Protein AF-A0A9P8VBB9-F1 (afdb_monomer)

InterPro domains:
  IPR010730 Heterokaryon incompatibility [PF06985] (313-478)

Foldseek 3Di:
DPQQDPCVVVVLVVVVVPPCVLVVCDQLVVPHPVNCVVCVVSVVVNVVSVVSCVVNVHDDDPCVVVVVCCVVCPHPPQKPQDDPLQVLLAFQLLLLCVLVVDPPVVVVLSVCLQQQLLQLVVSLVSSVVCVPPPVVSVVSHRPLNNLLNVLLVCVCVVVQHDVLLNVQLVVVSVVCNVDRDNDLCLPPVNLLVSCVSSVLLFFLLSLLNSSLSSLRRGRGPPPSIDGLVSSVVNLVSSQVNLLSQLLSVQLSCLLPLAADPPFPPVARRAHARASSLFDDDDPVLLPDEQQWWQQLVVRAIDGQVVDPHRDAEEEEAEDFPVFFDPDWDDAPRQPATFTAGPLDGPNCVSVLVVVVVGRIYDDCSRRAHPDPVPVPSNLVNLLSVLNHLLVHPAYAYEQLQQADAQLVQLLSNLLSLLLCQQRGNPPNVSSVVSNVVSQVSNLDAGSQWDFDDDPPDDRVDTDIDGGPLLQALLNLLSCLSCVQHWYAYSSRDTDARSNRHTDGNQSLLSSLVVSPLSLLDPGHDPDGSSPVVVSVVCSVPPPSCVVCVVDVVPRPGRNSSSNSNVVSLLSVSNLSSHQSALLQSQLSLQSHDDPPPFLARSCSSNCSSSVQCPCSVVDDPVQSPFAALSHHGQSSLLSSLLVRALQQQQKFFDLDDDPDDPDPVVQFTGSGSAHNDHHSDTRIDHPRPDNFSPKDWDPQSNVWGQDGRHRKIWGFKFQWPDKLPDDDDDFFKWWKWFFAPDADPVRTGDIDTTIDRHPSVVQVVRDDDPKMKTWTFTIDGSQKTKTWIKIFDQDDPNATEITTGIIMITHNDDGGDMDGHTYIYD

Mean predicted aligned error: 9.65 Å

Organism: NCBI:txid936078

Sequence (826 aa):
MTTLTFANLTEWHEKRNSQSNIETLGLPFLFSPPWDEGMRPWYAEYDRLEQQRRASGLLRLSWQDEFESDRFQDRDDIFSPMTERMWVMCPLWVQVLRYKKTANIDKIAIEARRRGWAYLLTMWEEAIRLLREDPGFVASLSPTQARSLALLQSWWSASYCDPVLLIVTKQLFQRQKPNDTWNDPAHFRTYTKVAEIVQGNTSLYHAHLCRLFLLEFQPRTWEPYIAPISLHILQTSRYDSACTAAIQKLAHAVLNPIKTHTIEDDKYPGVLQNDSSHHTLTPEQAATKPTYLWDVQAQWTVEVKTLTKCPEYLCISHTWGRWKKSTSVAMPNVPWRVPENHMYDVKTLPEQLKHLGFQYVWLDLFCIPQDEEDTDRKRTEVAKQASIFKGSARCIAWLHDVESWQGVLAALDWIALKSLSITSTRDEAAIQAALTDATFAARVAPEIIRWVEVEGSNPAQHLPEPSSWFSSLWTLQECVLCPDIQLYSWAWERLEDRRGTPLSLQPLMAILRDTQAFCWLEGRIATPFNVPTQYHKAINTHPSRARLRDNVANWNYPTGPKDLYLFCSMTRLDNVLTSGSPGTVLMNSDLRQCSVRRPADRASAIMSAVGVTDWYSELTQEDASELVLDRYPLAFFREAARKFGAIFYYSEGMGNNMSRVNNPYQKRGTMLPVSTWRGWHGAVTGDYEVVYIDRLDHETVSGWVTQGTDGNIAILSAGVTMTSTDPEGKPIQGTLSCATAEDDQMGRPKMRTGAVSNMLATLKELQFGRRRMLAIALFHDNRALYGVLLEELGVSRGRVDMAKIGTFMMPNVSLPPSTGVNWNIL

Secondary structure (DSSP, 8-state):
-PPP-HHHHHHHHHHHHH-HHHHHT-TTTTTSHHHHHHHHHHHHHHHHHHHHHHHTTPPPPHHHHHHHHHHHIIIIIT-EEPPGGGGGGS-HHHHHHHHTT-S-HHHHHHHHHHTHHHHHHHHHHHHHHHHHH-HHHHHHS-HHHHHHHHHHHHHHTTTTS-HHHHHHHHHHHHHHTT----S-TTSHHHHHHHHHHTTGGGBHHHHHHHHHHHHHHS--S-SSEE-HHHHHHHHHHHHHHHHHHHHHHHHHHHH-----S--TT-PPPP--S-GGGSPPPPHHHHHPPPSEEEETTTTEEEEGGGSSSPPP-EEEE---GGGEEEEEEE-TT-SSEEEEESSS-GGGHHHHGGGG--SEEEEHHHHS---TT-HHHHHHHHHTHHHHHHTSSEEEEE-TT---SHHHHHHHHHHHHHHHHHHBSSSHHHHHHHHHHHHHHTTSPPTTEEEEE-TTS-TT-EEEEE-HHHHBSHHHHHHHH-TTPEEE-TT--B-B-TT--B-BHHHHHHHHHHHHHHHT-SS--SS-TTSHHHHHHHHHT-HHHHHHHT-GGG--S-HHHHHHHHHHHHH-HHHHHHH--HHHHHHHGGGSB---SSTTHHHHTTTTTTT--HHHHS--TTTTT-EETTTEEHHHHHHHHHHHTHHHH--EE--S-------TTS--B-SSS--S--SSS-SEE--SS---SS-EE-GGGGG-EEETTTTEEEEEEEEEEEETTSPP-SPPPEEEEEEEEEE-TTSSEEEEEEEES-HHHHHHHH--TTPPEEEEEEEEETTEEEEEEEEEEEEETTEEEEEEEEEEEEET-PPPPEEEEEEEE-

Solvent-accessible surface area (backbone atoms only — not comparable to full-atom values): 44623 Å² total; per-residue (Å²): 133,85,80,82,52,73,63,61,58,50,50,50,52,52,52,58,75,66,40,64,67,64,64,68,45,33,77,54,33,59,95,33,72,70,30,51,66,64,48,49,61,57,53,53,51,47,51,53,52,51,51,47,34,61,76,66,70,54,83,83,59,77,62,54,58,54,50,51,48,52,66,59,41,65,51,68,69,49,27,39,71,69,52,84,84,47,58,59,68,53,40,57,41,58,52,53,46,58,72,66,63,51,83,62,56,58,64,50,35,38,51,31,19,45,31,14,44,38,39,20,54,51,40,50,54,47,49,58,47,36,66,75,76,32,72,68,54,58,73,66,46,33,72,67,44,48,52,48,52,53,52,50,51,43,53,75,70,32,74,66,51,69,56,66,45,53,52,47,39,53,50,51,50,60,69,37,32,84,43,74,45,82,71,56,58,68,40,71,80,43,22,40,54,53,22,54,74,34,49,9,55,40,24,35,53,58,22,32,50,52,49,37,50,39,56,30,29,40,45,56,74,49,63,68,34,35,32,58,68,57,50,48,54,44,50,53,38,49,31,55,31,25,48,41,47,39,39,40,47,53,29,38,21,64,79,50,46,68,65,57,96,73,42,91,78,57,66,68,51,77,50,51,56,17,61,92,64,36,88,70,73,50,74,67,47,62,67,41,71,60,63,35,29,29,30,42,82,78,52,32,50,41,53,35,86,80,42,100,55,80,73,76,28,38,31,50,46,69,73,52,83,91,41,50,47,99,52,62,42,83,48,82,56,37,100,47,49,32,69,34,47,76,84,53,66,70,84,52,44,66,65,59,52,54,77,72,76,50,58,27,33,35,36,60,77,61,40,38,65,64,50,83,89,44,51,67,64,28,51,55,51,61,74,40,44,58,21,39,58,59,67,28,74,43,46,35,36,49,30,73,76,21,80,56,58,63,20,47,51,27,13,48,49,28,50,25,33,48,30,41,58,51,44,32,72,60,63,56,69,61,44,52,56,54,36,55,57,24,50,62,51,7,49,37,65,29,43,61,50,44,73,43,80,48,89,94,55,67,100,84,52,62,45,82,40,60,34,68,47,74,36,32,31,58,46,53,22,50,43,61,59,37,40,71,27,33,41,22,25,50,80,67,48,68,44,49,49,61,35,60,30,64,49,21,51,36,52,51,29,46,40,50,62,66,37,50,70,47,60,62,43,95,63,59,69,91,67,55,21,33,44,49,69,59,33,53,50,51,57,75,69,30,71,62,49,63,67,44,73,79,34,75,89,70,57,95,65,41,51,7,47,54,48,52,45,48,47,46,62,38,55,41,50,37,54,43,50,23,37,30,45,54,52,46,48,52,30,50,45,46,41,27,53,62,90,72,85,48,60,47,48,57,45,68,33,36,22,63,54,54,72,48,53,66,51,68,80,69,57,48,84,70,58,37,66,50,29,27,56,82,53,32,24,45,54,52,51,50,47,39,39,61,75,54,36,40,60,34,51,58,29,40,54,51,82,84,80,78,81,91,71,96,52,87,87,72,78,66,32,46,47,51,43,58,66,78,58,77,45,55,63,65,54,45,42,67,82,77,81,71,70,74,72,61,73,41,61,40,80,43,54,73,68,50,41,74,42,74,44,83,57,27,34,41,33,52,40,42,21,63,68,49,45,38,82,55,77,93,68,85,72,43,47,32,36,37,41,31,59,47,95,48,60,40,103,82,74,43,66,31,71,49,72,50,79,37,74,34,48,61,62,48,34,48,68,68,38,64,84,91,37,50,29,35,38,35,51,30,32,33,36,77,60,23,27,29,30,39,29,34,37,49,74,51,77,53,98,93,24,38,34,29,36,36,41,34,39,37,38,26,67,82,40,76,84,52,69,82,37,86,49,52,34,35,36,86

pLDDT: mean 84.13, std 13.62, range [28.69, 98.31]

Radius of gyration: 29.45 Å; Cα contacts (8 Å, |Δi|>4): 1441; chains: 1; bounding box: 75×61×87 Å

Nearest PDB structures (foldseek):
  7zmf-assembly1_A  TM=4.293E-01  e=1.746E+00  Brevibacillus brevis NBRC 100599
  2qq2-assembly2_F  TM=5.075E-01  e=3.828E+00  Homo sapiens
  3slt-assembly1_A  TM=2.317E-01  e=2.585E+00  Escherichia coli O157:H7

Structure (mmCIF, N/CA/C/O backbone):
data_AF-A0A9P8VBB9-F1
#
_entry.id   AF-A0A9P8VBB9-F1
#
loop_
_atom_site.group_PDB
_atom_site.id
_atom_site.type_symbol
_atom_site.label_atom_id
_atom_site.label_alt_id
_atom_site.label_comp_id
_atom_site.label_asym_id
_atom_site.label_entity_id
_atom_site.label_seq_id
_atom_site.pdbx_PDB_ins_code
_atom_site.Cartn_x
_atom_site.Cartn_y
_atom_site.Cartn_z
_atom_site.occupancy
_atom_site.B_iso_or_equiv
_atom_site.auth_seq_id
_atom_site.auth_comp_id
_atom_site.auth_asym_id
_atom_site.auth_atom_id
_atom_site.pdbx_PDB_model_num
ATOM 1 N N . MET A 1 1 ? 37.305 -29.506 -49.218 1.00 46.84 1 MET A N 1
ATOM 2 C CA . MET A 1 1 ? 37.138 -28.760 -47.955 1.00 46.84 1 MET A CA 1
ATOM 3 C C . MET A 1 1 ? 37.442 -27.307 -48.254 1.00 46.84 1 MET A C 1
ATOM 5 O O . MET A 1 1 ? 38.595 -26.984 -48.496 1.00 46.84 1 MET A O 1
ATOM 9 N N . THR A 1 2 ? 36.419 -26.470 -48.381 1.00 51.50 2 THR A N 1
ATOM 10 C CA . THR A 1 2 ? 36.587 -25.030 -48.606 1.00 51.50 2 THR A CA 1
ATOM 11 C C . THR A 1 2 ? 37.113 -24.416 -47.311 1.00 51.50 2 THR A C 1
ATOM 13 O O . THR A 1 2 ? 36.459 -24.527 -46.277 1.00 51.50 2 THR A O 1
ATOM 16 N N . THR A 1 3 ? 38.316 -23.847 -47.340 1.00 59.81 3 THR A N 1
ATOM 17 C CA . THR A 1 3 ? 38.947 -23.214 -46.178 1.00 59.81 3 THR A CA 1
ATOM 18 C C . THR A 1 3 ? 38.149 -21.965 -45.808 1.00 59.81 3 THR A C 1
ATOM 20 O O . THR A 1 3 ? 38.027 -21.054 -46.626 1.00 59.81 3 THR A O 1
ATOM 23 N N . LEU A 1 4 ? 37.564 -21.926 -44.608 1.00 68.69 4 LEU A N 1
ATOM 24 C CA . LEU A 1 4 ? 36.872 -20.734 -44.119 1.00 68.69 4 LEU A CA 1
ATOM 25 C C . LEU A 1 4 ? 37.895 -19.601 -43.949 1.00 68.69 4 LEU A C 1
ATOM 27 O O . LEU A 1 4 ? 38.957 -19.816 -43.367 1.00 68.69 4 LEU A O 1
ATOM 31 N N . THR A 1 5 ? 37.576 -18.398 -44.427 1.00 71.56 5 THR A N 1
ATOM 32 C CA . THR A 1 5 ? 38.394 -17.198 -44.195 1.00 71.56 5 THR A CA 1
ATOM 33 C C . THR A 1 5 ? 37.629 -16.189 -43.340 1.00 71.56 5 THR A C 1
ATOM 35 O O . THR A 1 5 ? 36.399 -16.219 -43.295 1.00 71.56 5 THR A O 1
ATOM 38 N N . PHE A 1 6 ? 38.338 -15.261 -42.684 1.00 74.69 6 PHE A N 1
ATOM 39 C CA . PHE A 1 6 ? 37.707 -14.136 -41.977 1.00 74.69 6 PHE A CA 1
ATOM 40 C C . PHE A 1 6 ? 36.742 -13.341 -42.870 1.00 74.69 6 PHE A C 1
ATOM 42 O O . PHE A 1 6 ? 35.729 -12.851 -42.378 1.00 74.69 6 PHE A O 1
ATOM 49 N N . ALA A 1 7 ? 37.010 -13.278 -44.179 1.00 78.38 7 ALA A N 1
ATOM 50 C CA . ALA A 1 7 ? 36.156 -12.592 -45.140 1.00 78.38 7 ALA A CA 1
ATOM 51 C C . ALA A 1 7 ? 34.741 -13.189 -45.196 1.00 78.38 7 ALA A C 1
ATOM 53 O O . ALA A 1 7 ? 33.786 -12.433 -45.268 1.00 78.38 7 ALA A O 1
ATOM 54 N N . ASN A 1 8 ? 34.583 -14.511 -45.059 1.00 81.81 8 ASN A N 1
ATOM 55 C CA . ASN A 1 8 ? 33.269 -15.164 -45.093 1.00 81.81 8 ASN A CA 1
ATOM 56 C C . ASN A 1 8 ? 32.381 -14.773 -43.896 1.00 81.81 8 ASN A C 1
ATOM 58 O O . ASN A 1 8 ? 31.174 -14.602 -44.047 1.00 81.81 8 ASN A O 1
ATOM 62 N N . LEU A 1 9 ? 32.972 -14.649 -42.701 1.00 82.19 9 LEU A N 1
ATOM 63 C CA . LEU A 1 9 ? 32.270 -14.242 -41.476 1.00 82.19 9 LEU A CA 1
ATOM 64 C C . LEU A 1 9 ? 31.904 -12.752 -41.517 1.00 82.19 9 LEU A C 1
ATOM 66 O O . LEU A 1 9 ? 30.783 -12.384 -41.170 1.00 82.19 9 LEU A O 1
ATOM 70 N N . THR A 1 10 ? 32.827 -11.907 -41.979 1.00 82.94 10 THR A N 1
ATOM 71 C CA . THR A 1 10 ? 32.586 -10.468 -42.151 1.00 82.94 10 THR A CA 1
ATOM 72 C C . THR A 1 10 ? 31.549 -10.193 -43.240 1.00 82.94 10 THR A C 1
ATOM 74 O O . THR A 1 10 ? 30.637 -9.408 -43.010 1.00 82.94 10 THR A O 1
ATOM 77 N N . GLU A 1 11 ? 31.611 -10.891 -44.376 1.00 86.31 11 GLU A N 1
ATOM 78 C CA . GLU A 1 11 ? 30.630 -10.775 -45.463 1.00 86.31 11 GLU A CA 1
ATOM 79 C C . GLU A 1 11 ? 29.233 -11.196 -44.996 1.00 86.31 11 GLU A C 1
ATOM 81 O O . GLU A 1 11 ? 28.253 -10.519 -45.293 1.00 86.31 11 GLU A O 1
ATOM 86 N N . TRP A 1 12 ? 29.122 -12.272 -44.209 1.00 88.81 12 TRP A N 1
ATOM 87 C CA . TRP A 1 12 ? 27.850 -12.654 -43.596 1.00 88.81 12 TRP A CA 1
ATOM 88 C C . TRP A 1 12 ? 27.307 -11.550 -42.674 1.00 88.81 12 TRP A C 1
ATOM 90 O O . TRP A 1 12 ? 26.127 -11.207 -42.766 1.00 88.81 12 TRP A O 1
ATOM 100 N N . HIS A 1 13 ? 28.161 -10.962 -41.829 1.00 83.31 13 HIS A N 1
ATOM 101 C CA . HIS A 1 13 ? 27.781 -9.895 -40.899 1.00 83.31 13 HIS A CA 1
ATOM 102 C C . HIS A 1 13 ? 27.328 -8.624 -41.637 1.00 83.31 13 HIS A C 1
ATOM 104 O O . HIS A 1 13 ? 26.268 -8.075 -41.341 1.00 83.31 13 HIS A O 1
ATOM 110 N N . GLU A 1 14 ? 28.073 -8.197 -42.657 1.00 83.44 14 GLU A N 1
ATOM 111 C CA . GLU A 1 14 ? 27.718 -7.065 -43.519 1.00 83.44 14 GLU A CA 1
ATOM 112 C C . GLU A 1 14 ? 26.438 -7.334 -44.320 1.00 83.44 14 GLU A C 1
ATOM 114 O O . GLU A 1 14 ? 25.578 -6.461 -44.442 1.00 83.44 14 GLU A O 1
ATOM 119 N N . LYS A 1 15 ? 26.252 -8.560 -44.822 1.00 84.19 15 LYS A N 1
ATOM 120 C CA . LYS A 1 15 ? 25.036 -8.975 -45.533 1.00 84.19 15 LYS A CA 1
ATOM 121 C C . LYS A 1 15 ? 23.810 -8.974 -44.619 1.00 84.19 15 LYS A C 1
ATOM 123 O O . LYS A 1 15 ? 22.747 -8.520 -45.029 1.00 84.19 15 LYS A O 1
ATOM 128 N N . ARG A 1 16 ? 23.951 -9.451 -43.381 1.00 79.25 16 ARG A N 1
ATOM 129 C CA . ARG A 1 16 ? 22.888 -9.415 -42.367 1.00 79.25 16 ARG A CA 1
ATOM 130 C C . ARG A 1 16 ? 22.511 -7.974 -42.023 1.00 79.25 16 ARG A C 1
ATOM 132 O O . ARG A 1 16 ? 21.330 -7.656 -42.014 1.00 79.25 16 ARG A O 1
ATOM 139 N N . ASN A 1 17 ? 23.499 -7.103 -41.821 1.00 72.94 17 ASN A N 1
ATOM 140 C CA . ASN A 1 17 ? 23.270 -5.695 -41.478 1.00 72.94 17 ASN A CA 1
ATOM 141 C C . ASN A 1 17 ? 22.790 -4.840 -42.668 1.00 72.94 17 ASN A C 1
ATOM 143 O O . ASN A 1 17 ? 22.228 -3.771 -42.462 1.00 72.94 17 ASN A O 1
ATOM 147 N N . SER A 1 18 ? 22.995 -5.283 -43.913 1.00 72.88 18 SER A N 1
ATOM 148 C CA . SER A 1 18 ? 22.513 -4.588 -45.119 1.00 72.88 18 SER A CA 1
ATOM 149 C C . SER A 1 18 ? 21.130 -5.048 -45.593 1.00 72.88 18 SER A C 1
ATOM 151 O O . SER A 1 18 ? 20.504 -4.365 -46.406 1.00 72.88 18 SER A O 1
ATOM 153 N N . GLN A 1 19 ? 20.612 -6.175 -45.091 1.00 68.25 19 GLN A N 1
ATOM 154 C CA . GLN A 1 19 ? 19.244 -6.603 -45.375 1.00 68.25 19 GLN A CA 1
ATOM 155 C C . GLN A 1 19 ? 18.227 -5.875 -44.488 1.00 68.25 19 GLN A C 1
ATOM 157 O O . GLN A 1 19 ? 17.873 -6.341 -43.406 1.00 68.25 19 GLN A O 1
ATOM 162 N N . SER A 1 20 ? 17.649 -4.796 -45.021 1.00 50.19 20 SER A N 1
ATOM 163 C CA . SER A 1 20 ? 16.535 -4.069 -44.390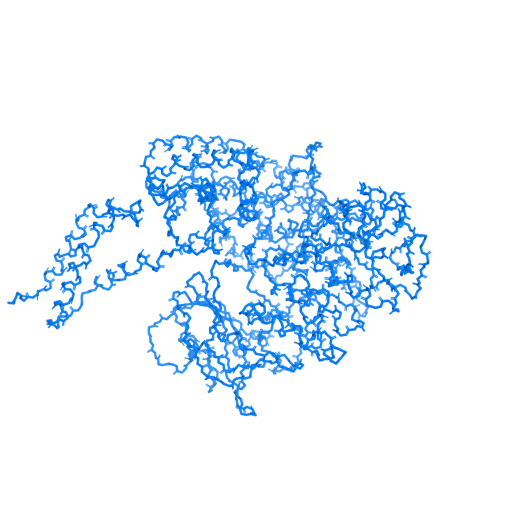 1.00 50.19 20 SER A CA 1
ATOM 164 C C . SER A 1 20 ? 15.316 -4.953 -44.082 1.00 50.19 20 SER A C 1
ATOM 166 O O . SER A 1 20 ? 14.548 -4.657 -43.173 1.00 50.19 20 SER A O 1
ATOM 168 N N . ASN A 1 21 ? 15.131 -6.069 -44.799 1.00 48.66 21 ASN A N 1
ATOM 169 C CA . ASN A 1 21 ? 13.960 -6.933 -44.629 1.00 48.66 21 ASN A CA 1
ATOM 170 C C . ASN A 1 21 ? 13.928 -7.689 -43.282 1.00 48.66 21 ASN A C 1
ATOM 172 O O . ASN A 1 21 ? 12.849 -7.992 -42.771 1.00 48.66 21 ASN A O 1
ATOM 176 N N . ILE A 1 22 ? 15.082 -7.968 -42.670 1.00 51.16 22 ILE A N 1
ATOM 177 C CA . ILE A 1 22 ? 15.141 -8.597 -41.339 1.00 51.16 22 ILE A CA 1
ATOM 178 C C . ILE A 1 22 ? 14.743 -7.583 -40.262 1.00 51.16 22 ILE A C 1
ATOM 180 O O . ILE A 1 22 ? 14.013 -7.921 -39.333 1.00 51.16 22 ILE A O 1
ATOM 184 N N . GLU A 1 23 ? 15.119 -6.315 -40.446 1.00 47.81 23 GLU A N 1
ATOM 185 C CA . GLU A 1 23 ? 14.623 -5.206 -39.627 1.00 47.81 23 GLU A CA 1
ATOM 186 C C . GLU A 1 23 ? 13.108 -4.983 -39.826 1.00 47.81 23 GLU A C 1
ATOM 188 O O . GLU A 1 23 ? 12.411 -4.616 -38.878 1.00 47.81 23 GLU A O 1
ATOM 193 N N . THR A 1 24 ? 12.555 -5.276 -41.017 1.00 44.06 24 THR A N 1
ATOM 194 C CA . THR A 1 24 ? 11.095 -5.206 -41.258 1.00 44.06 24 THR A CA 1
ATOM 195 C C . THR A 1 24 ? 10.287 -6.345 -40.627 1.00 44.06 24 THR A C 1
ATOM 197 O O . THR A 1 24 ? 9.107 -6.145 -40.340 1.00 44.06 24 THR A O 1
ATOM 200 N N . LEU A 1 25 ? 10.898 -7.498 -40.320 1.00 52.50 25 LEU A N 1
ATOM 201 C CA . LEU A 1 25 ? 10.297 -8.557 -39.489 1.00 52.50 25 LEU A CA 1
ATOM 202 C C . LEU A 1 25 ? 10.279 -8.195 -37.987 1.00 52.50 25 LEU A C 1
ATOM 204 O O . LEU A 1 25 ? 10.143 -9.091 -37.167 1.00 52.50 25 LEU A O 1
ATOM 208 N N . GLY A 1 26 ? 10.428 -6.917 -37.614 1.00 58.97 26 GLY A N 1
ATOM 209 C CA . GLY A 1 26 ? 10.741 -6.443 -36.258 1.00 58.97 26 GLY A CA 1
ATOM 210 C C . GLY A 1 26 ? 9.785 -6.825 -35.106 1.00 58.97 26 GLY A C 1
ATOM 211 O O . GLY A 1 26 ? 8.997 -7.765 -35.166 1.00 58.97 26 GLY A O 1
ATOM 212 N N . LEU A 1 27 ? 9.816 -6.037 -34.023 1.00 57.38 27 LEU A N 1
ATOM 213 C CA . LEU A 1 27 ? 8.957 -6.157 -32.819 1.00 57.38 27 LEU A CA 1
ATOM 214 C C . LEU A 1 27 ? 7.495 -6.645 -33.030 1.00 57.38 27 LEU A C 1
ATOM 216 O O . LEU A 1 27 ? 6.999 -7.407 -32.192 1.00 57.38 27 LEU A O 1
ATOM 220 N N . PRO A 1 28 ? 6.779 -6.255 -34.104 1.00 58.97 28 PRO A N 1
ATOM 221 C CA . PRO A 1 28 ? 5.389 -6.664 -34.310 1.00 58.97 28 PRO A CA 1
ATOM 222 C C . PRO A 1 28 ? 5.200 -8.137 -34.679 1.00 58.97 28 PRO A C 1
ATOM 224 O O . PRO A 1 28 ? 4.156 -8.714 -34.380 1.00 58.97 28 PRO A O 1
ATOM 227 N N . PHE A 1 29 ? 6.210 -8.745 -35.303 1.00 63.91 29 PHE A N 1
ATOM 228 C CA . PHE A 1 29 ? 6.218 -10.158 -35.674 1.00 63.91 29 PHE A CA 1
ATOM 229 C C . PHE A 1 29 ? 7.044 -11.000 -34.703 1.00 63.91 29 PHE A C 1
ATOM 231 O O . PHE A 1 29 ? 7.087 -12.218 -34.860 1.00 63.91 29 PHE A O 1
ATOM 238 N N . LEU A 1 30 ? 7.645 -10.393 -33.674 1.00 65.94 30 LEU A N 1
ATOM 239 C CA . LEU A 1 30 ? 8.384 -11.109 -32.635 1.00 65.94 30 LEU A CA 1
ATOM 240 C C . LEU A 1 30 ? 7.519 -12.258 -32.079 1.00 65.94 30 LEU A C 1
ATOM 242 O O . LEU A 1 30 ? 6.354 -12.039 -31.732 1.00 65.94 30 LEU A O 1
ATOM 246 N N . PHE A 1 31 ? 8.060 -13.475 -32.036 1.00 62.81 31 PHE A N 1
ATOM 247 C CA . PHE A 1 31 ? 7.348 -14.707 -31.647 1.00 62.81 31 PHE A CA 1
ATOM 248 C C . PHE A 1 31 ? 6.250 -15.213 -32.601 1.00 62.81 31 PHE A C 1
ATOM 250 O O . PHE A 1 31 ? 5.447 -16.060 -32.217 1.00 62.81 31 PHE A O 1
ATOM 257 N N . SER A 1 32 ? 6.183 -14.714 -33.836 1.00 67.06 32 SER A N 1
ATOM 258 C CA . SER A 1 32 ? 5.265 -15.231 -34.860 1.00 67.06 32 SER A CA 1
ATOM 259 C C . SER A 1 32 ? 5.958 -16.237 -35.794 1.00 67.06 32 SER A C 1
ATOM 261 O O . SER A 1 32 ? 7.176 -16.144 -35.978 1.00 67.06 32 SER A O 1
ATOM 263 N N . PRO A 1 33 ? 5.213 -17.154 -36.449 1.00 71.25 33 PRO A N 1
ATOM 264 C CA . PRO A 1 33 ? 5.790 -18.056 -37.449 1.00 71.25 33 PRO A CA 1
ATOM 265 C C . PRO A 1 33 ? 6.598 -17.335 -38.552 1.00 71.25 33 PRO A C 1
ATOM 267 O O . PRO A 1 33 ? 7.705 -17.784 -38.833 1.00 71.25 33 PRO A O 1
ATOM 270 N N . PRO A 1 34 ? 6.159 -16.176 -39.096 1.00 69.88 34 PRO A N 1
ATOM 271 C CA . PRO A 1 34 ? 6.968 -15.389 -40.036 1.00 69.88 34 PRO A CA 1
ATOM 272 C C . PRO A 1 34 ? 8.333 -14.920 -39.506 1.00 69.88 34 PRO A C 1
ATOM 274 O O . PRO A 1 34 ? 9.302 -14.881 -40.262 1.00 69.88 34 PRO A O 1
ATOM 277 N N . TRP A 1 35 ? 8.435 -14.559 -38.221 1.00 71.75 35 TRP A N 1
ATOM 278 C CA . TRP A 1 35 ? 9.716 -14.168 -37.613 1.00 71.75 35 TRP A CA 1
ATOM 279 C C . TRP A 1 35 ? 10.645 -15.371 -37.460 1.00 71.75 35 TRP A C 1
ATOM 281 O O . TRP A 1 35 ? 11.819 -15.295 -37.820 1.00 71.75 35 TRP A O 1
ATOM 291 N N . ASP A 1 36 ? 10.102 -16.503 -37.004 1.00 69.81 36 ASP A N 1
ATOM 292 C CA . ASP A 1 36 ? 10.830 -17.767 -36.892 1.00 69.81 36 ASP A CA 1
ATOM 293 C C . ASP A 1 36 ? 11.365 -18.228 -38.258 1.00 69.81 36 ASP A C 1
ATOM 295 O O . ASP A 1 36 ? 12.535 -18.591 -38.380 1.00 69.81 36 ASP A O 1
ATOM 299 N N . GLU A 1 37 ? 10.533 -18.181 -39.298 1.00 76.00 37 GLU A N 1
ATOM 300 C CA . GLU A 1 37 ? 10.906 -18.532 -40.673 1.00 76.00 37 GLU A CA 1
ATOM 301 C C . GLU A 1 37 ? 11.967 -17.585 -41.251 1.00 76.00 37 GLU A C 1
ATOM 303 O O . GLU A 1 37 ? 12.867 -18.034 -41.961 1.00 76.00 37 GLU A O 1
ATOM 308 N N . GLY A 1 38 ? 11.904 -16.293 -40.915 1.00 75.44 38 GLY A N 1
ATOM 309 C CA . GLY A 1 38 ? 12.872 -15.295 -41.365 1.00 75.44 38 GLY A CA 1
ATOM 310 C C . GLY A 1 38 ? 14.226 -15.364 -40.655 1.00 75.44 38 GLY A C 1
ATOM 311 O O . GLY A 1 38 ? 15.252 -15.206 -41.312 1.00 75.44 38 GLY A O 1
ATOM 312 N N . MET A 1 39 ? 14.258 -15.625 -39.342 1.00 74.00 39 MET A N 1
ATOM 313 C CA . MET A 1 39 ? 15.488 -15.595 -38.531 1.00 74.00 39 MET A CA 1
ATOM 314 C C . MET A 1 39 ? 16.238 -16.931 -38.482 1.00 74.00 39 MET A C 1
ATOM 316 O O . MET A 1 39 ? 17.472 -16.942 -38.456 1.00 74.00 39 MET A O 1
ATOM 320 N N . ARG A 1 40 ? 15.533 -18.074 -38.503 1.00 75.81 40 ARG A N 1
ATOM 321 C CA . ARG A 1 40 ? 16.160 -19.411 -38.420 1.00 75.81 40 ARG A CA 1
ATOM 322 C C . ARG A 1 40 ? 17.248 -19.657 -39.477 1.00 75.81 40 ARG A C 1
ATOM 324 O O . ARG A 1 40 ? 18.292 -20.185 -39.092 1.00 75.81 40 ARG A O 1
ATOM 331 N N . PRO A 1 41 ? 17.084 -19.274 -40.760 1.00 82.31 41 PRO A N 1
ATOM 332 C CA . PRO A 1 41 ? 18.130 -19.464 -41.765 1.00 82.31 41 PRO A CA 1
ATOM 333 C C . PRO A 1 41 ? 19.419 -18.692 -41.453 1.00 82.31 41 PRO A C 1
ATOM 335 O O . PRO A 1 41 ? 20.510 -19.214 -41.667 1.00 82.31 41 PRO A O 1
ATOM 338 N N . TRP A 1 42 ? 19.310 -17.480 -40.897 1.00 82.25 42 TRP A N 1
ATOM 339 C CA . TRP A 1 42 ? 20.466 -16.660 -40.516 1.00 82.25 42 TRP A CA 1
ATOM 340 C C . TRP A 1 42 ? 21.234 -17.258 -39.348 1.00 82.25 42 TRP A C 1
ATOM 342 O O . TRP A 1 42 ? 22.460 -17.331 -39.394 1.00 82.25 42 TRP A O 1
ATOM 352 N N . TYR A 1 43 ? 20.517 -17.728 -38.328 1.00 82.50 43 TYR A N 1
ATOM 353 C CA . TYR A 1 43 ? 21.124 -18.398 -37.182 1.00 82.50 43 TYR A CA 1
ATOM 354 C C . TYR A 1 43 ? 21.796 -19.716 -37.569 1.00 82.50 43 TYR A C 1
ATOM 356 O O . TYR A 1 43 ? 22.930 -19.951 -37.161 1.00 82.50 43 TYR A O 1
ATOM 364 N N . ALA A 1 44 ? 21.147 -20.532 -38.404 1.00 82.94 44 ALA A N 1
ATOM 365 C CA . ALA A 1 44 ? 21.724 -21.781 -38.893 1.00 82.94 44 ALA A CA 1
ATOM 366 C C . ALA A 1 44 ? 22.991 -21.544 -39.735 1.00 82.94 44 ALA A C 1
ATOM 368 O O . ALA A 1 44 ? 23.970 -22.280 -39.606 1.00 82.94 44 ALA A O 1
ATOM 369 N N . GLU A 1 45 ? 22.997 -20.501 -40.569 1.00 86.38 45 GLU A N 1
ATOM 370 C CA . GLU A 1 45 ? 24.171 -20.144 -41.367 1.00 86.38 45 GLU A CA 1
ATOM 371 C C . GLU A 1 45 ? 25.315 -19.609 -40.497 1.00 86.38 45 GLU A C 1
ATOM 373 O O . GLU A 1 45 ? 26.463 -20.013 -40.682 1.00 86.38 45 GLU A O 1
ATOM 378 N N . TYR A 1 46 ? 25.015 -18.772 -39.498 1.00 87.44 46 TYR A N 1
ATOM 379 C CA . TYR A 1 46 ? 26.008 -18.344 -38.515 1.00 87.44 46 TYR A CA 1
ATOM 380 C C . TYR A 1 46 ? 26.599 -19.532 -37.746 1.00 87.44 46 TYR A C 1
ATOM 382 O O . TYR A 1 46 ? 27.818 -19.636 -37.647 1.00 87.44 46 TYR A O 1
ATOM 390 N N . ASP A 1 47 ? 25.767 -20.457 -37.251 1.00 86.62 47 ASP A N 1
ATOM 391 C CA . ASP A 1 47 ? 26.229 -21.652 -36.527 1.00 86.62 47 ASP A CA 1
ATOM 392 C C . ASP A 1 47 ? 27.189 -22.484 -37.370 1.00 86.62 47 ASP A C 1
ATOM 394 O O . ASP A 1 47 ? 28.230 -22.936 -36.888 1.00 86.62 47 ASP A O 1
ATOM 398 N N . ARG A 1 48 ? 26.868 -22.649 -38.655 1.00 89.81 48 ARG A N 1
ATOM 399 C CA . ARG A 1 48 ? 27.722 -23.349 -39.612 1.00 89.81 48 ARG A CA 1
ATOM 400 C C . ARG A 1 48 ? 29.069 -22.638 -39.783 1.00 89.81 48 ARG A C 1
ATOM 402 O O . ARG A 1 48 ? 30.107 -23.301 -39.770 1.00 89.81 48 ARG A O 1
ATOM 409 N N . LEU A 1 49 ? 29.070 -21.312 -39.937 1.00 87.75 49 LEU A N 1
ATOM 410 C CA . LEU A 1 49 ? 30.290 -20.505 -40.077 1.00 87.75 49 LEU A CA 1
ATOM 411 C C . LEU A 1 49 ? 31.135 -20.519 -38.792 1.00 87.75 49 LEU A C 1
ATOM 413 O O . LEU A 1 49 ? 32.355 -20.671 -38.856 1.00 87.75 49 LEU A O 1
ATOM 417 N N . GLU A 1 50 ? 30.503 -20.439 -37.624 1.00 86.56 50 GLU A N 1
ATOM 418 C CA . GLU A 1 50 ? 31.171 -20.471 -36.322 1.00 86.56 50 GLU A CA 1
ATOM 419 C C . GLU A 1 50 ? 31.769 -21.854 -36.017 1.00 86.56 50 GLU A C 1
ATOM 421 O O . GLU A 1 50 ? 32.908 -21.951 -35.551 1.00 86.56 50 GLU A O 1
ATOM 426 N N . GLN A 1 51 ? 31.068 -22.943 -36.352 1.00 86.38 51 GLN A N 1
ATOM 427 C CA . GLN A 1 51 ? 31.620 -24.301 -36.280 1.00 86.38 51 GLN A CA 1
ATOM 428 C C . GLN A 1 51 ? 32.854 -24.457 -37.177 1.00 86.38 51 GLN A C 1
ATOM 430 O O . GLN A 1 51 ? 33.870 -25.009 -36.748 1.00 86.38 51 GLN A O 1
ATOM 435 N N . GLN A 1 52 ? 32.805 -23.926 -38.402 1.00 85.75 52 GLN A N 1
ATOM 436 C CA . GLN A 1 52 ? 33.939 -23.948 -39.328 1.00 85.75 52 GLN A CA 1
ATOM 437 C C . GLN A 1 52 ? 35.123 -23.113 -38.820 1.00 85.75 52 GLN A C 1
ATOM 439 O O . GLN A 1 52 ? 36.272 -23.541 -38.954 1.00 85.75 52 GLN A O 1
ATOM 444 N N . ARG A 1 53 ? 34.865 -21.964 -38.182 1.00 90.44 53 ARG A N 1
ATOM 445 C CA . ARG A 1 53 ? 35.900 -21.125 -37.560 1.00 90.44 53 ARG A CA 1
ATOM 446 C C . ARG A 1 53 ? 36.604 -21.877 -36.437 1.00 90.44 53 ARG A C 1
ATOM 448 O O . ARG A 1 53 ? 37.834 -21.930 -36.428 1.00 90.44 53 ARG A O 1
ATOM 455 N N . ARG A 1 54 ? 35.834 -22.493 -35.531 1.00 85.75 54 ARG A N 1
ATOM 456 C CA . ARG A 1 54 ? 36.355 -23.305 -34.416 1.00 85.75 54 ARG A CA 1
ATOM 457 C C . ARG A 1 54 ? 37.209 -24.466 -34.920 1.00 85.75 54 ARG A C 1
ATOM 459 O O . ARG A 1 54 ? 38.318 -24.649 -34.432 1.00 85.75 54 ARG A O 1
ATOM 466 N N . ALA A 1 55 ? 36.733 -25.191 -35.933 1.00 84.62 55 ALA A N 1
ATOM 467 C CA . ALA A 1 55 ? 37.469 -26.301 -36.539 1.00 84.62 55 ALA A CA 1
ATOM 468 C C . ALA A 1 55 ? 38.770 -25.862 -37.239 1.00 84.62 55 ALA A C 1
ATOM 470 O O . ALA A 1 55 ? 39.710 -26.646 -37.331 1.00 84.62 55 ALA A O 1
ATOM 471 N N . SER A 1 56 ? 38.834 -24.613 -37.708 1.00 83.62 56 SER A N 1
ATOM 472 C CA . SER A 1 56 ? 39.997 -24.054 -38.412 1.00 83.62 56 SER A CA 1
ATOM 473 C C . SER A 1 56 ? 40.978 -23.311 -37.493 1.00 83.62 56 SER A C 1
ATOM 475 O O . SER A 1 56 ? 41.977 -22.787 -37.977 1.00 83.62 56 SER A O 1
ATOM 477 N N . GLY A 1 57 ? 40.702 -23.219 -36.185 1.00 83.81 57 GLY A N 1
ATOM 478 C CA . GLY A 1 57 ? 41.566 -22.531 -35.214 1.00 83.81 57 GLY A CA 1
ATOM 479 C C . GLY A 1 57 ? 41.670 -21.010 -35.401 1.00 83.81 57 GLY A C 1
ATOM 480 O O . GLY A 1 57 ? 42.584 -20.389 -34.861 1.00 83.81 57 GLY A O 1
ATOM 481 N N . LEU A 1 58 ? 40.762 -20.396 -36.166 1.00 84.81 58 LEU A N 1
ATOM 482 C CA . LEU A 1 58 ? 40.772 -18.951 -36.406 1.00 84.81 58 LEU A CA 1
ATOM 483 C C . LEU A 1 58 ? 40.385 -18.185 -35.137 1.00 84.81 58 LEU A C 1
ATOM 485 O O . LEU A 1 58 ? 39.499 -18.617 -34.399 1.00 84.81 58 LEU A O 1
ATOM 489 N N . LEU A 1 59 ? 41.006 -17.025 -34.905 1.00 85.75 59 LEU A N 1
ATOM 490 C CA . LEU A 1 59 ? 40.616 -16.130 -33.811 1.00 85.75 59 LEU A CA 1
ATOM 491 C C . LEU A 1 59 ? 39.166 -15.661 -33.976 1.00 85.75 59 LEU A C 1
ATOM 493 O O . LEU A 1 59 ? 38.612 -15.648 -35.073 1.00 85.75 59 LEU A O 1
ATOM 497 N N . ARG A 1 60 ? 38.541 -15.309 -32.860 1.00 85.75 60 ARG A N 1
ATOM 498 C CA . ARG A 1 60 ? 37.164 -14.821 -32.822 1.00 85.75 60 ARG A CA 1
ATOM 499 C C . ARG A 1 60 ? 37.130 -13.314 -33.089 1.00 85.75 60 ARG A C 1
ATOM 501 O O . ARG A 1 60 ? 38.019 -12.599 -32.633 1.00 85.75 60 ARG A O 1
ATOM 508 N N . LEU A 1 61 ? 36.142 -12.845 -33.849 1.00 86.81 61 LEU A N 1
ATOM 509 C CA . LEU A 1 61 ? 35.954 -11.422 -34.156 1.00 86.81 61 LEU A CA 1
ATOM 510 C C . LEU A 1 61 ? 35.131 -10.734 -33.057 1.00 86.81 61 LEU A C 1
ATOM 512 O O . LEU A 1 61 ? 34.240 -11.351 -32.483 1.00 86.81 61 LEU A O 1
ATOM 516 N N . SER A 1 62 ? 35.384 -9.447 -32.804 1.00 79.00 62 SER A N 1
ATOM 517 C CA . SER A 1 62 ? 34.745 -8.694 -31.708 1.00 79.00 62 SER A CA 1
ATOM 518 C C . SER A 1 62 ? 33.218 -8.627 -31.813 1.00 79.00 62 SER A C 1
ATOM 520 O O . SER A 1 62 ? 32.528 -8.784 -30.812 1.00 79.00 62 SER A O 1
ATOM 522 N N . TRP A 1 63 ? 32.679 -8.473 -33.026 1.00 83.56 63 TRP A N 1
ATOM 523 C CA . TRP A 1 63 ? 31.230 -8.440 -33.251 1.00 83.56 63 TRP A CA 1
ATOM 524 C C . TRP A 1 63 ? 30.560 -9.793 -32.992 1.00 83.56 63 TRP A C 1
ATOM 526 O O . TRP A 1 63 ? 29.355 -9.838 -32.791 1.00 83.56 63 TRP A O 1
ATOM 536 N N . GLN A 1 64 ? 31.297 -10.914 -33.009 1.00 84.50 64 GLN A N 1
ATOM 537 C CA . GLN A 1 64 ? 30.696 -12.230 -32.769 1.00 84.50 64 GLN A CA 1
ATOM 538 C C . GLN A 1 64 ? 30.213 -12.366 -31.329 1.00 84.50 64 GLN A C 1
ATOM 540 O O . GLN A 1 64 ? 29.211 -13.034 -31.102 1.00 84.50 64 GLN A O 1
ATOM 545 N N . ASP A 1 65 ? 30.896 -11.724 -30.381 1.00 76.69 65 ASP A N 1
ATOM 546 C CA . ASP A 1 65 ? 30.461 -11.679 -28.987 1.00 76.69 65 ASP A CA 1
ATOM 547 C C . ASP A 1 65 ? 29.216 -10.805 -28.821 1.00 76.69 65 ASP A C 1
ATOM 549 O O . ASP A 1 65 ? 28.293 -11.200 -28.114 1.00 76.69 65 ASP A O 1
ATOM 553 N N . GLU A 1 66 ? 29.148 -9.671 -29.523 1.00 70.88 66 GLU A N 1
ATOM 554 C CA . GLU A 1 66 ? 27.951 -8.820 -29.580 1.00 70.88 66 GLU A CA 1
ATOM 555 C C . GLU A 1 66 ? 26.777 -9.562 -30.237 1.00 70.88 66 GLU A C 1
ATOM 557 O O . GLU A 1 66 ? 25.690 -9.612 -29.681 1.00 70.88 66 GLU A O 1
ATOM 562 N N . PHE A 1 67 ? 27.005 -10.233 -31.368 1.00 75.69 67 PHE A N 1
ATOM 563 C CA . PHE A 1 67 ? 25.975 -10.980 -32.088 1.00 75.69 67 PHE A CA 1
ATOM 564 C C . PHE A 1 67 ? 25.477 -12.208 -31.322 1.00 75.69 67 PHE A C 1
ATOM 566 O O . PHE A 1 67 ? 24.277 -12.470 -31.318 1.00 75.69 67 PHE A O 1
ATOM 573 N N . GLU A 1 68 ? 26.366 -12.988 -30.698 1.00 72.00 68 GLU A N 1
ATOM 574 C CA . GLU A 1 68 ? 25.938 -14.095 -29.839 1.00 72.00 68 GLU A CA 1
ATOM 575 C C . GLU A 1 68 ? 25.215 -13.564 -28.597 1.00 72.00 68 GLU A C 1
ATOM 577 O O . GLU A 1 68 ? 24.189 -14.128 -28.224 1.00 72.00 68 GLU A O 1
ATOM 582 N N . SER A 1 69 ? 25.672 -12.452 -28.011 1.00 61.50 69 SER A N 1
ATOM 583 C CA . SER A 1 69 ? 24.946 -11.770 -26.936 1.00 61.50 69 SER A CA 1
ATOM 584 C C . SER A 1 69 ? 23.536 -11.386 -27.383 1.00 61.50 69 SER A C 1
ATOM 586 O O . SER A 1 69 ? 22.585 -11.796 -26.732 1.00 61.50 69 SER A O 1
ATOM 588 N N . ASP A 1 70 ? 23.376 -10.701 -28.515 1.00 62.22 70 ASP A N 1
ATOM 589 C CA . ASP A 1 70 ? 22.072 -10.298 -29.058 1.00 62.22 70 ASP A CA 1
ATOM 590 C C . ASP A 1 70 ? 21.186 -11.515 -29.375 1.00 62.22 70 ASP A C 1
ATOM 592 O O . ASP A 1 70 ? 20.018 -11.580 -28.994 1.00 62.22 70 ASP A O 1
ATOM 596 N N . ARG A 1 71 ? 21.752 -12.536 -30.033 1.00 64.69 71 ARG A N 1
ATOM 597 C CA . ARG A 1 71 ? 21.039 -13.760 -30.430 1.00 64.69 71 ARG A CA 1
ATOM 598 C C . ARG A 1 71 ? 20.506 -14.551 -29.236 1.00 64.69 71 ARG A C 1
ATOM 600 O O . ARG A 1 71 ? 19.421 -15.120 -29.345 1.00 64.69 71 ARG A O 1
ATOM 607 N N . PHE A 1 72 ? 21.280 -14.658 -28.156 1.00 53.94 72 PHE A N 1
ATOM 608 C CA . PHE A 1 72 ? 20.898 -15.435 -26.974 1.00 53.94 72 PHE A CA 1
ATOM 609 C C . PHE A 1 72 ? 20.135 -14.598 -25.934 1.00 53.94 72 PHE A C 1
ATOM 611 O O . PHE A 1 72 ? 19.300 -15.159 -25.231 1.00 53.94 72 PHE A O 1
ATOM 618 N N . GLN A 1 73 ? 20.323 -13.273 -25.891 1.00 52.97 73 GLN A N 1
ATOM 619 C CA . GLN A 1 73 ? 19.551 -12.387 -25.013 1.00 52.97 73 GLN A CA 1
ATOM 620 C C . GLN A 1 73 ? 18.108 -12.183 -25.502 1.00 52.97 73 GLN A C 1
ATOM 622 O O . GLN A 1 73 ? 17.194 -12.112 -24.682 1.00 52.97 73 GLN A O 1
ATOM 627 N N . ASP A 1 74 ? 17.849 -12.122 -26.810 1.00 54.19 74 ASP A N 1
ATOM 628 C CA . ASP A 1 74 ? 16.581 -11.558 -27.298 1.00 54.19 74 ASP A CA 1
ATOM 629 C C . ASP A 1 74 ? 15.333 -12.439 -27.155 1.00 54.19 74 ASP A C 1
ATOM 631 O O . ASP A 1 74 ? 14.216 -11.913 -27.182 1.00 54.19 74 ASP A O 1
ATOM 635 N N . ARG A 1 75 ? 15.472 -13.761 -26.990 1.00 55.50 75 ARG A N 1
ATOM 636 C CA . ARG A 1 75 ? 14.310 -14.664 -27.022 1.00 55.50 75 ARG A CA 1
ATOM 637 C C . ARG A 1 75 ? 13.883 -15.185 -25.655 1.00 55.50 75 ARG A C 1
ATOM 639 O O . ARG A 1 75 ? 12.791 -14.840 -25.227 1.00 55.50 75 ARG A O 1
ATOM 646 N N . ASP A 1 76 ? 14.702 -16.001 -24.999 1.00 50.59 76 ASP A N 1
ATOM 647 C CA . ASP A 1 76 ? 14.301 -16.691 -23.761 1.00 50.59 76 ASP A CA 1
ATOM 648 C C . ASP A 1 76 ? 14.674 -15.886 -22.503 1.00 50.59 76 ASP A C 1
ATOM 650 O O . ASP A 1 76 ? 13.953 -15.917 -21.501 1.00 50.59 76 ASP A O 1
ATOM 654 N N . ASP A 1 77 ? 15.752 -15.095 -22.583 1.00 49.62 77 ASP A N 1
ATOM 655 C CA . ASP A 1 77 ? 16.192 -14.224 -21.495 1.00 49.62 77 ASP A CA 1
ATOM 656 C C . ASP A 1 77 ? 15.315 -12.977 -21.397 1.00 49.62 77 ASP A C 1
ATOM 658 O O . ASP A 1 77 ? 14.834 -12.686 -20.305 1.00 49.62 77 ASP A O 1
ATOM 662 N N . ILE A 1 78 ? 15.062 -12.242 -22.499 1.00 55.62 78 ILE A N 1
ATOM 663 C CA . ILE A 1 78 ? 14.240 -11.015 -22.479 1.00 55.62 78 ILE A CA 1
ATOM 664 C C . ILE A 1 78 ? 12.746 -11.308 -22.328 1.00 55.62 78 ILE A C 1
ATOM 666 O O . ILE A 1 78 ? 12.041 -10.493 -21.724 1.00 55.62 78 ILE A O 1
ATOM 670 N N . PHE A 1 79 ? 12.271 -12.458 -22.788 1.00 61.09 79 PHE A N 1
ATOM 671 C CA . PHE A 1 79 ? 10.857 -12.779 -22.809 1.00 61.09 79 PHE A CA 1
ATOM 672 C C . PHE A 1 79 ? 10.603 -14.188 -22.294 1.00 61.09 79 PHE A C 1
ATOM 674 O O . PHE A 1 79 ? 11.054 -15.171 -22.866 1.00 61.09 79 PHE A O 1
ATOM 681 N N . SER A 1 80 ? 9.819 -14.291 -21.229 1.00 62.22 80 SER A N 1
ATOM 682 C CA . SER A 1 80 ? 9.469 -15.584 -20.647 1.00 62.22 80 SER A CA 1
ATOM 683 C C . SER A 1 80 ? 7.975 -15.841 -20.853 1.00 62.22 80 SER A C 1
ATOM 685 O O . SER A 1 80 ? 7.183 -14.892 -20.760 1.00 62.22 80 SER A O 1
ATOM 687 N N . PRO A 1 81 ? 7.562 -17.088 -21.161 1.00 66.44 81 PRO A N 1
ATOM 688 C CA . PRO A 1 81 ? 6.152 -17.447 -21.173 1.00 66.44 81 PRO A CA 1
ATOM 689 C C . PRO A 1 81 ? 5.531 -17.087 -19.832 1.00 66.44 81 PRO A C 1
ATOM 691 O O . PRO A 1 81 ? 6.107 -17.383 -18.781 1.00 66.44 81 PRO A O 1
ATOM 694 N N . MET A 1 82 ? 4.369 -16.441 -19.849 1.00 72.31 82 MET A N 1
ATOM 695 C CA . MET A 1 82 ? 3.762 -16.066 -18.583 1.00 72.31 82 MET A CA 1
ATOM 696 C C . MET A 1 82 ? 3.201 -17.299 -17.870 1.00 72.31 82 MET A C 1
ATOM 698 O O . MET A 1 82 ? 2.390 -18.048 -18.417 1.00 72.31 82 MET A O 1
ATOM 702 N N . THR A 1 83 ? 3.647 -17.508 -16.633 1.00 75.69 83 THR A N 1
ATOM 703 C CA . THR A 1 83 ? 3.131 -18.576 -15.775 1.00 75.69 83 THR A CA 1
ATOM 704 C C . THR A 1 83 ? 1.728 -18.235 -15.282 1.00 75.69 83 THR A C 1
ATOM 706 O O . THR A 1 83 ? 1.332 -17.067 -15.245 1.00 75.69 83 THR A O 1
ATOM 709 N N . GLU A 1 84 ? 0.963 -19.248 -14.865 1.00 78.50 84 GLU A N 1
ATOM 710 C CA . GLU A 1 84 ? -0.428 -19.034 -14.456 1.00 78.50 84 GLU A CA 1
ATOM 711 C C . GLU A 1 84 ? -0.565 -18.011 -13.310 1.00 78.50 84 GLU A C 1
ATOM 713 O O . GLU A 1 84 ? -1.448 -17.153 -13.318 1.00 78.50 84 GLU A O 1
ATOM 718 N N . ARG A 1 85 ? 0.384 -18.037 -12.368 1.00 79.44 85 ARG A N 1
ATOM 719 C CA . ARG A 1 85 ? 0.429 -17.122 -11.219 1.00 79.44 85 ARG A CA 1
ATOM 720 C C . ARG A 1 85 ? 0.650 -15.654 -11.596 1.00 79.44 85 ARG A C 1
ATOM 722 O O . ARG A 1 85 ? 0.230 -14.773 -10.857 1.00 79.44 85 ARG A O 1
ATOM 729 N N . MET A 1 86 ? 1.269 -15.370 -12.741 1.00 80.56 86 MET A N 1
ATOM 730 C CA . MET A 1 86 ? 1.583 -14.002 -13.170 1.00 80.56 86 MET A CA 1
ATOM 731 C C . MET A 1 86 ? 0.416 -13.327 -13.912 1.00 80.56 86 MET A C 1
ATOM 733 O O . MET A 1 86 ? 0.406 -12.103 -14.058 1.00 80.56 86 MET A O 1
ATOM 737 N N . TRP A 1 87 ? -0.613 -14.079 -14.332 1.00 83.62 87 TRP A N 1
ATOM 738 C CA . TRP A 1 87 ? -1.781 -13.527 -15.039 1.00 83.62 87 TRP A CA 1
ATOM 739 C C . TRP A 1 87 ? -2.510 -12.435 -14.259 1.00 83.62 87 TRP A C 1
ATOM 741 O O . TRP A 1 87 ? -3.044 -11.507 -14.859 1.00 83.62 87 TRP A O 1
ATOM 751 N N . VAL A 1 88 ? -2.500 -12.503 -12.928 1.00 86.31 88 VAL A N 1
ATOM 752 C CA . VAL A 1 88 ? -3.130 -11.490 -12.065 1.00 86.31 88 VAL A CA 1
ATOM 753 C C . VAL A 1 88 ? -2.471 -10.110 -12.196 1.00 86.31 88 VAL A C 1
ATOM 755 O O . VAL A 1 88 ? -3.048 -9.102 -11.791 1.00 86.31 88 VAL A O 1
ATOM 758 N N . MET A 1 89 ? -1.272 -10.042 -12.776 1.00 87.00 89 MET A N 1
ATOM 759 C CA . MET A 1 89 ? -0.488 -8.819 -12.947 1.00 87.00 89 MET A CA 1
ATOM 760 C C . MET A 1 89 ? -0.502 -8.307 -14.390 1.00 87.00 89 MET A C 1
ATOM 762 O O . MET A 1 89 ? 0.023 -7.221 -14.643 1.00 87.00 89 MET A O 1
ATOM 766 N N . CYS A 1 90 ? -1.121 -9.036 -15.323 1.00 87.69 90 CYS A N 1
ATOM 767 C CA . CYS A 1 90 ? -1.121 -8.679 -16.737 1.00 87.69 90 CYS A CA 1
ATOM 768 C C . CYS A 1 90 ? -1.897 -7.371 -17.019 1.00 87.69 90 CYS A C 1
ATOM 770 O O . CYS A 1 90 ? -2.673 -6.915 -16.164 1.00 87.69 90 CYS A O 1
ATOM 772 N N . PRO A 1 91 ? -1.694 -6.744 -18.192 1.00 90.81 91 PRO A N 1
ATOM 773 C CA . PRO A 1 91 ? -2.396 -5.535 -18.595 1.00 90.81 91 PRO A CA 1
ATOM 774 C C . PRO A 1 91 ? -3.878 -5.811 -18.836 1.00 90.81 91 PRO A C 1
ATOM 776 O O . PRO A 1 91 ? -4.273 -6.920 -19.205 1.00 90.81 91 PRO A O 1
ATOM 779 N N . LEU A 1 92 ? -4.701 -4.779 -18.699 1.00 93.56 92 LEU A N 1
ATOM 780 C CA . LEU A 1 92 ? -6.148 -4.879 -18.870 1.00 93.56 92 LEU A CA 1
ATOM 781 C C . LEU A 1 92 ? -6.556 -5.386 -20.257 1.00 93.56 92 LEU A C 1
ATOM 783 O O . LEU A 1 92 ? -7.479 -6.194 -20.346 1.00 93.56 92 LEU A O 1
ATOM 787 N N . TRP A 1 93 ? -5.867 -4.995 -21.334 1.00 90.31 93 TRP A N 1
ATOM 788 C CA . TRP A 1 93 ? -6.209 -5.494 -22.674 1.00 90.31 93 TRP A CA 1
ATOM 789 C C . TRP A 1 93 ? -6.037 -7.013 -22.816 1.00 90.31 93 TRP A C 1
ATOM 791 O O . TRP A 1 93 ? -6.838 -7.663 -23.490 1.00 90.31 93 TRP A O 1
ATOM 801 N N . VAL A 1 94 ? -5.027 -7.585 -22.151 1.00 88.00 94 VAL A N 1
ATOM 802 C CA . VAL A 1 94 ? -4.795 -9.036 -22.112 1.00 88.00 94 VAL A CA 1
ATOM 803 C C . VAL A 1 94 ? -5.923 -9.713 -21.338 1.00 88.00 94 VAL A C 1
ATOM 805 O O . VAL A 1 94 ? -6.502 -10.699 -21.794 1.00 88.00 94 VAL A O 1
ATOM 808 N N . GLN A 1 95 ? -6.304 -9.149 -20.191 1.00 90.88 95 GLN A N 1
ATOM 809 C CA . GLN A 1 95 ? -7.393 -9.693 -19.385 1.00 90.88 95 GLN A CA 1
ATOM 810 C C . GLN A 1 95 ? -8.740 -9.675 -20.125 1.00 90.88 95 GLN A C 1
ATOM 812 O O . GLN A 1 95 ? -9.485 -10.651 -20.051 1.00 90.88 95 GLN A O 1
ATOM 817 N N . VAL A 1 96 ? -9.032 -8.625 -20.902 1.00 91.75 96 VAL A N 1
ATOM 818 C CA . VAL A 1 96 ? -10.225 -8.562 -21.770 1.00 91.75 96 VAL A CA 1
ATOM 819 C C . VAL A 1 96 ? -10.234 -9.712 -22.784 1.00 91.75 96 VAL A C 1
ATOM 821 O O . VAL A 1 96 ? -11.252 -10.387 -22.947 1.00 91.75 96 VAL A O 1
ATOM 824 N N . LEU A 1 97 ? -9.105 -9.979 -23.446 1.00 87.88 97 LEU A N 1
ATOM 825 C CA . LEU A 1 97 ? -9.002 -11.062 -24.426 1.00 87.88 97 LEU A CA 1
ATOM 826 C C . LEU A 1 97 ? -9.211 -12.448 -23.823 1.00 87.88 97 LEU A C 1
ATOM 828 O O . LEU A 1 97 ? -9.937 -13.270 -24.398 1.00 87.88 97 LEU A O 1
ATOM 832 N N . ARG A 1 98 ? -8.587 -12.690 -22.666 1.00 86.94 98 ARG A N 1
ATOM 833 C CA . ARG A 1 98 ? -8.698 -13.949 -21.923 1.00 86.94 98 ARG A CA 1
ATOM 834 C C . ARG A 1 98 ? -10.118 -14.176 -21.433 1.00 86.94 98 ARG A C 1
ATOM 836 O O . ARG A 1 98 ? -10.654 -15.268 -21.613 1.00 86.94 98 ARG A O 1
ATOM 843 N N . TYR A 1 99 ? -10.751 -13.139 -20.889 1.00 91.00 99 TYR A N 1
ATOM 844 C CA . TYR A 1 99 ? -12.132 -13.203 -20.423 1.00 91.00 99 TYR A CA 1
ATOM 845 C C . TYR A 1 99 ? -13.097 -13.626 -21.540 1.00 91.00 99 TYR A C 1
ATOM 847 O O . TYR A 1 99 ? -13.943 -14.498 -21.347 1.00 91.00 99 TYR A O 1
ATOM 855 N N . LYS A 1 100 ? -12.903 -13.092 -22.752 1.00 89.56 100 LYS A N 1
ATOM 856 C CA . LYS A 1 100 ? -13.706 -13.440 -23.935 1.00 89.56 100 LYS A CA 1
ATOM 857 C C . LYS A 1 100 ? -13.427 -14.836 -24.505 1.00 89.56 100 LYS A C 1
ATOM 859 O O . LYS A 1 100 ? -14.069 -15.216 -25.482 1.00 89.56 100 LYS A O 1
ATOM 864 N N . LYS A 1 101 ? -12.499 -15.605 -23.916 1.00 81.81 101 LYS A N 1
ATOM 865 C CA . LYS A 1 101 ? -12.103 -16.962 -24.343 1.00 81.81 101 LYS A CA 1
ATOM 866 C C . LYS A 1 101 ? -11.781 -17.039 -25.834 1.00 81.81 101 LYS A C 1
ATOM 868 O O . LYS A 1 101 ? -12.176 -17.979 -26.525 1.00 81.81 101 LYS A O 1
ATOM 873 N N . THR A 1 102 ? -11.109 -16.015 -26.351 1.00 69.38 102 THR A N 1
ATOM 874 C CA . THR A 1 102 ? -10.941 -15.893 -27.795 1.00 69.38 102 THR A CA 1
ATOM 875 C C . THR A 1 102 ? -10.035 -17.006 -28.322 1.00 69.38 102 THR A C 1
ATOM 877 O O . THR A 1 102 ? -8.900 -17.156 -27.871 1.00 69.38 102 THR A O 1
ATOM 880 N N . ALA A 1 103 ? -10.535 -17.803 -29.271 1.00 61.41 103 ALA A N 1
ATOM 881 C CA . ALA A 1 103 ? -9.740 -18.849 -29.903 1.00 61.41 103 ALA A CA 1
ATOM 882 C C . ALA A 1 103 ? -8.555 -18.217 -30.655 1.00 61.41 103 ALA A C 1
ATOM 884 O O . ALA A 1 103 ? -8.752 -17.289 -31.439 1.00 61.41 103 ALA A O 1
ATOM 885 N N . ASN A 1 104 ? -7.346 -18.752 -30.448 1.00 70.00 104 ASN A N 1
ATOM 886 C CA . ASN A 1 104 ? -6.100 -18.293 -31.076 1.00 70.00 104 ASN A CA 1
ATOM 887 C C . ASN A 1 104 ? -5.640 -16.888 -30.616 1.00 70.00 104 ASN A C 1
ATOM 889 O O . ASN A 1 104 ? -5.498 -15.964 -31.422 1.00 70.00 104 ASN A O 1
ATOM 893 N N . ILE A 1 105 ? -5.412 -16.746 -29.303 1.00 72.50 105 ILE A N 1
ATOM 894 C CA . ILE A 1 105 ? -4.944 -15.504 -28.665 1.00 72.50 105 ILE A CA 1
ATOM 895 C C . ILE A 1 105 ? -3.639 -14.985 -29.286 1.00 72.50 105 ILE A C 1
ATOM 897 O O . ILE A 1 105 ? -3.513 -13.786 -29.512 1.00 72.50 105 ILE A O 1
ATOM 901 N N . ASP A 1 106 ? -2.743 -15.884 -29.702 1.00 69.19 106 ASP A N 1
ATOM 902 C CA . ASP A 1 106 ? -1.462 -15.545 -30.330 1.00 69.19 106 ASP A CA 1
ATOM 903 C C . ASP A 1 106 ? -1.651 -14.782 -31.647 1.00 69.19 106 ASP A C 1
ATOM 905 O O . ASP A 1 106 ? -1.020 -13.749 -31.888 1.00 69.19 106 ASP A O 1
ATOM 909 N N . LYS A 1 107 ? -2.578 -15.241 -32.500 1.00 72.31 107 LYS A N 1
ATOM 910 C CA . LYS A 1 107 ? -2.905 -14.554 -33.757 1.00 72.31 107 LYS A CA 1
ATOM 911 C C . LYS A 1 107 ? -3.483 -13.162 -33.501 1.00 72.31 107 LYS A C 1
ATOM 913 O O . LYS A 1 107 ? -3.192 -12.229 -34.249 1.00 72.31 107 LYS A O 1
ATOM 918 N N . ILE A 1 108 ? -4.292 -13.018 -32.456 1.00 77.62 108 ILE A N 1
ATOM 919 C CA . ILE A 1 108 ? -4.885 -11.731 -32.084 1.00 77.62 108 ILE A CA 1
ATOM 920 C C . ILE A 1 108 ? -3.831 -10.803 -31.493 1.00 77.62 108 ILE A C 1
ATOM 922 O O . ILE A 1 108 ? -3.824 -9.632 -31.844 1.00 77.62 108 ILE A O 1
ATOM 926 N N . ALA A 1 109 ? -2.908 -11.309 -30.676 1.00 73.94 109 ALA A N 1
ATOM 927 C CA . ALA A 1 109 ? -1.804 -10.532 -30.124 1.00 73.94 109 ALA A CA 1
ATOM 928 C C . ALA A 1 109 ? -0.879 -9.993 -31.230 1.00 73.94 109 ALA A C 1
ATOM 930 O O . ALA A 1 109 ? -0.452 -8.839 -31.178 1.00 73.94 109 ALA A O 1
ATOM 931 N N . ILE A 1 110 ? -0.606 -10.781 -32.278 1.00 73.50 110 ILE A N 1
ATOM 932 C CA . ILE A 1 110 ? 0.129 -10.313 -33.470 1.00 73.50 110 ILE A CA 1
ATOM 933 C C . ILE A 1 110 ? -0.629 -9.170 -34.163 1.00 73.50 110 ILE A C 1
ATOM 935 O O . ILE A 1 110 ? -0.055 -8.117 -34.445 1.00 73.50 110 ILE A O 1
ATOM 939 N N . GLU A 1 111 ? -1.930 -9.340 -34.397 1.00 77.00 111 GLU A N 1
ATOM 940 C CA . GLU A 1 111 ? -2.747 -8.313 -35.048 1.00 77.00 111 GLU A CA 1
ATOM 941 C C . GLU A 1 111 ? -2.891 -7.044 -34.192 1.00 77.00 111 GLU A C 1
ATOM 943 O O . GLU A 1 111 ? -2.836 -5.925 -34.704 1.00 77.00 111 GLU A O 1
ATOM 948 N N . ALA A 1 112 ? -3.024 -7.213 -32.879 1.00 77.62 112 ALA A N 1
ATOM 949 C CA . ALA A 1 112 ? -3.095 -6.144 -31.897 1.00 77.62 112 ALA A CA 1
ATOM 950 C C . ALA A 1 112 ? -1.814 -5.303 -31.903 1.00 77.62 112 ALA A C 1
ATOM 952 O O . ALA A 1 112 ? -1.893 -4.076 -31.940 1.00 77.62 112 ALA A O 1
ATOM 953 N N . ARG A 1 113 ? -0.638 -5.947 -31.953 1.00 75.31 113 ARG A N 1
ATOM 954 C CA . ARG A 1 113 ? 0.662 -5.268 -32.084 1.00 75.31 113 ARG A CA 1
ATOM 955 C C . ARG A 1 113 ? 0.771 -4.470 -33.376 1.00 75.31 113 ARG A C 1
ATOM 957 O O . ARG A 1 113 ? 1.269 -3.347 -33.359 1.00 75.31 113 ARG A O 1
ATOM 964 N N . ARG A 1 114 ? 0.273 -5.021 -34.487 1.00 72.88 114 ARG A N 1
ATOM 965 C CA . ARG A 1 114 ? 0.250 -4.323 -35.778 1.00 72.88 114 ARG A CA 1
ATOM 966 C C . ARG A 1 114 ? -0.626 -3.079 -35.758 1.00 72.88 114 ARG A C 1
ATOM 968 O O . ARG A 1 114 ? -0.229 -2.035 -36.265 1.00 72.88 114 ARG A O 1
ATOM 975 N N . ARG A 1 115 ? -1.790 -3.178 -35.123 1.00 76.31 115 ARG A N 1
ATOM 976 C CA . ARG A 1 115 ? -2.797 -2.112 -35.067 1.00 76.31 115 ARG A CA 1
ATOM 977 C C . ARG A 1 115 ? -2.776 -1.353 -33.742 1.00 76.31 115 ARG A C 1
ATOM 979 O O . ARG A 1 115 ? -3.831 -0.925 -33.279 1.00 76.31 115 ARG A O 1
ATOM 986 N N . GLY A 1 116 ? -1.604 -1.197 -33.120 1.00 77.19 116 GLY A N 1
ATOM 987 C CA . GLY A 1 116 ? -1.445 -0.817 -31.709 1.00 77.19 116 GLY A CA 1
ATOM 988 C C . GLY A 1 116 ? -2.383 0.286 -31.193 1.00 77.19 116 GLY A C 1
ATOM 989 O O . GLY A 1 116 ? -3.014 0.109 -30.153 1.00 77.19 116 GLY A O 1
ATOM 990 N N . TRP A 1 117 ? -2.543 1.396 -31.925 1.00 81.56 117 TRP A N 1
ATOM 991 C CA . TRP A 1 117 ? -3.454 2.492 -31.544 1.00 81.56 117 TRP A CA 1
ATOM 992 C C . TRP A 1 117 ? -4.938 2.169 -31.723 1.00 81.56 117 TRP A C 1
ATOM 994 O O . TRP A 1 117 ? -5.750 2.497 -30.856 1.00 81.56 117 TRP A O 1
ATOM 1004 N N . ALA A 1 118 ? -5.305 1.529 -32.837 1.00 79.88 118 ALA A N 1
ATOM 1005 C CA . ALA A 1 118 ? -6.673 1.074 -33.061 1.00 79.88 118 ALA A CA 1
ATOM 1006 C C . ALA A 1 118 ? -7.100 0.059 -32.003 1.00 79.88 118 ALA A C 1
ATOM 1008 O O . ALA A 1 118 ? -8.221 0.127 -31.492 1.00 79.88 118 ALA A O 1
ATOM 1009 N N . TYR A 1 119 ? -6.199 -0.853 -31.654 1.00 84.50 119 TYR A N 1
ATOM 1010 C CA . TYR A 1 119 ? -6.460 -1.880 -30.665 1.00 84.50 119 TYR A CA 1
ATOM 1011 C C . TYR A 1 119 ? -6.583 -1.298 -29.256 1.00 84.50 119 TYR A C 1
ATOM 1013 O O . TYR A 1 119 ? -7.519 -1.645 -28.544 1.00 84.50 119 TYR A O 1
ATOM 1021 N N . LEU A 1 120 ? -5.721 -0.342 -28.895 1.00 88.19 120 LEU A N 1
ATOM 1022 C CA . LEU A 1 120 ? -5.775 0.359 -27.613 1.00 88.19 120 LEU A CA 1
ATOM 1023 C C . LEU A 1 120 ? -7.152 0.973 -27.324 1.00 88.19 120 LEU A C 1
ATOM 1025 O O . LEU A 1 120 ? -7.721 0.718 -26.264 1.00 88.19 120 LEU A O 1
ATOM 1029 N N . LEU A 1 121 ? -7.727 1.729 -28.267 1.00 88.88 121 LEU A N 1
ATOM 1030 C CA . LEU A 1 121 ? -9.057 2.321 -28.067 1.00 88.88 121 LEU A CA 1
ATOM 1031 C C . LEU A 1 121 ? -10.159 1.259 -28.062 1.00 88.88 121 LEU A C 1
ATOM 1033 O O . LEU A 1 121 ? -11.069 1.333 -27.243 1.00 88.88 121 LEU A O 1
ATOM 1037 N N . THR A 1 122 ? -10.053 0.255 -28.934 1.00 90.06 122 THR A N 1
ATOM 1038 C CA . THR A 1 122 ? -11.042 -0.830 -29.018 1.00 90.06 122 THR A CA 1
ATOM 1039 C C . THR A 1 122 ? -11.101 -1.633 -27.715 1.00 90.06 122 THR A C 1
ATOM 1041 O O . THR A 1 122 ? -12.183 -1.958 -27.237 1.00 90.06 122 THR A O 1
ATOM 1044 N N . MET A 1 123 ? -9.951 -1.937 -27.109 1.00 91.75 123 MET A N 1
ATOM 1045 C CA . MET A 1 123 ? -9.884 -2.676 -25.845 1.00 91.75 123 MET A CA 1
ATOM 1046 C C . MET A 1 123 ? -10.336 -1.846 -24.655 1.00 91.75 123 MET A C 1
ATOM 1048 O O . MET A 1 123 ? -10.976 -2.388 -23.759 1.00 91.75 123 MET A O 1
ATOM 1052 N N . TRP A 1 124 ? -10.051 -0.543 -24.653 1.00 94.88 124 TRP A N 1
ATOM 1053 C CA . TRP A 1 124 ? -10.610 0.368 -23.660 1.00 94.88 124 TRP A CA 1
ATOM 1054 C C . TRP A 1 124 ? -12.142 0.398 -23.725 1.00 94.88 124 TRP A C 1
ATOM 1056 O O . TRP A 1 124 ? -12.813 0.189 -22.716 1.00 94.88 124 TRP A O 1
ATOM 1066 N N . GLU A 1 125 ? -12.700 0.617 -24.918 1.00 94.62 125 GLU A N 1
ATOM 1067 C CA . GLU A 1 125 ? -14.149 0.649 -25.144 1.00 94.62 125 GLU A CA 1
ATOM 1068 C C . GLU A 1 125 ? -14.806 -0.674 -24.722 1.00 94.62 125 GLU A C 1
ATOM 1070 O O . GLU A 1 125 ? -15.835 -0.665 -24.043 1.00 94.62 125 GLU A O 1
ATOM 1075 N N . GLU A 1 126 ? -14.174 -1.804 -25.046 1.00 95.38 126 GLU A N 1
ATOM 1076 C CA . GLU A 1 126 ? -14.648 -3.130 -24.656 1.00 95.38 126 GLU A CA 1
ATOM 1077 C C . GLU A 1 126 ? -14.559 -3.373 -23.143 1.00 95.38 126 GLU A C 1
ATOM 1079 O O . GLU A 1 126 ? -15.515 -3.880 -22.558 1.00 95.38 126 GLU A O 1
ATOM 1084 N N . ALA A 1 127 ? -13.468 -2.974 -22.483 1.00 96.38 127 ALA A N 1
ATOM 1085 C CA . ALA A 1 127 ? -13.334 -3.082 -21.029 1.00 96.38 127 ALA A CA 1
ATOM 1086 C C . ALA A 1 127 ? -14.431 -2.287 -20.306 1.00 96.38 127 ALA A C 1
ATOM 1088 O O . ALA A 1 127 ? -15.044 -2.787 -19.367 1.00 96.38 127 ALA A O 1
ATOM 1089 N N . ILE A 1 128 ? -14.728 -1.069 -20.773 1.00 96.88 128 ILE A N 1
ATOM 1090 C CA . ILE A 1 128 ? -15.788 -0.219 -20.211 1.00 96.88 128 ILE A CA 1
ATOM 1091 C C . ILE A 1 128 ? -17.189 -0.755 -20.523 1.00 96.88 128 ILE A C 1
ATOM 1093 O O . ILE A 1 128 ? -18.120 -0.552 -19.739 1.00 96.88 128 ILE A O 1
ATOM 1097 N N . ARG A 1 129 ? -17.381 -1.434 -21.657 1.00 96.81 129 ARG A N 1
ATOM 1098 C CA . ARG A 1 129 ? -18.626 -2.154 -21.947 1.00 96.81 129 ARG A CA 1
ATOM 1099 C C . ARG A 1 129 ? -18.809 -3.324 -20.976 1.00 96.81 129 ARG A C 1
ATOM 1101 O O . ARG A 1 129 ? -19.825 -3.375 -20.292 1.00 96.81 129 ARG A O 1
ATOM 1108 N N . LEU A 1 130 ? -17.808 -4.197 -20.850 1.00 96.38 130 LEU A N 1
ATOM 1109 C CA . LEU A 1 130 ? -17.837 -5.356 -19.951 1.00 96.38 130 LEU A CA 1
ATOM 1110 C C . LEU A 1 130 ? -18.012 -4.954 -18.482 1.00 96.38 130 LEU A C 1
ATOM 1112 O O . LEU A 1 130 ? -18.817 -5.558 -17.787 1.00 96.38 130 LEU A O 1
ATOM 1116 N N . LEU A 1 131 ? -17.337 -3.894 -18.029 1.00 94.69 131 LEU A N 1
ATOM 1117 C CA . LEU A 1 131 ? -17.494 -3.353 -16.674 1.00 94.69 131 LEU A CA 1
ATOM 1118 C C . LEU A 1 131 ? -18.954 -2.992 -16.343 1.00 94.69 131 LEU A C 1
ATOM 1120 O O . LEU A 1 131 ? -19.368 -3.119 -15.196 1.00 94.69 131 LEU A O 1
ATOM 1124 N N . ARG A 1 132 ? -19.725 -2.527 -17.334 1.00 93.25 132 ARG A N 1
ATOM 1125 C CA . ARG A 1 132 ? -21.130 -2.124 -17.162 1.00 93.25 132 ARG A CA 1
ATOM 1126 C C . ARG A 1 132 ? -22.113 -3.274 -17.349 1.00 93.25 132 ARG A C 1
ATOM 1128 O O . ARG A 1 132 ? -23.160 -3.278 -16.711 1.00 93.25 132 ARG A O 1
ATOM 1135 N N . GLU A 1 133 ? -21.809 -4.193 -18.257 1.00 95.25 133 GLU A N 1
ATOM 1136 C CA . GLU A 1 133 ? -22.761 -5.200 -18.735 1.00 95.25 133 GLU A CA 1
ATOM 1137 C C . GLU A 1 133 ? -22.542 -6.590 -18.124 1.00 95.25 133 GLU A C 1
ATOM 1139 O O . GLU A 1 133 ? -23.472 -7.393 -18.128 1.00 95.25 133 GLU A O 1
ATOM 1144 N N . ASP A 1 134 ? -21.350 -6.890 -17.594 1.00 95.00 134 ASP A N 1
ATOM 1145 C CA . ASP A 1 134 ? -20.973 -8.244 -17.185 1.00 95.00 134 ASP A CA 1
ATOM 1146 C C . ASP A 1 134 ? -20.271 -8.289 -15.809 1.00 95.00 134 ASP A C 1
ATOM 1148 O O . ASP A 1 134 ? -19.053 -8.097 -15.703 1.00 95.00 134 ASP A O 1
ATOM 1152 N N . PRO A 1 135 ? -21.008 -8.614 -14.728 1.00 92.81 135 PRO A N 1
ATOM 1153 C CA . PRO A 1 135 ? -20.426 -8.812 -13.400 1.00 92.81 135 PRO A CA 1
ATOM 1154 C C . PRO A 1 135 ? -19.349 -9.907 -13.359 1.00 92.81 135 PRO A C 1
ATOM 1156 O O . PRO A 1 135 ? -18.453 -9.863 -12.514 1.00 92.81 135 PRO A O 1
ATOM 1159 N N . GLY A 1 136 ? -19.404 -10.883 -14.274 1.00 95.00 136 GLY A N 1
ATOM 1160 C CA . GLY A 1 136 ? -18.407 -11.940 -14.383 1.00 95.00 136 GLY A CA 1
ATOM 1161 C C . GLY A 1 136 ? -17.041 -11.413 -14.820 1.00 95.00 136 GLY A C 1
ATOM 1162 O O . GLY A 1 136 ? -16.022 -11.943 -14.378 1.00 95.00 136 GLY A O 1
ATOM 1163 N N . PHE A 1 137 ? -16.994 -10.351 -15.633 1.00 95.00 137 PHE A N 1
ATOM 1164 C CA . PHE A 1 137 ? -15.735 -9.693 -15.989 1.00 95.00 137 PHE A CA 1
ATOM 1165 C C . PHE A 1 137 ? -15.109 -9.032 -14.766 1.00 95.00 137 PHE A C 1
ATOM 1167 O O . PHE A 1 137 ? -13.931 -9.257 -14.495 1.00 95.00 137 PHE A O 1
ATOM 1174 N N . VAL A 1 138 ? -15.903 -8.294 -13.986 1.00 92.25 138 VAL A N 1
ATOM 1175 C CA . VAL A 1 138 ? -15.442 -7.641 -12.751 1.00 92.25 138 VAL A CA 1
ATOM 1176 C C . VAL A 1 138 ? -14.890 -8.669 -11.766 1.00 92.25 138 VAL A C 1
ATOM 1178 O O . VAL A 1 138 ? -13.795 -8.484 -11.244 1.00 92.25 138 VAL A O 1
ATOM 1181 N N . ALA A 1 139 ? -15.591 -9.793 -11.586 1.00 92.06 139 ALA A N 1
ATOM 1182 C CA . ALA A 1 139 ? -15.140 -10.899 -10.742 1.00 92.06 139 ALA A CA 1
ATOM 1183 C C . ALA A 1 139 ? -13.865 -11.598 -11.258 1.00 92.06 139 ALA A C 1
ATOM 1185 O O . ALA A 1 139 ? -13.195 -12.287 -10.493 1.00 92.06 139 ALA A O 1
ATOM 1186 N N . SER A 1 140 ? -13.526 -11.437 -12.542 1.00 93.06 140 SER A N 1
ATOM 1187 C CA . SER A 1 140 ? -12.309 -12.000 -13.138 1.00 93.06 140 SER A CA 1
ATOM 1188 C C . SER A 1 140 ? -11.068 -11.119 -12.967 1.00 93.06 140 SER A C 1
ATOM 1190 O O . SER A 1 140 ? -9.956 -11.606 -13.172 1.00 93.06 140 SER A O 1
ATOM 1192 N N . LEU A 1 141 ? -11.241 -9.831 -12.645 1.00 93.50 141 LEU A N 1
ATOM 1193 C CA . LEU A 1 141 ? -10.130 -8.901 -12.466 1.00 93.50 141 LEU A CA 1
ATOM 1194 C C . LEU A 1 141 ? -9.408 -9.193 -11.152 1.00 93.50 141 LEU A C 1
ATOM 1196 O O . LEU A 1 141 ? -10.036 -9.356 -10.105 1.00 93.50 141 LEU A O 1
ATOM 1200 N N . SER A 1 142 ? -8.076 -9.172 -11.177 1.00 91.69 142 SER A N 1
ATOM 1201 C CA . SER A 1 142 ? -7.321 -9.074 -9.929 1.00 91.69 142 SER A CA 1
ATOM 1202 C C . SER A 1 142 ? -7.612 -7.735 -9.235 1.00 91.69 142 SER A C 1
ATOM 1204 O O . SER A 1 142 ? -7.979 -6.763 -9.910 1.00 91.69 142 SER A O 1
ATOM 1206 N N . PRO A 1 143 ? -7.409 -7.612 -7.910 1.00 88.81 143 PRO A N 1
ATOM 1207 C CA . PRO A 1 143 ? -7.685 -6.350 -7.229 1.00 88.81 143 PRO A CA 1
ATOM 1208 C C . PRO A 1 143 ? -6.833 -5.191 -7.786 1.00 88.81 143 PRO A C 1
ATOM 1210 O O . PRO A 1 143 ? -7.345 -4.093 -8.002 1.00 88.81 143 PRO A O 1
ATOM 1213 N N . THR A 1 144 ? -5.574 -5.447 -8.157 1.00 89.38 144 THR A N 1
ATOM 1214 C CA . THR A 1 144 ? -4.715 -4.486 -8.868 1.00 89.38 144 THR A CA 1
ATOM 1215 C C . THR A 1 144 ? -5.273 -4.055 -10.229 1.00 89.38 144 THR A C 1
ATOM 1217 O O . THR A 1 144 ? -5.255 -2.863 -10.547 1.00 89.38 144 THR A O 1
ATOM 1220 N N . GLN A 1 145 ? -5.781 -4.987 -11.042 1.00 93.75 145 GLN A N 1
ATOM 1221 C CA . GLN A 1 145 ? -6.396 -4.664 -12.336 1.00 93.75 145 GLN A CA 1
ATOM 1222 C C . GLN A 1 145 ? -7.679 -3.845 -12.155 1.00 93.75 145 GLN A C 1
ATOM 1224 O O . GLN A 1 145 ? -7.868 -2.843 -12.844 1.00 93.75 145 GLN A O 1
ATOM 1229 N N . ALA A 1 146 ? -8.525 -4.222 -11.193 1.00 93.69 146 ALA A N 1
ATOM 1230 C CA . ALA A 1 146 ? -9.755 -3.503 -10.876 1.00 93.69 146 ALA A CA 1
ATOM 1231 C C . ALA A 1 146 ? -9.473 -2.052 -10.445 1.00 93.69 146 ALA A C 1
ATOM 1233 O O . ALA A 1 146 ? -10.105 -1.124 -10.952 1.00 93.69 146 ALA A O 1
ATOM 1234 N N . ARG A 1 147 ? -8.468 -1.834 -9.580 1.00 92.31 147 ARG A N 1
ATOM 1235 C CA . ARG A 1 147 ? -8.034 -0.484 -9.177 1.00 92.31 147 ARG A CA 1
ATOM 1236 C C . ARG A 1 147 ? -7.519 0.336 -10.357 1.00 92.31 147 ARG A C 1
ATOM 1238 O O . ARG A 1 147 ? -7.898 1.496 -10.496 1.00 92.31 147 ARG A O 1
ATOM 1245 N N . SER A 1 148 ? -6.693 -0.259 -11.219 1.00 95.88 148 SER A N 1
ATOM 1246 C CA . SER A 1 148 ? -6.187 0.411 -12.422 1.00 95.88 148 SER A CA 1
ATOM 1247 C C . SER A 1 148 ? -7.326 0.846 -13.352 1.00 95.88 148 SER A C 1
ATOM 1249 O O . SER A 1 148 ? -7.381 2.001 -13.774 1.00 95.88 148 SER A O 1
ATOM 1251 N N . LEU A 1 149 ? -8.301 -0.036 -13.595 1.00 96.19 149 LEU A N 1
ATOM 1252 C CA . LEU A 1 149 ? -9.469 0.277 -14.420 1.00 96.19 149 LEU A CA 1
ATOM 1253 C C . LEU A 1 149 ? -10.310 1.417 -13.819 1.00 96.19 149 LEU A C 1
ATOM 1255 O O . LEU A 1 149 ? -10.682 2.337 -14.546 1.00 96.19 149 LEU A O 1
ATOM 1259 N N . ALA A 1 150 ? -10.551 1.407 -12.504 1.00 94.50 150 ALA A N 1
ATOM 1260 C CA . ALA A 1 150 ? -11.295 2.462 -11.807 1.00 94.50 150 ALA A CA 1
ATOM 1261 C C . ALA A 1 150 ? -10.582 3.831 -11.850 1.00 94.50 150 ALA A C 1
ATOM 1263 O O . ALA A 1 150 ? -11.214 4.870 -12.079 1.00 94.50 150 ALA A O 1
ATOM 1264 N N . LEU A 1 151 ? -9.253 3.839 -11.685 1.00 95.75 151 LEU A N 1
ATOM 1265 C CA . LEU A 1 151 ? -8.417 5.036 -11.833 1.00 95.75 151 LEU A CA 1
ATOM 1266 C C . LEU A 1 151 ? -8.522 5.617 -13.243 1.00 95.75 151 LEU A C 1
ATOM 1268 O O . LEU A 1 151 ? -8.773 6.813 -13.411 1.00 95.75 151 LEU A O 1
ATOM 1272 N N . LEU A 1 152 ? -8.357 4.765 -14.255 1.00 97.50 152 LEU A N 1
ATOM 1273 C CA . LEU A 1 152 ? -8.435 5.169 -15.654 1.00 97.50 152 LEU A CA 1
ATOM 1274 C C . LEU A 1 152 ? -9.837 5.645 -16.028 1.00 97.50 152 LEU A C 1
ATOM 1276 O O . LEU A 1 152 ? -9.953 6.606 -16.780 1.00 97.50 152 LEU A O 1
ATOM 1280 N N . GLN A 1 153 ? -10.894 5.047 -15.474 1.00 95.56 153 GLN A N 1
ATOM 1281 C CA . GLN A 1 153 ? -12.268 5.504 -15.684 1.00 95.56 153 GLN A CA 1
ATOM 1282 C C . GLN A 1 153 ? -12.466 6.926 -15.150 1.00 95.56 153 GLN A C 1
ATOM 1284 O O . GLN A 1 153 ? -12.943 7.785 -15.891 1.00 95.56 153 GLN A O 1
ATOM 1289 N N . SER A 1 154 ? -12.030 7.187 -13.914 1.00 93.94 154 SER A N 1
ATOM 1290 C CA . SER A 1 154 ? -12.112 8.512 -13.281 1.00 93.94 154 SER A CA 1
ATOM 1291 C C . SER A 1 154 ? -11.294 9.571 -14.030 1.00 93.94 154 SER A C 1
ATOM 1293 O O . SER A 1 154 ? -11.715 10.719 -14.183 1.00 93.94 154 SER A O 1
ATOM 1295 N N . TRP A 1 155 ? -10.117 9.194 -14.533 1.00 96.44 155 TRP A N 1
ATOM 1296 C CA . TRP A 1 155 ? -9.296 10.067 -15.370 1.00 96.44 155 TRP A CA 1
ATOM 1297 C C . TRP A 1 155 ? -9.946 10.331 -16.733 1.00 96.44 155 TRP A C 1
ATOM 1299 O O . TRP A 1 155 ? -9.995 11.475 -17.179 1.00 96.44 155 TRP A O 1
ATOM 1309 N N . TRP A 1 156 ? -10.505 9.305 -17.381 1.00 96.06 156 TRP A N 1
ATOM 1310 C CA . TRP A 1 156 ? -11.132 9.411 -18.702 1.00 96.06 156 TRP A CA 1
ATOM 1311 C C . TRP A 1 156 ? -12.399 10.279 -18.709 1.00 96.06 156 TRP A C 1
ATOM 1313 O O . TRP A 1 156 ? -12.736 10.878 -19.743 1.00 96.06 156 TRP A O 1
ATOM 1323 N N . SER A 1 157 ? -13.089 10.366 -17.566 1.00 93.75 157 SER A N 1
ATOM 1324 C CA . SER A 1 157 ? -14.198 11.294 -17.306 1.00 93.75 157 SER A CA 1
ATOM 1325 C C . SER A 1 157 ? -13.754 12.684 -16.843 1.00 93.75 157 SER A C 1
ATOM 1327 O O . SER A 1 157 ? -14.610 13.536 -16.636 1.00 93.75 157 SER A O 1
ATOM 1329 N N . ALA A 1 158 ? -12.446 12.928 -16.711 1.00 94.38 158 ALA A N 1
ATOM 1330 C CA . ALA A 1 158 ? -11.871 14.163 -16.180 1.00 94.38 158 ALA A CA 1
ATOM 1331 C C . ALA A 1 158 ? -12.400 14.533 -14.779 1.00 94.38 158 ALA A C 1
ATOM 1333 O O . ALA A 1 158 ? -12.554 15.709 -14.465 1.00 94.38 158 ALA A O 1
ATOM 1334 N N . SER A 1 159 ? -12.647 13.539 -13.914 1.00 92.19 159 SER A N 1
ATOM 1335 C CA . SER A 1 159 ? -13.266 13.765 -12.597 1.00 92.19 159 SER A CA 1
ATOM 1336 C C . SER A 1 159 ? -12.458 14.696 -11.687 1.00 92.19 159 SER A C 1
ATOM 1338 O O . SER A 1 159 ? -13.040 15.392 -10.862 1.00 92.19 159 SER A O 1
ATOM 1340 N N . TYR A 1 160 ? -11.127 14.712 -11.834 1.00 91.94 160 TYR A N 1
ATOM 1341 C CA . TYR A 1 160 ? -10.212 15.442 -10.943 1.00 91.94 160 TYR A CA 1
ATOM 1342 C C . TYR A 1 160 ? -9.167 16.292 -11.682 1.00 91.94 160 TYR A C 1
ATOM 1344 O O . TYR A 1 160 ? -8.171 16.700 -11.085 1.00 91.94 160 TYR A O 1
ATOM 1352 N N . CYS A 1 161 ? -9.344 16.541 -12.982 1.00 91.25 161 CYS A N 1
ATOM 1353 C CA . CYS A 1 161 ? -8.397 17.322 -13.784 1.00 91.25 161 CYS A CA 1
ATOM 1354 C C . CYS A 1 161 ? -9.113 18.172 -14.837 1.00 91.25 161 CYS A C 1
ATOM 1356 O O . CYS A 1 161 ? -10.281 17.939 -15.129 1.00 91.25 161 CYS A O 1
ATOM 1358 N N . ASP A 1 162 ? -8.395 19.135 -15.417 1.00 92.19 162 ASP A N 1
ATOM 1359 C CA . ASP A 1 162 ? -8.904 20.006 -16.480 1.00 92.19 162 ASP A CA 1
ATOM 1360 C C . ASP A 1 162 ? -9.422 19.177 -17.683 1.00 92.19 162 ASP A C 1
ATOM 1362 O O . ASP A 1 162 ? -8.634 18.456 -18.314 1.00 92.19 162 ASP A O 1
ATOM 1366 N N . PRO A 1 163 ? -10.721 19.278 -18.043 1.00 94.69 163 PRO A N 1
ATOM 1367 C CA . PRO A 1 163 ? -11.306 18.546 -19.166 1.00 94.69 163 PRO A CA 1
ATOM 1368 C C . PRO A 1 163 ? -10.591 18.762 -20.505 1.00 94.69 163 PRO A C 1
ATOM 1370 O O . PRO A 1 163 ? -10.599 17.863 -21.352 1.00 94.69 163 PRO A O 1
ATOM 1373 N N . VAL A 1 164 ? -9.933 19.912 -20.703 1.00 95.06 164 VAL A N 1
ATOM 1374 C CA . VAL A 1 164 ? -9.170 20.219 -21.924 1.00 95.06 164 VAL A CA 1
ATOM 1375 C C . VAL A 1 164 ? -8.062 19.190 -22.157 1.00 95.06 164 VAL A C 1
ATOM 1377 O O . VAL A 1 164 ? -7.854 18.770 -23.296 1.00 95.06 164 VAL A O 1
ATOM 1380 N N . LEU A 1 165 ? -7.403 18.713 -21.096 1.00 94.88 165 LEU A N 1
ATOM 1381 C CA . LEU A 1 165 ? -6.348 17.697 -21.192 1.00 94.88 165 LEU A CA 1
ATOM 1382 C C . LEU A 1 165 ? -6.873 16.398 -21.823 1.00 94.88 165 LEU A C 1
ATOM 1384 O O . LEU A 1 165 ? -6.244 15.813 -22.710 1.00 94.88 165 LEU A O 1
ATOM 1388 N N . LEU A 1 166 ? -8.066 15.963 -21.410 1.00 95.06 166 LEU A N 1
ATOM 1389 C CA . LEU A 1 166 ? -8.687 14.745 -21.931 1.00 95.06 166 LEU A CA 1
ATOM 1390 C C . LEU A 1 166 ? -9.247 14.939 -23.339 1.00 95.06 166 LEU A C 1
ATOM 1392 O O . LEU A 1 166 ? -9.214 13.995 -24.127 1.00 95.06 166 LEU A O 1
ATOM 1396 N N . ILE A 1 167 ? -9.723 16.136 -23.688 1.00 95.38 167 ILE A N 1
ATOM 1397 C CA . ILE A 1 167 ? -10.142 16.451 -25.062 1.00 95.38 167 ILE A CA 1
ATOM 1398 C C . ILE A 1 167 ? -8.957 16.281 -26.019 1.00 95.38 167 ILE A C 1
ATOM 1400 O O . ILE A 1 167 ? -9.072 15.550 -27.004 1.00 95.38 167 ILE A O 1
ATOM 1404 N N . VAL A 1 168 ? -7.806 16.882 -25.700 1.00 95.38 168 VAL A N 1
ATOM 1405 C CA . VAL A 1 168 ? -6.588 16.781 -26.522 1.00 95.38 168 VAL A CA 1
ATOM 1406 C C . VAL A 1 168 ? -6.095 15.332 -26.602 1.00 95.38 168 VAL A C 1
ATOM 1408 O O . VAL A 1 168 ? -5.770 14.847 -27.686 1.00 95.38 168 VAL A O 1
ATOM 1411 N N . THR A 1 169 ? -6.113 14.606 -25.480 1.00 94.31 169 THR A N 1
ATOM 1412 C CA . THR A 1 169 ? -5.744 13.181 -25.429 1.00 94.31 169 THR A CA 1
ATOM 1413 C C . THR A 1 169 ? -6.629 12.329 -26.341 1.00 94.31 169 THR A C 1
ATOM 1415 O O . THR A 1 169 ? -6.129 11.579 -27.183 1.00 94.31 169 THR A O 1
ATOM 1418 N N . LYS A 1 170 ? -7.956 12.477 -26.232 1.00 94.00 170 LYS A N 1
ATOM 1419 C CA . LYS A 1 170 ? -8.928 11.738 -27.051 1.00 94.00 170 LYS A CA 1
ATOM 1420 C C . LYS A 1 170 ? -8.765 12.063 -28.535 1.00 94.00 170 LYS A C 1
ATOM 1422 O O . LYS A 1 170 ? -8.786 11.148 -29.355 1.00 94.00 170 LYS A O 1
ATOM 1427 N N . GLN A 1 171 ? -8.551 13.332 -28.886 1.00 94.19 171 GLN A N 1
ATOM 1428 C CA . GLN A 1 171 ? -8.289 13.747 -30.267 1.00 94.19 171 GLN A CA 1
ATOM 1429 C C . GLN A 1 171 ? -7.012 13.114 -30.826 1.00 94.19 171 GLN A C 1
ATOM 1431 O O . GLN A 1 171 ? -7.030 12.615 -31.952 1.00 94.19 171 GLN A O 1
ATOM 1436 N N . LEU A 1 172 ? -5.923 13.080 -30.046 1.00 91.56 172 LEU A N 1
ATOM 1437 C CA . LEU A 1 172 ? -4.689 12.412 -30.455 1.00 91.56 172 LEU A CA 1
ATOM 1438 C C . LEU A 1 172 ? -4.938 10.927 -30.726 1.00 91.56 172 LEU A C 1
ATOM 1440 O O . LEU A 1 172 ? -4.583 10.442 -31.798 1.00 91.56 172 LEU A O 1
ATOM 1444 N N . PHE A 1 173 ? -5.561 10.211 -29.790 1.00 89.94 173 PHE A N 1
ATOM 1445 C CA . PHE A 1 173 ? -5.781 8.772 -29.940 1.00 89.94 173 PHE A CA 1
ATOM 1446 C C . PHE A 1 173 ? -6.700 8.458 -31.126 1.00 89.94 173 PHE A C 1
ATOM 1448 O O . PHE A 1 173 ? -6.404 7.548 -31.897 1.00 89.94 173 PHE A O 1
ATOM 1455 N N . GLN A 1 174 ? -7.752 9.252 -31.350 1.00 90.06 174 GLN A N 1
ATOM 1456 C CA . GLN A 1 174 ? -8.608 9.102 -32.532 1.00 90.06 174 GLN A CA 1
ATOM 1457 C C . GLN A 1 174 ? -7.854 9.390 -33.835 1.00 90.06 174 GLN A C 1
ATOM 1459 O O . GLN A 1 174 ? -8.024 8.660 -34.808 1.00 90.06 174 GLN A O 1
ATOM 1464 N N . ARG A 1 175 ? -6.968 10.395 -33.861 1.00 89.62 175 ARG A N 1
ATOM 1465 C CA . ARG A 1 175 ? -6.127 10.689 -35.034 1.00 89.62 175 ARG A CA 1
ATOM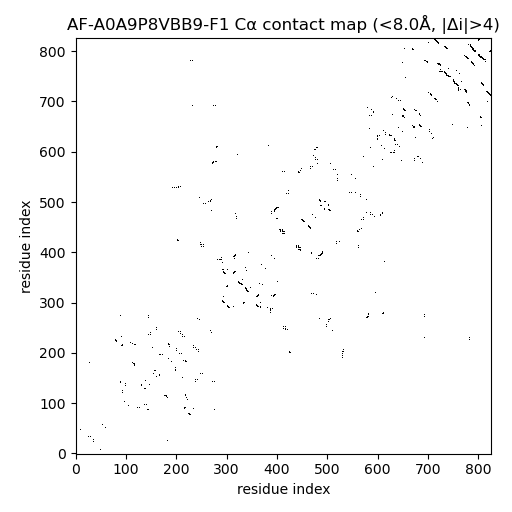 1466 C C . ARG A 1 175 ? -5.131 9.570 -35.335 1.00 89.62 175 ARG A C 1
ATOM 1468 O O . ARG A 1 175 ? -4.791 9.366 -36.494 1.00 89.62 175 ARG A O 1
ATOM 1475 N N . GLN A 1 176 ? -4.645 8.873 -34.309 1.00 84.69 176 GLN A N 1
ATOM 1476 C CA . GLN A 1 176 ? -3.713 7.753 -34.467 1.00 84.69 176 GLN A CA 1
ATOM 1477 C C . GLN A 1 176 ? -4.410 6.427 -34.786 1.00 84.69 176 GLN A C 1
ATOM 1479 O O . GLN A 1 176 ? -3.763 5.525 -35.306 1.00 84.69 176 GLN A O 1
ATOM 1484 N N . LYS A 1 177 ? -5.721 6.307 -34.534 1.00 82.06 177 LYS A N 1
ATOM 1485 C CA . LYS A 1 177 ? -6.518 5.095 -34.787 1.00 82.06 177 LYS A CA 1
ATOM 1486 C C . LYS A 1 177 ? -6.329 4.498 -36.197 1.00 82.06 177 LYS A C 1
ATOM 1488 O O . LYS A 1 177 ? -6.229 3.279 -36.279 1.00 82.06 177 LYS A O 1
ATOM 1493 N N . PRO A 1 178 ? -6.263 5.276 -37.297 1.00 78.31 178 PRO A N 1
ATOM 1494 C CA . PRO A 1 178 ? -6.076 4.721 -38.641 1.00 78.31 178 PRO A CA 1
ATOM 1495 C C . PRO A 1 178 ? -4.629 4.326 -38.965 1.00 78.31 178 PRO A C 1
ATOM 1497 O O . PRO A 1 178 ? -4.402 3.688 -39.989 1.00 78.31 178 PRO A O 1
ATOM 1500 N N . ASN A 1 179 ? -3.656 4.740 -38.149 1.00 69.75 179 ASN A N 1
ATOM 1501 C CA . ASN A 1 179 ? -2.245 4.536 -38.439 1.00 69.75 179 ASN A CA 1
ATOM 1502 C C . ASN A 1 179 ? -1.778 3.192 -37.873 1.00 69.75 179 ASN A C 1
ATOM 1504 O O . ASN A 1 179 ? -1.765 2.986 -36.656 1.00 69.75 179 ASN A O 1
ATOM 1508 N N . ASP A 1 180 ? -1.295 2.320 -38.752 1.00 65.88 180 ASP A N 1
ATOM 1509 C CA . ASP A 1 180 ? -0.483 1.178 -38.350 1.00 65.88 180 ASP A CA 1
ATOM 1510 C C . ASP A 1 180 ? 0.889 1.719 -37.922 1.00 65.88 180 ASP A C 1
ATOM 1512 O O . ASP A 1 180 ? 1.767 1.979 -38.746 1.00 65.88 180 ASP A O 1
ATOM 1516 N N . THR A 1 181 ? 1.057 1.998 -36.627 1.00 61.38 181 THR A N 1
ATOM 1517 C CA . THR A 1 181 ? 2.349 2.440 -36.090 1.00 61.38 181 THR A CA 1
ATOM 1518 C C . THR A 1 181 ? 2.918 1.413 -35.135 1.00 61.38 181 THR A C 1
ATOM 1520 O O . THR A 1 181 ? 2.277 1.037 -34.155 1.00 61.38 181 THR A O 1
ATOM 1523 N N . TRP A 1 182 ? 4.176 1.072 -35.379 1.00 56.03 182 TRP A N 1
ATOM 1524 C CA . TRP A 1 182 ? 4.948 0.095 -34.618 1.00 56.03 182 TRP A CA 1
ATOM 1525 C C . TRP A 1 182 ? 5.693 0.696 -33.418 1.00 56.03 182 TRP A C 1
ATOM 1527 O O . TRP A 1 182 ? 6.298 -0.034 -32.637 1.00 56.03 182 TRP A O 1
ATOM 1537 N N . ASN A 1 183 ? 5.693 2.026 -33.281 1.00 59.28 183 ASN A N 1
ATOM 1538 C CA . ASN A 1 183 ? 6.374 2.696 -32.178 1.00 59.28 183 ASN A CA 1
ATOM 1539 C C . ASN A 1 183 ? 5.611 2.434 -30.882 1.00 59.28 183 ASN A C 1
ATOM 1541 O O . ASN A 1 183 ? 4.470 2.870 -30.772 1.00 59.28 183 ASN A O 1
ATOM 1545 N N . ASP A 1 184 ? 6.258 1.798 -29.902 1.00 64.06 184 ASP A N 1
ATOM 1546 C CA . ASP A 1 184 ? 5.737 1.677 -28.537 1.00 64.06 184 ASP A CA 1
ATOM 1547 C C . ASP A 1 184 ? 5.574 3.091 -27.954 1.00 64.06 184 ASP A C 1
ATOM 1549 O O . ASP A 1 184 ? 6.583 3.735 -27.642 1.00 64.06 184 ASP A O 1
ATOM 1553 N N . PRO A 1 185 ? 4.340 3.614 -27.812 1.00 58.25 185 PRO A N 1
ATOM 1554 C CA . PRO A 1 185 ? 4.119 4.948 -27.277 1.00 58.25 185 PRO A CA 1
ATOM 1555 C C . PRO A 1 185 ? 4.358 5.016 -25.772 1.00 58.25 185 PRO A C 1
ATOM 1557 O O . PRO A 1 185 ? 4.423 6.112 -25.233 1.00 58.25 185 PRO A O 1
ATOM 1560 N N . ALA A 1 186 ? 4.516 3.878 -25.095 1.00 58.62 186 ALA A N 1
ATOM 1561 C CA . ALA A 1 186 ? 4.935 3.799 -23.706 1.00 58.62 186 ALA A CA 1
ATOM 1562 C C . ALA A 1 186 ? 6.461 3.620 -23.560 1.00 58.62 186 ALA A C 1
ATOM 1564 O O . ALA A 1 186 ? 6.971 3.676 -22.437 1.00 58.62 186 ALA A O 1
ATOM 1565 N N . HIS A 1 187 ? 7.211 3.427 -24.655 1.00 72.19 187 HIS A N 1
ATOM 1566 C CA . HIS A 1 187 ? 8.673 3.472 -24.627 1.00 72.19 187 HIS A CA 1
ATOM 1567 C C . HIS A 1 187 ? 9.132 4.903 -24.367 1.00 72.19 187 HIS A C 1
ATOM 1569 O O . HIS A 1 187 ? 8.597 5.839 -24.957 1.00 72.19 187 HIS A O 1
ATOM 1575 N N . PHE A 1 188 ? 10.161 5.072 -23.534 1.00 63.00 188 PHE A N 1
ATOM 1576 C CA . PHE A 1 188 ? 10.602 6.372 -23.021 1.00 63.00 188 PHE A CA 1
ATOM 1577 C C . PHE A 1 188 ? 10.648 7.480 -24.091 1.00 63.00 188 PHE A C 1
ATOM 1579 O O . PHE A 1 188 ? 9.989 8.503 -23.934 1.00 63.00 188 PHE A O 1
ATOM 1586 N N . ARG A 1 189 ? 11.350 7.261 -25.214 1.00 70.38 189 ARG A N 1
ATOM 1587 C CA . ARG A 1 1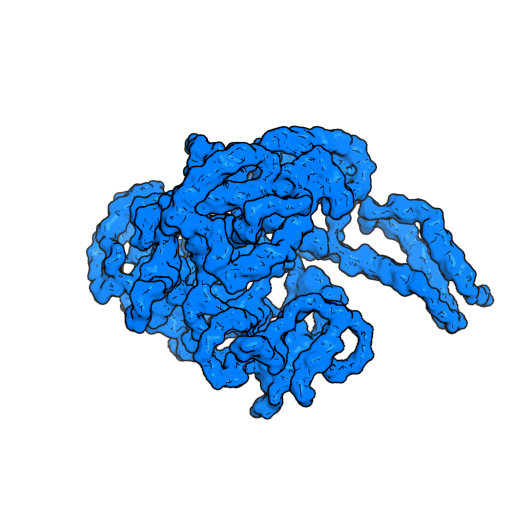89 ? 11.504 8.284 -26.270 1.00 70.38 189 ARG A CA 1
ATOM 1588 C C . ARG A 1 189 ? 10.198 8.640 -26.988 1.00 70.38 189 ARG A C 1
ATOM 1590 O O . ARG A 1 189 ? 10.018 9.786 -27.395 1.00 70.38 189 ARG A O 1
ATOM 1597 N N . THR A 1 190 ? 9.313 7.669 -27.190 1.00 74.38 190 THR A N 1
ATOM 1598 C CA . THR A 1 190 ? 8.026 7.881 -27.867 1.00 74.38 190 THR A CA 1
ATOM 1599 C C . THR A 1 190 ? 7.012 8.490 -26.907 1.00 74.38 190 THR A C 1
ATOM 1601 O O . THR A 1 190 ? 6.275 9.396 -27.289 1.00 74.38 190 THR A O 1
ATOM 1604 N N . TYR A 1 191 ? 7.024 8.038 -25.652 1.00 82.56 191 TYR A N 1
ATOM 1605 C CA . TYR A 1 191 ? 6.153 8.529 -24.598 1.00 82.56 191 TYR A CA 1
ATOM 1606 C C . TYR A 1 191 ? 6.344 10.019 -24.371 1.00 82.56 191 TYR A C 1
ATOM 1608 O O . TYR A 1 191 ? 5.358 10.741 -24.346 1.00 82.56 191 TYR A O 1
ATOM 1616 N N . THR A 1 192 ? 7.587 10.506 -24.309 1.00 83.75 192 THR A N 1
ATOM 1617 C CA . THR A 1 192 ? 7.860 11.942 -24.164 1.00 83.75 192 THR A CA 1
ATOM 1618 C C . THR A 1 192 ? 7.142 12.772 -25.235 1.00 83.75 192 THR A C 1
ATOM 1620 O O . THR A 1 192 ? 6.510 13.770 -24.904 1.00 83.75 192 THR A O 1
ATOM 1623 N N . LYS A 1 193 ? 7.141 12.317 -26.498 1.00 85.81 193 LYS A N 1
ATOM 1624 C CA . LYS A 1 193 ? 6.442 13.001 -27.601 1.00 85.81 193 LYS A CA 1
ATOM 1625 C C . LYS A 1 193 ? 4.923 12.953 -27.447 1.00 85.81 193 LYS A C 1
ATOM 1627 O O . LYS A 1 193 ? 4.248 13.950 -27.682 1.00 85.81 193 LYS A O 1
ATOM 1632 N N . VAL A 1 194 ? 4.371 11.798 -27.066 1.00 88.31 194 VAL A N 1
ATOM 1633 C CA . VAL A 1 194 ? 2.929 11.658 -26.800 1.00 88.31 194 VAL A CA 1
ATOM 1634 C C . VAL A 1 194 ? 2.521 12.576 -25.651 1.00 88.31 194 VAL A C 1
ATOM 1636 O O . VAL A 1 194 ? 1.580 13.351 -25.798 1.00 88.31 194 VAL A O 1
ATOM 1639 N N . ALA A 1 195 ? 3.269 12.539 -24.548 1.00 89.88 195 ALA A N 1
ATOM 1640 C CA . ALA A 1 195 ? 3.065 13.347 -23.358 1.00 89.88 195 ALA A CA 1
ATOM 1641 C C . ALA A 1 195 ? 3.148 14.852 -23.655 1.00 89.88 195 ALA A C 1
ATOM 1643 O O . ALA A 1 195 ? 2.346 15.612 -23.126 1.00 89.88 195 ALA A O 1
ATOM 1644 N N . GLU A 1 196 ? 4.055 15.299 -24.526 1.00 90.12 196 GLU A N 1
ATOM 1645 C CA . GLU A 1 196 ? 4.104 16.694 -24.988 1.00 90.12 196 GLU A CA 1
ATOM 1646 C C . GLU A 1 196 ? 2.827 17.102 -25.731 1.00 90.12 196 GLU A C 1
ATOM 1648 O O . GLU A 1 196 ? 2.245 18.141 -25.422 1.00 90.12 196 GLU A O 1
ATOM 1653 N N . ILE A 1 197 ? 2.346 16.271 -26.662 1.00 92.75 197 ILE A N 1
ATOM 1654 C CA . ILE A 1 197 ? 1.141 16.571 -27.451 1.00 92.75 197 ILE A CA 1
ATOM 1655 C C . ILE A 1 197 ? -0.101 16.645 -26.558 1.00 92.75 197 ILE A C 1
ATOM 1657 O O . ILE A 1 197 ? -0.924 17.543 -26.727 1.00 92.75 197 ILE A O 1
ATOM 1661 N N . VAL A 1 198 ? -0.234 15.729 -25.597 1.00 94.12 198 VAL A N 1
ATOM 1662 C CA . VAL A 1 198 ? -1.376 15.704 -24.665 1.00 94.12 198 VAL A CA 1
ATOM 1663 C C . VAL A 1 198 ? -1.213 16.653 -23.477 1.00 94.12 198 VAL A C 1
ATOM 1665 O O . VAL A 1 198 ? -2.011 16.620 -22.549 1.00 94.12 198 VAL A O 1
ATOM 1668 N N . GLN A 1 199 ? -0.200 17.526 -23.500 1.00 94.94 199 GLN A N 1
ATOM 1669 C CA . GLN A 1 199 ? 0.054 18.520 -22.450 1.00 94.94 199 GLN A CA 1
ATOM 1670 C C . GLN A 1 199 ? 0.330 17.890 -21.071 1.00 94.94 199 GLN A C 1
ATOM 1672 O O . GLN A 1 199 ? 0.080 18.489 -20.020 1.00 94.94 199 GLN A O 1
ATOM 1677 N N . GLY A 1 200 ? 0.911 16.689 -21.064 1.00 92.75 200 GLY A N 1
ATOM 1678 C CA . GLY A 1 200 ? 1.387 15.979 -19.878 1.00 92.75 200 GLY A CA 1
ATOM 1679 C C . GLY A 1 200 ? 2.472 16.729 -19.111 1.00 92.75 200 GLY A C 1
ATOM 1680 O O . GLY A 1 200 ? 2.671 16.465 -17.938 1.00 92.75 200 GLY A O 1
ATOM 1681 N N . ASN A 1 201 ? 3.124 17.724 -19.710 1.00 93.88 201 ASN A N 1
ATOM 1682 C CA . ASN A 1 201 ? 4.033 18.632 -19.006 1.00 93.88 201 ASN A CA 1
ATOM 1683 C C . ASN A 1 201 ? 3.327 19.641 -18.077 1.00 93.88 201 ASN A C 1
ATOM 1685 O O . ASN A 1 201 ? 4.024 20.352 -17.361 1.00 93.88 201 ASN A O 1
ATOM 1689 N N . THR A 1 202 ? 1.990 19.716 -18.072 1.00 95.12 202 THR A N 1
ATOM 1690 C CA . THR A 1 202 ? 1.234 20.685 -17.249 1.00 95.12 202 THR A CA 1
ATOM 1691 C C . THR A 1 202 ? 0.621 20.099 -15.976 1.00 95.12 202 THR A C 1
ATOM 1693 O O . THR A 1 202 ? 0.253 20.850 -15.077 1.00 95.12 202 THR A O 1
ATOM 1696 N N . SER A 1 203 ? 0.528 18.771 -15.862 1.00 96.25 203 SER A N 1
ATOM 1697 C CA . SER A 1 203 ? 0.027 18.085 -14.667 1.00 96.25 203 SER A CA 1
ATOM 1698 C C . SER A 1 203 ? 0.680 16.712 -14.526 1.00 96.25 203 SER A C 1
ATOM 1700 O O . SER A 1 203 ? 0.554 15.863 -15.412 1.00 96.25 203 SER A O 1
ATOM 1702 N N . LEU A 1 204 ? 1.342 16.476 -13.391 1.00 96.31 204 LEU A N 1
ATOM 1703 C CA . LEU A 1 204 ? 1.960 15.190 -13.068 1.00 96.31 204 LEU A CA 1
ATOM 1704 C C . LEU A 1 204 ? 0.915 14.072 -12.947 1.00 96.31 204 LEU A C 1
ATOM 1706 O O . LEU A 1 204 ? 1.154 12.967 -13.429 1.00 96.31 204 LEU A O 1
ATOM 1710 N N . TYR A 1 205 ? -0.267 14.377 -12.395 1.00 97.31 205 TYR A N 1
ATOM 1711 C CA . TYR A 1 205 ? -1.424 13.476 -12.400 1.00 97.31 205 TYR A CA 1
ATOM 1712 C C . TYR A 1 205 ? -1.790 13.060 -13.826 1.00 97.31 205 TYR A C 1
ATOM 1714 O O . TYR A 1 205 ? -1.785 11.873 -14.148 1.00 97.31 205 TYR A O 1
ATOM 1722 N N . HIS A 1 206 ? -2.023 14.024 -14.720 1.00 97.31 206 HIS A N 1
ATOM 1723 C CA . HIS A 1 206 ? -2.383 13.709 -16.102 1.00 97.31 206 HIS A CA 1
ATOM 1724 C C . HIS A 1 206 ? -1.307 12.862 -16.802 1.00 97.31 206 HIS A C 1
ATOM 1726 O O . HIS A 1 206 ? -1.637 11.908 -17.507 1.00 97.31 206 HIS A O 1
ATOM 1732 N N . ALA A 1 207 ? -0.026 13.155 -16.562 1.00 96.38 207 ALA A N 1
ATOM 1733 C CA . ALA A 1 207 ? 1.078 12.384 -17.115 1.00 96.38 207 ALA A CA 1
ATOM 1734 C C . ALA A 1 207 ? 1.146 10.945 -16.568 1.00 96.38 207 ALA A C 1
ATOM 1736 O O . ALA A 1 207 ? 1.333 10.015 -17.347 1.00 96.38 207 ALA A O 1
ATOM 1737 N N . HIS A 1 208 ? 0.966 10.718 -15.264 1.00 96.50 208 HIS A N 1
ATOM 1738 C CA . HIS A 1 208 ? 0.921 9.355 -14.717 1.00 96.50 208 HIS A CA 1
ATOM 1739 C C . HIS A 1 208 ? -0.224 8.536 -15.310 1.00 96.50 208 HIS A C 1
ATOM 1741 O O . HIS A 1 208 ? 0.004 7.424 -15.787 1.00 96.50 208 HIS A O 1
ATOM 1747 N N . LEU A 1 209 ? -1.433 9.099 -15.344 1.00 97.31 209 LEU A N 1
ATOM 1748 C CA . LEU A 1 209 ? -2.619 8.375 -15.798 1.00 97.31 209 LEU A CA 1
ATOM 1749 C C . LEU A 1 209 ? -2.585 8.119 -17.312 1.00 97.31 209 LEU A C 1
ATOM 1751 O O . LEU A 1 209 ? -2.943 7.028 -17.749 1.00 97.31 209 LEU A O 1
ATOM 1755 N N . CYS A 1 210 ? -2.059 9.057 -18.107 1.00 95.88 210 CYS A N 1
ATOM 1756 C CA . CYS A 1 210 ? -1.809 8.830 -19.531 1.00 95.88 210 CYS A CA 1
ATOM 1757 C C . CYS A 1 210 ? -0.790 7.701 -19.752 1.00 95.88 210 CYS A C 1
ATOM 1759 O O . CYS A 1 210 ? -1.028 6.797 -20.554 1.00 95.88 210 CYS A O 1
ATOM 1761 N N . ARG A 1 211 ? 0.322 7.692 -19.002 1.00 94.31 211 ARG A N 1
ATOM 1762 C CA . ARG A 1 211 ? 1.312 6.608 -19.072 1.00 94.31 211 ARG A CA 1
ATOM 1763 C C . ARG A 1 211 ? 0.708 5.258 -18.696 1.00 94.31 211 ARG A C 1
ATOM 1765 O O . ARG A 1 211 ? 0.944 4.283 -19.406 1.00 94.31 211 ARG A O 1
ATOM 1772 N N . LEU A 1 212 ? -0.057 5.202 -17.607 1.00 95.69 212 LEU A N 1
ATOM 1773 C CA . LEU A 1 212 ? -0.722 3.981 -17.164 1.00 95.69 212 LEU A CA 1
ATOM 1774 C C . LEU A 1 212 ? -1.696 3.474 -18.230 1.00 95.69 212 LEU A C 1
ATOM 1776 O O . LEU A 1 212 ? -1.665 2.296 -18.561 1.00 95.69 212 LEU A O 1
ATOM 1780 N N . PHE A 1 213 ? -2.492 4.362 -18.828 1.00 95.69 213 PHE A N 1
ATOM 1781 C CA . PHE A 1 213 ? -3.412 4.005 -19.904 1.00 95.69 213 PHE A CA 1
ATOM 1782 C C . PHE A 1 213 ? -2.693 3.342 -21.085 1.00 95.69 213 PHE A C 1
ATOM 1784 O O . PHE A 1 213 ? -3.127 2.302 -21.578 1.00 95.69 213 PHE A O 1
ATOM 1791 N N . LEU A 1 214 ? -1.557 3.907 -21.512 1.00 92.06 214 LEU A N 1
ATOM 1792 C CA . LEU A 1 214 ? -0.744 3.318 -22.576 1.00 92.06 214 LEU A CA 1
ATOM 1793 C C . LEU A 1 214 ? -0.168 1.955 -22.163 1.00 92.06 214 LEU A C 1
ATOM 1795 O O . LEU A 1 214 ? -0.160 1.040 -22.975 1.00 92.06 214 LEU A O 1
ATOM 1799 N N . LEU A 1 215 ? 0.281 1.787 -20.917 1.00 90.94 215 LEU A N 1
ATOM 1800 C CA . LEU A 1 215 ? 0.790 0.501 -20.421 1.00 90.94 215 LEU A CA 1
ATOM 1801 C C . LEU A 1 215 ? -0.303 -0.577 -20.308 1.00 90.94 215 LEU A C 1
ATOM 1803 O O . LEU A 1 215 ? -0.015 -1.753 -20.512 1.00 90.94 215 LEU A O 1
ATOM 1807 N N . GLU A 1 216 ? -1.536 -0.182 -19.990 1.00 93.69 216 GLU A N 1
ATOM 1808 C CA . GLU A 1 216 ? -2.672 -1.088 -19.772 1.00 93.69 216 GLU A CA 1
ATOM 1809 C C . GLU A 1 216 ? -3.389 -1.510 -21.049 1.00 93.69 216 GLU A C 1
ATOM 1811 O O . GLU A 1 216 ? -3.973 -2.595 -21.081 1.00 93.69 216 GLU A O 1
ATOM 1816 N N . PHE A 1 217 ? -3.376 -0.657 -22.078 1.00 91.19 217 PHE A N 1
ATOM 1817 C CA . PHE A 1 217 ? -4.170 -0.860 -23.291 1.00 91.19 217 PHE A CA 1
ATOM 1818 C C . PHE A 1 217 ? -3.367 -0.886 -24.582 1.00 91.19 217 PHE A C 1
ATOM 1820 O O . PHE A 1 217 ? -3.876 -1.406 -25.573 1.00 91.19 217 PHE A O 1
ATOM 1827 N N . GLN A 1 218 ? -2.134 -0.375 -24.611 1.00 85.69 218 GLN A N 1
ATOM 1828 C CA . GLN A 1 218 ? -1.322 -0.498 -25.812 1.00 85.69 218 GLN A CA 1
ATOM 1829 C C . GLN A 1 218 ? -0.716 -1.914 -25.894 1.00 85.69 218 GLN A C 1
ATOM 1831 O O . GLN A 1 218 ? -0.004 -2.337 -24.974 1.00 85.69 218 GLN A O 1
ATOM 1836 N N . PRO A 1 219 ? -0.950 -2.652 -26.998 1.00 77.81 219 PRO A N 1
ATOM 1837 C CA . PRO A 1 219 ? -0.319 -3.949 -27.211 1.00 77.81 219 PRO A CA 1
ATOM 1838 C C . PRO A 1 219 ? 1.181 -3.810 -27.500 1.00 77.81 219 PRO A C 1
ATOM 1840 O O . PRO A 1 219 ? 1.586 -3.510 -28.627 1.00 77.81 219 PRO A O 1
ATOM 1843 N N . ARG A 1 220 ? 2.021 -4.057 -26.486 1.00 68.44 220 ARG A N 1
ATOM 1844 C CA . ARG A 1 220 ? 3.456 -4.333 -26.705 1.00 68.44 220 ARG A CA 1
ATOM 1845 C C . ARG A 1 220 ? 3.657 -5.786 -27.152 1.00 68.44 220 ARG A C 1
ATOM 1847 O O . ARG A 1 220 ? 2.704 -6.483 -27.483 1.00 68.44 220 ARG A O 1
ATOM 1854 N N . THR A 1 221 ? 4.891 -6.275 -27.068 1.00 58.06 221 THR A N 1
ATOM 1855 C CA . THR A 1 221 ? 5.255 -7.699 -26.977 1.00 58.06 221 THR A CA 1
ATOM 1856 C C . THR A 1 221 ? 4.687 -8.355 -25.708 1.00 58.06 221 THR A C 1
ATOM 1858 O O . THR A 1 221 ? 5.441 -8.846 -24.874 1.00 58.06 221 THR A O 1
ATOM 1861 N N . TRP A 1 222 ? 3.364 -8.311 -25.526 1.00 65.06 222 TRP A N 1
ATOM 1862 C CA . TRP A 1 222 ? 2.671 -9.100 -24.515 1.00 65.06 222 TRP A CA 1
ATOM 1863 C C . TRP A 1 222 ? 1.891 -10.214 -25.192 1.00 65.06 222 TRP A C 1
ATOM 1865 O O . TRP A 1 222 ? 1.231 -10.004 -26.207 1.00 65.06 222 TRP A O 1
ATOM 1875 N N . GLU A 1 223 ? 1.963 -11.357 -24.528 1.00 60.12 223 GLU A N 1
ATOM 1876 C CA . GLU A 1 223 ? 1.348 -12.635 -24.842 1.00 60.12 223 GLU A CA 1
ATOM 1877 C C . GLU A 1 223 ? 1.837 -13.371 -26.107 1.00 60.12 223 GLU A C 1
ATOM 1879 O O . GLU A 1 223 ? 1.948 -12.788 -27.188 1.00 60.12 223 GLU A O 1
ATOM 1884 N N . PRO A 1 224 ? 2.130 -14.683 -25.959 1.00 56.09 224 PRO A N 1
ATOM 1885 C CA . PRO A 1 224 ? 2.236 -15.420 -24.683 1.00 56.09 224 PRO A CA 1
ATOM 1886 C C . PRO A 1 224 ? 3.525 -15.072 -23.905 1.00 56.09 224 PRO A C 1
ATOM 1888 O O . PRO A 1 224 ? 3.767 -15.572 -22.808 1.00 56.09 224 PRO A O 1
ATOM 1891 N N . TYR A 1 225 ? 4.326 -14.164 -24.454 1.00 64.00 225 TYR A N 1
ATOM 1892 C CA . TYR A 1 225 ? 5.639 -13.771 -23.973 1.00 64.00 225 TYR A CA 1
ATOM 1893 C C . TYR A 1 225 ? 5.566 -12.399 -23.318 1.00 64.00 225 TYR A C 1
ATOM 1895 O O . TYR A 1 225 ? 5.005 -11.476 -23.902 1.00 64.00 225 TYR A O 1
ATOM 1903 N N . ILE A 1 226 ? 6.110 -12.248 -22.113 1.00 68.38 226 ILE A N 1
ATOM 1904 C CA . ILE A 1 226 ? 6.237 -10.941 -21.465 1.00 68.38 226 ILE A CA 1
ATOM 1905 C C . ILE A 1 226 ? 7.668 -10.766 -20.994 1.00 68.38 226 ILE A C 1
ATOM 1907 O O . ILE A 1 226 ? 8.276 -11.685 -20.452 1.00 68.38 226 ILE A O 1
ATOM 1911 N N . ALA A 1 227 ? 8.192 -9.557 -21.175 1.00 70.56 227 ALA A N 1
ATOM 1912 C CA . ALA A 1 227 ? 9.419 -9.162 -20.514 1.00 70.56 227 ALA A CA 1
ATOM 1913 C C . ALA A 1 227 ? 9.111 -8.834 -19.039 1.00 70.56 227 ALA A C 1
ATOM 1915 O O . ALA A 1 227 ? 8.351 -7.890 -18.807 1.00 70.56 227 ALA A O 1
ATOM 1916 N N . PRO A 1 228 ? 9.687 -9.539 -18.041 1.00 73.19 228 PRO A N 1
ATOM 1917 C CA . PRO A 1 228 ? 9.563 -9.217 -16.614 1.00 73.19 228 PRO A CA 1
ATOM 1918 C C . PRO A 1 228 ? 9.724 -7.725 -16.303 1.00 73.19 228 PRO A C 1
ATOM 1920 O O . PRO A 1 228 ? 8.939 -7.155 -15.549 1.00 73.19 228 PRO A O 1
ATOM 1923 N N . ILE A 1 229 ? 10.643 -7.048 -16.998 1.00 76.31 229 ILE A N 1
ATOM 1924 C CA . ILE A 1 229 ? 10.835 -5.601 -16.864 1.00 76.31 229 ILE A CA 1
ATOM 1925 C C . ILE A 1 229 ? 9.601 -4.777 -17.273 1.00 76.31 229 ILE A C 1
ATOM 1927 O O . ILE A 1 229 ? 9.335 -3.737 -16.679 1.00 76.31 229 ILE A O 1
ATOM 1931 N N . SER A 1 230 ? 8.807 -5.229 -18.250 1.00 80.19 230 SER A N 1
ATOM 1932 C CA . SER A 1 230 ? 7.542 -4.579 -18.623 1.00 80.19 230 SER A CA 1
ATOM 1933 C C . SER A 1 230 ? 6.465 -4.768 -17.558 1.00 80.19 230 SER A C 1
ATOM 1935 O O . SER A 1 230 ? 5.723 -3.822 -17.295 1.00 80.19 230 SER A O 1
ATOM 1937 N N . LEU A 1 231 ? 6.399 -5.939 -16.914 1.00 84.00 231 LEU A N 1
ATOM 1938 C CA . LEU A 1 231 ? 5.513 -6.164 -15.766 1.00 84.00 231 LEU A CA 1
ATOM 1939 C C . LEU A 1 231 ? 5.910 -5.301 -14.579 1.00 84.00 231 LEU A C 1
ATOM 1941 O O . LEU A 1 231 ? 5.038 -4.670 -13.988 1.00 84.00 231 LEU A O 1
ATOM 1945 N N . HIS A 1 232 ? 7.208 -5.219 -14.287 1.00 85.62 232 HIS A N 1
ATOM 1946 C CA . HIS A 1 232 ? 7.745 -4.321 -13.274 1.00 85.62 232 HIS A CA 1
ATOM 1947 C C . HIS A 1 232 ? 7.343 -2.870 -13.551 1.00 85.62 232 HIS A C 1
ATOM 1949 O O . HIS A 1 232 ? 6.705 -2.242 -12.712 1.00 85.62 232 HIS A O 1
ATOM 1955 N N . ILE A 1 233 ? 7.590 -2.369 -14.767 1.00 87.62 233 ILE A N 1
ATOM 1956 C CA . ILE A 1 233 ? 7.188 -1.012 -15.168 1.00 87.62 233 ILE A CA 1
ATOM 1957 C C . ILE A 1 233 ? 5.673 -0.801 -15.028 1.00 87.62 233 ILE A C 1
ATOM 1959 O O . ILE A 1 233 ? 5.256 0.264 -14.574 1.00 87.62 233 ILE A O 1
ATOM 1963 N N . LEU A 1 234 ? 4.847 -1.779 -15.417 1.00 90.94 234 LEU A N 1
ATOM 1964 C CA . LEU A 1 234 ? 3.393 -1.694 -15.281 1.00 90.94 234 LEU A CA 1
ATOM 1965 C C . LEU A 1 234 ? 2.973 -1.620 -13.810 1.00 90.94 234 LEU A C 1
ATOM 1967 O O . LEU A 1 234 ? 2.206 -0.730 -13.454 1.00 90.94 234 LEU A O 1
ATOM 1971 N N . GLN A 1 235 ? 3.481 -2.510 -12.957 1.00 91.31 235 GLN A N 1
ATOM 1972 C CA . GLN A 1 235 ? 3.133 -2.519 -11.535 1.00 91.31 235 GLN A CA 1
ATOM 1973 C C . GLN A 1 235 ? 3.570 -1.233 -10.832 1.00 91.31 235 GLN A C 1
ATOM 1975 O O . GLN A 1 235 ? 2.756 -0.619 -10.145 1.00 91.31 235 GLN A O 1
ATOM 1980 N N . THR A 1 236 ? 4.802 -0.768 -11.063 1.00 91.06 236 THR A N 1
ATOM 1981 C CA . THR A 1 236 ? 5.266 0.527 -10.547 1.00 91.06 236 THR A CA 1
ATOM 1982 C C . THR A 1 236 ? 4.369 1.657 -11.046 1.00 91.06 236 THR A C 1
ATOM 1984 O O . THR A 1 236 ? 3.933 2.492 -10.264 1.00 91.06 236 THR A O 1
ATOM 1987 N N . SER A 1 237 ? 3.995 1.656 -12.332 1.00 93.50 237 SER A N 1
ATOM 1988 C CA . SER A 1 237 ? 3.105 2.686 -12.876 1.00 93.50 237 SER A CA 1
ATOM 1989 C C . SER A 1 237 ? 1.701 2.645 -12.272 1.00 93.50 237 SER A C 1
ATOM 1991 O O . SER A 1 237 ? 1.103 3.707 -12.107 1.00 93.50 237 SER A O 1
ATOM 1993 N N . ARG A 1 238 ? 1.153 1.463 -11.959 1.00 94.88 238 ARG A N 1
ATOM 1994 C CA . ARG A 1 238 ? -0.139 1.324 -11.264 1.00 94.88 238 ARG A CA 1
ATOM 1995 C C . ARG A 1 238 ? -0.064 1.934 -9.871 1.00 94.88 238 ARG A C 1
ATOM 1997 O O . ARG A 1 238 ? -0.921 2.740 -9.516 1.00 94.88 238 ARG A O 1
ATOM 2004 N N . TYR A 1 239 ? 0.983 1.584 -9.130 1.00 93.88 239 TYR A N 1
ATOM 2005 C CA . TYR A 1 239 ? 1.239 2.097 -7.793 1.00 93.88 239 TYR A CA 1
ATOM 2006 C C . TYR A 1 239 ? 1.407 3.623 -7.784 1.00 93.88 239 TYR A C 1
ATOM 2008 O O . TYR A 1 239 ? 0.626 4.315 -7.131 1.00 93.88 239 TYR A O 1
ATOM 2016 N N . ASP A 1 240 ? 2.332 4.166 -8.581 1.00 93.88 240 ASP A N 1
ATOM 2017 C CA . ASP A 1 240 ? 2.604 5.610 -8.644 1.00 93.88 240 ASP A CA 1
ATOM 2018 C C . ASP A 1 240 ? 1.366 6.414 -9.077 1.00 93.88 240 ASP A C 1
ATOM 2020 O O . ASP A 1 240 ? 1.114 7.520 -8.588 1.00 93.88 240 ASP A O 1
ATOM 2024 N N . SER A 1 241 ? 0.569 5.861 -9.999 1.00 96.75 241 SER A N 1
ATOM 2025 C CA . SER A 1 241 ? -0.664 6.509 -10.460 1.00 96.75 241 SER A CA 1
ATOM 2026 C C . SER A 1 241 ? -1.739 6.521 -9.379 1.00 96.75 241 SER A C 1
ATOM 2028 O O . SER A 1 241 ? -2.437 7.523 -9.256 1.00 96.75 241 SER A O 1
ATOM 2030 N N . ALA A 1 242 ? -1.863 5.455 -8.580 1.00 96.06 242 ALA A N 1
ATOM 2031 C CA . ALA A 1 242 ? -2.777 5.419 -7.440 1.00 96.06 242 ALA A CA 1
ATOM 2032 C C . ALA A 1 242 ? -2.383 6.457 -6.379 1.00 96.06 242 ALA A C 1
ATOM 2034 O O . ALA A 1 242 ? -3.233 7.233 -5.941 1.00 96.06 242 ALA A O 1
ATOM 2035 N N . CYS A 1 243 ? -1.089 6.533 -6.049 1.00 94.88 243 CYS A N 1
ATOM 2036 C CA . CYS A 1 243 ? -0.528 7.528 -5.132 1.00 94.88 243 CYS A CA 1
ATOM 2037 C C . CYS A 1 243 ? -0.839 8.957 -5.605 1.00 94.88 243 CYS A C 1
ATOM 2039 O O . CYS A 1 243 ? -1.454 9.755 -4.895 1.00 94.88 243 CYS A O 1
ATOM 2041 N N . THR A 1 244 ? -0.498 9.261 -6.861 1.00 96.25 244 THR A N 1
ATOM 2042 C CA . THR A 1 244 ? -0.726 10.586 -7.454 1.00 96.25 244 THR A CA 1
ATOM 2043 C C . THR A 1 244 ? -2.218 10.920 -7.546 1.00 96.25 244 THR A C 1
ATOM 2045 O O . THR A 1 244 ? -2.612 12.066 -7.332 1.00 96.25 244 THR A O 1
ATOM 2048 N N . ALA A 1 245 ? -3.074 9.936 -7.836 1.00 97.19 245 ALA A N 1
ATOM 2049 C CA . ALA A 1 245 ? -4.519 10.124 -7.894 1.00 97.19 245 ALA A CA 1
ATOM 2050 C C . ALA A 1 245 ? -5.139 10.419 -6.523 1.00 97.19 245 ALA A C 1
ATOM 2052 O O . ALA A 1 245 ? -6.034 11.259 -6.451 1.00 97.19 245 ALA A O 1
ATOM 2053 N N . ALA A 1 246 ? -4.659 9.790 -5.444 1.00 96.75 246 ALA A N 1
ATOM 2054 C CA . ALA A 1 246 ? -5.112 10.094 -4.086 1.00 96.75 246 ALA A CA 1
ATOM 2055 C C . ALA A 1 246 ? -4.812 11.556 -3.711 1.00 96.75 246 ALA A C 1
ATOM 2057 O O . ALA A 1 246 ? -5.700 12.272 -3.243 1.00 96.75 246 ALA A O 1
ATOM 2058 N N . ILE A 1 247 ? -3.593 12.024 -4.006 1.00 96.81 247 ILE A N 1
ATOM 2059 C CA . ILE A 1 247 ? -3.174 13.417 -3.782 1.00 96.81 247 ILE A CA 1
ATOM 2060 C C . ILE A 1 247 ? -4.018 14.379 -4.629 1.00 96.81 247 ILE A C 1
ATOM 2062 O O . ILE A 1 247 ? -4.539 15.366 -4.108 1.00 96.81 247 ILE A O 1
ATOM 2066 N N . GLN A 1 248 ? -4.196 14.082 -5.923 1.00 96.81 248 GLN A N 1
ATOM 2067 C CA . GLN A 1 248 ? -4.988 14.912 -6.834 1.00 96.81 248 GLN A CA 1
ATOM 2068 C C . GLN A 1 248 ? -6.451 15.012 -6.385 1.00 96.81 248 GLN A C 1
ATOM 2070 O O . GLN A 1 248 ? -7.018 16.102 -6.417 1.00 96.81 248 GLN A O 1
ATOM 2075 N N . LYS A 1 249 ? -7.061 13.900 -5.954 1.00 96.06 249 LYS A N 1
ATOM 2076 C CA . LYS A 1 249 ? -8.442 13.876 -5.456 1.00 96.06 249 LYS A CA 1
ATOM 2077 C C . LYS A 1 249 ? -8.598 14.746 -4.208 1.00 96.06 249 LYS A C 1
ATOM 2079 O O . LYS A 1 249 ? -9.504 15.576 -4.173 1.00 96.06 249 LYS A O 1
ATOM 2084 N N . LEU A 1 250 ? -7.685 14.626 -3.237 1.00 96.88 250 LEU A N 1
ATOM 2085 C CA . LEU A 1 250 ? -7.690 15.473 -2.041 1.00 96.88 250 LEU A CA 1
ATOM 2086 C C . LEU A 1 250 ? -7.546 16.959 -2.407 1.00 96.88 250 LEU A C 1
ATOM 2088 O O . LEU A 1 250 ? -8.356 17.772 -1.977 1.00 96.88 250 LEU A O 1
ATOM 2092 N N . ALA A 1 251 ? -6.580 17.319 -3.258 1.00 96.75 251 ALA A N 1
ATOM 2093 C CA . ALA A 1 251 ? -6.379 18.711 -3.670 1.00 96.75 251 ALA A CA 1
ATOM 2094 C C . ALA A 1 251 ? -7.581 19.271 -4.452 1.00 96.75 251 ALA A C 1
ATOM 2096 O O . ALA A 1 251 ? -7.977 20.422 -4.260 1.00 96.75 251 ALA A O 1
ATOM 2097 N N . HIS A 1 252 ? -8.202 18.447 -5.300 1.00 95.31 252 HIS A N 1
ATOM 2098 C CA . HIS A 1 252 ? -9.409 18.814 -6.029 1.00 95.31 252 HIS A CA 1
ATOM 2099 C C . HIS A 1 252 ? -10.580 19.112 -5.084 1.00 95.31 252 HIS A C 1
ATOM 2101 O O . HIS A 1 252 ? -11.300 20.080 -5.326 1.00 95.31 252 HIS A O 1
ATOM 2107 N N . ALA A 1 253 ? -10.751 18.333 -4.009 1.00 94.69 253 ALA A N 1
ATOM 2108 C CA . ALA A 1 253 ? -11.785 18.571 -3.004 1.00 94.69 253 ALA A CA 1
ATOM 2109 C C . ALA A 1 253 ? -11.610 19.921 -2.290 1.00 94.69 253 ALA A C 1
ATOM 2111 O O . ALA A 1 253 ? -12.601 20.594 -2.020 1.00 94.69 253 ALA A O 1
ATOM 2112 N N . VAL A 1 254 ? -10.367 20.349 -2.041 1.00 96.31 254 VAL A N 1
ATOM 2113 C CA . VAL A 1 254 ? -10.067 21.657 -1.431 1.00 96.31 254 VAL A CA 1
ATOM 2114 C C . VAL A 1 254 ? -10.417 22.810 -2.370 1.00 96.31 254 VAL A C 1
ATOM 2116 O O . VAL A 1 254 ? -11.046 23.777 -1.950 1.00 96.31 254 VAL A O 1
ATOM 2119 N N . LEU A 1 255 ? -10.041 22.707 -3.648 1.00 95.56 255 LEU A N 1
ATOM 2120 C CA . LEU A 1 255 ? -10.328 23.747 -4.644 1.00 95.56 255 LEU A CA 1
ATOM 2121 C C . LEU A 1 255 ? -11.807 23.783 -5.064 1.00 95.56 255 LEU A C 1
ATOM 2123 O O . LEU A 1 255 ? -12.290 24.821 -5.509 1.00 95.56 255 LEU A O 1
ATOM 2127 N N . ASN A 1 256 ? -12.527 22.665 -4.927 1.00 92.94 256 ASN A N 1
ATOM 2128 C CA . ASN A 1 256 ? -13.917 22.509 -5.359 1.00 92.94 256 ASN A CA 1
ATOM 2129 C C . ASN A 1 256 ? -14.772 21.865 -4.246 1.00 92.94 256 ASN A C 1
ATOM 2131 O O . ASN A 1 256 ? -15.239 20.734 -4.408 1.00 92.94 256 ASN A O 1
ATOM 2135 N N . PRO A 1 257 ? -15.022 22.562 -3.121 1.00 88.75 257 PRO A N 1
ATOM 2136 C CA . PRO A 1 257 ? -15.619 21.983 -1.909 1.00 88.75 257 PRO A CA 1
ATOM 2137 C C . PRO A 1 257 ? -17.139 21.744 -1.996 1.00 88.75 257 PRO A C 1
ATOM 2139 O O . PRO A 1 257 ? -17.822 21.621 -0.980 1.00 88.75 257 PRO A O 1
ATOM 2142 N N . ILE A 1 258 ? -17.717 21.699 -3.199 1.00 84.75 258 ILE A N 1
ATOM 2143 C CA . ILE A 1 258 ? -19.156 21.488 -3.363 1.00 84.75 258 ILE A CA 1
ATOM 2144 C C . ILE A 1 258 ? -19.483 20.042 -2.971 1.00 84.75 258 ILE A C 1
ATOM 2146 O O . ILE A 1 258 ? -19.095 19.090 -3.657 1.00 84.75 258 ILE A O 1
ATOM 2150 N N . LYS A 1 259 ? -20.220 19.888 -1.863 1.00 72.44 259 LYS A N 1
ATOM 2151 C CA . LYS A 1 259 ? -20.746 18.595 -1.417 1.00 72.44 259 LYS A CA 1
ATOM 2152 C C . LYS A 1 259 ? -21.720 18.058 -2.464 1.00 72.44 259 LYS A C 1
ATOM 2154 O O . LYS A 1 259 ? -22.761 18.654 -2.729 1.00 72.44 259 LYS A O 1
ATOM 2159 N N . THR A 1 260 ? -21.386 16.922 -3.058 1.00 59.56 260 THR A N 1
ATOM 2160 C CA . THR A 1 260 ? -22.304 16.141 -3.896 1.00 59.56 260 THR A CA 1
ATOM 2161 C C . THR A 1 260 ? -23.073 15.183 -2.990 1.00 59.56 260 THR A C 1
ATOM 2163 O O . THR A 1 260 ? -22.467 14.619 -2.105 1.00 59.56 260 THR A O 1
ATOM 2166 N N . HIS A 1 261 ? -24.382 14.973 -3.142 1.00 49.44 261 HIS A N 1
ATOM 2167 C CA . HIS A 1 261 ? -25.166 14.159 -2.186 1.00 49.44 261 HIS A CA 1
ATOM 2168 C C . HIS A 1 261 ? -24.982 12.624 -2.312 1.00 49.44 261 HIS A C 1
ATOM 2170 O O . HIS A 1 261 ? -25.632 11.871 -1.596 1.00 49.44 261 HIS A O 1
ATOM 2176 N N . THR A 1 262 ? -24.098 12.141 -3.193 1.00 50.75 262 THR A N 1
ATOM 2177 C CA . THR A 1 262 ? -23.939 10.717 -3.569 1.00 50.75 262 THR A CA 1
ATOM 2178 C C . THR A 1 262 ? -22.555 10.145 -3.203 1.00 50.75 262 THR A C 1
ATOM 2180 O O . THR A 1 262 ? -21.875 9.585 -4.056 1.00 50.75 262 THR A O 1
ATOM 2183 N N . ILE A 1 263 ? -22.083 10.351 -1.966 1.00 56.91 263 ILE A N 1
ATOM 2184 C CA . ILE A 1 263 ? -20.647 10.221 -1.616 1.00 56.91 263 ILE A CA 1
ATOM 2185 C C . ILE A 1 263 ? -20.220 8.804 -1.195 1.00 56.91 263 ILE A C 1
ATOM 2187 O O . ILE A 1 263 ? -19.031 8.500 -1.218 1.00 56.91 263 ILE A O 1
ATOM 2191 N N . GLU A 1 264 ? -21.142 7.907 -0.832 1.00 56.22 264 GLU A N 1
ATOM 2192 C CA . GLU A 1 264 ? -20.733 6.584 -0.319 1.00 56.22 264 GLU A CA 1
ATOM 2193 C C . GLU A 1 264 ? -19.980 5.721 -1.350 1.00 56.22 264 GLU A C 1
ATOM 2195 O O . GLU A 1 264 ? -19.142 4.904 -0.958 1.00 56.22 264 GLU A O 1
ATOM 2200 N N . ASP A 1 265 ? -20.206 5.954 -2.647 1.00 60.44 265 ASP A N 1
ATOM 2201 C CA . ASP A 1 265 ? -19.549 5.217 -3.733 1.00 60.44 265 ASP A CA 1
ATOM 2202 C C . ASP A 1 265 ? -18.224 5.850 -4.198 1.00 60.44 265 ASP A C 1
ATOM 2204 O O . ASP A 1 265 ? -17.408 5.181 -4.839 1.00 60.44 265 ASP A O 1
ATOM 2208 N N . ASP A 1 266 ? -17.959 7.119 -3.867 1.00 77.94 266 ASP A N 1
ATOM 2209 C CA . ASP A 1 266 ? -16.783 7.844 -4.361 1.00 77.94 266 ASP A CA 1
ATOM 2210 C C . ASP A 1 266 ? -15.555 7.631 -3.462 1.00 77.94 266 ASP A C 1
ATOM 2212 O O . ASP A 1 266 ? -15.106 8.527 -2.755 1.00 77.94 266 ASP A O 1
ATOM 2216 N N . LYS A 1 267 ? -14.965 6.434 -3.478 1.00 88.38 267 LYS A N 1
ATOM 2217 C CA . LYS A 1 267 ? -13.814 6.091 -2.619 1.00 88.38 267 LYS A CA 1
ATOM 2218 C C . LYS A 1 267 ? -12.493 6.689 -3.113 1.00 88.38 267 LYS A C 1
ATOM 2220 O O . LYS A 1 267 ? -12.309 6.975 -4.298 1.00 88.38 267 LYS A O 1
ATOM 2225 N N . TYR A 1 268 ? -11.545 6.903 -2.202 1.00 93.12 268 TYR A N 1
ATOM 2226 C CA . TYR A 1 268 ? -10.155 7.147 -2.596 1.00 93.12 268 TYR A CA 1
ATOM 2227 C C . TYR A 1 268 ? -9.566 5.892 -3.257 1.00 93.12 268 TYR A C 1
ATOM 2229 O O . TYR A 1 268 ? -9.982 4.778 -2.932 1.00 93.12 268 TYR A O 1
ATOM 2237 N N . PRO A 1 269 ? -8.616 6.040 -4.195 1.00 91.81 269 PRO A N 1
ATOM 2238 C CA . PRO A 1 269 ? -7.974 4.881 -4.791 1.00 91.81 269 PRO A CA 1
ATOM 2239 C C . PRO A 1 269 ? -7.140 4.138 -3.743 1.00 91.81 269 PRO A C 1
ATOM 2241 O O . PRO A 1 269 ? -6.351 4.752 -3.026 1.00 91.81 269 PRO A O 1
ATOM 2244 N N . GLY A 1 270 ? -7.291 2.814 -3.684 1.00 88.44 270 GLY A N 1
ATOM 2245 C CA . GLY A 1 270 ? -6.435 1.970 -2.851 1.00 88.44 270 GLY A CA 1
ATOM 2246 C C . GLY A 1 270 ? -4.987 1.982 -3.351 1.00 88.44 270 GLY A C 1
ATOM 2247 O O . GLY A 1 270 ? -4.735 1.878 -4.556 1.00 88.44 270 GLY A O 1
ATOM 2248 N N . VAL A 1 271 ? -4.031 2.090 -2.429 1.00 88.94 271 VAL A N 1
ATOM 2249 C CA . VAL A 1 271 ? -2.594 2.204 -2.726 1.00 88.94 271 VAL A CA 1
ATOM 2250 C C . VAL A 1 271 ? -1.870 0.981 -2.180 1.00 88.94 271 VAL A C 1
ATOM 2252 O O . VAL A 1 271 ? -1.618 0.884 -0.984 1.00 88.94 271 VAL A O 1
ATOM 2255 N N . LEU A 1 272 ? -1.534 0.039 -3.064 1.00 86.75 272 LEU A N 1
ATOM 2256 C CA . LEU A 1 272 ? -0.885 -1.217 -2.689 1.00 86.75 272 LEU A CA 1
ATOM 2257 C C . LEU A 1 272 ? 0.097 -1.669 -3.774 1.00 86.75 272 LEU A C 1
ATOM 2259 O O . LEU A 1 272 ? -0.263 -1.728 -4.950 1.00 86.75 272 LEU A O 1
ATOM 2263 N N . GLN A 1 273 ? 1.327 -1.972 -3.362 1.00 84.12 273 GLN A N 1
ATOM 2264 C CA . GLN A 1 273 ? 2.463 -2.267 -4.232 1.00 84.12 273 GLN A CA 1
ATOM 2265 C C . GLN A 1 273 ? 2.531 -3.749 -4.622 1.00 84.12 273 GLN A C 1
ATOM 2267 O O . GLN A 1 273 ? 2.558 -4.063 -5.809 1.00 84.12 273 GLN A O 1
ATOM 2272 N N . ASN A 1 274 ? 2.496 -4.659 -3.641 1.00 79.25 274 ASN A N 1
ATOM 2273 C CA . ASN A 1 274 ? 2.626 -6.109 -3.851 1.00 79.25 274 ASN A CA 1
ATOM 2274 C C . ASN A 1 274 ? 1.321 -6.861 -3.589 1.00 79.25 274 ASN A C 1
ATOM 2276 O O . ASN A 1 274 ? 1.285 -7.852 -2.866 1.00 79.25 274 ASN A O 1
ATOM 2280 N N . ASP A 1 275 ? 0.231 -6.386 -4.178 1.00 72.69 275 ASP A N 1
ATOM 2281 C CA . ASP A 1 275 ? -1.108 -6.943 -3.960 1.00 72.69 275 ASP A CA 1
ATOM 2282 C C . ASP A 1 275 ? -1.206 -8.447 -4.279 1.00 72.69 275 ASP A C 1
ATOM 2284 O O . ASP A 1 275 ? -1.859 -9.203 -3.570 1.00 72.69 275 ASP A O 1
ATOM 2288 N N . SER A 1 276 ? -0.479 -8.918 -5.299 1.00 63.94 276 SER A N 1
ATOM 2289 C CA . SER A 1 276 ? -0.409 -10.344 -5.653 1.00 63.94 276 SER A CA 1
ATOM 2290 C C . SER A 1 276 ? 0.271 -11.210 -4.588 1.00 63.94 276 SER A C 1
ATOM 2292 O O . SER A 1 276 ? 0.046 -12.417 -4.551 1.00 63.94 276 SER A O 1
ATOM 2294 N N . SER A 1 277 ? 1.100 -10.607 -3.734 1.00 64.31 277 SER A N 1
ATOM 2295 C CA . SER A 1 277 ? 1.782 -11.262 -2.612 1.00 64.31 277 SER A CA 1
ATOM 2296 C C . SER A 1 277 ? 1.079 -11.019 -1.274 1.00 64.31 277 SER A C 1
ATOM 2298 O O . SER A 1 277 ? 1.516 -11.548 -0.250 1.00 64.31 277 SER A O 1
ATOM 2300 N N . HIS A 1 278 ? 0.001 -10.229 -1.265 1.00 65.38 278 HIS A N 1
ATOM 2301 C CA . HIS A 1 278 ? -0.747 -9.938 -0.054 1.00 65.38 278 HIS A CA 1
ATOM 2302 C C . HIS A 1 278 ? -1.405 -11.214 0.468 1.00 65.38 278 HIS A C 1
ATOM 2304 O O . HIS A 1 278 ? -2.001 -11.986 -0.290 1.00 65.38 278 HIS A O 1
ATOM 2310 N N . HIS A 1 279 ? -1.333 -11.433 1.783 1.00 64.06 279 HIS A N 1
ATOM 2311 C CA . HIS A 1 279 ? -2.008 -12.570 2.391 1.00 64.06 279 HIS A CA 1
ATOM 2312 C C . HIS A 1 279 ? -3.513 -12.482 2.111 1.00 64.06 279 HIS A C 1
ATOM 2314 O O . HIS A 1 279 ? -4.178 -11.492 2.435 1.00 64.06 279 HIS A O 1
ATOM 2320 N N . THR A 1 280 ? -4.043 -13.529 1.488 1.00 65.69 280 THR A N 1
ATOM 2321 C CA . THR A 1 280 ? -5.473 -13.747 1.317 1.00 65.69 280 THR A CA 1
ATOM 2322 C C . THR A 1 280 ? -5.904 -14.811 2.313 1.00 65.69 280 THR A C 1
ATOM 2324 O O . THR A 1 280 ? -5.263 -15.852 2.429 1.00 65.69 280 THR A O 1
ATOM 2327 N N . LEU A 1 281 ? -6.985 -14.535 3.051 1.00 68.19 281 LEU A N 1
ATOM 2328 C CA . LEU A 1 281 ? -7.596 -15.538 3.924 1.00 68.19 281 LEU A CA 1
ATOM 2329 C C . LEU A 1 281 ? -7.884 -16.808 3.128 1.00 68.19 281 LEU A C 1
ATOM 2331 O O . LEU A 1 281 ? -8.387 -16.725 2.002 1.00 68.19 281 LEU A O 1
ATOM 2335 N N . THR A 1 282 ? -7.615 -17.965 3.731 1.00 69.56 282 THR A N 1
ATOM 2336 C CA . THR A 1 282 ? -8.023 -19.245 3.148 1.00 69.56 282 THR A CA 1
ATOM 2337 C C . THR A 1 282 ? -9.547 -19.270 2.979 1.00 69.56 282 THR A C 1
ATOM 2339 O O . THR A 1 282 ? -10.256 -18.566 3.704 1.00 69.56 282 THR A O 1
ATOM 2342 N N . PRO A 1 283 ? -10.102 -20.073 2.054 1.00 72.56 283 PRO A N 1
ATOM 2343 C CA . PRO A 1 283 ? -11.553 -20.213 1.925 1.00 72.56 283 PRO A CA 1
ATOM 2344 C C . PRO A 1 283 ? -12.245 -20.579 3.249 1.00 72.56 283 PRO A C 1
ATOM 2346 O O . PRO A 1 283 ? -13.323 -20.074 3.545 1.00 72.56 283 PRO A O 1
ATOM 2349 N N . GLU A 1 284 ? -11.595 -21.398 4.076 1.00 73.75 284 GLU A N 1
ATOM 2350 C CA . GLU A 1 284 ? -12.062 -21.791 5.412 1.00 73.75 284 GLU A CA 1
ATOM 2351 C C . GLU A 1 284 ? -12.092 -20.601 6.379 1.00 73.75 284 GLU A C 1
ATOM 2353 O O . GLU A 1 284 ? -13.103 -20.352 7.042 1.00 73.75 284 GLU A O 1
ATOM 2358 N N . GLN A 1 285 ? -11.015 -19.808 6.411 1.00 73.31 285 GLN A N 1
ATOM 2359 C CA . GLN A 1 285 ? -10.973 -18.567 7.179 1.00 73.31 285 GLN A CA 1
ATOM 2360 C C . GLN A 1 285 ? -12.050 -17.600 6.674 1.00 73.31 285 GLN A C 1
ATOM 2362 O O . GLN A 1 285 ? -12.832 -17.096 7.470 1.00 73.31 285 GLN A O 1
ATOM 2367 N N . ALA A 1 286 ? -12.173 -17.386 5.365 1.00 73.62 286 ALA A N 1
ATOM 2368 C CA . ALA A 1 286 ? -13.173 -16.489 4.789 1.00 73.62 286 ALA A CA 1
ATOM 2369 C C . ALA A 1 286 ? -14.625 -16.935 5.064 1.00 73.62 286 ALA A C 1
ATOM 2371 O O . ALA A 1 286 ? -15.511 -16.091 5.171 1.00 73.62 286 ALA A O 1
ATOM 2372 N N . ALA A 1 287 ? -14.876 -18.240 5.212 1.00 78.75 287 ALA A N 1
ATOM 2373 C CA . ALA A 1 287 ? -16.195 -18.787 5.537 1.00 78.75 287 ALA A CA 1
ATOM 2374 C C . ALA A 1 287 ? -16.565 -18.674 7.028 1.00 78.75 287 ALA A C 1
ATOM 2376 O O . ALA A 1 287 ? -17.726 -18.879 7.400 1.00 78.75 287 ALA A O 1
ATOM 2377 N N . THR A 1 288 ? -15.593 -18.368 7.889 1.00 84.50 288 THR A N 1
ATOM 2378 C CA . THR A 1 288 ? -15.789 -18.322 9.337 1.00 84.50 288 THR A CA 1
ATOM 2379 C C . THR A 1 288 ? -16.571 -17.072 9.740 1.00 84.50 288 THR A C 1
ATOM 2381 O O . THR A 1 288 ? -16.185 -15.947 9.435 1.00 84.50 288 THR A O 1
ATOM 2384 N N . LYS A 1 289 ? -17.689 -17.272 10.442 1.00 89.19 289 LYS A N 1
ATOM 2385 C CA . LYS A 1 289 ? -18.611 -16.208 10.871 1.00 89.19 289 LYS A CA 1
ATOM 2386 C C . LYS A 1 289 ? -18.352 -15.797 12.326 1.00 89.19 289 LYS A C 1
ATOM 2388 O O . LYS A 1 289 ? -17.904 -16.644 13.107 1.00 89.19 289 LYS A O 1
ATOM 2393 N N . PRO A 1 290 ? -18.677 -14.548 12.718 1.00 93.12 290 PRO A N 1
ATOM 2394 C CA . PRO A 1 290 ? -18.715 -14.171 14.129 1.00 93.12 290 PRO A CA 1
ATOM 2395 C C . PRO A 1 290 ? -19.680 -15.081 14.896 1.00 93.12 290 PRO A C 1
ATOM 2397 O O . PRO A 1 290 ? -20.715 -15.480 14.360 1.00 93.12 290 PRO A O 1
ATOM 2400 N N . THR A 1 291 ? -19.365 -15.408 16.152 1.00 95.00 291 THR A N 1
ATOM 2401 C CA . THR A 1 291 ? -20.313 -16.156 16.997 1.00 95.00 291 THR A CA 1
ATOM 2402 C C . THR A 1 291 ? -21.375 -15.238 17.578 1.00 95.00 291 THR A C 1
ATOM 2404 O O . THR A 1 291 ? -22.533 -15.642 17.673 1.00 95.00 291 THR A O 1
ATOM 2407 N N . TYR A 1 292 ? -20.996 -14.008 17.924 1.00 95.81 292 TYR A N 1
ATOM 2408 C CA . TYR A 1 292 ? -21.875 -13.021 18.541 1.00 95.81 292 TYR A CA 1
ATOM 2409 C C . TYR A 1 292 ? -21.879 -11.716 17.750 1.00 95.81 292 TYR A C 1
ATOM 2411 O O . TYR A 1 292 ? -20.850 -11.306 17.210 1.00 95.81 292 TYR A O 1
ATOM 2419 N N . LEU A 1 293 ? -23.035 -11.061 17.724 1.00 97.06 293 LEU A N 1
ATOM 2420 C CA . LEU A 1 293 ? -23.211 -9.691 17.250 1.00 97.06 293 LEU A CA 1
ATOM 2421 C C . LEU A 1 293 ? -24.056 -8.918 18.263 1.00 97.06 293 LEU A C 1
ATOM 2423 O O . LEU A 1 293 ? -24.929 -9.486 18.914 1.00 97.06 293 LEU A O 1
ATOM 2427 N N . TRP A 1 294 ? -23.821 -7.619 18.377 1.00 97.38 294 TRP A N 1
ATOM 2428 C CA . TRP A 1 294 ? -24.683 -6.707 19.116 1.00 97.38 294 TRP A CA 1
ATOM 2429 C C . TRP A 1 294 ? -25.806 -6.209 18.202 1.00 97.38 294 TRP A C 1
ATOM 2431 O O . TRP A 1 294 ? -25.533 -5.544 17.202 1.00 97.38 294 TRP A O 1
ATOM 2441 N N . ASP A 1 295 ? -27.056 -6.529 18.531 1.00 96.69 295 ASP A N 1
ATOM 2442 C CA . ASP A 1 295 ? -28.235 -5.934 17.901 1.00 96.69 295 ASP A CA 1
ATOM 2443 C C . ASP A 1 295 ? -28.479 -4.552 18.519 1.00 96.69 295 ASP A C 1
ATOM 2445 O O . ASP A 1 295 ? -28.835 -4.427 19.692 1.00 96.69 295 ASP A O 1
ATOM 2449 N N . VAL A 1 296 ? -28.261 -3.503 17.730 1.00 95.94 296 VAL A N 1
ATOM 2450 C CA . VAL A 1 296 ? -28.350 -2.099 18.144 1.00 95.94 296 VAL A CA 1
ATOM 2451 C C . VAL A 1 296 ? -29.787 -1.689 18.465 1.00 95.94 296 VAL A C 1
ATOM 2453 O O . VAL A 1 296 ? -30.001 -0.871 19.360 1.00 95.94 296 VAL A O 1
ATOM 2456 N N . GLN A 1 2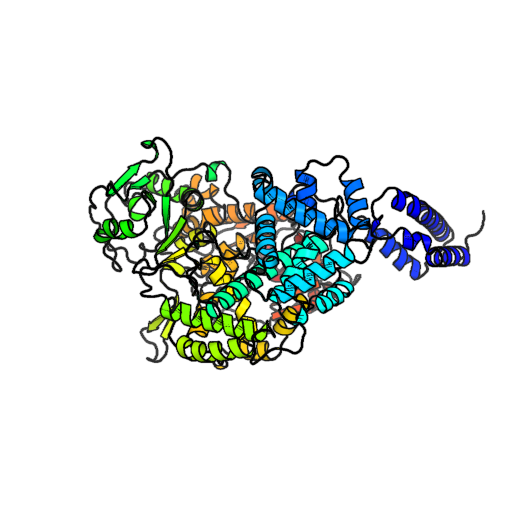97 ? -30.775 -2.249 17.761 1.00 92.12 297 GLN A N 1
ATOM 2457 C CA . GLN A 1 297 ? -32.183 -1.907 17.966 1.00 92.12 297 GLN A CA 1
ATOM 2458 C C . GLN A 1 297 ? -32.743 -2.611 19.199 1.00 92.12 297 GLN A C 1
ATOM 2460 O O . GLN A 1 297 ? -33.394 -1.973 20.026 1.00 92.12 297 GLN A O 1
ATOM 2465 N N . ALA A 1 298 ? -32.462 -3.909 19.340 1.00 92.88 298 ALA A N 1
ATOM 2466 C CA . ALA A 1 298 ? -32.883 -4.693 20.498 1.00 92.88 298 ALA A CA 1
ATOM 2467 C C . ALA A 1 298 ? -32.016 -4.440 21.744 1.00 92.88 298 ALA A C 1
ATOM 2469 O O . ALA A 1 298 ? -32.410 -4.815 22.847 1.00 92.88 298 ALA A O 1
ATOM 2470 N N . GLN A 1 299 ? -30.844 -3.821 21.564 1.00 94.31 299 GLN A N 1
ATOM 2471 C CA . GLN A 1 299 ? -29.807 -3.644 22.579 1.00 94.31 299 GLN A CA 1
ATOM 2472 C C . GLN A 1 299 ? -29.470 -4.965 23.273 1.00 94.31 299 GLN A C 1
ATOM 2474 O O . GLN A 1 299 ? -29.622 -5.098 24.490 1.00 94.31 299 GLN A O 1
ATOM 2479 N N . TRP A 1 300 ? -29.064 -5.956 22.475 1.00 95.31 300 TRP A N 1
ATOM 2480 C CA . TRP A 1 300 ? -28.829 -7.326 22.932 1.00 95.31 300 TRP A CA 1
ATOM 2481 C C . TRP A 1 300 ? -27.677 -8.003 22.173 1.00 95.31 300 TRP A C 1
ATOM 2483 O O . TRP A 1 300 ? -27.594 -7.900 20.949 1.00 95.31 300 TRP A O 1
ATOM 2493 N N . THR A 1 301 ? -26.820 -8.764 22.867 1.00 96.44 301 THR A N 1
ATOM 2494 C CA . THR A 1 301 ? -25.819 -9.635 22.218 1.00 96.44 301 THR A CA 1
ATOM 2495 C C . THR A 1 301 ? -26.470 -10.932 21.734 1.00 96.44 301 THR A C 1
ATOM 2497 O O . THR A 1 301 ? -26.829 -11.801 22.531 1.00 96.44 301 THR A O 1
ATOM 2500 N N . VAL A 1 302 ? -26.634 -11.081 20.422 1.00 95.69 302 VAL A N 1
ATOM 2501 C CA . VAL A 1 302 ? -27.261 -12.247 19.787 1.00 95.69 302 VAL A CA 1
ATOM 2502 C C . VAL A 1 302 ? -26.219 -13.243 19.286 1.00 95.69 302 VAL A C 1
ATOM 2504 O O . VAL A 1 302 ? -25.160 -12.865 18.787 1.00 95.69 302 VAL A O 1
ATOM 2507 N N . GLU A 1 303 ? -26.530 -14.534 19.388 1.00 95.31 303 GLU A N 1
ATOM 2508 C CA . GLU A 1 303 ? -25.729 -15.593 18.774 1.00 95.31 303 GLU A CA 1
ATOM 2509 C C . GLU A 1 303 ? -26.060 -15.704 17.284 1.00 95.31 303 GLU A C 1
ATOM 2511 O O . GLU A 1 303 ? -27.195 -15.968 16.908 1.00 95.31 303 GLU A O 1
ATOM 2516 N N . VAL A 1 304 ? -25.069 -15.582 16.403 1.00 94.38 304 VAL A N 1
ATOM 2517 C CA . VAL A 1 304 ? -25.296 -15.586 14.946 1.00 94.38 304 VAL A CA 1
ATOM 2518 C C . VAL A 1 304 ? -25.945 -16.885 14.461 1.00 94.38 304 VAL A C 1
ATOM 2520 O O . VAL A 1 304 ? -26.726 -16.864 13.514 1.00 94.38 304 VAL A O 1
ATOM 2523 N N . LYS A 1 305 ? -25.683 -18.016 15.129 1.00 93.38 305 LYS A N 1
ATOM 2524 C CA . LYS A 1 305 ? -26.306 -19.310 14.796 1.00 93.38 305 LYS A CA 1
ATOM 2525 C C . LYS A 1 305 ? -27.815 -19.368 15.064 1.00 93.38 305 LYS A C 1
ATOM 2527 O O . LYS A 1 305 ? -28.461 -20.283 14.565 1.00 93.38 305 LYS A O 1
ATOM 2532 N N . THR A 1 306 ? -28.371 -18.456 15.867 1.00 93.38 306 THR A N 1
ATOM 2533 C CA . THR A 1 306 ? -29.825 -18.383 16.101 1.00 93.38 306 THR A CA 1
ATOM 2534 C C . THR A 1 306 ? -30.533 -17.548 15.034 1.00 93.38 306 THR A C 1
ATOM 2536 O O . THR A 1 306 ? -31.759 -17.581 14.947 1.00 93.38 306 THR A O 1
ATOM 2539 N N . LEU A 1 307 ? -29.776 -16.836 14.193 1.00 91.69 307 LEU A N 1
ATOM 2540 C CA . LEU A 1 307 ? -30.284 -16.081 13.053 1.00 91.69 307 LEU A CA 1
ATOM 2541 C C . LEU A 1 307 ? -30.374 -16.980 11.810 1.00 91.69 307 LEU A C 1
ATOM 2543 O O . LEU A 1 307 ? -29.545 -17.864 11.599 1.00 91.69 307 LEU A O 1
ATOM 2547 N N . THR A 1 308 ? -31.342 -16.712 10.928 1.00 90.00 308 THR A N 1
ATOM 2548 C CA . THR A 1 308 ? -31.540 -17.478 9.679 1.00 90.00 308 THR A CA 1
ATOM 2549 C C . THR A 1 308 ? -30.310 -17.445 8.765 1.00 90.00 308 THR A C 1
ATOM 2551 O O . THR A 1 308 ? -30.007 -18.410 8.067 1.00 90.00 308 THR A O 1
ATOM 2554 N N . LYS A 1 309 ? -29.597 -16.316 8.753 1.00 91.38 309 LYS A N 1
ATOM 2555 C CA . LYS A 1 309 ? -28.316 -16.119 8.068 1.00 91.38 309 LYS A CA 1
ATOM 2556 C C . LYS A 1 309 ? -27.478 -15.112 8.852 1.00 91.38 309 LYS A C 1
ATOM 2558 O O . LYS A 1 309 ? -28.033 -14.323 9.611 1.00 91.38 309 LYS A O 1
ATOM 2563 N N . CYS A 1 310 ? -26.164 -15.108 8.625 1.00 91.00 310 CYS A N 1
ATOM 2564 C CA . CYS A 1 310 ? -25.312 -14.038 9.145 1.00 91.00 310 CYS A CA 1
ATOM 2565 C C . CYS A 1 310 ? -25.752 -12.714 8.501 1.00 91.00 310 CYS A C 1
ATOM 2567 O O . CYS A 1 310 ? -25.768 -12.650 7.266 1.00 91.00 310 CYS A O 1
ATOM 2569 N N . PRO A 1 311 ? -26.163 -11.707 9.287 1.00 94.25 311 PRO A N 1
ATOM 2570 C CA . PRO A 1 311 ? -26.552 -10.416 8.745 1.00 94.25 311 PRO A CA 1
ATOM 2571 C C . PRO A 1 311 ? -25.312 -9.631 8.308 1.00 94.25 311 PRO A C 1
ATOM 2573 O O . PRO A 1 311 ? -24.186 -9.985 8.658 1.00 94.25 311 PRO A O 1
ATOM 2576 N N . GLU A 1 312 ? -25.526 -8.550 7.563 1.00 94.75 312 GLU A N 1
ATOM 2577 C CA . GLU A 1 312 ? -24.504 -7.515 7.409 1.00 94.75 312 GLU A CA 1
ATOM 2578 C C . GLU A 1 312 ? -24.275 -6.828 8.758 1.00 94.75 312 GLU A C 1
ATOM 2580 O O . GLU A 1 312 ? -25.225 -6.574 9.503 1.00 94.75 312 GLU A O 1
ATOM 2585 N N . TYR A 1 313 ? -23.017 -6.534 9.078 1.00 96.25 313 TYR A N 1
ATOM 2586 C CA . TYR A 1 313 ? -22.647 -5.902 10.340 1.00 96.25 313 TYR A CA 1
ATOM 2587 C C . TYR A 1 313 ? -21.495 -4.911 10.173 1.00 96.25 313 TYR A C 1
ATOM 2589 O O . TYR A 1 313 ? -20.662 -5.035 9.269 1.00 96.25 313 TYR A O 1
ATOM 2597 N N . LEU A 1 314 ? -21.455 -3.938 11.081 1.00 96.44 314 LEU A N 1
ATOM 2598 C CA . LEU A 1 314 ? -20.364 -2.981 11.245 1.00 96.44 314 LEU A CA 1
ATOM 2599 C C . LEU A 1 314 ? -19.343 -3.526 12.243 1.00 96.44 314 LEU A C 1
ATOM 2601 O O . LEU A 1 314 ? -19.712 -3.885 13.357 1.00 96.44 314 LEU A O 1
ATOM 2605 N N . CYS A 1 315 ? -18.066 -3.548 11.882 1.00 96.56 315 CYS A N 1
ATOM 2606 C CA . CYS A 1 315 ? -16.991 -3.874 12.815 1.00 96.56 315 CYS A CA 1
ATOM 2607 C C . CYS A 1 315 ? -16.412 -2.594 13.430 1.00 96.56 315 CYS A C 1
ATOM 2609 O O . CYS A 1 315 ? -16.066 -1.661 12.701 1.00 96.56 315 CYS A O 1
ATOM 2611 N N . ILE A 1 316 ? -16.296 -2.546 14.759 1.00 96.94 316 ILE A N 1
ATOM 2612 C CA . ILE A 1 316 ? -15.718 -1.414 15.491 1.00 96.94 316 ILE A CA 1
ATOM 2613 C C . ILE A 1 316 ? -14.415 -1.848 16.147 1.00 96.94 316 ILE A C 1
ATOM 2615 O O . ILE A 1 316 ? -14.390 -2.603 17.119 1.00 96.94 316 ILE A O 1
ATOM 2619 N N . SER A 1 317 ? -13.331 -1.306 15.616 1.00 95.88 317 SER A N 1
ATOM 2620 C CA . SER A 1 317 ? -11.999 -1.375 16.182 1.00 95.88 317 SER A CA 1
ATOM 2621 C C . SER A 1 317 ? -11.807 -0.238 17.185 1.00 95.88 317 SER A C 1
ATOM 2623 O O . SER A 1 317 ? -12.106 0.924 16.900 1.00 95.88 317 SER A O 1
ATOM 2625 N N . HIS A 1 318 ? -11.296 -0.559 18.369 1.00 94.06 318 HIS A N 1
ATOM 2626 C CA . HIS A 1 318 ? -10.955 0.433 19.380 1.00 94.06 318 HIS A CA 1
ATOM 2627 C C . HIS A 1 318 ? -9.912 -0.123 20.353 1.00 94.06 318 HIS A C 1
ATOM 2629 O O . HIS A 1 318 ? -9.557 -1.299 20.322 1.00 94.06 318 HIS A O 1
ATOM 2635 N N . THR A 1 319 ? -9.410 0.725 21.247 1.00 91.00 319 THR A N 1
ATOM 2636 C CA . THR A 1 319 ? -8.458 0.312 22.279 1.00 91.00 319 THR A CA 1
ATOM 2637 C C . THR A 1 319 ? -9.051 0.499 23.668 1.00 91.00 319 THR A C 1
ATOM 2639 O O . THR A 1 319 ? -9.621 1.537 23.993 1.00 91.00 319 THR A O 1
ATOM 2642 N N . TRP A 1 320 ? -8.937 -0.531 24.508 1.00 89.19 320 TRP A N 1
ATOM 2643 C CA . TRP A 1 320 ? -9.523 -0.509 25.853 1.00 89.19 320 TRP A CA 1
ATOM 2644 C C . TRP A 1 320 ? -8.655 -1.191 26.910 1.00 89.19 320 TRP A C 1
ATOM 2646 O O . TRP A 1 320 ? -8.574 -0.711 28.036 1.00 89.19 320 TRP A O 1
ATOM 2656 N N . GLY A 1 321 ? -7.933 -2.261 26.557 1.00 84.50 321 GLY A N 1
ATOM 2657 C CA . GLY A 1 321 ? -7.198 -3.085 27.525 1.00 84.50 321 GLY A CA 1
ATOM 2658 C C . GLY A 1 321 ? -6.142 -2.349 28.364 1.00 84.50 321 GLY A C 1
ATOM 2659 O O . GLY A 1 321 ? -5.882 -2.759 29.495 1.00 84.50 321 GLY A O 1
ATOM 2660 N N . ARG A 1 322 ? -5.559 -1.253 27.850 1.00 83.44 322 ARG A N 1
ATOM 2661 C CA . ARG A 1 322 ? -4.589 -0.405 28.577 1.00 83.44 322 ARG A CA 1
ATOM 2662 C C . ARG A 1 322 ? -5.249 0.447 29.668 1.00 83.44 322 ARG A C 1
ATOM 2664 O O . ARG A 1 322 ? -4.611 0.734 30.672 1.00 83.44 322 ARG A O 1
ATOM 2671 N N . TRP A 1 323 ? -6.519 0.796 29.486 1.00 88.94 323 TRP A N 1
ATOM 2672 C CA . TRP A 1 323 ? -7.310 1.635 30.394 1.00 88.94 323 TRP A CA 1
ATOM 2673 C C . TRP A 1 323 ? -8.391 0.839 31.130 1.00 88.94 323 TRP A C 1
ATOM 2675 O O . TRP A 1 323 ? -9.314 1.422 31.699 1.00 88.94 323 TRP A O 1
ATOM 2685 N N . LYS A 1 324 ? -8.284 -0.496 31.120 1.00 89.44 324 LYS A N 1
ATOM 2686 C CA . LYS A 1 324 ? -9.165 -1.401 31.859 1.00 89.44 324 LYS A CA 1
ATOM 2687 C C . LYS A 1 324 ? -9.043 -1.120 33.363 1.00 89.44 324 LYS A C 1
ATOM 2689 O O . LYS A 1 324 ? -7.955 -1.243 33.923 1.00 89.44 324 LYS A O 1
ATOM 2694 N N . LYS A 1 325 ? -10.165 -0.817 34.016 1.00 91.81 325 LYS A N 1
ATOM 2695 C CA . LYS A 1 325 ? -10.281 -0.771 35.480 1.00 91.81 325 LYS A CA 1
ATOM 2696 C C . LYS A 1 325 ? -10.233 -2.186 36.065 1.00 91.81 325 LYS A C 1
ATOM 2698 O O . LYS A 1 325 ? -10.512 -3.171 35.383 1.00 91.81 325 LYS A O 1
ATOM 2703 N N . SER A 1 326 ? -9.923 -2.299 37.356 1.00 89.19 326 SER A N 1
ATOM 2704 C CA . SER A 1 326 ? -10.017 -3.577 38.083 1.00 89.19 326 SER A CA 1
ATOM 2705 C C . SER A 1 326 ? -11.459 -4.080 38.222 1.00 89.19 326 SER A C 1
ATOM 2707 O O . SER A 1 326 ? -11.678 -5.259 38.487 1.00 89.19 326 SER A O 1
ATOM 2709 N N . THR A 1 327 ? -12.439 -3.200 38.029 1.00 91.94 327 THR A N 1
ATOM 2710 C CA . THR A 1 327 ? -13.864 -3.499 38.118 1.00 91.94 327 THR A CA 1
ATOM 2711 C C . THR A 1 327 ? -14.470 -3.824 36.751 1.00 91.94 327 THR A C 1
ATOM 2713 O O . THR A 1 327 ? -13.946 -3.495 35.684 1.00 91.94 327 THR A O 1
ATOM 2716 N N . SER A 1 328 ? -15.585 -4.546 36.769 1.00 93.00 328 SER A N 1
ATOM 2717 C CA . SER A 1 328 ? -16.372 -4.881 35.580 1.00 93.00 328 SER A CA 1
ATOM 2718 C C . SER A 1 328 ? -17.844 -4.762 35.925 1.00 93.00 328 SER A C 1
ATOM 2720 O O . SER A 1 328 ? -18.243 -5.061 37.056 1.00 93.00 328 SER A O 1
ATOM 2722 N N . VAL A 1 329 ? -18.659 -4.362 34.959 1.00 94.06 329 VAL A N 1
ATOM 2723 C CA . VAL A 1 329 ? -20.079 -4.086 35.153 1.00 94.06 329 VAL A CA 1
ATOM 2724 C C . VAL A 1 329 ? -20.947 -5.086 34.401 1.00 94.06 329 VAL A C 1
ATOM 2726 O O . VAL A 1 329 ? -20.615 -5.523 33.302 1.00 94.06 329 VAL A O 1
ATOM 2729 N N . ALA A 1 330 ? -22.067 -5.468 35.014 1.00 93.06 330 ALA A N 1
ATOM 2730 C CA . ALA A 1 330 ? -23.114 -6.199 34.318 1.00 93.06 330 ALA A CA 1
ATOM 2731 C C . ALA A 1 330 ? -23.866 -5.212 33.418 1.00 93.06 330 ALA A C 1
ATOM 2733 O O . ALA A 1 330 ? -24.560 -4.321 33.912 1.00 93.06 330 ALA A O 1
ATOM 2734 N N . MET A 1 331 ? -23.677 -5.347 32.110 1.00 90.75 331 MET A N 1
ATOM 2735 C CA . MET A 1 331 ? -24.433 -4.596 31.116 1.00 90.75 331 MET A CA 1
ATOM 2736 C C . MET A 1 331 ? -25.752 -5.326 30.842 1.00 90.75 331 MET A C 1
ATOM 2738 O O . MET A 1 331 ? -25.735 -6.555 30.732 1.00 90.75 331 MET A O 1
ATOM 2742 N N . PRO A 1 332 ? -26.892 -4.620 30.724 1.00 88.06 332 PRO A N 1
ATOM 2743 C CA . PRO A 1 332 ? -28.130 -5.248 30.281 1.00 88.06 332 PRO A CA 1
ATOM 2744 C C . PRO A 1 332 ? -27.900 -6.002 28.969 1.00 88.06 332 PRO A C 1
ATOM 2746 O O . PRO A 1 332 ? -27.310 -5.451 28.041 1.00 88.06 332 PRO A O 1
ATOM 2749 N N . ASN A 1 333 ? -28.364 -7.252 28.909 1.00 91.44 333 ASN A N 1
ATOM 2750 C CA . ASN A 1 333 ? -28.401 -8.065 27.690 1.00 91.44 333 ASN A CA 1
ATOM 2751 C C . ASN A 1 333 ? -27.031 -8.409 27.059 1.00 91.44 333 ASN A C 1
ATOM 2753 O O . ASN A 1 333 ? -26.977 -8.848 25.908 1.00 91.44 333 ASN A O 1
ATOM 2757 N N . VAL A 1 334 ? -25.936 -8.261 27.816 1.00 94.12 334 VAL A N 1
ATOM 2758 C CA . VAL A 1 334 ? -24.619 -8.834 27.494 1.00 94.12 334 VAL A CA 1
ATOM 2759 C C . VAL A 1 334 ? -24.392 -10.050 28.411 1.00 94.12 334 VAL A C 1
ATOM 2761 O O . VAL A 1 334 ? -24.484 -9.895 29.629 1.00 94.12 334 VAL A O 1
ATOM 2764 N N . PRO A 1 335 ? -24.111 -11.259 27.881 1.00 92.69 335 PRO A N 1
ATOM 2765 C CA . PRO A 1 335 ? -24.048 -12.483 28.691 1.00 92.69 335 PRO A CA 1
ATOM 2766 C C . PRO A 1 335 ? -22.911 -12.545 29.721 1.00 92.69 335 PRO A C 1
ATOM 2768 O O . PRO A 1 335 ? -22.963 -13.366 30.631 1.00 92.69 335 PRO A O 1
ATOM 2771 N N . TRP A 1 336 ? -21.885 -11.710 29.569 1.00 93.69 336 TRP A N 1
ATOM 2772 C CA . TRP A 1 336 ? -20.707 -11.639 30.438 1.00 93.69 336 TRP A CA 1
ATOM 2773 C C . TRP A 1 336 ? -20.541 -10.238 31.024 1.00 93.69 336 TRP A C 1
ATOM 2775 O O . TRP A 1 336 ? -21.145 -9.262 30.567 1.00 93.69 336 TRP A O 1
ATOM 2785 N N . ARG A 1 337 ? -19.683 -10.111 32.039 1.00 93.38 337 ARG A N 1
ATOM 2786 C CA . ARG A 1 337 ? -19.371 -8.799 32.618 1.00 93.38 337 ARG A CA 1
ATOM 2787 C C . ARG A 1 337 ? -18.476 -8.009 31.669 1.00 93.38 337 ARG A C 1
ATOM 2789 O O . ARG A 1 337 ? -17.470 -8.515 31.183 1.00 93.38 337 ARG A O 1
ATOM 2796 N N . VAL A 1 338 ? -18.808 -6.743 31.439 1.00 94.19 338 VAL A N 1
ATOM 2797 C CA . VAL A 1 338 ? -18.015 -5.856 30.581 1.00 94.19 338 VAL A CA 1
ATOM 2798 C C . VAL A 1 338 ? -16.999 -5.099 31.443 1.00 94.19 338 VAL A C 1
ATOM 2800 O O . VAL A 1 338 ? -17.391 -4.469 32.430 1.00 94.19 338 VAL A O 1
ATOM 2803 N N . PRO A 1 339 ? -15.697 -5.146 31.116 1.00 93.38 339 PRO A N 1
ATOM 2804 C CA . PRO A 1 339 ? -14.674 -4.377 31.811 1.00 93.38 339 PRO A CA 1
ATOM 2805 C C . PRO A 1 339 ? -14.965 -2.879 31.796 1.00 93.38 339 PRO A C 1
ATOM 2807 O O . PRO A 1 339 ? -15.249 -2.315 30.743 1.00 93.38 339 PRO A O 1
ATOM 2810 N N . GLU A 1 340 ? -14.853 -2.215 32.945 1.00 93.75 340 GLU A N 1
ATOM 2811 C CA . GLU A 1 340 ? -14.958 -0.758 32.971 1.00 93.75 340 GLU A CA 1
ATOM 2812 C C . GLU A 1 340 ? -13.661 -0.110 32.457 1.00 93.75 340 GLU A C 1
ATOM 2814 O O . GLU A 1 340 ? -12.578 -0.698 32.532 1.00 93.75 340 GLU A O 1
ATOM 2819 N N . ASN A 1 341 ? -13.762 1.119 31.947 1.00 93.56 341 ASN A N 1
ATOM 2820 C CA . ASN A 1 341 ? -12.652 1.841 31.326 1.00 93.56 341 ASN A CA 1
ATOM 2821 C C . ASN A 1 341 ? -12.405 3.193 32.029 1.00 93.56 341 ASN A C 1
ATOM 2823 O O . ASN A 1 341 ? -13.328 3.796 32.586 1.00 93.56 341 ASN A O 1
ATOM 2827 N N . HIS A 1 342 ? -11.151 3.650 32.068 1.00 92.25 342 HIS A N 1
ATOM 2828 C CA . HIS A 1 342 ? -10.774 4.973 32.579 1.00 92.25 342 HIS A CA 1
ATOM 2829 C C . HIS A 1 342 ? -11.049 6.118 31.592 1.00 92.25 342 HIS A C 1
ATOM 2831 O O . HIS A 1 342 ? -11.199 7.250 32.037 1.00 92.25 342 HIS A O 1
ATOM 2837 N N . MET A 1 343 ? -11.138 5.834 30.291 1.00 90.62 343 MET A N 1
ATOM 2838 C CA . MET A 1 343 ? -11.275 6.835 29.228 1.00 90.62 343 MET A CA 1
ATOM 2839 C C . MET A 1 343 ? -12.729 7.128 28.846 1.00 90.62 343 MET A C 1
ATOM 2841 O O . MET A 1 343 ? -13.027 8.226 28.397 1.00 90.62 343 MET A O 1
ATOM 2845 N N . TYR A 1 344 ? -13.640 6.167 29.016 1.00 92.50 344 TYR A N 1
ATOM 2846 C CA . TYR A 1 344 ? -15.056 6.319 28.668 1.00 92.50 344 TYR A CA 1
ATOM 2847 C C . TYR A 1 344 ? -15.962 5.431 29.518 1.00 92.50 344 TYR A C 1
ATOM 2849 O O . TYR A 1 344 ? -15.526 4.430 30.092 1.00 92.50 344 TYR A O 1
ATOM 2857 N N . ASP A 1 345 ? -17.246 5.788 29.573 1.00 93.88 345 ASP A N 1
ATOM 2858 C CA . ASP A 1 345 ? -18.266 4.986 30.243 1.00 93.88 345 ASP A CA 1
ATOM 2859 C C . ASP A 1 345 ? -18.890 3.967 29.281 1.00 93.88 345 ASP A C 1
ATOM 2861 O O . ASP A 1 345 ? -19.701 4.308 28.414 1.00 93.88 345 ASP A O 1
ATOM 2865 N N . VAL A 1 346 ? -18.550 2.692 29.485 1.00 94.12 346 VAL A N 1
ATOM 2866 C CA . VAL A 1 346 ? -19.079 1.553 28.718 1.00 94.12 346 VAL A CA 1
ATOM 2867 C C . VAL A 1 346 ? -20.607 1.457 28.753 1.00 94.12 346 VAL A C 1
ATOM 2869 O O . VAL A 1 346 ? -21.200 0.923 27.818 1.00 94.12 346 VAL A O 1
ATOM 2872 N N . LYS A 1 347 ? -21.266 2.012 29.783 1.00 94.56 347 LYS A N 1
ATOM 2873 C CA . LYS A 1 347 ? -22.732 1.996 29.920 1.00 94.56 347 LYS A CA 1
ATOM 2874 C C . LYS A 1 347 ? -23.441 2.859 28.888 1.00 94.56 347 LYS A C 1
ATOM 2876 O O . LYS A 1 347 ? -24.612 2.629 28.606 1.00 94.56 347 LYS A O 1
ATOM 2881 N N . THR A 1 348 ? -22.742 3.844 28.331 1.00 94.00 348 THR A N 1
ATOM 2882 C CA . THR A 1 348 ? -23.306 4.780 27.352 1.00 94.00 348 THR A CA 1
ATOM 2883 C C . THR A 1 348 ? -23.210 4.266 25.915 1.00 94.00 348 THR A C 1
ATOM 2885 O O . THR A 1 348 ? -23.960 4.723 25.053 1.00 94.00 348 THR A O 1
ATOM 2888 N N . LEU A 1 349 ? -22.345 3.276 25.655 1.00 94.50 349 LEU A N 1
ATOM 2889 C CA . LEU A 1 349 ? -22.104 2.735 24.315 1.00 94.50 349 LEU A CA 1
ATOM 2890 C C . LEU A 1 349 ? -23.378 2.220 23.618 1.00 94.50 349 LEU A C 1
ATOM 2892 O O . LEU A 1 349 ? -23.565 2.571 22.456 1.00 94.50 349 LEU A O 1
ATOM 2896 N N . PRO A 1 350 ? -24.297 1.469 24.268 1.00 94.75 350 PRO A N 1
ATOM 2897 C CA . PRO A 1 350 ? -25.530 1.009 23.621 1.00 94.75 350 PRO A CA 1
ATOM 2898 C C . PRO A 1 350 ? -26.376 2.107 22.970 1.00 94.75 350 PRO A C 1
ATOM 2900 O O . PRO A 1 350 ? -26.998 1.858 21.939 1.00 94.75 350 PRO A O 1
ATOM 2903 N N . GLU A 1 351 ? -26.426 3.302 23.564 1.00 93.25 351 GLU A N 1
ATOM 2904 C CA . GLU A 1 351 ? -27.141 4.444 22.984 1.00 93.25 351 GLU A CA 1
ATOM 2905 C C . GLU A 1 351 ? -26.329 5.098 21.868 1.00 93.25 351 GLU A C 1
ATOM 2907 O O . GLU A 1 351 ? -26.872 5.387 20.805 1.00 93.25 351 GLU A O 1
ATOM 2912 N N . GLN A 1 352 ? -25.019 5.259 22.064 1.00 94.00 352 GLN A N 1
ATOM 2913 C CA . GLN A 1 352 ? -24.138 5.865 21.064 1.00 94.00 352 GLN A CA 1
ATOM 2914 C C . GLN A 1 352 ? -24.130 5.088 19.739 1.00 94.00 352 GLN A C 1
ATOM 2916 O O . GLN A 1 352 ? -24.193 5.687 18.666 1.00 94.00 352 GLN A O 1
ATOM 2921 N N . LEU A 1 353 ? -24.124 3.751 19.804 1.00 95.00 353 LEU A N 1
ATOM 2922 C CA . LEU A 1 353 ? -24.105 2.885 18.621 1.00 95.00 353 LEU A CA 1
ATOM 2923 C C . LEU A 1 353 ? -25.331 3.076 17.709 1.00 95.00 353 LEU A C 1
ATOM 2925 O O . LEU A 1 353 ? -25.236 2.806 16.511 1.00 95.00 353 LEU A O 1
ATOM 2929 N N . LYS A 1 354 ? -26.457 3.597 18.224 1.00 92.62 354 LYS A N 1
ATOM 2930 C CA . LYS A 1 354 ? -27.659 3.889 17.419 1.00 92.62 354 LYS A CA 1
ATOM 2931 C C . LYS A 1 354 ? -27.396 4.927 16.327 1.00 92.62 354 LYS A C 1
ATOM 2933 O O . LYS A 1 354 ? -28.025 4.869 15.273 1.00 92.62 354 LYS A O 1
ATOM 2938 N N . HIS A 1 355 ? -26.450 5.841 16.541 1.00 88.62 355 HIS A N 1
ATOM 2939 C CA . HIS A 1 355 ? -26.123 6.900 15.583 1.00 88.62 355 HIS A CA 1
ATOM 2940 C C . HIS A 1 355 ? -25.385 6.398 14.334 1.00 88.62 355 HIS A C 1
ATOM 2942 O O . HIS A 1 355 ? -25.317 7.117 13.342 1.00 88.62 355 HIS A O 1
ATOM 2948 N N . LEU A 1 356 ? -24.864 5.167 14.351 1.00 90.31 356 LEU A N 1
ATOM 2949 C CA . LEU A 1 356 ? -24.069 4.615 13.251 1.00 90.31 356 LEU A CA 1
ATOM 2950 C C . LEU A 1 356 ? -24.920 4.045 12.109 1.00 90.31 356 LEU A C 1
ATOM 2952 O O . LEU A 1 356 ? -24.387 3.764 11.040 1.00 90.31 356 LEU A O 1
ATOM 2956 N N . GLY A 1 357 ? -26.231 3.872 12.315 1.00 90.44 357 GLY A N 1
ATOM 2957 C CA . GLY A 1 357 ? -27.158 3.431 11.267 1.00 90.44 357 GLY A CA 1
ATOM 2958 C C . GLY A 1 357 ? -27.074 1.944 10.895 1.00 90.44 357 GLY A C 1
ATOM 2959 O O . GLY A 1 357 ? -27.683 1.537 9.910 1.00 90.44 357 GLY A O 1
ATOM 2960 N N . PHE A 1 358 ? -26.361 1.123 11.673 1.00 94.19 358 PHE A N 1
ATOM 2961 C CA . PHE A 1 358 ? -26.294 -0.332 11.491 1.00 94.19 358 PHE A CA 1
ATOM 2962 C C . PHE A 1 358 ? -27.172 -1.059 12.508 1.00 94.19 358 PHE A C 1
ATOM 2964 O O . PHE A 1 358 ? -27.175 -0.712 13.687 1.00 94.19 358 PHE A O 1
ATOM 2971 N N . GLN A 1 359 ? -27.885 -2.101 12.066 1.00 96.00 359 GLN A N 1
ATOM 2972 C CA . GLN A 1 359 ? -28.638 -2.964 12.982 1.00 96.00 359 GLN A CA 1
ATOM 2973 C C . GLN A 1 359 ? -27.704 -3.856 13.803 1.00 96.00 359 GLN A C 1
ATOM 2975 O O . GLN A 1 359 ? -27.910 -4.001 15.002 1.00 96.00 359 GLN A O 1
ATOM 2980 N N . TYR A 1 360 ? -26.685 -4.442 13.172 1.00 97.69 360 TYR A N 1
ATOM 2981 C CA . TYR A 1 360 ? -25.749 -5.343 13.836 1.00 97.69 360 TYR A CA 1
ATOM 2982 C C . TYR A 1 360 ? -24.346 -4.749 13.873 1.00 97.69 360 TYR A C 1
ATOM 2984 O O . TYR A 1 360 ? -23.825 -4.267 12.864 1.00 97.69 360 TYR A O 1
ATOM 2992 N N . VAL A 1 361 ? -23.726 -4.815 15.047 1.00 97.56 361 VAL A N 1
ATOM 2993 C CA . VAL A 1 361 ? -22.369 -4.336 15.301 1.00 97.56 361 VAL A CA 1
ATOM 2994 C C . VAL A 1 361 ? -21.543 -5.461 15.907 1.00 97.56 361 VAL A C 1
ATOM 2996 O O . VAL A 1 361 ? -22.001 -6.176 16.795 1.00 97.56 361 VAL A O 1
ATOM 2999 N N . TRP A 1 362 ? -20.301 -5.591 15.461 1.00 97.12 362 TRP A N 1
ATOM 3000 C CA . TRP A 1 362 ? -19.280 -6.338 16.173 1.00 97.12 362 TRP A CA 1
ATOM 3001 C C . TRP A 1 362 ? -18.372 -5.358 16.920 1.00 97.12 362 TRP A C 1
ATOM 3003 O O . TRP A 1 362 ? -17.677 -4.545 16.312 1.00 97.12 362 TRP A O 1
ATOM 3013 N N . LEU A 1 363 ? -18.409 -5.434 18.248 1.00 95.75 363 LEU A N 1
ATOM 3014 C CA . LEU A 1 363 ? -17.553 -4.698 19.176 1.00 95.75 363 LEU A CA 1
ATOM 3015 C C . LEU A 1 363 ? -17.040 -5.715 20.192 1.00 95.75 363 LEU A C 1
ATOM 3017 O O . LEU A 1 363 ? -17.850 -6.376 20.846 1.00 95.75 363 LEU A O 1
ATOM 3021 N N . ASP A 1 364 ? -15.725 -5.860 20.326 1.00 93.25 364 ASP A N 1
ATOM 3022 C CA . ASP A 1 364 ? -15.107 -6.920 21.134 1.00 93.25 364 ASP A CA 1
ATOM 3023 C C . ASP A 1 364 ? -15.624 -6.984 22.590 1.00 93.25 364 ASP A C 1
ATOM 3025 O O . ASP A 1 364 ? -15.872 -8.076 23.100 1.00 93.25 364 ASP A O 1
ATOM 3029 N N . LEU A 1 365 ? -15.904 -5.844 23.228 1.00 94.31 365 LEU A N 1
ATOM 3030 C CA . LEU A 1 365 ? -16.501 -5.752 24.567 1.00 94.31 365 LEU A CA 1
ATOM 3031 C C . LEU A 1 365 ? -17.860 -6.468 24.670 1.00 94.31 365 LEU A C 1
ATOM 3033 O O . LEU A 1 365 ? -18.160 -7.067 25.704 1.00 94.31 365 LEU A O 1
ATOM 3037 N N . PHE A 1 366 ? -18.670 -6.423 23.608 1.00 95.56 366 PHE A N 1
ATOM 3038 C CA . PHE A 1 366 ? -20.024 -6.995 23.555 1.00 95.56 366 PHE A CA 1
ATOM 3039 C C . PHE A 1 366 ? -20.101 -8.318 22.793 1.00 95.56 366 PHE A C 1
ATOM 3041 O O . PHE A 1 366 ? -21.116 -9.005 22.890 1.00 95.56 366 PHE A O 1
ATOM 3048 N N . CYS A 1 367 ? -19.048 -8.684 22.050 1.00 95.31 367 CYS A N 1
ATOM 3049 C CA . CYS A 1 367 ? -19.040 -9.850 21.160 1.00 95.31 367 CYS A CA 1
ATOM 3050 C C . CYS A 1 367 ? -17.951 -10.895 21.472 1.00 95.31 367 CYS A C 1
ATOM 3052 O O . CYS A 1 367 ? -17.970 -11.968 20.876 1.00 95.31 367 CYS A O 1
ATOM 3054 N N . ILE A 1 368 ? -17.027 -10.628 22.402 1.00 92.56 368 ILE A N 1
ATOM 3055 C CA . ILE A 1 368 ? -16.059 -11.608 22.917 1.00 92.56 368 ILE A CA 1
ATOM 3056 C C . ILE A 1 368 ? -16.264 -11.772 24.431 1.00 92.56 368 ILE A C 1
ATOM 3058 O O . ILE A 1 368 ? -16.264 -10.758 25.133 1.00 92.56 368 ILE A O 1
ATOM 3062 N N . PRO A 1 369 ? -16.359 -13.011 24.959 1.00 91.44 369 PRO A N 1
ATOM 3063 C CA . PRO A 1 369 ? -16.360 -13.257 26.399 1.00 91.44 369 PRO A CA 1
ATOM 3064 C C . PRO A 1 369 ? -15.177 -12.588 27.109 1.00 91.44 369 PRO A C 1
ATOM 3066 O O . PRO A 1 369 ? -14.014 -12.751 26.724 1.00 91.44 369 PRO A O 1
ATOM 3069 N N . GLN A 1 370 ? -15.477 -11.814 28.153 1.00 88.56 370 GLN A N 1
ATOM 3070 C CA . GLN A 1 370 ? -14.476 -11.020 28.876 1.00 88.56 370 GLN A CA 1
ATOM 3071 C C . GLN A 1 370 ? -14.026 -11.649 30.198 1.00 88.56 370 GLN A C 1
ATOM 3073 O O . GLN A 1 370 ? -12.958 -11.279 30.701 1.00 88.56 370 GLN A O 1
ATOM 3078 N N . ASP A 1 371 ? -14.800 -12.599 30.723 1.00 83.44 371 ASP A N 1
ATOM 3079 C CA . ASP A 1 371 ? -14.514 -13.311 31.967 1.00 83.44 371 ASP A CA 1
ATOM 3080 C C . ASP A 1 371 ? -13.303 -14.247 31.797 1.00 83.44 371 ASP A C 1
ATOM 3082 O O . ASP A 1 371 ? -13.145 -14.915 30.774 1.00 83.44 371 ASP A O 1
ATOM 3086 N N . GLU A 1 372 ? -12.413 -14.289 32.794 1.00 75.38 372 GLU A N 1
ATOM 3087 C CA . GLU A 1 372 ? -11.179 -15.094 32.719 1.00 75.38 372 GLU A CA 1
ATOM 3088 C C . GLU A 1 372 ? -11.433 -16.602 32.850 1.00 75.38 372 GLU A C 1
ATOM 3090 O O . GLU A 1 372 ? -10.599 -17.408 32.447 1.00 75.38 372 GLU A O 1
ATOM 3095 N N . GLU A 1 373 ? -12.603 -16.989 33.354 1.00 79.44 373 GLU A N 1
ATOM 3096 C CA . GLU A 1 373 ? -13.026 -18.388 33.456 1.00 79.44 373 GLU A CA 1
ATOM 3097 C C . GLU A 1 373 ? -13.420 -18.975 32.087 1.00 79.44 373 GLU A C 1
ATOM 3099 O O . GLU A 1 373 ? -13.330 -20.184 31.892 1.00 79.44 373 GLU A O 1
ATOM 3104 N N . ASP A 1 374 ? -13.770 -18.135 31.102 1.00 81.50 374 ASP A N 1
ATOM 3105 C CA . ASP A 1 374 ? -14.197 -18.553 29.757 1.00 81.50 374 ASP A CA 1
ATOM 3106 C C . ASP A 1 374 ? -13.074 -18.409 28.711 1.00 81.50 374 ASP A C 1
ATOM 3108 O O . ASP A 1 374 ? -13.217 -17.828 27.626 1.00 81.50 374 ASP A O 1
ATOM 3112 N N . THR A 1 375 ? -11.889 -18.903 29.071 1.00 78.62 375 THR A N 1
ATOM 3113 C CA . THR A 1 375 ? -10.671 -18.751 28.261 1.00 78.62 375 THR A CA 1
ATOM 3114 C C . THR A 1 375 ? -10.746 -19.462 26.914 1.00 78.62 375 THR A C 1
ATOM 3116 O O . THR A 1 375 ? -10.209 -18.933 25.938 1.00 78.62 375 THR A O 1
ATOM 3119 N N . ASP A 1 376 ? -11.431 -20.600 26.820 1.00 82.25 376 ASP A N 1
ATOM 3120 C CA . ASP A 1 376 ? -11.518 -21.379 25.581 1.00 82.25 376 ASP A CA 1
ATOM 3121 C C . ASP A 1 376 ? -12.446 -20.733 24.544 1.00 82.25 376 ASP A C 1
ATOM 3123 O O . ASP A 1 376 ? -12.064 -20.606 23.373 1.00 82.25 376 ASP A O 1
ATOM 3127 N N . ARG A 1 377 ? -13.625 -20.225 24.945 1.00 84.06 377 ARG A N 1
ATOM 3128 C CA . ARG A 1 377 ? -14.492 -19.469 24.017 1.00 84.06 377 ARG A CA 1
ATOM 3129 C C . ARG A 1 377 ? -13.833 -18.156 23.622 1.00 84.06 377 ARG A C 1
ATOM 3131 O O . ARG A 1 377 ? -13.869 -17.797 22.448 1.00 84.06 377 ARG A O 1
ATOM 3138 N N . LYS A 1 378 ? -13.158 -17.479 24.556 1.00 86.50 378 LYS A N 1
ATOM 3139 C CA . LYS A 1 378 ? -12.379 -16.272 24.253 1.00 86.50 378 LYS A CA 1
ATOM 3140 C C . LYS A 1 378 ? -11.280 -16.539 23.224 1.00 86.50 378 LYS A C 1
ATOM 3142 O O . LYS A 1 378 ? -11.180 -15.800 22.250 1.00 86.50 378 LYS A O 1
ATOM 3147 N N . ARG A 1 379 ? -10.477 -17.593 23.405 1.00 82.31 379 ARG A N 1
ATOM 3148 C CA . ARG A 1 379 ? -9.447 -18.013 22.434 1.00 82.31 379 ARG A CA 1
ATOM 3149 C C . ARG A 1 379 ? -10.053 -18.315 21.069 1.00 82.31 379 ARG A C 1
ATOM 3151 O O . ARG A 1 379 ? -9.525 -17.859 20.060 1.00 82.31 379 ARG A O 1
ATOM 3158 N N . THR A 1 380 ? -11.183 -19.020 21.055 1.00 84.50 380 THR A N 1
ATOM 3159 C CA . THR A 1 380 ? -11.911 -19.350 19.827 1.00 84.50 380 THR A CA 1
ATOM 3160 C C . THR A 1 380 ? -12.363 -18.092 19.085 1.00 84.50 380 THR A C 1
ATOM 3162 O O . THR A 1 380 ? -12.177 -18.011 17.878 1.00 84.50 380 THR A O 1
ATOM 3165 N N . GLU A 1 381 ? -12.915 -17.089 19.773 1.00 87.06 381 GLU A N 1
ATOM 3166 C CA . GLU A 1 381 ? -13.319 -15.832 19.125 1.00 87.06 381 GLU A CA 1
ATOM 3167 C C . GLU A 1 381 ? -12.123 -14.986 18.672 1.00 87.06 381 GLU A C 1
ATOM 3169 O O . GLU A 1 381 ? -12.165 -14.408 17.587 1.00 87.06 381 GLU A O 1
ATOM 3174 N N . VAL A 1 382 ? -11.029 -14.953 19.442 1.00 84.75 382 VAL A N 1
ATOM 3175 C CA . VAL A 1 382 ? -9.791 -14.259 19.042 1.00 84.75 382 VAL A CA 1
ATOM 3176 C C . VAL A 1 382 ? -9.218 -14.859 17.755 1.00 84.75 382 VAL A C 1
ATOM 3178 O O . VAL A 1 382 ? -8.838 -14.116 16.853 1.00 84.75 382 VAL A O 1
ATOM 3181 N N . ALA A 1 383 ? -9.237 -16.186 17.614 1.00 83.44 383 ALA A N 1
ATOM 3182 C CA . ALA A 1 383 ? -8.785 -16.864 16.398 1.00 83.44 383 ALA A CA 1
ATOM 3183 C C . ALA A 1 383 ? -9.629 -16.522 15.150 1.00 83.44 383 ALA A C 1
ATOM 3185 O O . ALA A 1 383 ? -9.147 -16.663 14.028 1.00 83.44 383 ALA A O 1
ATOM 3186 N N . LYS A 1 384 ? -10.869 -16.036 15.320 1.00 87.50 384 LYS A N 1
ATOM 3187 C CA . LYS A 1 384 ? -11.775 -15.654 14.220 1.00 87.50 384 LYS A CA 1
ATOM 3188 C C . LYS A 1 384 ? -11.627 -14.203 13.765 1.00 87.50 384 LYS A C 1
ATOM 3190 O O . LYS A 1 384 ? -12.275 -13.822 12.791 1.00 87.50 384 LYS A O 1
ATOM 3195 N N . GLN A 1 385 ? -10.815 -13.381 14.437 1.00 86.62 385 GLN A N 1
ATOM 3196 C CA . GLN A 1 385 ? -10.768 -11.934 14.184 1.00 86.62 385 GLN A CA 1
ATOM 3197 C C . GLN A 1 385 ? -10.535 -11.592 12.709 1.00 86.62 385 GLN A C 1
ATOM 3199 O O . GLN A 1 385 ? -11.259 -10.762 12.168 1.00 86.62 385 GLN A O 1
ATOM 3204 N N . ALA A 1 386 ? -9.605 -12.264 12.025 1.00 84.81 386 ALA A N 1
ATOM 3205 C CA . ALA A 1 386 ? -9.375 -12.027 10.598 1.00 84.81 386 ALA A CA 1
ATOM 3206 C C . ALA A 1 386 ? -10.646 -12.131 9.746 1.00 84.81 386 ALA A C 1
ATOM 3208 O O . ALA A 1 386 ? -10.944 -11.241 8.947 1.00 84.81 386 ALA A O 1
ATOM 3209 N N . SER A 1 387 ? -11.411 -13.195 9.954 1.00 87.75 387 SER A N 1
ATOM 3210 C CA . SER A 1 387 ? -12.664 -13.455 9.252 1.00 87.75 387 SER A CA 1
ATOM 3211 C C . SER A 1 387 ? -13.750 -12.458 9.631 1.00 87.75 387 SER A C 1
ATOM 3213 O O . SER A 1 387 ? -14.492 -12.005 8.768 1.00 87.75 387 SER A O 1
ATOM 3215 N N . ILE A 1 388 ? -13.812 -12.069 10.906 1.00 91.69 388 ILE A N 1
ATOM 3216 C CA . ILE A 1 388 ? -14.790 -11.101 11.409 1.00 91.69 388 ILE A CA 1
ATOM 3217 C C . ILE A 1 388 ? -14.554 -9.719 10.793 1.00 91.69 388 ILE A C 1
ATOM 3219 O O . ILE A 1 388 ? -15.495 -9.103 10.295 1.00 91.69 388 ILE A O 1
ATOM 3223 N N . PHE A 1 389 ? -13.311 -9.243 10.787 1.00 90.94 389 PHE A N 1
ATOM 3224 C CA . PHE A 1 389 ? -12.963 -7.954 10.196 1.00 90.94 389 PHE A CA 1
ATOM 3225 C C . PHE A 1 389 ? -13.200 -7.965 8.681 1.00 90.94 389 PHE A C 1
ATOM 3227 O O . PHE A 1 389 ? -13.918 -7.107 8.167 1.00 90.94 389 PHE A O 1
ATOM 3234 N N . LYS A 1 390 ? -12.697 -8.984 7.971 1.00 84.88 390 LYS A N 1
ATOM 3235 C CA . LYS A 1 390 ? -12.834 -9.082 6.508 1.00 84.88 390 LYS A CA 1
ATOM 3236 C C . LYS A 1 390 ? -14.271 -9.345 6.039 1.00 84.88 390 LYS A C 1
ATOM 3238 O O . LYS A 1 390 ? -14.632 -8.932 4.943 1.00 84.88 390 LYS A O 1
ATOM 3243 N N . GLY A 1 391 ? -15.074 -10.041 6.843 1.00 87.81 391 GLY A N 1
ATOM 3244 C CA . GLY A 1 391 ? -16.480 -10.344 6.563 1.00 87.81 391 GLY A CA 1
ATOM 3245 C C . GLY A 1 391 ? -17.453 -9.218 6.921 1.00 87.81 391 GLY A C 1
ATOM 3246 O O . GLY A 1 391 ? -18.644 -9.340 6.640 1.00 87.81 391 GLY A O 1
ATOM 3247 N N . SER A 1 392 ? -16.972 -8.138 7.546 1.00 91.94 392 SER A N 1
ATOM 3248 C CA . SER A 1 392 ? -17.807 -6.989 7.897 1.00 91.94 392 SER A CA 1
ATOM 3249 C C . SER A 1 392 ? -18.215 -6.184 6.662 1.00 91.94 392 SER A C 1
ATOM 3251 O O . SER A 1 392 ? -17.473 -6.088 5.686 1.00 91.94 392 SER A O 1
ATOM 3253 N N . ALA A 1 393 ? -19.398 -5.568 6.707 1.00 91.94 393 ALA A N 1
ATOM 3254 C CA . ALA A 1 393 ? -19.855 -4.685 5.634 1.00 91.94 393 ALA A CA 1
ATOM 3255 C C . ALA A 1 393 ? -19.034 -3.386 5.597 1.00 91.94 393 ALA A C 1
ATOM 3257 O O . ALA A 1 393 ? -18.755 -2.835 4.531 1.00 91.94 393 ALA A O 1
ATOM 3258 N N . ARG A 1 394 ? -18.654 -2.892 6.782 1.00 91.62 394 ARG A N 1
ATOM 3259 C CA . ARG A 1 394 ? -17.764 -1.747 6.993 1.00 91.62 394 ARG A CA 1
ATOM 3260 C C . ARG A 1 394 ? -16.968 -1.966 8.276 1.00 91.62 394 ARG A C 1
ATOM 3262 O O . ARG A 1 394 ? -17.455 -2.602 9.211 1.00 91.62 394 ARG A O 1
ATOM 3269 N N . CYS A 1 395 ? -15.784 -1.366 8.336 1.00 95.25 395 CYS A N 1
ATOM 3270 C CA . CYS A 1 395 ? -14.965 -1.319 9.538 1.00 95.25 395 CYS A CA 1
ATOM 3271 C C . CYS A 1 395 ? -14.661 0.136 9.903 1.00 95.25 395 CYS A C 1
ATOM 3273 O O . CYS A 1 395 ? -14.285 0.928 9.033 1.00 95.25 395 CYS A O 1
ATOM 3275 N N . ILE A 1 396 ? -14.796 0.474 11.184 1.00 96.38 396 ILE A N 1
ATOM 3276 C CA . ILE A 1 396 ? -14.454 1.794 11.722 1.00 96.38 396 ILE A CA 1
ATOM 3277 C C . ILE A 1 396 ? -13.446 1.663 12.860 1.00 96.3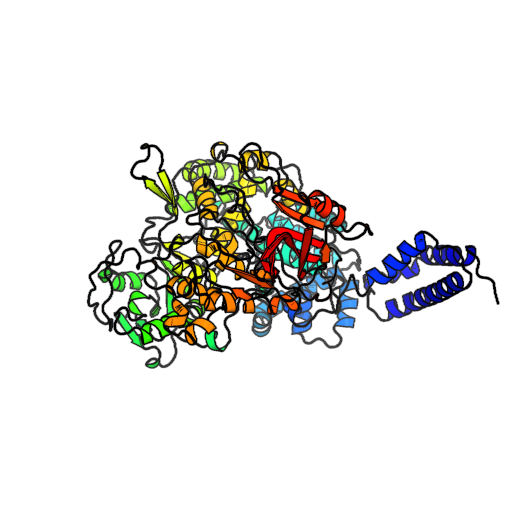8 396 ILE A C 1
ATOM 3279 O O . ILE A 1 396 ? -13.517 0.726 13.654 1.00 96.38 396 ILE A O 1
ATOM 3283 N N . ALA A 1 397 ? -12.518 2.609 12.939 1.00 97.44 397 ALA A N 1
ATOM 3284 C CA . ALA A 1 397 ? -11.652 2.817 14.086 1.00 97.44 397 ALA A CA 1
ATOM 3285 C C . ALA A 1 397 ? -12.246 3.950 14.923 1.00 97.44 397 ALA A C 1
ATOM 3287 O O . ALA A 1 397 ? -12.316 5.088 14.455 1.00 97.44 397 ALA A O 1
ATOM 3288 N N . TRP A 1 398 ? -12.668 3.651 16.150 1.00 96.88 398 TRP A N 1
ATOM 3289 C CA . TRP A 1 398 ? -13.136 4.664 17.093 1.00 96.88 398 TRP A CA 1
ATOM 3290 C C . TRP A 1 398 ? -11.973 5.148 17.963 1.00 96.88 398 TRP A C 1
ATOM 3292 O O . TRP A 1 398 ? -11.496 4.454 18.871 1.00 96.88 398 TRP A O 1
ATOM 3302 N N . LEU A 1 399 ? -11.491 6.352 17.657 1.00 96.00 399 LEU A N 1
ATOM 3303 C CA . LEU A 1 399 ? -10.397 7.010 18.355 1.00 96.00 399 LEU A CA 1
ATOM 3304 C C . LEU A 1 399 ? -10.993 7.830 19.492 1.00 96.00 399 LEU A C 1
ATOM 3306 O O . LEU A 1 399 ? -11.203 9.036 19.381 1.00 96.00 399 LEU A O 1
ATOM 3310 N N . HIS A 1 400 ? -11.251 7.151 20.607 1.00 92.38 400 HIS A N 1
ATOM 3311 C CA . HIS A 1 400 ? -11.879 7.727 21.797 1.00 92.38 400 HIS A CA 1
ATOM 3312 C C . HIS A 1 400 ? -11.062 8.851 22.474 1.00 92.38 400 HIS A C 1
ATOM 3314 O O . HIS A 1 400 ? -11.398 9.348 23.541 1.00 92.38 400 HIS A O 1
ATOM 3320 N N . ASP A 1 401 ? -9.924 9.197 21.904 1.00 92.12 401 ASP A N 1
ATOM 3321 C CA . ASP A 1 401 ? -8.921 10.061 22.486 1.00 92.12 401 ASP A CA 1
ATOM 3322 C C . ASP A 1 401 ? -8.547 11.192 21.489 1.00 92.12 401 ASP A C 1
ATOM 3324 O O . ASP A 1 401 ? -7.627 11.975 21.727 1.00 92.12 401 ASP A O 1
ATOM 3328 N N . VAL A 1 402 ? -9.323 11.306 20.402 1.00 95.44 402 VAL A N 1
ATOM 3329 C CA . VAL A 1 402 ? -9.303 12.370 19.393 1.00 95.44 402 VAL A CA 1
ATOM 3330 C C . VAL A 1 402 ? -10.633 13.117 19.462 1.00 95.44 402 VAL A C 1
ATOM 3332 O O . VAL A 1 402 ? -11.678 12.551 19.155 1.00 95.44 402 VAL A O 1
ATOM 3335 N N . GLU A 1 403 ? -10.610 14.383 19.869 1.00 93.81 403 GLU A N 1
ATOM 3336 C CA . GLU A 1 403 ? -11.835 15.171 20.082 1.00 93.81 403 GLU A CA 1
ATOM 3337 C C . GLU A 1 403 ? -12.465 15.669 18.775 1.00 93.81 403 GLU A C 1
ATOM 3339 O O . GLU A 1 403 ? -13.684 15.771 18.676 1.00 93.81 403 GLU A O 1
ATOM 3344 N N . SER A 1 404 ? -11.636 15.976 17.775 1.00 95.31 404 SER A N 1
ATOM 3345 C CA . SER A 1 404 ? -12.033 16.635 16.529 1.00 95.31 404 SER A CA 1
ATOM 3346 C C . SER A 1 404 ? -11.072 16.271 15.390 1.00 95.31 404 SER A C 1
ATOM 3348 O O . SER A 1 404 ? -9.987 15.744 15.634 1.00 95.31 404 SER A O 1
ATOM 3350 N N . TRP A 1 405 ? -11.463 16.567 14.145 1.00 97.19 405 TRP A N 1
ATOM 3351 C CA . TRP A 1 405 ? -10.612 16.429 12.953 1.00 97.19 405 TRP A CA 1
ATOM 3352 C C . TRP A 1 405 ? -10.102 17.765 12.395 1.00 97.19 405 TRP A C 1
ATOM 3354 O O . TRP A 1 405 ? -9.528 17.795 11.306 1.00 97.19 405 TRP A O 1
ATOM 3364 N N . GLN A 1 406 ? -10.333 18.887 13.079 1.00 96.44 406 GLN A N 1
ATOM 3365 C CA . GLN A 1 406 ? -10.052 20.219 12.539 1.00 96.44 406 GLN A CA 1
ATOM 3366 C C . GLN A 1 406 ? -8.568 20.427 12.224 1.00 96.44 406 GLN A C 1
ATOM 3368 O O . GLN A 1 406 ? -8.245 20.878 11.121 1.00 96.44 406 GLN A O 1
ATOM 3373 N N . GLY A 1 407 ? -7.672 20.073 13.150 1.00 96.88 407 GLY A N 1
ATOM 3374 C CA . GLY A 1 407 ? -6.227 20.198 12.951 1.00 96.88 407 GLY A CA 1
ATOM 3375 C C . GLY A 1 407 ? -5.717 19.264 11.854 1.00 96.88 407 GLY A C 1
ATOM 3376 O O . GLY A 1 407 ? -4.947 19.679 10.984 1.00 96.88 407 GLY A O 1
ATOM 3377 N N . VAL A 1 408 ? -6.214 18.022 11.834 1.00 97.81 408 VAL A N 1
ATOM 3378 C CA . VAL A 1 408 ? -5.905 17.038 10.781 1.00 97.81 408 VAL A CA 1
ATOM 3379 C C . VAL A 1 408 ? -6.324 17.553 9.399 1.00 97.81 408 VAL A C 1
ATOM 3381 O O . VAL A 1 408 ? -5.507 17.565 8.481 1.00 97.81 408 VAL A O 1
ATOM 3384 N N . LEU A 1 409 ? -7.561 18.031 9.241 1.00 97.88 409 LEU A N 1
ATOM 3385 C CA . LEU A 1 409 ? -8.072 18.525 7.958 1.00 97.88 409 LEU A CA 1
ATOM 3386 C C . LEU A 1 409 ? -7.358 19.796 7.494 1.00 97.88 409 LEU A C 1
ATOM 3388 O O . LEU A 1 409 ? -7.011 19.901 6.321 1.00 97.88 409 LEU A O 1
ATOM 3392 N N . ALA A 1 410 ? -7.077 20.738 8.398 1.00 98.19 410 ALA A N 1
ATOM 3393 C CA . ALA A 1 410 ? -6.331 21.946 8.053 1.00 98.19 410 ALA A CA 1
ATOM 3394 C C . ALA A 1 410 ? -4.915 21.621 7.544 1.00 98.19 410 ALA A C 1
ATOM 3396 O O . ALA A 1 410 ? -4.450 22.204 6.561 1.00 98.19 410 ALA A O 1
ATOM 3397 N N . ALA A 1 411 ? -4.237 20.660 8.178 1.00 98.12 411 ALA A N 1
ATOM 3398 C CA . ALA A 1 411 ? -2.935 20.185 7.731 1.00 98.12 411 ALA A CA 1
ATOM 3399 C C . ALA A 1 411 ? -3.011 19.466 6.373 1.00 98.12 411 ALA A C 1
ATOM 3401 O O . ALA A 1 411 ? -2.175 19.721 5.505 1.00 98.12 411 ALA A O 1
ATOM 3402 N N . LEU A 1 412 ? -4.015 18.609 6.164 1.00 98.31 412 LEU A N 1
ATOM 3403 C CA . LEU A 1 412 ? -4.218 17.894 4.901 1.00 98.31 412 LEU A CA 1
ATOM 3404 C C . LEU A 1 412 ? -4.535 18.834 3.734 1.00 98.31 412 LEU A C 1
ATOM 3406 O O . LEU A 1 412 ? -3.970 18.652 2.655 1.00 98.31 412 LEU A O 1
ATOM 3410 N N . ASP A 1 413 ? -5.357 19.864 3.947 1.00 98.19 413 ASP A N 1
ATOM 3411 C CA . ASP A 1 413 ? -5.641 20.877 2.927 1.00 98.19 413 ASP A CA 1
ATOM 3412 C C . ASP A 1 413 ? -4.351 21.566 2.468 1.00 98.19 413 ASP A C 1
ATOM 3414 O O . ASP A 1 413 ? -4.083 21.688 1.269 1.00 98.19 413 ASP A O 1
ATOM 3418 N N . TRP A 1 414 ? -3.509 21.969 3.426 1.00 98.06 414 TRP A N 1
ATOM 3419 C CA . TRP A 1 414 ? -2.220 22.585 3.133 1.00 98.06 414 TRP A CA 1
ATOM 3420 C C . TRP A 1 414 ? -1.284 21.629 2.388 1.00 98.06 414 TRP A C 1
ATOM 3422 O O . TRP A 1 414 ? -0.681 22.020 1.388 1.00 98.06 414 TRP A O 1
ATOM 3432 N N . ILE A 1 415 ? -1.177 20.373 2.839 1.00 98.00 415 ILE A N 1
ATOM 3433 C CA . ILE A 1 415 ? -0.344 19.342 2.203 1.00 98.00 415 ILE A CA 1
ATOM 3434 C C . ILE A 1 415 ? -0.774 19.131 0.747 1.00 98.00 415 ILE A C 1
ATOM 3436 O O . ILE A 1 415 ? 0.073 19.104 -0.153 1.00 98.00 415 ILE A O 1
ATOM 3440 N N . ALA A 1 416 ? -2.080 19.020 0.505 1.00 97.75 416 ALA A N 1
ATOM 3441 C CA . ALA A 1 416 ? -2.642 18.793 -0.818 1.00 97.75 416 ALA A CA 1
ATOM 3442 C C . ALA A 1 416 ? -2.381 19.978 -1.758 1.00 97.75 416 ALA A C 1
ATOM 3444 O O . ALA A 1 416 ? -1.866 19.789 -2.862 1.00 97.75 416 ALA A O 1
ATOM 3445 N N . LEU A 1 417 ? -2.648 21.208 -1.306 1.00 97.69 417 LEU A N 1
ATOM 3446 C CA . LEU A 1 417 ? -2.414 22.427 -2.086 1.00 97.69 417 LEU A CA 1
ATOM 3447 C C . LEU A 1 417 ? -0.925 22.669 -2.351 1.00 97.69 417 LEU A C 1
ATOM 3449 O O . LEU A 1 417 ? -0.539 22.998 -3.477 1.00 97.69 417 LEU A O 1
ATOM 3453 N N . LYS A 1 418 ? -0.064 22.459 -1.347 1.00 96.62 418 LYS A N 1
ATOM 3454 C CA . LYS A 1 418 ? 1.388 22.575 -1.516 1.00 96.62 418 LYS A CA 1
ATOM 3455 C C . LYS A 1 418 ? 1.885 21.556 -2.536 1.00 96.62 418 LYS A C 1
ATOM 3457 O O . LYS A 1 418 ? 2.623 21.936 -3.442 1.00 96.62 418 LYS A O 1
ATOM 3462 N N . SER A 1 419 ? 1.446 20.304 -2.448 1.00 96.44 419 SER A N 1
ATOM 3463 C CA . SER A 1 419 ? 1.794 19.266 -3.424 1.00 96.44 419 SER A CA 1
ATOM 3464 C C . SER A 1 419 ? 1.312 19.625 -4.827 1.00 96.44 419 SER A C 1
ATOM 3466 O O . SER A 1 419 ? 2.070 19.499 -5.790 1.00 96.44 419 SER A O 1
ATOM 3468 N N . LEU A 1 420 ? 0.095 20.157 -4.961 1.00 96.12 420 LEU A N 1
ATOM 3469 C CA . LEU A 1 420 ? -0.447 20.585 -6.248 1.00 96.12 420 LEU A CA 1
ATOM 3470 C C . LEU A 1 420 ? 0.350 21.752 -6.859 1.00 96.12 420 LEU A C 1
ATOM 3472 O O . LEU A 1 420 ? 0.613 21.739 -8.058 1.00 96.12 420 LEU A O 1
ATOM 3476 N N . SER A 1 421 ? 0.838 22.700 -6.046 1.00 95.88 421 SER A N 1
ATOM 3477 C CA . SER A 1 421 ? 1.709 23.799 -6.513 1.00 95.88 421 SER A CA 1
ATOM 3478 C C . SER A 1 421 ? 3.021 23.309 -7.148 1.00 95.88 421 SER A C 1
ATOM 3480 O O . SER A 1 421 ? 3.564 23.937 -8.061 1.00 95.88 421 SER A O 1
ATOM 3482 N N . ILE A 1 422 ? 3.515 22.154 -6.694 1.00 95.00 422 ILE A N 1
ATOM 3483 C CA . ILE A 1 422 ? 4.729 21.509 -7.202 1.00 95.00 422 ILE A CA 1
ATOM 3484 C C . ILE A 1 422 ? 4.420 20.659 -8.439 1.00 95.00 422 ILE A C 1
ATOM 3486 O O . ILE A 1 422 ? 5.211 20.632 -9.378 1.00 95.00 422 ILE A O 1
ATOM 3490 N N . THR A 1 423 ? 3.263 20.000 -8.464 1.00 95.81 423 THR A N 1
ATOM 3491 C CA . THR A 1 423 ? 2.926 18.937 -9.428 1.00 95.81 423 THR A CA 1
ATOM 3492 C C . THR A 1 423 ? 1.978 19.367 -10.554 1.00 95.81 423 THR A C 1
ATOM 3494 O O . THR A 1 423 ? 1.671 18.568 -11.442 1.00 95.81 423 THR A O 1
ATOM 3497 N N . SER A 1 424 ? 1.531 20.624 -10.566 1.00 95.12 424 SER A N 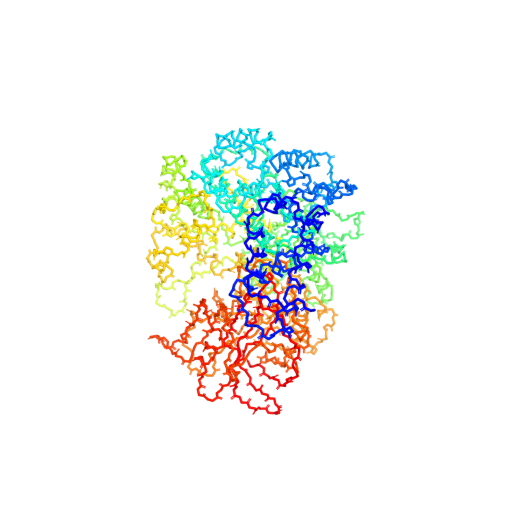1
ATOM 3498 C CA . SER A 1 424 ? 0.655 21.192 -11.594 1.00 95.12 424 SER A CA 1
ATOM 3499 C C . SER A 1 424 ? 1.097 22.599 -11.977 1.00 95.12 424 SER A C 1
ATOM 3501 O O . SER A 1 424 ? 1.484 23.377 -11.110 1.00 95.12 424 SER A O 1
ATOM 3503 N N . THR A 1 425 ? 1.007 22.933 -13.268 1.00 94.75 425 THR A N 1
ATOM 3504 C CA . THR A 1 425 ? 1.114 24.305 -13.803 1.00 94.75 425 THR A CA 1
ATOM 3505 C C . THR A 1 425 ? -0.257 24.890 -14.168 1.00 94.75 425 THR A C 1
ATOM 3507 O O . THR A 1 425 ? -0.340 25.925 -14.824 1.00 94.75 425 THR A O 1
ATOM 3510 N N . ARG A 1 426 ? -1.341 24.182 -13.835 1.00 91.81 426 ARG A N 1
ATOM 3511 C CA . ARG A 1 426 ? -2.733 24.610 -14.032 1.00 91.81 426 ARG A CA 1
ATOM 3512 C C . ARG A 1 426 ? -3.235 25.297 -12.772 1.00 91.81 426 ARG A C 1
ATOM 3514 O O . ARG A 1 426 ? -2.808 24.930 -11.681 1.00 91.81 426 ARG A O 1
ATOM 3521 N N . ASP A 1 427 ? -4.145 26.252 -12.940 1.00 90.75 427 ASP A N 1
ATOM 3522 C CA . ASP A 1 427 ? -4.845 26.940 -11.847 1.00 90.75 427 ASP A CA 1
ATOM 3523 C C . ASP A 1 427 ? -3.918 27.572 -10.793 1.00 90.75 427 ASP A C 1
ATOM 3525 O O . ASP A 1 427 ? -4.288 27.713 -9.630 1.00 90.75 427 ASP A O 1
ATOM 3529 N N . GLU A 1 428 ? -2.708 27.990 -11.189 1.00 93.38 428 GLU A N 1
ATOM 3530 C CA . GLU A 1 428 ? -1.663 28.457 -10.263 1.00 93.38 428 GLU A CA 1
ATOM 3531 C C . GLU A 1 428 ? -2.138 29.600 -9.356 1.00 93.38 428 GLU A C 1
ATOM 3533 O O . GLU A 1 428 ? -1.840 29.605 -8.163 1.00 93.38 428 GLU A O 1
ATOM 3538 N N . ALA A 1 429 ? -2.921 30.539 -9.896 1.00 94.50 429 ALA A N 1
ATOM 3539 C CA . ALA A 1 429 ? -3.478 31.645 -9.122 1.00 94.50 429 ALA A CA 1
ATOM 3540 C C . ALA A 1 429 ? -4.473 31.165 -8.050 1.00 94.50 429 ALA A C 1
ATOM 3542 O O . ALA A 1 429 ? -4.407 31.618 -6.908 1.00 94.50 429 ALA A O 1
ATOM 3543 N N . ALA A 1 430 ? -5.360 30.224 -8.394 1.00 95.00 430 ALA A N 1
ATOM 3544 C CA . ALA A 1 430 ? -6.328 29.660 -7.454 1.00 95.00 430 ALA A CA 1
ATOM 3545 C C . ALA A 1 430 ? -5.631 28.818 -6.376 1.00 95.00 430 ALA A C 1
ATOM 3547 O O . ALA A 1 430 ? -5.950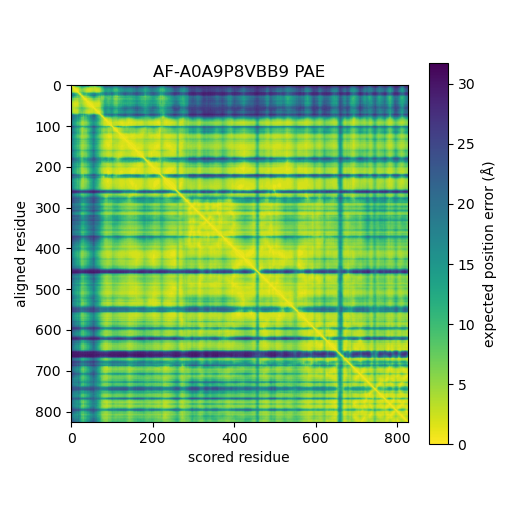 28.940 -5.194 1.00 95.00 430 ALA A O 1
ATOM 3548 N N . ILE A 1 431 ? -4.624 28.030 -6.769 1.00 96.25 431 ILE A N 1
ATOM 3549 C CA . ILE A 1 431 ? -3.793 27.253 -5.845 1.00 96.25 431 ILE A CA 1
ATOM 3550 C C . ILE A 1 431 ? -3.091 28.180 -4.853 1.00 96.25 431 ILE A C 1
ATOM 3552 O O . ILE A 1 431 ? -3.131 27.917 -3.656 1.00 96.25 431 ILE A O 1
ATOM 3556 N N . GLN A 1 432 ? -2.466 29.267 -5.317 1.00 95.19 432 GLN A N 1
ATOM 3557 C CA . GLN A 1 432 ? -1.743 30.182 -4.429 1.00 95.19 432 GLN A CA 1
ATOM 3558 C C . GLN A 1 432 ? -2.662 30.954 -3.481 1.00 95.19 432 GLN A C 1
ATOM 3560 O O . GLN A 1 432 ? -2.319 31.140 -2.310 1.00 95.19 432 GLN A O 1
ATOM 3565 N N . ALA A 1 433 ? -3.842 31.361 -3.955 1.00 95.50 433 ALA A N 1
ATOM 3566 C CA . ALA A 1 433 ? -4.850 31.976 -3.100 1.00 95.50 433 ALA A CA 1
ATOM 3567 C C . ALA A 1 433 ? -5.269 31.015 -1.974 1.00 95.50 433 ALA A C 1
ATOM 3569 O O . ALA A 1 433 ? -5.115 31.343 -0.799 1.00 95.50 433 ALA A O 1
ATOM 3570 N N . ALA A 1 434 ? -5.680 29.791 -2.321 1.00 96.75 434 ALA A N 1
ATOM 3571 C CA . ALA A 1 434 ? -6.094 28.785 -1.342 1.00 96.75 434 ALA A CA 1
ATOM 3572 C C . ALA A 1 434 ? -4.953 28.369 -0.394 1.00 96.75 434 ALA A C 1
ATOM 3574 O O . ALA A 1 434 ? -5.173 28.147 0.797 1.00 96.75 434 ALA A O 1
ATOM 3575 N N . LEU A 1 435 ? -3.716 28.281 -0.898 1.00 96.31 435 LEU A N 1
ATOM 3576 C CA . LEU A 1 435 ? -2.551 27.899 -0.098 1.00 96.31 435 LEU A CA 1
ATOM 3577 C C . LEU A 1 435 ? -2.235 28.936 0.986 1.00 96.31 435 LEU A C 1
ATOM 3579 O O . LEU A 1 435 ? -1.761 28.563 2.061 1.00 96.31 435 LEU A O 1
ATOM 3583 N N . THR A 1 436 ? -2.509 30.217 0.732 1.00 94.88 436 THR A N 1
ATOM 3584 C CA . THR A 1 436 ? -2.317 31.289 1.720 1.00 94.88 436 THR A CA 1
ATOM 3585 C C . THR A 1 436 ? -3.219 31.072 2.936 1.00 94.88 436 THR A C 1
ATOM 3587 O O . THR A 1 436 ? -2.723 31.028 4.066 1.00 94.88 436 THR A O 1
ATOM 3590 N N . ASP A 1 437 ? -4.509 30.825 2.708 1.00 95.12 437 ASP A N 1
ATOM 3591 C CA . ASP A 1 437 ? -5.484 30.571 3.775 1.00 95.12 437 ASP A CA 1
ATOM 3592 C C . ASP A 1 437 ? -5.182 29.258 4.512 1.00 95.12 437 ASP A C 1
ATOM 3594 O O . ASP A 1 437 ? -5.123 29.216 5.746 1.00 95.12 437 ASP A O 1
ATOM 3598 N N . ALA A 1 438 ? -4.882 28.194 3.759 1.00 97.06 438 ALA A N 1
ATOM 3599 C CA . ALA A 1 438 ? -4.514 26.900 4.323 1.00 97.06 438 ALA A CA 1
ATOM 3600 C C . ALA A 1 438 ? -3.242 26.983 5.184 1.00 97.06 438 ALA A C 1
ATOM 3602 O O . ALA A 1 438 ? -3.138 26.300 6.198 1.00 97.06 438 ALA A O 1
ATOM 3603 N N . THR A 1 439 ? -2.282 27.848 4.836 1.00 96.31 439 THR A N 1
ATOM 3604 C CA . THR A 1 439 ? -1.043 28.041 5.614 1.00 96.31 439 THR A CA 1
ATOM 3605 C C . THR A 1 439 ? -1.325 28.599 7.006 1.00 96.31 439 THR A C 1
ATOM 3607 O O . THR A 1 439 ? -0.641 28.230 7.964 1.00 96.31 439 THR A O 1
ATOM 3610 N N . PHE A 1 440 ? -2.320 29.477 7.141 1.00 95.50 440 PHE A N 1
ATOM 3611 C CA . PHE A 1 440 ? -2.732 29.986 8.446 1.00 95.50 440 PHE A CA 1
ATOM 3612 C C . PHE A 1 440 ? -3.491 28.920 9.246 1.00 95.50 440 PHE A C 1
ATOM 3614 O O . PHE A 1 440 ? -3.142 28.669 10.400 1.00 95.50 440 PHE A O 1
ATOM 3621 N N . ALA A 1 441 ? -4.465 28.247 8.624 1.00 96.75 441 ALA A N 1
ATOM 3622 C CA . ALA A 1 441 ? -5.269 27.207 9.271 1.00 96.75 441 ALA A CA 1
ATOM 3623 C C . ALA A 1 441 ? -4.422 26.013 9.751 1.00 96.75 441 ALA A C 1
ATOM 3625 O O . ALA A 1 441 ? -4.613 25.510 10.856 1.00 96.75 441 ALA A O 1
ATOM 3626 N N . ALA A 1 442 ? -3.425 25.602 8.965 1.00 97.06 442 ALA A N 1
ATOM 3627 C CA . ALA A 1 442 ? -2.548 24.468 9.251 1.00 97.06 442 ALA A CA 1
ATOM 3628 C C . ALA A 1 442 ? -1.564 24.696 10.419 1.00 97.06 442 ALA A C 1
ATOM 3630 O O . ALA A 1 442 ? -0.713 23.849 10.692 1.00 97.06 442 ALA A O 1
ATOM 3631 N N . ARG A 1 443 ? -1.631 25.841 11.112 1.00 95.31 443 ARG A N 1
ATOM 3632 C CA . ARG A 1 443 ? -0.881 26.079 12.358 1.00 95.31 443 ARG A CA 1
ATOM 3633 C C . ARG A 1 443 ? -1.493 25.365 13.562 1.00 95.31 443 ARG A C 1
ATOM 3635 O O . ARG A 1 443 ? -0.805 25.215 14.567 1.00 95.31 443 ARG A O 1
ATOM 3642 N N . VAL A 1 444 ? -2.754 24.949 13.460 1.00 92.94 444 VAL A N 1
ATOM 3643 C CA . VAL A 1 444 ? -3.435 24.152 14.483 1.00 92.94 444 VAL A CA 1
ATOM 3644 C C . VAL A 1 444 ? -2.794 22.764 14.545 1.00 92.94 444 VAL A C 1
ATOM 3646 O O . VAL A 1 444 ? -2.553 22.141 13.510 1.00 92.94 444 VAL A O 1
ATOM 3649 N N . ALA A 1 445 ? -2.480 22.308 15.758 1.00 91.50 445 ALA A N 1
ATOM 3650 C CA . ALA A 1 445 ? -1.896 20.990 15.977 1.00 91.50 445 ALA A CA 1
ATOM 3651 C C . ALA A 1 445 ? -2.925 19.891 15.642 1.00 91.50 445 ALA A C 1
ATOM 3653 O O . ALA A 1 445 ? -4.090 20.036 16.017 1.00 91.50 445 ALA A O 1
ATOM 3654 N N . PRO A 1 446 ? -2.541 18.799 14.960 1.00 94.25 446 PRO A N 1
ATOM 3655 C CA . PRO A 1 446 ? -3.458 17.717 14.640 1.00 94.25 446 PRO A CA 1
ATOM 3656 C C . PRO A 1 446 ? -3.725 16.872 15.886 1.00 94.25 446 PRO A C 1
ATOM 3658 O O . PRO A 1 446 ? -2.800 16.409 16.549 1.00 94.25 446 PRO A O 1
ATOM 3661 N N . GLU A 1 447 ? -4.994 16.592 16.152 1.00 93.88 447 GLU A N 1
ATOM 3662 C CA . GLU A 1 447 ? -5.483 15.892 17.345 1.00 93.88 447 GLU A CA 1
ATOM 3663 C C . GLU A 1 447 ? -5.025 14.423 17.421 1.00 93.88 447 GLU A C 1
ATOM 3665 O O . GLU A 1 447 ? -5.103 13.776 18.464 1.00 93.88 447 GLU A O 1
ATOM 3670 N N . ILE A 1 448 ? -4.521 13.891 16.305 1.00 93.12 448 ILE A N 1
ATOM 3671 C CA . ILE A 1 448 ? -3.993 12.530 16.172 1.00 93.12 448 ILE A CA 1
ATOM 3672 C C . ILE A 1 448 ? -2.629 12.336 16.864 1.00 93.12 448 ILE A C 1
ATOM 3674 O O . ILE A 1 448 ? -2.192 11.195 17.026 1.00 93.12 448 ILE A O 1
ATOM 3678 N N . ILE A 1 449 ? -1.964 13.427 17.269 1.00 90.94 449 ILE A N 1
ATOM 3679 C CA . ILE A 1 449 ? -0.745 13.430 18.088 1.00 90.94 449 ILE A CA 1
ATOM 3680 C C . ILE A 1 449 ? -1.009 14.146 19.408 1.00 90.94 449 ILE A C 1
ATOM 3682 O O . ILE A 1 449 ? -1.657 15.187 19.471 1.00 90.94 449 ILE A O 1
ATOM 3686 N N . ARG A 1 450 ? -0.421 13.601 20.467 1.00 86.00 450 ARG A N 1
ATOM 3687 C CA . ARG A 1 450 ? -0.383 14.159 21.812 1.00 86.00 450 ARG A CA 1
ATOM 3688 C C . ARG A 1 450 ? 1.050 14.487 22.181 1.00 86.00 450 ARG A C 1
ATOM 3690 O O . ARG A 1 450 ? 1.967 13.745 21.846 1.00 86.00 450 ARG A O 1
ATOM 3697 N N . TRP A 1 451 ? 1.231 15.579 22.908 1.00 82.06 451 TRP A N 1
ATOM 3698 C CA . TRP A 1 451 ? 2.530 16.004 23.415 1.00 82.06 451 TRP A CA 1
ATOM 3699 C C . TRP A 1 451 ? 2.557 15.765 24.922 1.00 82.06 451 TRP A C 1
ATOM 3701 O O . TRP A 1 451 ? 1.876 16.456 25.674 1.00 82.06 451 TRP A O 1
ATOM 3711 N N . VAL A 1 452 ? 3.293 14.739 25.352 1.00 74.50 452 VAL A N 1
ATOM 3712 C CA . VAL A 1 452 ? 3.318 14.282 26.748 1.00 74.50 452 VAL A CA 1
ATOM 3713 C C . VAL A 1 452 ? 4.539 14.863 27.461 1.00 74.50 452 VAL A C 1
ATOM 3715 O O . VAL A 1 452 ? 5.644 14.864 26.915 1.00 74.50 452 VAL A O 1
ATOM 3718 N N . GLU A 1 453 ? 4.343 15.374 28.677 1.00 66.69 453 GLU A N 1
ATOM 3719 C CA . GLU A 1 453 ? 5.433 15.794 29.565 1.00 66.69 453 GLU A CA 1
ATOM 3720 C C . GLU A 1 453 ? 6.212 14.581 30.082 1.00 66.69 453 GLU A C 1
ATOM 3722 O O . GLU A 1 453 ? 5.629 13.612 30.567 1.00 66.69 453 GLU A O 1
ATOM 3727 N N . VAL A 1 454 ? 7.543 14.633 30.007 1.00 59.44 454 VAL A N 1
ATOM 3728 C CA . VAL A 1 454 ? 8.400 13.584 30.568 1.00 59.44 454 VAL A CA 1
ATOM 3729 C C . VAL A 1 454 ? 8.769 13.952 32.006 1.00 59.44 454 VAL A C 1
ATOM 3731 O O . VAL A 1 454 ? 9.533 14.896 32.231 1.00 59.44 454 VAL A O 1
ATOM 3734 N N . GLU A 1 455 ? 8.260 13.192 32.982 1.00 48.75 455 GLU A N 1
ATOM 3735 C CA . GLU A 1 455 ? 8.627 13.343 34.397 1.00 48.75 455 GLU A CA 1
ATOM 3736 C C . GLU A 1 455 ? 10.155 13.273 34.585 1.00 48.75 455 GLU A C 1
ATOM 3738 O O . GLU A 1 455 ? 10.819 12.338 34.137 1.00 48.75 455 GLU A O 1
ATOM 3743 N N . GLY A 1 456 ? 10.728 14.282 35.252 1.00 54.34 456 GLY A N 1
ATOM 3744 C CA . GLY A 1 456 ? 12.167 14.366 35.537 1.00 54.34 456 GLY A CA 1
ATOM 3745 C C . GLY A 1 456 ? 13.032 14.973 34.423 1.00 54.34 456 GLY A C 1
ATOM 3746 O O . GLY A 1 456 ? 14.246 15.088 34.599 1.00 54.34 456 GLY A O 1
ATOM 3747 N N . SER A 1 457 ? 12.436 15.392 33.303 1.00 47.47 457 SER A N 1
ATOM 3748 C CA . SER A 1 457 ? 13.110 16.181 32.264 1.00 47.47 457 SER A CA 1
ATOM 3749 C C . SER A 1 457 ? 12.901 17.689 32.473 1.00 47.47 457 SER A C 1
ATOM 3751 O O . SER A 1 457 ? 12.026 18.118 33.226 1.00 47.47 457 SER A O 1
ATOM 3753 N N . ASN A 1 458 ? 13.737 18.520 31.844 1.00 44.84 458 ASN A N 1
ATOM 3754 C CA . ASN A 1 458 ? 13.554 19.975 31.870 1.00 44.84 458 ASN A CA 1
ATOM 3755 C C . ASN A 1 458 ? 12.163 20.302 31.264 1.00 44.84 458 ASN A C 1
ATOM 3757 O O . ASN A 1 458 ? 11.860 19.711 30.226 1.00 44.84 458 ASN A O 1
ATOM 3761 N N . PRO A 1 459 ? 11.353 21.242 31.801 1.00 41.84 459 PRO A N 1
ATOM 3762 C CA . PRO A 1 459 ? 9.962 21.518 31.376 1.00 41.84 459 PRO A CA 1
ATOM 3763 C C . PRO A 1 459 ? 9.738 21.893 29.895 1.00 41.84 459 PRO A C 1
ATOM 3765 O O . PRO A 1 459 ? 8.633 22.239 29.503 1.00 41.84 459 PRO A O 1
ATOM 3768 N N . ALA A 1 460 ? 10.785 21.874 29.071 1.00 47.22 460 ALA A N 1
ATOM 3769 C CA . ALA A 1 460 ? 10.767 22.164 27.643 1.00 47.22 460 ALA A CA 1
ATOM 3770 C C . ALA A 1 460 ? 10.827 20.903 26.747 1.00 47.22 460 ALA A C 1
ATOM 3772 O O . ALA A 1 460 ? 10.913 21.041 25.528 1.00 47.22 460 ALA A O 1
ATOM 3773 N N . GLN A 1 461 ? 10.835 19.684 27.306 1.00 50.66 461 GLN A N 1
ATOM 3774 C CA . GLN A 1 461 ? 10.902 18.432 26.536 1.00 50.66 461 GLN A CA 1
ATOM 3775 C C . GLN A 1 461 ? 9.572 17.669 26.579 1.00 50.66 461 GLN A C 1
ATOM 3777 O O . GLN A 1 461 ? 9.404 16.724 27.345 1.00 50.66 461 GLN A O 1
ATOM 3782 N N . HIS A 1 462 ? 8.630 18.063 25.720 1.00 65.62 462 HIS A N 1
ATOM 3783 C CA . HIS A 1 462 ? 7.462 17.235 25.417 1.00 65.62 462 HIS A CA 1
ATOM 3784 C C . HIS A 1 462 ? 7.825 16.199 24.349 1.00 65.62 462 HIS A C 1
ATOM 3786 O O . HIS A 1 462 ? 8.446 16.547 23.339 1.00 65.62 462 HIS A O 1
ATOM 3792 N N . LEU A 1 463 ? 7.428 14.941 24.548 1.00 75.38 463 LEU A N 1
ATOM 3793 C CA . LEU A 1 463 ? 7.572 13.901 23.531 1.00 75.38 463 LEU A CA 1
ATOM 3794 C C . LEU A 1 463 ? 6.252 13.705 22.774 1.00 75.38 463 LEU A C 1
ATOM 3796 O O . LEU A 1 463 ? 5.190 13.652 23.399 1.00 75.38 463 LEU A O 1
ATOM 3800 N N . PRO A 1 464 ? 6.307 13.592 21.438 1.00 84.12 464 PRO A N 1
ATOM 3801 C CA . PRO A 1 464 ? 5.140 13.288 20.631 1.00 84.12 464 PRO A CA 1
ATOM 3802 C C . PRO A 1 464 ? 4.753 11.819 20.829 1.00 84.12 464 PRO A C 1
ATOM 3804 O O . PRO A 1 464 ? 5.605 10.928 20.788 1.00 84.12 464 PRO A O 1
ATOM 3807 N N . GLU A 1 465 ? 3.461 11.556 20.980 1.00 86.12 465 GLU A N 1
ATOM 3808 C CA . GLU A 1 465 ? 2.861 10.226 20.960 1.00 86.12 465 GLU A CA 1
ATOM 3809 C C . GLU A 1 465 ? 1.633 10.235 20.045 1.00 86.12 465 GLU A C 1
ATOM 3811 O O . GLU A 1 465 ? 0.802 11.139 20.142 1.00 86.12 465 GLU A O 1
ATOM 3816 N N . PRO A 1 466 ? 1.475 9.257 19.141 1.00 90.69 466 PRO A N 1
ATOM 3817 C CA . PRO A 1 466 ? 0.258 9.149 18.359 1.00 90.69 466 PRO A CA 1
ATOM 3818 C C . PRO A 1 466 ? -0.907 8.740 19.262 1.00 90.69 466 PRO A C 1
ATOM 3820 O O . PRO A 1 466 ? -0.711 8.192 20.352 1.00 90.69 466 PRO A O 1
ATOM 3823 N N . SER A 1 467 ? -2.126 8.954 18.777 1.00 91.75 467 SER A N 1
ATOM 3824 C CA . SER A 1 467 ? -3.323 8.576 19.515 1.00 91.75 467 SER A CA 1
ATOM 3825 C C . SER A 1 467 ? -3.305 7.096 19.923 1.00 91.75 467 SER A C 1
ATOM 3827 O O . SER A 1 467 ? -2.668 6.220 19.319 1.00 91.75 467 SER A O 1
ATOM 3829 N N . SER A 1 468 ? -4.034 6.816 20.992 1.00 90.69 468 SER A N 1
ATOM 3830 C CA . SER A 1 468 ? -4.106 5.538 21.691 1.00 90.69 468 SER A CA 1
ATOM 3831 C C . SER A 1 468 ? -4.344 4.359 20.759 1.00 90.69 468 SER A C 1
ATOM 3833 O O . SER A 1 468 ? -3.761 3.288 20.943 1.00 90.69 468 SER A O 1
ATOM 3835 N N . TRP A 1 469 ? -5.172 4.566 19.737 1.00 93.88 469 TRP A N 1
ATOM 3836 C CA . TRP A 1 469 ? -5.471 3.569 18.722 1.00 93.88 469 TRP A CA 1
ATOM 3837 C C . TRP A 1 469 ? -4.238 3.169 17.905 1.00 93.88 469 TRP A C 1
ATOM 3839 O O . TRP A 1 469 ? -3.932 1.983 17.803 1.00 93.88 469 TRP A O 1
ATOM 3849 N N . PHE A 1 470 ? -3.460 4.132 17.411 1.00 92.88 470 PHE A N 1
ATOM 3850 C CA . PHE A 1 470 ? -2.273 3.872 16.588 1.00 92.88 470 PHE A CA 1
ATOM 3851 C C . PHE A 1 470 ? -1.093 3.281 17.365 1.00 92.88 470 PHE A C 1
ATOM 3853 O O . PHE A 1 470 ? -0.178 2.728 16.759 1.00 92.88 470 PHE A O 1
ATOM 3860 N N . SER A 1 471 ? -1.100 3.385 18.696 1.00 88.62 471 SER A N 1
ATOM 3861 C CA . SER A 1 471 ? -0.059 2.809 19.559 1.00 88.62 471 SER A CA 1
ATOM 3862 C C . SER A 1 471 ? -0.288 1.378 19.999 1.00 88.62 471 SER A C 1
ATOM 3864 O O . SER A 1 471 ? 0.648 0.740 20.482 1.00 88.62 471 SER A O 1
ATOM 3866 N N . SER A 1 472 ? -1.493 0.846 19.827 1.00 90.50 472 SER A N 1
ATOM 3867 C CA . SER A 1 472 ? -1.792 -0.533 20.191 1.00 90.50 472 SER A CA 1
ATOM 3868 C C . SER A 1 472 ? -1.255 -1.516 19.154 1.00 90.50 472 SER A C 1
ATOM 3870 O O . SER A 1 472 ? -1.333 -1.285 17.952 1.00 90.50 472 SER A O 1
ATOM 3872 N N . LEU A 1 473 ? -0.721 -2.650 19.610 1.00 90.62 473 LEU A N 1
ATOM 3873 C CA . LEU A 1 473 ? -0.367 -3.742 18.705 1.00 90.62 473 LEU A CA 1
ATOM 3874 C C . LEU A 1 473 ? -1.612 -4.431 18.134 1.00 90.62 473 LEU A C 1
ATOM 3876 O O . LEU A 1 473 ? -1.609 -4.822 16.974 1.00 90.62 473 LEU A O 1
ATOM 3880 N N . TRP A 1 474 ? -2.680 -4.542 18.926 1.00 89.62 474 TRP A N 1
ATOM 3881 C CA . TRP A 1 474 ? -3.921 -5.208 18.517 1.00 89.62 474 TRP A CA 1
ATOM 3882 C C . TRP A 1 474 ? -4.586 -4.527 17.318 1.00 89.62 474 TRP A C 1
ATOM 3884 O O . TRP A 1 474 ? -5.131 -5.203 16.453 1.00 89.62 474 TRP A O 1
ATOM 3894 N N . THR A 1 475 ? -4.462 -3.204 17.213 1.00 91.25 475 THR A N 1
ATOM 3895 C CA . THR A 1 475 ? -5.025 -2.437 16.095 1.00 91.25 475 THR A CA 1
ATOM 3896 C C . THR A 1 475 ? -4.198 -2.565 14.820 1.00 91.25 475 THR A C 1
ATOM 3898 O O . THR A 1 475 ? -4.720 -2.340 13.731 1.00 91.25 475 THR A O 1
ATOM 3901 N N . LEU A 1 476 ? -2.926 -2.984 14.904 1.00 90.50 476 LEU A N 1
ATOM 3902 C CA . LEU A 1 476 ? -2.082 -3.195 13.725 1.00 90.50 476 LEU A CA 1
ATOM 3903 C C . LEU A 1 476 ? -2.651 -4.293 12.821 1.00 90.50 476 LEU A C 1
ATOM 3905 O O . LEU A 1 476 ? -2.667 -4.133 11.603 1.00 90.50 476 LEU A O 1
ATOM 3909 N N . GLN A 1 477 ? -3.149 -5.385 13.406 1.00 88.69 477 GLN A N 1
ATOM 3910 C CA . GLN A 1 477 ? -3.814 -6.441 12.645 1.00 88.69 477 GLN A CA 1
ATOM 3911 C C . GLN A 1 477 ? -5.073 -5.916 11.949 1.00 88.69 477 GLN A C 1
ATOM 3913 O O . GLN A 1 477 ? -5.305 -6.209 10.780 1.00 88.69 477 GLN A O 1
ATOM 3918 N N . GLU A 1 478 ? -5.859 -5.104 12.648 1.00 90.50 478 GLU A N 1
ATOM 3919 C CA . GLU A 1 478 ? -7.107 -4.531 12.141 1.00 90.50 478 GLU A CA 1
ATOM 3920 C C . GLU A 1 478 ? -6.841 -3.579 10.964 1.00 90.50 478 GLU A C 1
ATOM 3922 O O . GLU A 1 478 ? -7.546 -3.642 9.960 1.00 90.50 478 GLU A O 1
ATOM 3927 N N . CYS A 1 479 ? -5.762 -2.785 11.031 1.00 89.81 479 CYS A N 1
ATOM 3928 C CA . CYS A 1 479 ? -5.282 -1.954 9.921 1.00 89.81 479 CYS A CA 1
ATOM 3929 C C . CYS A 1 479 ? -4.999 -2.786 8.660 1.00 89.81 479 CYS A C 1
ATOM 3931 O O . CYS A 1 479 ? -5.363 -2.389 7.560 1.00 89.81 479 CYS A O 1
ATOM 3933 N N . VAL A 1 480 ? -4.320 -3.927 8.814 1.00 87.12 480 VAL A N 1
ATOM 3934 C CA . VAL A 1 480 ? -3.887 -4.776 7.689 1.00 87.12 480 VAL A CA 1
ATOM 3935 C C . VAL A 1 480 ? -5.059 -5.539 7.076 1.00 87.12 480 VAL A C 1
ATOM 3937 O O . VAL A 1 480 ? -5.132 -5.698 5.861 1.00 87.12 480 VAL A O 1
ATOM 3940 N N . LEU A 1 481 ? -5.979 -6.022 7.910 1.00 86.06 481 LEU A N 1
ATOM 3941 C CA . LEU A 1 481 ? -7.158 -6.762 7.457 1.00 86.06 481 LEU A CA 1
ATOM 3942 C C . LEU A 1 481 ? -8.205 -5.848 6.812 1.00 86.06 481 LEU A C 1
ATOM 3944 O O . LEU A 1 481 ? -8.895 -6.273 5.886 1.00 86.06 481 LEU A O 1
ATOM 3948 N N . CYS A 1 482 ? -8.303 -4.607 7.293 1.00 89.44 482 CYS A N 1
ATOM 3949 C CA . CYS A 1 482 ? -9.223 -3.585 6.815 1.00 89.44 482 CYS A CA 1
ATOM 3950 C C . CYS A 1 482 ? -8.450 -2.299 6.464 1.00 89.44 482 CYS A C 1
ATOM 3952 O O . CYS A 1 482 ? -8.580 -1.303 7.174 1.00 89.44 482 CYS A O 1
ATOM 3954 N N . PRO A 1 483 ? -7.670 -2.266 5.367 1.00 87.06 483 PRO A N 1
ATOM 3955 C CA . PRO A 1 483 ? -6.902 -1.072 4.991 1.00 87.06 483 PRO A CA 1
ATOM 3956 C C . PRO A 1 483 ? -7.793 0.155 4.727 1.00 87.06 483 PRO A C 1
ATOM 3958 O O . PRO A 1 483 ? -7.383 1.293 4.964 1.00 87.06 483 PRO A O 1
ATOM 3961 N N . ASP A 1 484 ? -9.041 -0.082 4.316 1.00 88.75 484 ASP A N 1
ATOM 3962 C CA . ASP A 1 484 ? -10.078 0.934 4.117 1.00 88.75 484 ASP A CA 1
ATOM 3963 C C . ASP A 1 484 ? -10.860 1.294 5.396 1.00 88.75 484 ASP A C 1
ATOM 3965 O O . ASP A 1 484 ? -11.932 1.901 5.319 1.00 88.75 484 ASP A O 1
ATOM 3969 N N . ILE A 1 485 ? -10.345 0.942 6.580 1.00 94.00 485 ILE A N 1
ATOM 3970 C CA . ILE A 1 485 ? -10.952 1.315 7.861 1.00 94.00 485 ILE A CA 1
ATOM 3971 C C . ILE A 1 485 ? -11.150 2.834 7.944 1.00 94.00 485 ILE A C 1
ATOM 3973 O O . ILE A 1 485 ? -10.237 3.624 7.680 1.00 94.00 485 ILE A O 1
ATOM 3977 N N . GLN A 1 486 ? -12.372 3.246 8.283 1.00 95.62 486 GLN A N 1
ATOM 3978 C CA . GLN A 1 486 ? -12.725 4.659 8.413 1.00 95.62 486 GLN A CA 1
ATOM 3979 C C . GLN A 1 486 ? -12.398 5.149 9.823 1.00 95.62 486 GLN A C 1
ATOM 3981 O O . GLN A 1 486 ? -12.640 4.442 10.801 1.00 95.62 486 GLN A O 1
ATOM 3986 N N . LEU A 1 487 ? -11.863 6.363 9.934 1.00 97.38 487 LEU A N 1
ATOM 3987 C CA . LEU A 1 487 ? -11.456 6.938 11.214 1.00 97.38 487 LEU A CA 1
ATOM 3988 C C . LEU A 1 487 ? -12.593 7.779 11.801 1.00 97.38 487 LEU A C 1
ATOM 3990 O O . LEU A 1 487 ? -13.130 8.651 11.119 1.00 97.38 487 LEU A O 1
ATOM 3994 N N . TYR A 1 488 ? -12.946 7.509 13.056 1.00 97.25 488 TYR A N 1
ATOM 3995 C CA . TYR A 1 488 ? -13.996 8.203 13.798 1.00 97.25 488 TYR A CA 1
ATOM 3996 C C . TYR A 1 488 ? -13.418 8.837 15.066 1.00 97.25 488 TYR A C 1
ATOM 3998 O O . TYR A 1 488 ? -12.640 8.199 15.777 1.00 97.25 488 TYR A O 1
ATOM 4006 N N . SER A 1 489 ? -13.794 10.087 15.341 1.00 96.62 489 SER A N 1
ATOM 4007 C CA . SER A 1 489 ? -13.421 10.805 16.564 1.00 96.62 489 SER A CA 1
ATOM 4008 C C . SER A 1 489 ? -14.174 10.258 17.782 1.00 96.62 489 SER A C 1
ATOM 4010 O O . SER A 1 489 ? -15.070 9.417 17.659 1.00 96.62 489 SER A O 1
ATOM 4012 N N . TRP A 1 490 ? -13.863 10.786 18.966 1.00 94.12 490 TRP A N 1
ATOM 4013 C CA . TRP A 1 490 ? -14.608 10.551 20.203 1.00 94.12 490 TRP A CA 1
ATOM 4014 C C . TRP A 1 490 ? -16.121 10.707 20.016 1.00 94.12 490 TRP A C 1
ATOM 4016 O O . TRP A 1 490 ? -16.887 9.857 20.466 1.00 94.12 490 TRP A O 1
ATOM 4026 N N . ALA A 1 491 ? -16.536 11.758 19.306 1.00 93.75 491 ALA A N 1
ATOM 4027 C CA . ALA A 1 491 ? -17.933 12.109 19.074 1.00 93.75 491 ALA A CA 1
ATOM 4028 C C . ALA A 1 491 ? -18.586 11.337 17.910 1.00 93.75 491 ALA A C 1
ATOM 4030 O O . ALA A 1 491 ? -19.666 11.712 17.461 1.00 93.75 491 ALA A O 1
ATOM 4031 N N . TRP A 1 492 ? -17.950 10.268 17.419 1.00 94.50 492 TRP A N 1
ATOM 4032 C CA . TRP A 1 492 ? -18.388 9.503 16.248 1.00 94.50 492 TRP A CA 1
ATOM 4033 C C . TRP A 1 492 ? -18.442 10.333 14.953 1.00 94.50 492 TRP A C 1
ATOM 4035 O O . TRP A 1 492 ? -19.167 9.990 14.018 1.00 94.50 492 TRP A O 1
ATOM 4045 N N . GLU A 1 493 ? -17.643 11.399 14.863 1.00 95.06 493 GLU A N 1
ATOM 4046 C CA . GLU A 1 493 ? -17.482 12.155 13.623 1.00 95.06 493 GLU A CA 1
ATOM 4047 C C . GLU A 1 493 ? -16.456 11.460 12.734 1.00 95.06 493 GLU A C 1
ATOM 4049 O O . GLU A 1 493 ? -15.341 11.151 13.166 1.00 95.06 493 GLU A O 1
ATOM 4054 N N . ARG A 1 494 ? -16.820 11.218 11.477 1.00 95.31 494 ARG A N 1
ATOM 4055 C CA . ARG A 1 494 ? -15.947 10.573 10.499 1.00 95.31 494 ARG A CA 1
ATOM 4056 C C . ARG A 1 494 ? -14.924 11.566 9.942 1.00 95.31 494 ARG A C 1
ATOM 4058 O O . ARG A 1 494 ? -15.257 12.721 9.690 1.00 95.31 494 ARG A O 1
ATOM 4065 N N . LEU A 1 495 ? -13.696 11.106 9.701 1.00 96.81 495 LEU A N 1
ATOM 4066 C CA . LEU A 1 495 ? -12.707 11.864 8.934 1.00 96.81 495 LEU A CA 1
ATOM 4067 C C . LEU A 1 495 ? -13.088 11.860 7.445 1.00 96.81 495 LEU A C 1
ATOM 4069 O O . LEU A 1 495 ? -13.074 10.816 6.787 1.00 96.81 495 LEU A O 1
ATOM 4073 N N . GLU A 1 496 ? -13.415 13.034 6.911 1.00 95.44 496 GLU A N 1
ATOM 4074 C CA . GLU A 1 496 ? -13.842 13.214 5.521 1.00 95.44 496 GLU A CA 1
ATOM 4075 C C . GLU A 1 496 ? -13.169 14.435 4.887 1.00 95.44 496 GLU A C 1
ATOM 4077 O O . GLU A 1 496 ? -12.882 15.419 5.567 1.00 95.44 496 GLU A O 1
ATOM 4082 N N . ASP A 1 497 ? -12.935 14.387 3.575 1.00 94.69 497 ASP A N 1
ATOM 4083 C CA . ASP A 1 497 ? -12.420 15.532 2.821 1.00 94.69 497 ASP A CA 1
ATOM 4084 C C . ASP A 1 497 ? -13.442 16.688 2.731 1.00 94.69 497 ASP A C 1
ATOM 4086 O O . ASP A 1 497 ? -14.585 16.608 3.189 1.00 94.69 497 ASP A O 1
ATOM 4090 N N . ARG A 1 498 ? -13.054 17.794 2.084 1.00 93.44 498 ARG A N 1
ATOM 4091 C CA . ARG A 1 498 ? -13.920 18.979 1.933 1.00 93.44 498 ARG A CA 1
ATOM 4092 C C . ARG A 1 498 ? -15.191 18.744 1.106 1.00 93.44 498 ARG A C 1
ATOM 4094 O O . ARG A 1 498 ? -16.105 19.563 1.178 1.00 93.44 498 ARG A O 1
ATOM 4101 N N . ARG A 1 499 ? -15.294 17.630 0.376 1.00 91.38 499 ARG A N 1
ATOM 4102 C CA . ARG A 1 499 ? -16.500 17.208 -0.351 1.00 91.38 499 ARG A CA 1
ATOM 4103 C C . ARG A 1 499 ? -17.337 16.183 0.422 1.00 91.38 499 ARG A C 1
ATOM 4105 O O . ARG A 1 499 ? -18.439 15.881 -0.030 1.00 91.38 499 ARG A O 1
ATOM 4112 N N . GLY A 1 500 ? -16.876 15.729 1.590 1.00 91.50 500 GLY A N 1
ATOM 4113 C CA . GLY A 1 500 ? -17.520 14.723 2.440 1.00 91.50 500 GLY A CA 1
ATOM 4114 C C . GLY A 1 500 ? -17.103 13.284 2.120 1.00 91.50 500 GLY A C 1
ATOM 4115 O O . GLY A 1 500 ? -17.753 12.335 2.563 1.00 91.50 500 GLY A O 1
ATOM 4116 N N . THR A 1 501 ? -16.054 13.098 1.314 1.00 92.50 501 THR A N 1
ATOM 4117 C CA . THR A 1 501 ? -15.539 11.771 0.967 1.00 92.50 501 THR A CA 1
ATOM 4118 C C . THR A 1 501 ? -14.821 11.161 2.162 1.00 92.50 501 THR A C 1
ATOM 4120 O O . THR A 1 501 ? -13.893 11.796 2.669 1.00 92.50 501 THR A O 1
ATOM 4123 N N . PRO A 1 502 ? -15.158 9.930 2.590 1.00 93.06 502 PRO A N 1
ATOM 4124 C CA . PRO A 1 502 ? -14.429 9.259 3.659 1.00 93.06 502 PRO A CA 1
ATOM 4125 C C . PRO A 1 502 ? -12.943 9.133 3.321 1.00 93.06 502 PRO A C 1
ATOM 4127 O O . PRO A 1 502 ? -12.583 8.540 2.299 1.00 93.06 502 PRO A O 1
ATOM 4130 N N . LEU A 1 503 ? -12.081 9.645 4.198 1.00 94.50 503 LEU A N 1
ATOM 4131 C CA . LEU A 1 503 ? -10.642 9.443 4.100 1.00 94.50 503 LEU A CA 1
ATOM 4132 C C . LEU A 1 503 ? -10.254 8.278 5.016 1.00 94.50 503 LEU A C 1
ATOM 4134 O O . LEU A 1 503 ? -10.044 8.450 6.217 1.00 94.50 503 LEU A O 1
ATOM 4138 N N . SER A 1 504 ? -10.219 7.071 4.446 1.00 94.50 504 SER A N 1
ATOM 4139 C CA . SER A 1 504 ? -9.795 5.864 5.157 1.00 94.50 504 SER A CA 1
ATOM 4140 C C . SER A 1 504 ? -8.296 5.883 5.476 1.00 94.50 504 SER A C 1
ATOM 4142 O O . SER A 1 504 ? -7.523 6.710 4.977 1.00 94.50 504 SER A O 1
ATOM 4144 N N . LEU A 1 505 ? -7.873 4.951 6.331 1.00 95.38 505 LEU A N 1
ATOM 4145 C CA . LEU A 1 505 ? -6.511 4.907 6.847 1.00 95.38 505 LEU A CA 1
ATOM 4146 C C . LEU A 1 505 ? -5.438 4.715 5.759 1.00 95.38 505 LEU A C 1
ATOM 4148 O O . LEU A 1 505 ? -4.431 5.423 5.782 1.00 95.38 505 LEU A O 1
ATOM 4152 N N . GLN A 1 506 ? -5.626 3.793 4.806 1.00 94.12 506 GLN A N 1
ATOM 4153 C CA . GLN A 1 506 ? -4.631 3.555 3.749 1.00 94.12 506 GLN A CA 1
ATOM 4154 C C . GLN A 1 506 ? -4.395 4.800 2.866 1.00 94.12 506 GLN A C 1
ATOM 4156 O O . GLN A 1 506 ? -3.236 5.208 2.752 1.00 94.12 506 GLN A O 1
ATOM 4161 N N . PRO A 1 507 ? -5.422 5.457 2.287 1.00 94.50 507 PRO A N 1
ATOM 4162 C CA . PRO A 1 507 ? -5.247 6.719 1.569 1.00 94.50 507 PRO A CA 1
ATOM 4163 C C . PRO A 1 507 ? -4.584 7.818 2.403 1.00 94.50 507 PRO A C 1
ATOM 4165 O O . PRO A 1 507 ? -3.702 8.502 1.889 1.00 94.50 507 PRO A O 1
ATOM 4168 N N . LEU A 1 508 ? -4.952 7.969 3.684 1.00 96.25 508 LEU A N 1
ATOM 4169 C CA . LEU A 1 508 ? -4.309 8.940 4.575 1.00 96.25 508 LEU A CA 1
ATOM 4170 C C . LEU A 1 508 ? -2.799 8.685 4.665 1.00 96.25 508 LEU A C 1
ATOM 4172 O O . LEU A 1 508 ? -2.009 9.603 4.454 1.00 96.25 508 LEU A O 1
ATOM 4176 N N . MET A 1 509 ? -2.388 7.444 4.942 1.00 95.56 509 MET A N 1
ATOM 4177 C CA . MET A 1 509 ? -0.967 7.119 5.075 1.00 95.56 509 MET A CA 1
ATOM 4178 C C . MET A 1 509 ? -0.208 7.248 3.749 1.00 95.56 509 MET A C 1
ATOM 4180 O O . MET A 1 509 ? 0.921 7.738 3.739 1.00 95.56 509 MET A O 1
ATOM 4184 N N . ALA A 1 510 ? -0.820 6.848 2.630 1.00 94.00 510 ALA A N 1
ATOM 4185 C CA . ALA A 1 510 ? -0.218 6.988 1.306 1.00 94.00 510 ALA A CA 1
ATOM 4186 C C . ALA A 1 510 ? 0.026 8.463 0.954 1.00 94.00 510 ALA A C 1
ATOM 4188 O O . ALA A 1 510 ? 1.131 8.825 0.557 1.00 94.00 510 ALA A O 1
ATOM 4189 N N . ILE A 1 511 ? -0.969 9.330 1.187 1.00 96.62 511 ILE A N 1
ATOM 4190 C CA . ILE A 1 511 ? -0.838 10.777 0.978 1.00 96.62 511 ILE A CA 1
ATOM 4191 C C . ILE A 1 511 ? 0.317 11.323 1.820 1.00 96.62 511 ILE A C 1
ATOM 4193 O O . ILE A 1 511 ? 1.211 11.947 1.262 1.00 96.62 511 ILE A O 1
ATOM 4197 N N . LEU A 1 512 ? 0.355 11.041 3.128 1.00 95.50 512 LEU A N 1
ATOM 4198 C CA . LEU A 1 512 ? 1.416 11.549 4.006 1.00 95.50 512 LEU A CA 1
ATOM 4199 C C . LEU A 1 512 ? 2.818 11.084 3.591 1.00 95.50 512 LEU A C 1
ATOM 4201 O O . LEU A 1 512 ? 3.768 11.861 3.664 1.00 95.50 512 LEU A O 1
ATOM 4205 N N . ARG A 1 513 ? 2.979 9.842 3.136 1.00 92.00 513 ARG A N 1
ATOM 4206 C CA . ARG A 1 513 ? 4.278 9.371 2.649 1.00 92.00 513 ARG A CA 1
ATOM 4207 C C . ARG A 1 513 ? 4.680 10.075 1.352 1.00 92.00 513 ARG A C 1
ATOM 4209 O O . ARG A 1 513 ? 5.799 10.577 1.246 1.00 92.00 513 ARG A O 1
ATOM 4216 N N . ASP A 1 514 ? 3.782 10.123 0.372 1.00 91.31 514 ASP A N 1
ATOM 4217 C CA . ASP A 1 514 ? 4.131 10.530 -0.993 1.00 91.31 514 ASP A CA 1
ATOM 4218 C C . ASP A 1 514 ? 4.213 12.048 -1.170 1.00 91.31 514 ASP A C 1
ATOM 4220 O O . ASP A 1 514 ? 4.947 12.536 -2.031 1.00 91.31 514 ASP A O 1
ATOM 4224 N N . THR A 1 515 ? 3.528 12.829 -0.331 1.00 94.12 515 THR A N 1
ATOM 4225 C CA . THR A 1 515 ? 3.604 14.295 -0.386 1.00 94.12 515 THR A CA 1
ATOM 4226 C C . THR A 1 515 ? 4.817 14.866 0.329 1.00 94.12 515 THR A C 1
ATOM 4228 O O . THR A 1 515 ? 5.199 16.007 0.055 1.00 94.12 515 THR A O 1
ATOM 4231 N N . GLN A 1 516 ? 5.458 14.100 1.218 1.00 88.44 516 GLN A N 1
ATOM 4232 C CA . GLN A 1 516 ? 6.559 14.590 2.047 1.00 88.44 516 GLN A CA 1
ATOM 4233 C C . GLN A 1 516 ? 7.683 15.197 1.193 1.00 88.44 516 GLN A C 1
ATOM 4235 O O . GLN A 1 516 ? 8.141 16.314 1.449 1.00 88.44 516 GLN A O 1
ATOM 4240 N N . ALA A 1 517 ? 8.071 14.501 0.120 1.00 85.88 517 ALA A N 1
ATOM 4241 C CA . ALA A 1 517 ? 9.121 14.957 -0.782 1.00 85.88 517 ALA A CA 1
ATOM 4242 C C . ALA A 1 517 ? 8.730 16.208 -1.588 1.00 85.88 517 ALA A C 1
ATOM 4244 O O . ALA A 1 517 ? 9.585 17.059 -1.834 1.00 85.88 517 ALA A O 1
ATOM 4245 N N . PHE A 1 518 ? 7.455 16.358 -1.963 1.00 90.38 518 PHE A N 1
ATOM 4246 C CA . PHE A 1 518 ? 6.968 17.567 -2.634 1.00 90.38 518 PHE A CA 1
ATOM 4247 C C . PHE A 1 518 ? 6.965 18.762 -1.682 1.00 90.38 518 PHE A C 1
ATOM 4249 O O . PHE A 1 518 ? 7.413 19.850 -2.044 1.00 90.38 518 PHE A O 1
ATOM 4256 N N . CYS A 1 519 ? 6.512 18.562 -0.444 1.00 90.06 519 CYS A N 1
ATOM 4257 C CA . CYS A 1 519 ? 6.468 19.620 0.555 1.00 90.06 519 CYS A CA 1
ATOM 4258 C C . CYS A 1 519 ? 7.872 20.127 0.929 1.00 90.06 519 CYS A C 1
ATOM 4260 O O . CYS A 1 519 ? 8.006 21.320 1.192 1.00 90.06 519 CYS A O 1
ATOM 4262 N N . TRP A 1 520 ? 8.924 19.295 0.861 1.00 84.06 520 TRP A N 1
ATOM 4263 C CA . TRP A 1 520 ? 10.349 19.685 1.000 1.00 84.06 520 TRP A CA 1
ATOM 4264 C C . TRP A 1 520 ? 10.853 20.737 0.019 1.00 84.06 520 TRP A C 1
ATOM 4266 O O . TRP A 1 520 ? 11.886 21.359 0.268 1.00 84.06 520 TRP A O 1
ATOM 4276 N N . LEU A 1 521 ? 10.134 20.992 -1.066 1.00 85.44 521 LEU A N 1
ATOM 4277 C CA . LEU A 1 521 ? 10.564 21.943 -2.076 1.00 85.44 521 LEU A CA 1
ATOM 4278 C C . LEU A 1 521 ? 9.980 23.338 -1.819 1.00 85.44 521 LEU A C 1
ATOM 4280 O O . LEU A 1 521 ? 8.779 23.515 -1.593 1.00 85.44 521 LEU A O 1
ATOM 4284 N N . GLU A 1 522 ? 10.830 24.360 -1.917 1.00 83.81 522 GLU A N 1
ATOM 4285 C CA . GLU A 1 522 ? 10.398 25.764 -1.866 1.00 83.81 522 GLU A CA 1
ATOM 4286 C C . GLU A 1 522 ? 9.442 26.076 -3.024 1.00 83.81 522 GLU A C 1
ATOM 4288 O O . GLU A 1 522 ? 8.381 26.667 -2.818 1.00 83.81 522 GLU A O 1
ATOM 4293 N N . GLY A 1 523 ? 9.754 25.562 -4.214 1.00 86.75 523 GLY A N 1
ATOM 4294 C CA . GLY A 1 523 ? 8.944 25.695 -5.416 1.00 86.75 523 GLY A CA 1
ATOM 4295 C C . GLY A 1 523 ? 9.170 24.551 -6.400 1.00 86.75 523 GLY A C 1
ATOM 4296 O O . GLY A 1 523 ? 9.940 23.622 -6.147 1.00 86.75 523 GLY A O 1
ATOM 4297 N N . ARG A 1 524 ? 8.464 24.616 -7.529 1.00 90.56 524 ARG A N 1
ATOM 4298 C CA . ARG A 1 524 ? 8.539 23.619 -8.601 1.00 90.56 524 ARG A CA 1
ATOM 4299 C C . ARG A 1 524 ? 9.966 23.522 -9.159 1.00 90.56 524 ARG A C 1
ATOM 4301 O O . ARG A 1 524 ? 10.594 24.540 -9.435 1.00 90.56 524 ARG A O 1
ATOM 4308 N N . ILE A 1 525 ? 10.457 22.299 -9.365 1.00 91.62 525 ILE A N 1
ATOM 4309 C CA . ILE A 1 525 ? 11.747 22.048 -10.032 1.00 91.62 525 ILE A CA 1
ATOM 4310 C C . ILE A 1 525 ? 11.623 22.158 -11.560 1.00 91.62 525 ILE A C 1
ATOM 4312 O O . ILE A 1 525 ? 10.542 21.982 -12.114 1.00 91.62 525 ILE A O 1
ATOM 4316 N N . ALA A 1 526 ? 12.741 22.398 -12.253 1.00 91.38 526 ALA A N 1
ATOM 4317 C CA . ALA A 1 526 ? 12.763 22.600 -13.708 1.00 91.38 526 ALA A CA 1
ATOM 4318 C C . ALA A 1 526 ? 12.444 21.340 -14.540 1.00 91.38 526 ALA A C 1
ATOM 4320 O O . ALA A 1 526 ? 12.152 21.447 -15.731 1.00 91.38 526 ALA A O 1
ATOM 4321 N N . THR A 1 527 ? 12.515 20.147 -13.942 1.00 92.69 527 THR A N 1
ATOM 4322 C CA . THR A 1 527 ? 12.220 18.887 -14.635 1.00 92.69 527 THR A CA 1
ATOM 4323 C C . THR A 1 527 ? 10.751 18.858 -15.083 1.00 92.69 527 THR A C 1
ATOM 4325 O O . THR A 1 527 ? 9.870 19.054 -14.248 1.00 92.69 527 THR A O 1
ATOM 4328 N N . PRO A 1 528 ? 10.449 18.594 -16.367 1.00 91.38 528 PRO A N 1
ATOM 4329 C CA . PRO A 1 528 ? 9.073 18.546 -16.855 1.00 91.38 528 PRO A CA 1
ATOM 4330 C C . PRO A 1 528 ? 8.322 17.294 -16.373 1.00 91.38 528 PRO A C 1
ATOM 4332 O O . PRO A 1 528 ? 8.911 16.238 -16.141 1.00 91.38 528 PRO A O 1
ATOM 4335 N N . PHE A 1 529 ? 6.992 17.389 -16.287 1.00 93.88 529 PHE A N 1
ATOM 4336 C CA . PHE A 1 529 ? 6.128 16.274 -15.867 1.00 93.88 529 PHE A CA 1
ATOM 4337 C C . PHE A 1 529 ? 5.902 15.211 -16.955 1.00 93.88 529 PHE A C 1
ATOM 4339 O O . PHE A 1 529 ? 5.423 14.118 -16.658 1.00 93.88 529 PHE A O 1
ATOM 4346 N N . ASN A 1 530 ? 6.259 15.500 -18.214 1.00 88.38 530 ASN A N 1
ATOM 4347 C CA . ASN A 1 530 ? 6.042 14.605 -19.359 1.00 88.38 530 ASN A CA 1
ATOM 4348 C C . ASN A 1 530 ? 6.799 13.269 -19.249 1.00 88.38 530 ASN A C 1
ATOM 4350 O O . ASN A 1 530 ? 6.499 12.346 -19.998 1.00 88.38 530 ASN A O 1
ATOM 4354 N N . VAL A 1 531 ? 7.727 13.135 -18.297 1.00 86.25 531 VAL A N 1
ATOM 4355 C CA . VAL A 1 531 ? 8.288 11.853 -17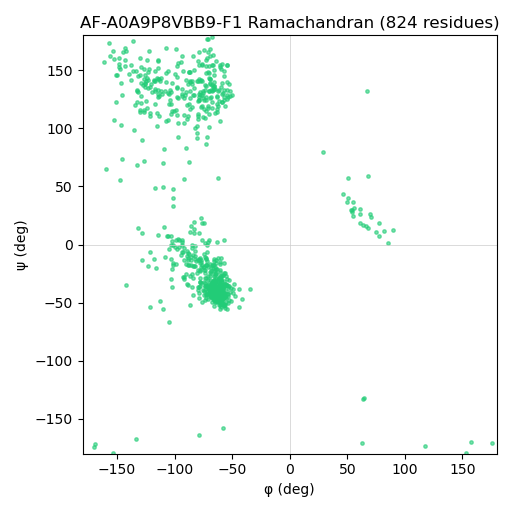.868 1.00 86.25 531 VAL A CA 1
ATOM 4356 C C . VAL A 1 531 ? 8.187 11.733 -16.341 1.00 86.25 531 VAL A C 1
ATOM 4358 O O . VAL A 1 531 ? 9.135 12.068 -15.622 1.00 86.25 531 VAL A O 1
ATOM 4361 N N . PRO A 1 532 ? 7.080 11.179 -15.816 1.00 91.06 532 PRO A N 1
ATOM 4362 C CA . PRO A 1 532 ? 6.825 11.199 -14.379 1.00 91.06 532 PRO A CA 1
ATOM 4363 C C . PRO A 1 532 ? 7.904 10.518 -13.524 1.00 91.06 532 PRO A C 1
ATOM 4365 O O . PRO A 1 532 ? 8.264 11.015 -12.461 1.00 91.06 532 PRO A O 1
ATOM 4368 N N . THR A 1 533 ? 8.507 9.427 -14.008 1.00 88.12 533 THR A N 1
ATOM 4369 C CA . THR A 1 533 ? 9.591 8.728 -13.289 1.00 88.12 533 THR A CA 1
ATOM 4370 C C . THR A 1 533 ? 10.875 9.552 -13.196 1.00 88.12 533 THR A C 1
ATOM 4372 O O . THR A 1 533 ? 11.591 9.465 -12.202 1.00 88.12 533 THR A O 1
ATOM 4375 N N . GLN A 1 534 ? 11.187 10.371 -14.207 1.00 90.06 534 GLN A N 1
ATOM 4376 C CA . GLN A 1 534 ? 12.331 11.287 -14.133 1.00 90.06 534 GLN A CA 1
ATOM 4377 C C . GLN A 1 534 ? 12.053 12.451 -13.191 1.00 90.06 534 GLN A C 1
ATOM 4379 O O . GLN A 1 534 ? 12.960 12.870 -12.479 1.00 90.06 534 GLN A O 1
ATOM 4384 N N . TYR A 1 535 ? 10.810 12.930 -13.152 1.00 92.38 535 TYR A N 1
ATOM 4385 C CA . TYR A 1 535 ? 10.389 13.951 -12.203 1.00 92.38 535 TYR A CA 1
ATOM 4386 C C . TYR A 1 535 ? 10.571 13.476 -10.753 1.00 92.38 535 TYR A C 1
ATOM 4388 O O . TYR A 1 535 ? 11.276 14.123 -9.980 1.00 92.38 535 TYR A O 1
ATOM 4396 N N . HIS A 1 536 ? 10.057 12.286 -10.418 1.00 90.69 536 HIS A N 1
ATOM 4397 C CA . HIS A 1 536 ? 10.251 11.666 -9.102 1.00 90.69 536 HIS A CA 1
ATOM 4398 C C . HIS A 1 536 ? 11.730 11.456 -8.774 1.00 90.69 536 HIS A C 1
ATOM 4400 O O . HIS A 1 536 ? 12.181 11.824 -7.691 1.00 90.69 536 HIS A O 1
ATOM 4406 N N . LYS A 1 537 ? 12.521 10.938 -9.725 1.00 89.94 537 LYS A N 1
ATOM 4407 C CA . LYS A 1 537 ? 13.973 10.796 -9.548 1.00 89.94 537 LYS A CA 1
ATOM 4408 C C . LYS A 1 537 ? 14.637 12.140 -9.245 1.00 89.94 537 LYS A C 1
ATOM 4410 O O . LYS A 1 537 ? 15.438 12.212 -8.321 1.00 89.94 537 LYS A O 1
ATOM 4415 N N . ALA A 1 538 ? 14.289 13.192 -9.984 1.00 91.38 538 ALA A N 1
ATOM 4416 C CA . ALA A 1 538 ? 14.860 14.523 -9.811 1.00 91.38 538 ALA A CA 1
ATOM 4417 C C . ALA A 1 538 ? 14.524 15.129 -8.441 1.00 91.38 538 ALA A C 1
ATOM 4419 O O . ALA A 1 538 ? 15.408 15.707 -7.811 1.00 91.38 538 ALA A O 1
ATOM 4420 N N . ILE A 1 539 ? 13.294 14.945 -7.950 1.00 88.81 539 ILE A N 1
ATOM 4421 C CA . ILE A 1 539 ? 12.916 15.311 -6.576 1.00 88.81 539 ILE A CA 1
ATOM 4422 C C . ILE A 1 539 ? 13.743 14.512 -5.577 1.00 88.81 539 ILE A C 1
ATOM 4424 O O . ILE A 1 539 ? 14.319 15.070 -4.642 1.00 88.81 539 ILE A O 1
ATOM 4428 N N . ASN A 1 540 ? 13.836 13.201 -5.793 1.00 83.50 540 ASN A N 1
ATOM 4429 C CA . ASN A 1 540 ? 14.505 12.303 -4.871 1.00 83.50 540 ASN A CA 1
ATOM 4430 C C . ASN A 1 540 ? 15.998 12.608 -4.722 1.00 83.50 540 ASN A C 1
ATOM 4432 O O . ASN A 1 540 ? 16.540 12.408 -3.635 1.00 83.50 540 ASN A O 1
ATOM 4436 N N . THR A 1 541 ? 16.636 13.117 -5.777 1.00 85.56 541 THR A N 1
ATOM 4437 C CA . THR A 1 541 ? 18.045 13.528 -5.797 1.00 85.56 541 THR A CA 1
ATOM 4438 C C . THR A 1 541 ? 18.253 15.028 -5.568 1.00 85.56 541 THR A C 1
ATOM 4440 O O . THR A 1 541 ? 19.377 15.510 -5.697 1.00 85.56 541 THR A O 1
ATOM 4443 N N . HIS A 1 542 ? 17.199 15.797 -5.275 1.00 85.50 542 HIS A N 1
ATOM 4444 C CA . HIS A 1 542 ? 17.305 17.251 -5.163 1.00 85.50 542 HIS A CA 1
ATOM 4445 C C . HIS A 1 542 ? 18.144 17.659 -3.932 1.00 85.50 542 HIS A C 1
ATOM 4447 O O . HIS A 1 542 ? 17.870 17.173 -2.832 1.00 85.50 542 HIS A O 1
ATOM 4453 N N . PRO A 1 543 ? 19.115 18.591 -4.041 1.00 80.12 543 PRO A N 1
ATOM 4454 C CA . PRO A 1 543 ? 19.994 18.962 -2.922 1.00 80.12 543 PRO A CA 1
ATOM 4455 C C . PRO A 1 543 ? 19.261 19.467 -1.672 1.00 80.12 543 PRO A C 1
ATOM 4457 O O . PRO A 1 543 ? 19.681 19.185 -0.549 1.00 80.12 543 PRO A O 1
ATOM 4460 N N . SER A 1 544 ? 18.140 20.177 -1.849 1.00 71.69 544 SER A N 1
ATOM 4461 C CA . SER A 1 544 ? 17.309 20.642 -0.726 1.00 71.69 544 SER A CA 1
ATOM 4462 C C . SER A 1 544 ? 16.769 19.487 0.121 1.00 71.69 544 SER A C 1
ATOM 4464 O O . SER A 1 544 ? 16.621 19.645 1.328 1.00 71.69 544 SER A O 1
ATOM 4466 N N . ARG A 1 545 ? 16.554 18.304 -0.472 1.00 69.50 545 ARG A N 1
ATOM 4467 C CA . ARG A 1 545 ? 16.102 17.110 0.251 1.00 69.50 545 ARG A CA 1
ATOM 4468 C C . ARG A 1 545 ? 17.140 16.643 1.270 1.00 69.50 545 ARG A C 1
ATOM 4470 O O . ARG A 1 545 ? 16.779 16.375 2.409 1.00 69.50 545 ARG A O 1
ATOM 4477 N N . ALA A 1 546 ? 18.416 16.578 0.882 1.00 61.50 546 ALA A N 1
ATOM 4478 C CA . ALA A 1 546 ? 19.493 16.146 1.777 1.00 61.50 546 ALA A CA 1
ATOM 4479 C C . ALA A 1 546 ? 19.619 17.078 2.994 1.00 61.50 546 ALA A C 1
ATOM 4481 O O . ALA A 1 546 ? 19.669 16.615 4.126 1.00 61.50 546 ALA A O 1
ATOM 4482 N N . ARG A 1 547 ? 19.553 18.399 2.775 1.00 58.19 547 ARG A N 1
ATOM 4483 C CA . ARG A 1 547 ? 19.642 19.404 3.852 1.00 58.19 547 ARG A CA 1
ATOM 4484 C C . ARG A 1 547 ? 18.471 19.366 4.845 1.00 58.19 547 ARG A C 1
ATOM 4486 O O . ARG A 1 547 ? 18.655 19.728 6.004 1.00 58.19 547 ARG A O 1
ATOM 4493 N N . LEU A 1 548 ? 17.276 18.979 4.390 1.00 56.22 548 LEU A N 1
ATOM 4494 C CA . LEU A 1 548 ? 16.047 18.957 5.197 1.00 56.22 548 LEU A CA 1
ATOM 4495 C C . LEU A 1 548 ? 15.799 17.608 5.881 1.00 56.22 548 LEU A C 1
ATOM 4497 O O . LEU A 1 548 ? 15.186 17.578 6.947 1.00 56.22 548 LEU A O 1
ATOM 4501 N N . ARG A 1 549 ? 16.291 16.503 5.304 1.00 56.47 549 ARG A N 1
ATOM 4502 C CA . ARG A 1 549 ? 16.210 15.163 5.905 1.00 56.47 549 ARG A CA 1
ATOM 4503 C C . ARG A 1 549 ? 16.936 15.093 7.250 1.00 56.47 549 ARG A C 1
ATOM 4505 O O . ARG A 1 549 ? 16.463 14.412 8.153 1.00 56.47 549 ARG A O 1
ATOM 4512 N N . ASP A 1 550 ? 18.043 15.818 7.381 1.00 53.38 550 ASP A N 1
ATOM 4513 C CA . ASP A 1 550 ? 18.949 15.681 8.523 1.00 53.38 550 ASP A CA 1
ATOM 4514 C C . ASP A 1 550 ? 18.583 16.581 9.718 1.00 53.38 550 ASP A C 1
ATOM 4516 O O . ASP A 1 550 ? 19.122 16.397 10.809 1.00 53.38 550 ASP A O 1
ATOM 4520 N N . ASN A 1 551 ? 17.669 17.552 9.555 1.00 60.75 551 ASN A N 1
ATOM 4521 C CA . ASN A 1 551 ? 17.280 18.450 10.646 1.00 60.75 551 ASN A CA 1
ATOM 4522 C C . ASN A 1 551 ? 15.847 19.001 10.500 1.00 60.75 551 ASN A C 1
ATOM 4524 O O . ASN A 1 551 ? 15.589 19.913 9.712 1.00 60.75 551 ASN A O 1
ATOM 4528 N N . VAL A 1 552 ? 14.931 18.497 11.336 1.00 60.59 552 VAL A N 1
ATOM 4529 C CA . VAL A 1 552 ? 13.515 18.917 11.405 1.00 60.59 552 VAL A CA 1
ATOM 4530 C C . VAL A 1 552 ? 13.359 20.406 11.744 1.00 60.59 552 VAL A C 1
ATOM 4532 O O . VAL A 1 552 ? 12.401 21.042 11.303 1.00 60.59 552 VAL A O 1
ATOM 4535 N N . ALA A 1 553 ? 14.319 21.009 12.457 1.00 61.38 553 ALA A N 1
ATOM 4536 C CA . ALA A 1 553 ? 14.292 22.441 12.769 1.00 61.38 553 ALA A CA 1
ATOM 4537 C C . ALA A 1 553 ? 14.388 23.328 11.514 1.00 61.38 553 ALA A C 1
ATOM 4539 O O . ALA A 1 553 ? 13.949 24.474 11.540 1.00 61.38 553 ALA A O 1
ATOM 4540 N N . ASN A 1 554 ? 14.899 22.790 10.400 1.00 65.19 554 ASN A N 1
ATOM 4541 C CA . ASN A 1 554 ? 14.994 23.502 9.126 1.00 65.19 554 ASN A CA 1
ATOM 4542 C C . ASN A 1 554 ? 13.699 23.432 8.295 1.00 65.19 554 ASN A C 1
ATOM 4544 O O . ASN A 1 554 ? 13.636 24.009 7.210 1.00 65.19 554 ASN A O 1
ATOM 4548 N N . TRP A 1 555 ? 12.666 22.716 8.753 1.00 69.00 555 TRP A N 1
ATOM 4549 C CA . TRP A 1 555 ? 11.413 22.578 8.010 1.00 69.00 555 TRP A CA 1
ATOM 4550 C C . TRP A 1 555 ? 10.595 23.870 8.090 1.00 69.00 555 TRP A C 1
ATOM 4552 O O . TRP A 1 555 ? 10.112 24.249 9.159 1.00 69.00 555 TRP A O 1
ATOM 4562 N N . ASN A 1 556 ? 10.368 24.521 6.951 1.00 73.31 556 ASN A N 1
ATOM 4563 C CA . ASN A 1 556 ? 9.576 25.750 6.866 1.00 73.31 556 ASN A CA 1
ATOM 4564 C C . ASN A 1 556 ? 8.086 25.460 6.572 1.00 73.31 556 ASN A C 1
ATOM 4566 O O . ASN A 1 556 ? 7.541 25.916 5.569 1.00 73.31 556 ASN A O 1
ATOM 4570 N N . TYR A 1 557 ? 7.442 24.648 7.423 1.00 82.75 557 TYR A N 1
ATOM 4571 C CA . TYR A 1 557 ? 6.004 24.322 7.343 1.00 82.75 557 TYR A CA 1
ATOM 4572 C C . TYR A 1 557 ? 5.219 24.854 8.535 1.00 82.75 557 TYR A C 1
ATOM 4574 O O . TYR A 1 557 ? 5.801 25.022 9.615 1.00 82.75 557 TYR A O 1
ATOM 4582 N N . PRO A 1 558 ? 3.894 25.024 8.381 1.00 92.44 558 PRO A N 1
ATOM 4583 C CA . PRO A 1 558 ? 2.988 25.093 9.520 1.00 92.44 558 PRO A CA 1
ATOM 4584 C C . PRO A 1 558 ? 3.137 23.859 10.426 1.00 92.44 558 PRO A C 1
ATOM 4586 O O . PRO A 1 558 ? 3.555 22.794 9.967 1.00 92.44 558 PRO A O 1
ATOM 4589 N N . THR A 1 559 ? 2.807 24.001 11.710 1.00 90.50 559 THR A N 1
ATOM 4590 C CA . THR A 1 559 ? 2.951 22.934 12.716 1.00 90.50 559 THR A CA 1
ATOM 4591 C C . THR A 1 559 ? 2.162 21.676 12.351 1.00 90.50 559 THR A C 1
ATOM 4593 O O . THR A 1 559 ? 2.715 20.584 12.405 1.00 90.50 559 THR A O 1
ATOM 4596 N N . GLY A 1 560 ? 0.923 21.819 11.871 1.00 94.69 560 GLY A N 1
ATOM 4597 C CA . GLY A 1 560 ? 0.042 20.696 11.545 1.00 94.69 560 GLY A CA 1
ATOM 4598 C C . GLY A 1 560 ? 0.652 19.672 10.577 1.00 94.69 560 GLY A C 1
ATOM 4599 O O . GLY A 1 560 ? 0.760 18.497 10.919 1.00 94.69 560 GLY A O 1
ATOM 4600 N N . PRO A 1 561 ? 1.118 20.085 9.385 1.00 94.94 561 PRO A N 1
ATOM 4601 C CA . PRO A 1 561 ? 1.806 19.205 8.447 1.00 94.94 561 PRO A CA 1
ATOM 4602 C C . PRO A 1 561 ? 3.063 18.540 9.021 1.00 94.94 561 PRO A C 1
ATOM 4604 O O . PRO A 1 561 ? 3.309 17.372 8.729 1.00 94.94 561 PRO A O 1
ATOM 4607 N N . LYS A 1 562 ? 3.856 19.248 9.845 1.00 90.56 562 LYS A N 1
ATOM 4608 C CA . LYS A 1 562 ? 5.041 18.655 10.499 1.00 90.56 562 LYS A CA 1
ATOM 4609 C C . LYS A 1 562 ? 4.633 17.502 11.401 1.00 90.56 562 LYS A C 1
ATOM 4611 O O . LYS A 1 562 ? 5.220 16.427 11.308 1.00 90.56 562 LYS A O 1
ATOM 4616 N N . ASP A 1 563 ? 3.609 17.734 12.210 1.00 91.69 563 ASP A N 1
ATOM 4617 C CA . ASP A 1 563 ? 3.073 16.752 13.134 1.00 91.69 563 ASP A CA 1
ATOM 4618 C C . ASP A 1 563 ? 2.505 15.558 12.355 1.00 91.69 563 ASP A C 1
ATOM 4620 O O . ASP A 1 563 ? 2.874 14.426 12.638 1.00 91.69 563 ASP A O 1
ATOM 4624 N N . LEU A 1 564 ? 1.733 15.755 11.281 1.00 94.81 564 LEU A N 1
ATOM 4625 C CA . LEU A 1 564 ? 1.247 14.624 10.474 1.00 94.81 564 LEU A CA 1
ATOM 4626 C C . LEU A 1 564 ? 2.373 13.800 9.817 1.00 94.81 564 LEU A C 1
ATOM 4628 O O . LEU A 1 564 ? 2.295 12.570 9.785 1.00 94.81 564 LEU A O 1
ATOM 4632 N N . TYR A 1 565 ? 3.443 14.430 9.325 1.00 91.62 565 TYR A N 1
ATOM 4633 C CA . TYR A 1 565 ? 4.597 13.684 8.801 1.00 91.62 565 TYR A CA 1
ATOM 4634 C C . TYR A 1 565 ? 5.355 12.935 9.901 1.00 91.62 565 TYR A C 1
ATOM 4636 O O . TYR A 1 565 ? 5.833 11.817 9.680 1.00 91.62 565 TYR A O 1
ATOM 4644 N N . LEU A 1 566 ? 5.450 13.525 11.091 1.00 87.12 566 LEU A N 1
ATOM 4645 C CA . LEU A 1 566 ? 6.006 12.878 12.271 1.00 87.12 566 LEU A CA 1
ATOM 4646 C C . LEU A 1 566 ? 5.148 11.677 12.692 1.00 87.12 566 LEU A C 1
ATOM 4648 O O . LEU A 1 566 ? 5.688 10.594 12.888 1.00 87.12 566 LEU A O 1
ATOM 4652 N N . PHE A 1 567 ? 3.823 11.819 12.714 1.00 91.44 567 PHE A N 1
ATOM 4653 C CA . PHE A 1 567 ? 2.864 10.739 12.945 1.00 91.44 567 PHE A CA 1
ATOM 4654 C C . PHE A 1 567 ? 3.052 9.579 11.957 1.00 91.44 567 PHE A C 1
ATOM 4656 O O . PHE A 1 567 ? 3.172 8.421 12.369 1.00 91.44 567 PHE A O 1
ATOM 4663 N N . CYS A 1 568 ? 3.136 9.884 10.659 1.00 91.12 568 CYS A N 1
ATOM 4664 C CA . CYS A 1 568 ? 3.411 8.893 9.620 1.00 91.12 568 CYS A CA 1
ATOM 4665 C C . CYS A 1 568 ? 4.741 8.168 9.887 1.00 91.12 568 CYS A C 1
ATOM 4667 O O . CYS A 1 568 ? 4.806 6.941 9.857 1.00 91.12 568 CYS A O 1
ATOM 4669 N N . SER A 1 569 ? 5.791 8.918 10.235 1.00 84.31 569 SER A N 1
ATOM 4670 C CA . SER A 1 569 ? 7.131 8.379 10.502 1.00 84.31 569 SER A CA 1
ATOM 4671 C C . SER A 1 569 ? 7.197 7.519 11.768 1.00 84.31 569 SER A C 1
ATOM 4673 O O . SER A 1 569 ? 7.893 6.509 11.781 1.00 84.31 569 SER A O 1
ATOM 4675 N N . MET A 1 570 ? 6.480 7.898 12.827 1.00 83.62 570 MET A N 1
ATOM 4676 C CA . MET A 1 570 ? 6.437 7.168 14.097 1.00 83.62 570 MET A CA 1
ATOM 4677 C C . MET A 1 570 ? 5.637 5.875 13.973 1.00 83.62 570 MET A C 1
ATOM 4679 O O . MET A 1 570 ? 6.057 4.819 14.442 1.00 83.62 570 MET A O 1
ATOM 4683 N N . THR A 1 571 ? 4.464 5.948 13.344 1.00 87.62 571 THR A N 1
ATOM 4684 C CA . THR A 1 571 ? 3.588 4.783 13.222 1.00 87.62 571 THR A CA 1
ATOM 4685 C C . THR A 1 571 ? 4.067 3.835 12.132 1.00 87.62 571 THR A C 1
ATOM 4687 O O . THR A 1 571 ? 3.887 2.627 12.276 1.00 87.62 571 THR A O 1
ATOM 4690 N N . ARG A 1 572 ? 4.687 4.337 11.059 1.00 88.19 572 ARG A N 1
ATOM 4691 C CA . ARG A 1 572 ? 5.094 3.547 9.887 1.00 88.19 572 ARG A CA 1
ATOM 4692 C C . ARG A 1 572 ? 3.948 2.749 9.251 1.00 88.19 572 ARG A C 1
ATOM 4694 O O . ARG A 1 572 ? 4.164 1.712 8.620 1.00 88.19 572 ARG A O 1
ATOM 4701 N N . LEU A 1 573 ? 2.709 3.209 9.444 1.00 90.56 573 LEU A N 1
ATOM 4702 C CA . LEU A 1 573 ? 1.531 2.581 8.843 1.00 90.56 573 LEU A CA 1
ATOM 4703 C C . LEU A 1 573 ? 1.484 2.776 7.328 1.00 90.56 573 LEU A C 1
ATOM 4705 O O . LEU A 1 573 ? 0.909 1.934 6.650 1.00 90.56 573 LEU A O 1
ATOM 4709 N N . ASP A 1 574 ? 2.138 3.810 6.795 1.00 89.50 574 ASP A N 1
ATOM 4710 C CA . ASP A 1 574 ? 2.376 3.979 5.358 1.00 89.50 574 ASP A CA 1
ATOM 4711 C C . ASP A 1 574 ? 2.986 2.734 4.740 1.00 89.50 574 ASP A C 1
ATOM 4713 O O . ASP A 1 574 ? 2.481 2.203 3.762 1.00 89.50 574 ASP A O 1
ATOM 4717 N N . ASN A 1 575 ? 4.019 2.200 5.369 1.00 85.56 575 ASN A N 1
ATOM 4718 C CA . ASN A 1 575 ? 4.701 1.024 4.882 1.00 85.56 575 ASN A CA 1
ATOM 4719 C C . ASN A 1 575 ? 3.840 -0.239 5.033 1.00 85.56 575 ASN A C 1
ATOM 4721 O O . ASN A 1 575 ? 3.700 -1.024 4.094 1.00 85.56 575 ASN A O 1
ATOM 4725 N N . VAL A 1 576 ? 3.238 -0.435 6.208 1.00 86.94 576 VAL A N 1
ATOM 4726 C CA . VAL A 1 576 ? 2.402 -1.614 6.490 1.00 86.94 576 VAL A CA 1
ATOM 4727 C C . VAL A 1 576 ? 1.225 -1.710 5.518 1.00 86.94 576 VAL A C 1
ATOM 4729 O O . VAL A 1 576 ? 0.930 -2.791 5.015 1.00 86.94 576 VAL A O 1
ATOM 4732 N N . LEU A 1 577 ? 0.578 -0.582 5.223 1.00 89.19 577 LEU A N 1
ATOM 4733 C CA . LEU A 1 577 ? -0.652 -0.544 4.435 1.00 89.19 577 LEU A CA 1
ATOM 4734 C C . LEU A 1 577 ? -0.427 -0.538 2.926 1.00 89.19 577 LEU A C 1
ATOM 4736 O O . LEU A 1 577 ? -1.369 -0.840 2.195 1.00 89.19 577 LEU A O 1
ATOM 4740 N N . THR A 1 578 ? 0.773 -0.200 2.445 1.00 87.00 578 THR A N 1
ATOM 4741 C CA . THR A 1 578 ? 1.029 -0.114 1.000 1.00 87.00 578 THR A CA 1
ATOM 4742 C C . THR A 1 578 ? 2.044 -1.123 0.478 1.00 87.00 578 THR A C 1
ATOM 4744 O O . THR A 1 578 ? 2.054 -1.370 -0.724 1.00 87.00 578 THR A O 1
ATOM 4747 N N . SER A 1 579 ? 2.909 -1.702 1.318 1.00 84.25 579 SER A N 1
ATOM 4748 C CA . SER A 1 579 ? 3.928 -2.657 0.847 1.00 84.25 579 SER A CA 1
ATOM 4749 C C . SER A 1 579 ? 3.327 -3.999 0.435 1.00 84.25 579 SER A C 1
ATOM 4751 O O . SER A 1 579 ? 3.803 -4.614 -0.514 1.00 84.25 579 SER A O 1
ATOM 4753 N N . GLY A 1 580 ? 2.284 -4.458 1.135 1.00 78.06 580 GLY A N 1
ATOM 4754 C CA . GLY A 1 580 ? 1.671 -5.771 0.925 1.00 78.06 580 GLY A CA 1
ATOM 4755 C C . GLY A 1 580 ? 2.545 -6.956 1.349 1.00 78.06 580 GLY A C 1
ATOM 4756 O O . GLY A 1 580 ? 2.400 -8.044 0.800 1.00 78.06 580 GLY A O 1
ATOM 4757 N N . SER A 1 581 ? 3.461 -6.754 2.304 1.00 82.81 581 SER A N 1
ATOM 4758 C CA . SER A 1 581 ? 4.364 -7.795 2.813 1.00 82.81 581 SER A CA 1
ATOM 4759 C C . SER A 1 581 ? 4.038 -8.182 4.263 1.00 82.81 581 SER A C 1
ATOM 4761 O O . SER A 1 581 ? 4.007 -7.309 5.128 1.00 82.81 581 SER A O 1
ATOM 4763 N N . PRO A 1 582 ? 3.893 -9.478 4.604 1.00 84.12 582 PRO A N 1
ATOM 4764 C CA . PRO A 1 582 ? 3.729 -9.896 6.001 1.00 84.12 582 PRO A CA 1
ATOM 4765 C C . PRO A 1 582 ? 4.973 -9.586 6.854 1.00 84.12 582 PRO A C 1
ATOM 4767 O O . PRO A 1 582 ? 4.869 -9.380 8.065 1.00 84.12 582 PRO A O 1
ATOM 4770 N N . GLY A 1 583 ? 6.152 -9.478 6.225 1.00 85.25 583 GLY A N 1
ATOM 4771 C CA . GLY A 1 583 ? 7.384 -9.078 6.901 1.00 85.25 583 GLY A CA 1
ATOM 4772 C C . GLY A 1 583 ? 7.322 -7.650 7.448 1.00 85.25 583 GLY A C 1
ATOM 4773 O O . GLY A 1 583 ? 7.796 -7.409 8.557 1.00 85.25 583 GLY A O 1
ATOM 4774 N N . THR A 1 584 ? 6.681 -6.711 6.740 1.00 84.50 584 THR A N 1
ATOM 4775 C CA . THR A 1 584 ? 6.568 -5.324 7.222 1.00 84.50 584 THR A CA 1
ATOM 4776 C C . THR A 1 584 ? 5.618 -5.220 8.410 1.00 84.50 584 THR A C 1
ATOM 4778 O O . THR A 1 584 ? 5.892 -4.448 9.326 1.00 84.50 584 THR A O 1
ATOM 4781 N N . VAL A 1 585 ? 4.557 -6.029 8.476 1.00 87.81 585 VAL A N 1
ATOM 4782 C CA . VAL A 1 585 ? 3.685 -6.107 9.662 1.00 87.81 585 VAL A CA 1
ATOM 4783 C C . VAL A 1 585 ? 4.492 -6.543 10.887 1.00 87.81 585 VAL A C 1
ATOM 4785 O O . VAL A 1 585 ? 4.426 -5.905 11.939 1.00 87.81 585 VAL A O 1
ATOM 4788 N N . LEU A 1 586 ? 5.304 -7.593 10.736 1.00 88.06 586 LEU A N 1
ATOM 4789 C CA . LEU A 1 586 ? 6.126 -8.121 11.820 1.00 88.06 586 LEU A CA 1
ATOM 4790 C C . LEU A 1 586 ? 7.210 -7.121 12.261 1.00 88.06 586 LEU A C 1
ATOM 4792 O O . LEU A 1 586 ? 7.371 -6.911 13.459 1.00 88.06 586 LEU A O 1
ATOM 4796 N N . MET A 1 587 ? 7.858 -6.412 11.335 1.00 85.44 587 MET A N 1
ATOM 4797 C CA . MET A 1 587 ? 8.818 -5.343 11.664 1.00 85.44 587 MET A CA 1
ATOM 4798 C C . MET A 1 587 ? 8.167 -4.174 12.409 1.00 85.44 587 MET A C 1
ATOM 4800 O O . MET A 1 587 ? 8.673 -3.711 13.430 1.00 85.44 587 MET A O 1
ATOM 4804 N N . ASN A 1 588 ? 7.012 -3.705 11.936 1.00 85.56 588 ASN A N 1
ATOM 4805 C CA . ASN A 1 588 ? 6.333 -2.552 12.531 1.00 85.56 588 ASN A CA 1
ATOM 4806 C C . ASN A 1 588 ? 5.588 -2.894 13.824 1.00 85.56 588 ASN A C 1
ATOM 4808 O O . ASN A 1 588 ? 5.225 -1.991 14.579 1.00 85.56 588 ASN A O 1
ATOM 4812 N N . SER A 1 589 ? 5.426 -4.181 14.137 1.00 87.62 589 SER A N 1
ATOM 4813 C CA . SER A 1 589 ? 4.929 -4.620 15.438 1.00 87.62 589 SER A CA 1
ATOM 4814 C C . SER A 1 589 ? 5.787 -4.084 16.591 1.00 87.62 589 SER A C 1
ATOM 4816 O O . SER A 1 589 ? 5.258 -3.775 17.661 1.00 87.62 589 SER A O 1
ATOM 4818 N N . ASP A 1 590 ? 7.106 -3.931 16.402 1.00 82.75 590 ASP A N 1
ATOM 4819 C CA . ASP A 1 590 ? 8.052 -3.441 17.421 1.00 82.75 590 ASP A CA 1
ATOM 4820 C C . ASP A 1 590 ? 7.841 -1.987 17.814 1.00 82.75 590 ASP A C 1
ATOM 4822 O O . ASP A 1 590 ? 8.188 -1.602 18.931 1.00 82.75 590 ASP A O 1
ATOM 4826 N N . LEU A 1 591 ? 7.170 -1.230 16.951 1.00 81.12 591 LEU A N 1
ATOM 4827 C CA . LEU A 1 591 ? 6.776 0.152 17.194 1.00 81.12 591 LEU A CA 1
ATOM 4828 C C . LEU A 1 591 ? 5.489 0.257 18.019 1.00 81.12 591 LEU A C 1
ATOM 4830 O O . LEU A 1 591 ? 5.008 1.358 18.262 1.00 81.12 591 LEU A O 1
ATOM 4834 N N . ARG A 1 592 ? 4.872 -0.871 18.390 1.00 86.06 592 ARG A N 1
ATOM 4835 C CA . ARG A 1 592 ? 3.568 -0.903 19.052 1.00 86.06 592 ARG A CA 1
ATOM 4836 C C . ARG A 1 592 ? 3.654 -1.435 20.465 1.00 86.06 592 ARG A C 1
ATOM 4838 O O . ARG A 1 592 ? 4.346 -2.413 20.769 1.00 86.06 592 ARG A O 1
ATOM 4845 N N . GLN A 1 593 ? 2.850 -0.824 21.322 1.00 84.88 593 GLN A N 1
ATOM 4846 C CA . GLN A 1 593 ? 2.660 -1.268 22.683 1.00 84.88 593 GLN A CA 1
ATOM 4847 C C . GLN A 1 593 ? 1.703 -2.459 22.721 1.00 84.88 593 GLN A C 1
ATOM 4849 O O . GLN A 1 593 ? 0.579 -2.416 22.220 1.00 84.88 593 GLN A O 1
ATOM 4854 N N . CYS A 1 594 ? 2.138 -3.510 23.404 1.00 84.19 594 CYS A N 1
ATOM 4855 C CA . CYS A 1 594 ? 1.303 -4.632 23.794 1.00 84.19 594 CYS A CA 1
ATOM 4856 C C . CYS A 1 594 ? 1.410 -4.769 25.311 1.00 84.19 594 CYS A C 1
ATOM 4858 O O . CYS A 1 594 ? 2.504 -4.996 25.825 1.00 84.19 594 CYS A O 1
ATOM 4860 N N . SER A 1 595 ? 0.300 -4.611 26.033 1.00 72.06 595 SER A N 1
ATOM 4861 C CA . SER A 1 595 ? 0.260 -4.897 27.470 1.00 72.06 595 SER A CA 1
ATOM 4862 C C . SER A 1 595 ? 0.293 -6.413 27.655 1.00 72.06 595 SER A C 1
ATOM 4864 O O . SER A 1 595 ? -0.753 -7.056 27.683 1.00 72.06 595 SER A O 1
ATOM 4866 N N . VAL A 1 596 ? 1.498 -6.984 27.688 1.00 62.88 596 VAL A N 1
ATOM 4867 C CA . VAL A 1 596 ? 1.717 -8.429 27.821 1.00 62.88 596 VAL A CA 1
ATOM 4868 C C . VAL A 1 596 ? 1.176 -8.886 29.173 1.00 62.88 596 VAL A C 1
ATOM 4870 O O . VAL A 1 596 ? 1.699 -8.492 30.214 1.00 62.88 596 VAL A O 1
ATOM 4873 N N . ARG A 1 597 ? 0.123 -9.708 29.162 1.00 66.12 597 ARG A N 1
ATOM 4874 C CA . ARG A 1 597 ? -0.328 -10.466 30.341 1.00 66.12 597 ARG A CA 1
ATOM 4875 C C . ARG A 1 597 ? 0.103 -11.923 30.238 1.00 66.12 597 ARG A C 1
ATOM 4877 O O . ARG A 1 597 ? 0.343 -12.563 31.255 1.00 66.12 597 ARG A O 1
ATOM 4884 N N . ARG A 1 598 ? 0.222 -12.434 29.009 1.00 72.25 598 ARG A N 1
ATOM 4885 C CA . ARG A 1 598 ? 0.716 -13.773 28.683 1.00 72.25 598 ARG A CA 1
ATOM 4886 C C . ARG A 1 598 ? 1.797 -13.695 27.599 1.00 72.25 598 ARG A C 1
ATOM 4888 O O . ARG A 1 598 ? 1.650 -12.887 26.680 1.00 72.25 598 ARG A O 1
ATOM 4895 N N . PRO A 1 599 ? 2.812 -14.577 27.631 1.00 70.50 599 PRO A N 1
ATOM 4896 C CA . PRO A 1 599 ? 3.872 -14.648 26.615 1.00 70.50 599 PRO A CA 1
ATOM 4897 C C . PRO A 1 599 ? 3.375 -14.665 25.153 1.00 70.50 599 PRO A C 1
ATOM 4899 O O . PRO A 1 599 ? 3.983 -14.068 24.271 1.00 70.50 599 PRO A O 1
ATOM 4902 N N . ALA A 1 600 ? 2.218 -15.288 24.901 1.00 80.31 600 ALA A N 1
ATOM 4903 C CA . ALA A 1 600 ? 1.619 -15.425 23.572 1.00 80.31 600 ALA A CA 1
ATOM 4904 C C . ALA A 1 600 ? 0.813 -14.204 23.079 1.00 80.31 600 ALA A C 1
ATOM 4906 O O . ALA A 1 600 ? 0.424 -14.177 21.909 1.00 80.31 600 ALA A O 1
ATOM 4907 N N . ASP A 1 601 ? 0.524 -13.203 23.924 1.00 84.38 601 ASP A N 1
ATOM 4908 C CA . ASP A 1 601 ? -0.405 -12.114 23.567 1.00 84.38 601 ASP A CA 1
ATOM 4909 C C . ASP A 1 601 ? 0.106 -11.293 22.371 1.00 84.38 601 ASP A C 1
ATOM 4911 O O . ASP A 1 601 ? -0.676 -10.910 21.504 1.00 84.38 601 ASP A O 1
ATOM 4915 N N . ARG A 1 602 ? 1.426 -11.075 22.279 1.00 89.25 602 ARG A N 1
ATOM 4916 C CA . ARG A 1 602 ? 2.037 -10.305 21.187 1.00 89.25 602 ARG A CA 1
ATOM 4917 C C . ARG A 1 602 ? 1.863 -10.992 19.832 1.00 89.25 602 ARG A C 1
ATOM 4919 O O . ARG A 1 602 ? 1.466 -10.347 18.870 1.00 89.25 602 ARG A O 1
ATOM 4926 N N . ALA A 1 603 ? 2.126 -12.297 19.774 1.00 90.38 603 ALA A N 1
ATOM 4927 C CA . ALA A 1 603 ? 1.902 -13.103 18.577 1.00 90.38 603 ALA A CA 1
ATOM 4928 C C . ALA A 1 603 ? 0.408 -13.162 18.228 1.00 90.38 603 ALA A C 1
ATOM 4930 O O . ALA A 1 603 ? 0.032 -12.922 17.085 1.00 90.38 603 ALA A O 1
ATOM 4931 N N . SER A 1 604 ? -0.450 -13.383 19.230 1.00 88.00 604 SER A N 1
ATOM 4932 C CA . SER A 1 604 ? -1.911 -13.446 19.059 1.00 88.00 604 SER A CA 1
ATOM 4933 C C . SER A 1 604 ? -2.495 -12.157 18.468 1.00 88.00 604 SER A C 1
ATOM 4935 O O . SER A 1 604 ? -3.466 -12.211 17.722 1.00 88.00 604 SER A O 1
ATOM 4937 N N . ALA A 1 605 ? -1.891 -11.006 18.776 1.00 89.06 605 ALA A N 1
ATOM 4938 C CA . ALA A 1 605 ? -2.332 -9.702 18.294 1.00 89.06 605 ALA A CA 1
ATOM 4939 C C . ALA A 1 605 ? -2.080 -9.458 16.797 1.00 89.06 605 ALA A C 1
ATOM 4941 O O . ALA A 1 605 ? -2.694 -8.556 16.238 1.00 89.06 605 ALA A O 1
ATOM 4942 N N . ILE A 1 606 ? -1.178 -10.215 16.157 1.00 90.75 606 ILE A N 1
ATOM 4943 C CA . ILE A 1 606 ? -0.815 -10.016 14.740 1.00 90.75 606 ILE A CA 1
ATOM 4944 C C . ILE A 1 606 ? -0.885 -11.274 13.879 1.00 90.75 606 ILE A C 1
ATOM 4946 O O . ILE A 1 606 ? -0.842 -11.164 12.654 1.00 90.75 606 ILE A O 1
ATOM 4950 N N . MET A 1 607 ? -0.983 -12.458 14.489 1.00 89.75 607 MET A N 1
ATOM 4951 C CA . MET A 1 607 ? -0.882 -13.752 13.813 1.00 89.75 607 MET A CA 1
ATOM 4952 C C . MET A 1 607 ? -1.796 -13.882 12.597 1.00 89.75 607 MET A C 1
ATOM 4954 O O . MET A 1 607 ? -1.383 -14.437 11.581 1.00 89.75 607 MET A O 1
ATOM 4958 N N . SER A 1 608 ? -3.007 -13.324 12.663 1.00 85.94 608 SER A N 1
ATOM 4959 C CA . SER A 1 608 ? -3.977 -13.441 11.576 1.00 85.94 608 SER A CA 1
ATOM 4960 C C . SER A 1 608 ? -3.658 -12.482 10.430 1.00 85.94 608 SER A C 1
ATOM 4962 O O . SER A 1 608 ? -3.816 -12.848 9.271 1.00 85.94 608 SER A O 1
ATOM 4964 N N . ALA A 1 609 ? -3.150 -11.280 10.730 1.00 85.19 609 ALA A N 1
ATOM 4965 C CA . ALA A 1 609 ? -2.694 -10.338 9.702 1.00 85.19 609 ALA A CA 1
ATOM 4966 C C . ALA A 1 609 ? -1.483 -10.861 8.922 1.00 85.19 609 ALA A C 1
ATOM 4968 O O . ALA A 1 609 ? -1.339 -10.556 7.741 1.00 85.19 609 ALA A O 1
ATOM 4969 N N . VAL A 1 610 ? -0.625 -11.654 9.568 1.00 87.56 610 VAL A N 1
ATOM 4970 C CA . VAL A 1 610 ? 0.553 -12.239 8.916 1.00 87.56 610 VAL A CA 1
ATOM 4971 C C . VAL A 1 610 ? 0.339 -13.666 8.401 1.00 87.56 610 VAL A C 1
ATOM 4973 O O . VAL A 1 610 ? 1.243 -14.232 7.796 1.00 87.56 610 VAL A O 1
ATOM 4976 N N . GLY A 1 611 ? -0.839 -14.259 8.617 1.00 85.94 611 GLY A N 1
ATOM 4977 C CA . GLY A 1 611 ? -1.158 -15.620 8.171 1.00 85.94 611 GLY A CA 1
ATOM 4978 C C . GLY A 1 611 ? -0.425 -16.736 8.930 1.00 85.94 611 GLY A C 1
ATOM 4979 O O . GLY A 1 611 ? -0.257 -17.829 8.389 1.00 85.94 611 GLY A O 1
ATOM 4980 N N . VAL A 1 612 ? 0.022 -16.480 10.163 1.00 89.00 612 VAL A N 1
ATOM 4981 C CA . VAL A 1 612 ? 0.810 -17.396 11.011 1.00 89.00 612 VAL A CA 1
ATOM 4982 C C . VAL A 1 612 ? -0.050 -17.873 12.183 1.00 89.00 612 VAL A C 1
ATOM 4984 O O . VAL A 1 612 ? 0.122 -17.418 13.309 1.00 89.00 612 VAL A O 1
ATOM 4987 N N . THR A 1 613 ? -1.046 -18.713 11.911 1.00 86.81 613 THR A N 1
ATOM 4988 C CA . THR A 1 613 ? -2.076 -19.132 12.879 1.00 86.81 613 THR A CA 1
ATOM 4989 C C . THR A 1 613 ? -1.953 -20.583 13.349 1.00 86.81 613 THR A C 1
ATOM 4991 O O . THR A 1 613 ? -2.651 -20.963 14.289 1.00 86.81 613 THR A O 1
ATOM 4994 N N . ASP A 1 614 ? -1.104 -21.400 12.721 1.00 85.81 614 ASP A N 1
ATOM 4995 C CA . ASP A 1 614 ? -1.070 -22.855 12.945 1.00 85.81 614 ASP A CA 1
ATOM 4996 C C . ASP A 1 614 ? -0.558 -23.157 14.372 1.00 85.81 614 ASP A C 1
ATOM 4998 O O . ASP A 1 614 ? -1.209 -23.869 15.139 1.00 85.81 614 ASP A O 1
ATOM 5002 N N . TRP A 1 615 ? 0.513 -22.472 14.789 1.00 86.88 615 TRP A N 1
ATOM 5003 C CA . TRP A 1 615 ? 1.137 -22.533 16.117 1.00 86.88 615 TRP A CA 1
ATOM 5004 C C . TRP A 1 615 ? 0.153 -22.260 17.257 1.00 86.88 615 TRP A C 1
ATOM 5006 O O . TRP A 1 615 ? 0.349 -22.739 18.369 1.00 86.88 615 TRP A O 1
ATOM 5016 N N . TYR A 1 616 ? -0.885 -21.457 17.002 1.00 84.44 616 TYR A N 1
ATOM 5017 C CA . TYR A 1 616 ? -1.849 -21.052 18.020 1.00 84.44 616 TYR A CA 1
ATOM 5018 C C . TYR A 1 616 ? -2.856 -22.161 18.323 1.00 84.44 616 TYR A C 1
ATOM 5020 O O . TYR A 1 616 ? -3.309 -22.290 19.459 1.00 84.44 616 TYR A O 1
ATOM 5028 N N . SER A 1 617 ? -3.191 -22.964 17.311 1.00 75.62 617 SER A N 1
ATOM 5029 C CA . SER A 1 617 ? -4.116 -24.096 17.445 1.00 75.62 617 SER A CA 1
ATOM 5030 C C . SER A 1 617 ? -3.436 -25.307 18.087 1.00 75.62 617 SER A C 1
ATOM 5032 O O . SER A 1 617 ? -4.087 -26.094 18.767 1.00 75.62 617 SER A O 1
ATOM 5034 N N . GLU A 1 618 ? -2.123 -25.425 17.895 1.00 74.88 618 GLU A N 1
ATOM 5035 C CA . GLU A 1 618 ? -1.278 -26.505 18.418 1.00 74.88 618 GLU A CA 1
ATOM 5036 C C . GLU A 1 618 ? -0.620 -26.151 19.767 1.00 74.88 618 GLU A C 1
ATOM 5038 O O . GLU A 1 618 ? 0.147 -26.940 20.313 1.00 74.88 618 GLU A O 1
ATOM 5043 N N . LEU A 1 619 ? -0.920 -24.968 20.315 1.00 69.81 619 LEU A N 1
ATOM 5044 C CA . LEU A 1 619 ? -0.225 -24.396 21.464 1.00 69.81 619 LEU A CA 1
ATOM 5045 C C . LEU A 1 619 ? -0.415 -25.227 22.745 1.00 69.81 619 LEU A C 1
ATOM 5047 O O . LEU A 1 619 ? -1.494 -25.222 23.346 1.00 69.81 619 LEU A O 1
ATOM 5051 N N . THR A 1 620 ? 0.658 -25.845 23.242 1.00 61.41 620 THR A N 1
ATOM 5052 C CA . THR A 1 620 ? 0.706 -26.340 24.626 1.00 61.41 620 THR A CA 1
ATOM 5053 C C . THR A 1 620 ? 1.117 -25.221 25.598 1.00 61.41 620 THR A C 1
ATOM 5055 O O . THR A 1 620 ? 1.645 -24.181 25.199 1.00 61.41 620 THR A O 1
ATOM 5058 N N . GLN A 1 621 ? 0.868 -25.388 26.906 1.00 56.72 621 GLN A N 1
ATOM 5059 C CA . GLN A 1 621 ? 1.314 -24.404 27.911 1.00 56.72 621 GLN A CA 1
ATOM 5060 C C . GLN A 1 621 ? 2.847 -24.248 27.962 1.00 56.72 621 GLN A C 1
ATOM 5062 O O . GLN A 1 621 ? 3.320 -23.159 28.286 1.00 56.72 621 GLN A O 1
ATOM 5067 N N . GLU A 1 622 ? 3.612 -25.292 27.626 1.00 55.81 622 GLU A N 1
ATOM 5068 C CA . GLU A 1 622 ? 5.082 -25.263 27.611 1.00 55.81 622 GLU A CA 1
ATOM 5069 C C . GLU A 1 622 ? 5.624 -24.485 26.396 1.00 55.81 622 GLU A C 1
ATOM 5071 O O . GLU A 1 622 ? 6.514 -23.645 26.560 1.00 55.81 622 GLU A O 1
ATOM 5076 N N . ASP A 1 623 ? 5.007 -24.644 25.216 1.00 57.53 623 ASP A N 1
ATOM 5077 C CA . ASP A 1 623 ? 5.410 -23.991 23.953 1.00 57.53 623 ASP A CA 1
ATOM 5078 C C . ASP A 1 623 ? 5.277 -22.459 23.970 1.00 57.53 623 ASP A C 1
ATOM 5080 O O . ASP A 1 623 ? 5.928 -21.750 23.200 1.00 57.53 623 ASP A O 1
ATOM 5084 N N . ALA A 1 624 ? 4.435 -21.922 24.855 1.00 61.78 624 ALA A N 1
ATOM 5085 C CA . ALA A 1 624 ? 4.239 -20.484 24.992 1.00 61.78 624 ALA A CA 1
ATOM 5086 C C . ALA A 1 624 ? 5.366 -19.789 25.779 1.00 61.78 624 ALA A C 1
ATOM 5088 O O . ALA A 1 624 ? 5.453 -18.563 25.738 1.00 61.78 624 ALA A O 1
ATOM 5089 N N . SER A 1 625 ? 6.195 -20.533 26.521 1.00 68.88 625 SER A N 1
ATOM 5090 C CA . SER A 1 625 ? 7.166 -19.962 27.467 1.00 68.88 625 SER A CA 1
ATOM 5091 C C . SER A 1 625 ? 8.516 -19.591 26.845 1.00 68.88 625 SER A C 1
ATOM 5093 O O . SER A 1 625 ? 9.165 -18.658 27.320 1.00 68.88 625 SER A O 1
ATOM 5095 N N . GLU A 1 626 ? 8.927 -20.264 25.765 1.00 85.06 626 GLU A N 1
ATOM 5096 C CA . GLU A 1 626 ? 10.191 -19.979 25.082 1.00 85.06 626 GLU A CA 1
ATOM 5097 C C . GLU A 1 626 ? 10.022 -18.791 24.127 1.00 85.06 626 GLU A C 1
ATOM 5099 O O . GLU A 1 626 ? 9.491 -18.913 23.019 1.00 85.06 626 GLU A O 1
ATOM 5104 N N . LEU A 1 627 ? 10.463 -17.617 24.581 1.00 87.88 627 LEU A N 1
ATOM 5105 C CA . LEU A 1 627 ? 10.371 -16.374 23.828 1.00 87.88 627 LEU A CA 1
ATOM 5106 C C . LEU A 1 627 ? 11.684 -16.055 23.116 1.00 87.88 627 LEU A C 1
ATOM 5108 O O . LEU A 1 627 ? 12.736 -15.928 23.734 1.00 87.88 627 LEU A O 1
ATOM 5112 N N . VAL A 1 628 ? 11.603 -15.827 21.811 1.00 88.81 628 VAL A N 1
ATOM 5113 C CA . VAL A 1 628 ? 12.701 -15.267 21.023 1.00 88.81 628 VAL A CA 1
ATOM 5114 C C . VAL A 1 628 ? 12.743 -13.759 21.256 1.00 88.81 628 VAL A C 1
ATOM 5116 O O . VAL A 1 628 ? 11.727 -13.070 21.092 1.00 88.81 628 VAL A O 1
ATOM 5119 N N . LEU A 1 629 ? 13.915 -13.252 21.639 1.00 85.00 629 LEU A N 1
ATOM 5120 C CA . LEU A 1 629 ? 14.181 -11.854 21.990 1.00 85.00 629 LEU A CA 1
ATOM 5121 C C . LEU A 1 629 ? 13.224 -11.300 23.063 1.00 85.00 629 LEU A C 1
ATOM 5123 O O . LEU A 1 629 ? 12.893 -10.113 23.037 1.00 85.00 629 LEU A O 1
ATOM 5127 N N . ASP A 1 630 ? 12.734 -12.163 23.963 1.00 84.75 630 ASP A N 1
ATOM 5128 C CA . ASP A 1 630 ? 11.700 -11.863 24.968 1.00 84.75 630 ASP A CA 1
ATOM 5129 C C . ASP A 1 630 ? 10.400 -11.277 24.374 1.00 84.75 630 ASP A C 1
ATOM 5131 O O . ASP A 1 630 ? 9.699 -10.486 25.014 1.00 84.75 630 ASP A O 1
ATOM 5135 N N . ARG A 1 631 ? 10.084 -11.612 23.113 1.00 84.00 631 ARG A N 1
ATOM 5136 C CA . ARG A 1 631 ? 9.012 -10.955 22.340 1.00 84.00 631 ARG A CA 1
ATOM 5137 C C . ARG A 1 631 ? 7.930 -11.897 21.856 1.00 84.00 631 ARG A C 1
ATOM 5139 O O . ARG A 1 631 ? 6.751 -11.618 22.065 1.00 84.00 631 ARG A O 1
ATOM 5146 N N . TYR A 1 632 ? 8.324 -12.950 21.153 1.00 89.69 632 TYR A N 1
ATOM 5147 C CA . TYR A 1 632 ? 7.392 -13.852 20.487 1.00 89.69 632 TYR A CA 1
ATOM 5148 C C . TYR A 1 632 ? 7.744 -15.304 20.797 1.00 89.69 632 TYR A C 1
ATOM 5150 O O . TYR A 1 632 ? 8.933 -15.623 20.863 1.00 89.69 632 TYR A O 1
ATOM 5158 N N . PRO A 1 633 ? 6.742 -16.189 20.931 1.00 90.94 633 PRO A N 1
ATOM 5159 C CA . PRO A 1 633 ? 6.978 -17.619 21.065 1.00 90.94 633 PRO A CA 1
ATOM 5160 C C . PRO A 1 633 ? 7.827 -18.168 19.914 1.00 90.94 633 PRO A C 1
ATOM 5162 O O . PRO A 1 633 ? 7.625 -17.809 18.750 1.00 90.94 633 PRO A O 1
ATOM 5165 N N . LEU A 1 634 ? 8.754 -19.075 20.219 1.00 90.50 634 LEU A N 1
ATOM 5166 C CA . LEU A 1 634 ? 9.615 -19.706 19.215 1.00 90.50 634 LEU A CA 1
ATOM 5167 C C . LEU A 1 634 ? 8.808 -20.440 18.131 1.00 90.50 634 LEU A C 1
ATOM 5169 O O . LEU A 1 634 ? 9.164 -20.383 16.953 1.00 90.50 634 LEU A O 1
ATOM 5173 N N . ALA A 1 635 ? 7.696 -21.079 18.509 1.00 90.06 635 ALA A N 1
ATOM 5174 C CA . ALA A 1 635 ? 6.791 -21.753 17.577 1.00 90.06 635 ALA A CA 1
ATOM 5175 C C . ALA A 1 635 ? 6.222 -20.790 16.518 1.00 90.06 635 ALA A C 1
ATOM 5177 O O . ALA A 1 635 ? 6.282 -21.085 15.323 1.00 90.06 635 ALA A O 1
ATOM 5178 N N . PHE A 1 636 ? 5.777 -19.599 16.941 1.00 91.25 636 PHE A N 1
ATOM 5179 C CA . PHE A 1 636 ? 5.315 -18.545 16.034 1.00 91.25 636 PHE A CA 1
ATOM 5180 C C . PHE A 1 636 ? 6.410 -18.144 15.039 1.00 91.25 636 PHE A C 1
ATOM 5182 O O . PHE A 1 636 ? 6.151 -18.041 13.842 1.00 91.25 636 PHE A O 1
ATOM 5189 N N . PHE A 1 637 ? 7.653 -17.962 15.500 1.00 90.75 637 PHE A N 1
ATOM 5190 C CA . PHE A 1 637 ? 8.750 -17.584 14.607 1.00 90.75 637 PHE A CA 1
ATOM 5191 C C . PHE A 1 637 ? 9.115 -18.661 13.594 1.00 90.75 637 PHE A C 1
ATOM 5193 O O . PHE A 1 637 ? 9.385 -18.338 12.439 1.00 90.75 637 PHE A O 1
ATOM 5200 N N . ARG A 1 638 ? 9.109 -19.931 14.000 1.00 91.69 638 ARG A N 1
ATOM 5201 C CA . ARG A 1 638 ? 9.381 -21.048 13.087 1.00 91.69 638 ARG A CA 1
ATOM 5202 C C . ARG A 1 638 ? 8.316 -21.156 12.004 1.00 91.69 638 ARG A C 1
ATOM 5204 O O . ARG A 1 638 ? 8.650 -21.350 10.837 1.00 91.69 638 ARG A O 1
ATOM 5211 N N . GLU A 1 639 ? 7.049 -20.983 12.365 1.00 92.44 639 GLU A N 1
ATOM 5212 C CA . GLU A 1 639 ? 5.973 -20.953 11.380 1.00 92.44 639 GLU A CA 1
ATOM 5213 C C . GLU A 1 639 ? 6.071 -19.722 10.467 1.00 92.44 639 GLU A C 1
ATOM 5215 O O . GLU A 1 639 ? 5.945 -19.867 9.250 1.00 92.44 639 GLU A O 1
ATOM 5220 N N . ALA A 1 640 ? 6.357 -18.536 11.016 1.00 92.19 640 ALA A N 1
ATOM 5221 C CA . ALA A 1 640 ? 6.550 -17.315 10.233 1.00 92.19 640 ALA A CA 1
ATOM 5222 C C . ALA A 1 640 ? 7.698 -17.461 9.223 1.00 92.19 640 ALA A C 1
ATOM 5224 O O . ALA A 1 640 ? 7.516 -17.159 8.045 1.00 92.19 640 ALA A O 1
ATOM 5225 N N . ALA A 1 641 ? 8.848 -17.992 9.647 1.00 92.62 641 ALA A N 1
ATOM 5226 C CA . ALA A 1 641 ? 9.981 -18.269 8.768 1.00 92.62 641 ALA A CA 1
ATOM 5227 C C . ALA A 1 641 ? 9.604 -19.238 7.637 1.00 92.62 641 ALA A C 1
ATOM 5229 O O . ALA A 1 641 ? 9.874 -18.963 6.469 1.00 92.62 641 ALA A O 1
ATOM 5230 N N . ARG A 1 642 ? 8.896 -20.327 7.965 1.00 91.62 642 ARG A N 1
ATOM 5231 C CA . ARG A 1 642 ? 8.412 -21.305 6.981 1.00 91.62 642 ARG A CA 1
ATOM 5232 C C . ARG A 1 642 ? 7.441 -20.690 5.969 1.00 91.62 642 ARG A C 1
ATOM 5234 O O . ARG A 1 642 ? 7.532 -20.999 4.786 1.00 91.62 642 ARG A O 1
ATOM 5241 N N . LYS A 1 643 ? 6.491 -19.862 6.420 1.00 90.19 643 LYS A N 1
ATOM 5242 C CA . LYS A 1 643 ? 5.444 -19.280 5.562 1.00 90.19 643 LYS A CA 1
ATOM 5243 C C . LYS A 1 643 ? 5.942 -18.093 4.735 1.00 90.19 643 LYS A C 1
ATOM 5245 O O . LYS A 1 643 ? 5.512 -17.933 3.597 1.00 90.19 643 LYS A O 1
ATOM 5250 N N . PHE A 1 644 ? 6.823 -17.254 5.278 1.00 89.31 644 PHE A N 1
ATOM 5251 C CA . PHE A 1 644 ? 7.319 -16.066 4.568 1.00 89.31 644 PHE A CA 1
ATOM 5252 C C . PHE A 1 644 ? 8.503 -16.395 3.657 1.00 89.31 644 PHE A C 1
ATOM 5254 O O . PHE A 1 644 ? 8.736 -15.665 2.689 1.00 89.31 644 PHE A O 1
ATOM 5261 N N . GLY A 1 645 ? 9.248 -17.456 3.982 1.00 91.81 645 GLY A N 1
ATOM 5262 C CA . GLY A 1 645 ? 10.443 -17.869 3.263 1.00 91.81 645 GLY A CA 1
ATOM 5263 C C . GLY A 1 645 ? 11.545 -16.817 3.353 1.00 91.81 645 GLY A C 1
ATOM 5264 O O . GLY A 1 645 ? 11.838 -16.273 4.419 1.00 91.81 645 GLY A O 1
ATOM 5265 N N . ALA A 1 646 ? 12.149 -16.494 2.216 1.00 92.06 646 ALA A N 1
ATOM 5266 C CA . ALA A 1 646 ? 13.318 -15.629 2.126 1.00 92.06 646 ALA A CA 1
ATOM 5267 C C . ALA A 1 646 ? 13.097 -14.212 2.680 1.00 92.06 646 ALA A C 1
ATOM 5269 O O . ALA A 1 646 ? 14.020 -13.631 3.255 1.00 92.06 646 ALA A O 1
ATOM 5270 N N . ILE A 1 647 ? 11.871 -13.676 2.588 1.00 87.81 647 ILE A N 1
ATOM 5271 C CA . ILE A 1 647 ? 11.529 -12.350 3.136 1.00 87.81 647 ILE A CA 1
ATOM 5272 C C . ILE A 1 647 ? 11.749 -12.284 4.648 1.00 87.81 647 ILE A C 1
ATOM 5274 O O . ILE A 1 647 ? 12.150 -11.236 5.151 1.00 87.81 647 ILE A O 1
ATOM 5278 N N . PHE A 1 648 ? 11.529 -13.386 5.372 1.00 90.62 648 PHE A N 1
ATOM 5279 C CA . PHE A 1 648 ? 11.751 -13.426 6.816 1.00 90.62 648 PHE A CA 1
ATOM 5280 C C . PHE A 1 648 ? 13.198 -13.063 7.177 1.00 90.62 648 PHE A C 1
ATOM 5282 O O . PHE A 1 648 ? 13.438 -12.383 8.168 1.00 90.62 648 PHE A O 1
ATOM 5289 N N . TYR A 1 649 ? 14.142 -13.476 6.329 1.00 91.31 649 TYR A N 1
ATOM 5290 C CA . TYR A 1 649 ? 15.582 -13.378 6.549 1.00 91.31 649 TYR A CA 1
ATOM 5291 C C . TYR A 1 649 ? 16.238 -12.122 5.934 1.00 91.31 649 TYR A C 1
ATOM 5293 O O . TYR A 1 649 ? 17.411 -11.821 6.197 1.00 91.31 649 TYR A O 1
ATOM 5301 N N . TYR A 1 650 ? 15.487 -11.368 5.122 1.00 87.50 650 TYR A N 1
ATOM 5302 C CA . TYR A 1 650 ? 15.975 -10.247 4.304 1.00 87.50 650 TYR A CA 1
ATOM 5303 C C . TYR A 1 650 ? 16.006 -8.887 5.033 1.00 87.50 650 TYR A C 1
ATOM 5305 O O . TYR A 1 650 ? 16.211 -7.853 4.413 1.00 87.50 650 TYR A O 1
ATOM 5313 N N . SER A 1 651 ? 15.820 -8.847 6.354 1.00 79.69 651 SER A N 1
ATOM 5314 C CA . SER A 1 651 ? 15.748 -7.583 7.104 1.00 79.69 651 SER A CA 1
ATOM 5315 C C . SER A 1 651 ? 16.989 -6.681 6.952 1.00 79.69 651 SER A C 1
ATOM 5317 O O . SER A 1 651 ? 18.113 -7.141 6.800 1.00 79.69 651 SER A O 1
ATOM 5319 N N . GLU A 1 652 ? 16.832 -5.370 7.025 1.00 71.31 652 GLU A N 1
ATOM 5320 C CA . GLU A 1 652 ? 17.931 -4.406 7.070 1.00 71.31 652 GLU A CA 1
ATOM 5321 C C . GLU A 1 652 ? 18.019 -3.819 8.483 1.00 71.31 652 GLU A C 1
ATOM 5323 O O . GLU A 1 652 ? 17.012 -3.441 9.073 1.00 71.31 652 GLU A O 1
ATOM 5328 N N . GLY A 1 653 ? 19.212 -3.761 9.077 1.00 60.41 653 GLY A N 1
ATOM 5329 C CA . GLY A 1 653 ? 19.397 -3.082 10.363 1.00 60.41 653 GLY A CA 1
ATOM 5330 C C . GLY A 1 653 ? 19.481 -1.568 10.155 1.00 60.41 653 GLY A C 1
ATOM 5331 O O . GLY A 1 653 ? 20.342 -1.105 9.407 1.00 60.41 653 GLY A O 1
ATOM 5332 N N . MET A 1 654 ? 18.634 -0.776 10.822 1.00 50.31 654 MET A N 1
ATOM 5333 C CA . MET A 1 654 ? 18.730 0.687 10.771 1.00 50.31 654 MET A CA 1
ATOM 5334 C C . MET A 1 654 ? 19.825 1.178 11.729 1.00 50.31 654 MET A C 1
ATOM 5336 O O . MET A 1 654 ? 19.612 1.309 12.930 1.00 50.31 654 MET A O 1
ATOM 5340 N N . GLY A 1 655 ? 20.997 1.526 11.191 1.00 40.94 655 GLY A N 1
ATOM 5341 C CA . GLY A 1 655 ? 22.094 2.144 11.953 1.00 40.94 655 GLY A CA 1
ATOM 5342 C C . GLY A 1 655 ? 21.858 3.601 12.392 1.00 40.94 655 GLY A C 1
ATOM 5343 O O . GLY A 1 655 ? 22.743 4.210 12.989 1.00 40.94 655 GLY A O 1
ATOM 5344 N N . ASN A 1 656 ? 20.695 4.199 12.103 1.00 34.03 656 ASN A N 1
ATOM 5345 C CA . ASN A 1 656 ? 20.602 5.660 12.032 1.00 34.03 656 ASN A CA 1
ATOM 5346 C C . ASN A 1 656 ? 20.186 6.415 13.299 1.00 34.03 656 ASN A C 1
ATOM 5348 O O . ASN A 1 656 ? 20.310 7.630 13.265 1.00 34.03 656 ASN A O 1
ATOM 5352 N N . ASN A 1 657 ? 19.784 5.788 14.413 1.00 35.56 657 ASN A N 1
ATOM 5353 C CA . ASN A 1 657 ? 19.598 6.504 15.694 1.00 35.56 657 ASN A CA 1
ATOM 5354 C C . ASN A 1 657 ? 19.620 5.563 16.916 1.00 35.56 657 ASN A C 1
ATOM 5356 O O . ASN A 1 657 ? 18.631 5.415 17.628 1.00 35.56 657 ASN A O 1
ATOM 5360 N N . MET A 1 658 ? 20.765 4.929 17.185 1.00 37.12 658 MET A N 1
ATOM 5361 C CA . MET A 1 658 ? 20.986 4.182 18.431 1.00 37.12 658 MET A CA 1
ATOM 5362 C C . MET A 1 658 ? 21.747 5.051 19.443 1.00 37.12 658 MET A C 1
ATOM 5364 O O . MET A 1 658 ? 22.951 5.269 19.310 1.00 37.12 658 MET A O 1
ATOM 5368 N N . SER A 1 659 ? 21.058 5.575 20.459 1.00 32.19 659 SER A N 1
ATOM 5369 C CA . SER A 1 659 ? 21.693 6.298 21.567 1.00 32.19 659 SER A CA 1
ATOM 5370 C C . SER A 1 659 ? 22.394 5.341 22.545 1.00 32.19 659 SER A C 1
ATOM 5372 O O . SER A 1 659 ? 21.763 4.434 23.078 1.00 32.19 659 SER A O 1
ATOM 5374 N N . ARG A 1 660 ? 23.688 5.602 22.793 1.00 29.05 660 ARG A N 1
ATOM 5375 C CA . ARG A 1 660 ? 24.551 5.200 23.931 1.00 29.05 660 ARG A CA 1
ATOM 5376 C C . ARG A 1 660 ? 24.212 3.880 24.655 1.00 29.05 660 ARG A C 1
ATOM 5378 O O . ARG A 1 660 ? 23.754 3.900 25.793 1.00 29.05 660 ARG A O 1
ATOM 5385 N N . VAL A 1 661 ? 24.607 2.745 24.077 1.00 33.66 661 VAL A N 1
ATOM 5386 C CA . VAL A 1 661 ? 24.938 1.537 24.859 1.00 33.66 661 VAL A CA 1
ATOM 5387 C C . VAL A 1 661 ? 26.356 1.088 24.485 1.00 33.66 661 VAL A C 1
ATOM 5389 O O . VAL A 1 661 ? 26.675 0.892 23.317 1.00 33.66 661 VAL A O 1
ATOM 5392 N N . ASN A 1 662 ? 27.229 0.991 25.492 1.00 28.69 662 ASN A N 1
ATOM 5393 C CA . ASN A 1 662 ? 28.693 0.869 25.393 1.00 28.69 662 ASN A CA 1
ATOM 5394 C C . ASN A 1 662 ? 29.220 -0.530 24.999 1.00 28.69 662 ASN A C 1
ATOM 5396 O O . ASN A 1 662 ? 30.365 -0.848 25.319 1.00 28.69 662 ASN A O 1
ATOM 5400 N N . ASN A 1 663 ? 28.438 -1.392 24.341 1.00 36.03 663 ASN A N 1
ATOM 5401 C CA . ASN A 1 663 ? 28.889 -2.757 24.055 1.00 36.03 663 ASN A CA 1
ATOM 5402 C C . ASN A 1 663 ? 29.267 -2.959 22.567 1.00 36.03 663 ASN A C 1
ATOM 5404 O O . ASN A 1 663 ? 28.378 -3.040 21.717 1.00 36.03 663 ASN A O 1
ATOM 5408 N N . PRO A 1 664 ? 30.567 -3.078 22.223 1.00 36.25 664 PRO A N 1
ATOM 5409 C CA . PRO A 1 664 ? 31.025 -3.283 20.845 1.00 36.25 664 PRO A CA 1
ATOM 5410 C C . PRO A 1 664 ? 30.595 -4.630 20.234 1.00 36.25 664 PRO A C 1
ATOM 5412 O O . PRO A 1 664 ? 30.657 -4.781 19.017 1.00 36.25 664 PRO A O 1
ATOM 5415 N N . TYR A 1 665 ? 30.097 -5.582 21.033 1.00 38.19 665 TYR A N 1
ATOM 5416 C CA . TYR A 1 665 ? 29.530 -6.846 20.538 1.00 38.19 665 TYR A CA 1
ATOM 5417 C C . TYR A 1 665 ? 28.052 -6.744 20.120 1.00 38.19 665 TYR A C 1
ATOM 5419 O O . TYR A 1 665 ? 27.530 -7.665 19.504 1.00 38.19 665 TYR A O 1
ATOM 5427 N N . GLN A 1 666 ? 27.386 -5.623 20.412 1.00 43.31 666 GLN A N 1
ATOM 5428 C CA . GLN A 1 666 ? 25.943 -5.424 20.213 1.00 43.31 666 GLN A CA 1
ATOM 5429 C C . GLN A 1 666 ? 25.607 -4.664 18.910 1.00 43.31 666 GLN A C 1
ATOM 5431 O O . GLN A 1 666 ? 24.450 -4.350 18.654 1.00 43.31 666 GLN A O 1
ATOM 5436 N N . LYS A 1 667 ? 26.620 -4.345 18.087 1.00 51.62 667 LYS A N 1
ATOM 5437 C CA . LYS A 1 667 ? 26.524 -3.478 16.894 1.00 51.62 667 LYS A CA 1
ATOM 5438 C C . LYS A 1 667 ? 26.476 -4.252 15.556 1.00 51.62 667 LYS A C 1
ATOM 5440 O O . LYS A 1 667 ? 27.145 -3.853 14.606 1.00 51.62 667 LYS A O 1
ATOM 5445 N N . ARG A 1 668 ? 25.756 -5.377 15.456 1.00 60.03 668 ARG A N 1
ATOM 5446 C CA . ARG A 1 668 ? 25.711 -6.204 14.224 1.00 60.03 668 ARG A CA 1
ATOM 5447 C C . ARG A 1 668 ? 24.287 -6.368 13.695 1.00 60.03 668 ARG A C 1
ATOM 5449 O O . ARG A 1 668 ? 23.332 -6.256 14.457 1.00 60.03 668 ARG A O 1
ATOM 5456 N N . GLY A 1 669 ? 24.150 -6.535 12.377 1.00 65.06 669 GLY A N 1
ATOM 5457 C CA . GLY A 1 669 ? 22.848 -6.656 11.721 1.00 65.06 669 GLY A CA 1
ATOM 5458 C C . GLY A 1 669 ? 22.134 -7.941 12.134 1.00 65.06 669 GLY A C 1
ATOM 5459 O O . GLY A 1 669 ? 22.780 -8.919 12.489 1.00 65.06 669 GLY A O 1
ATOM 5460 N N . THR A 1 670 ? 20.805 -7.954 12.061 1.00 79.06 670 THR A N 1
ATOM 5461 C CA . THR A 1 670 ? 19.996 -9.145 12.349 1.00 79.06 670 THR A CA 1
ATOM 5462 C C . THR A 1 670 ? 19.412 -9.725 11.068 1.00 79.06 670 THR A C 1
ATOM 5464 O O . THR A 1 670 ? 19.117 -9.004 10.113 1.00 79.06 670 THR A O 1
ATOM 5467 N N . MET A 1 671 ? 19.254 -11.043 11.029 1.00 86.94 671 MET A N 1
ATOM 5468 C CA . MET A 1 671 ? 18.456 -11.723 10.010 1.00 86.94 671 MET A CA 1
ATOM 5469 C C . MET A 1 671 ? 16.981 -11.827 10.394 1.00 86.94 671 MET A C 1
ATOM 5471 O O . MET A 1 671 ? 16.182 -12.226 9.561 1.00 86.94 671 MET A O 1
ATOM 5475 N N . LEU A 1 672 ? 16.601 -11.476 11.623 1.00 88.25 672 LEU A N 1
ATOM 5476 C CA . LEU A 1 672 ? 15.208 -11.504 12.043 1.00 88.25 672 LEU A CA 1
ATOM 5477 C C . LEU A 1 672 ? 14.486 -10.217 11.621 1.00 88.25 672 LEU A C 1
ATOM 5479 O O . LEU A 1 672 ? 15.098 -9.146 11.572 1.00 88.25 672 LEU A O 1
ATOM 5483 N N . PRO A 1 673 ? 13.172 -10.280 11.359 1.00 86.62 673 PRO A N 1
ATOM 5484 C CA . PRO A 1 673 ? 12.354 -9.112 11.045 1.00 86.62 673 PRO A CA 1
ATOM 5485 C C . PRO A 1 673 ? 11.889 -8.370 12.312 1.00 86.62 673 PRO A C 1
ATOM 5487 O O . PRO A 1 673 ? 10.910 -7.639 12.262 1.00 86.62 673 PRO A O 1
ATOM 5490 N N . VAL A 1 674 ? 12.546 -8.581 13.455 1.00 85.19 674 VAL A N 1
ATOM 5491 C CA . VAL A 1 674 ? 12.216 -7.986 14.759 1.00 85.19 674 VAL A CA 1
ATOM 5492 C C . VAL A 1 674 ? 13.491 -7.649 15.526 1.00 85.19 674 VAL A C 1
ATOM 5494 O O . VAL A 1 674 ? 14.576 -8.129 15.199 1.00 85.19 674 VAL A O 1
ATOM 5497 N N . SER A 1 675 ? 13.359 -6.869 16.591 1.00 79.38 675 SER A N 1
ATOM 5498 C CA . SER A 1 675 ? 14.451 -6.515 17.491 1.00 79.38 675 SER A CA 1
ATOM 5499 C C . SER A 1 675 ? 14.007 -6.438 18.950 1.00 79.38 675 SER A C 1
ATOM 5501 O O . SER A 1 675 ? 12.823 -6.388 19.286 1.00 79.38 675 SER A O 1
ATOM 5503 N N . THR A 1 676 ? 14.985 -6.350 19.849 1.00 75.44 676 THR A N 1
ATOM 5504 C CA . THR A 1 676 ? 14.742 -6.085 21.274 1.00 75.44 676 THR A CA 1
ATOM 5505 C C . THR A 1 676 ? 14.331 -4.631 21.549 1.00 75.44 676 THR A C 1
ATOM 5507 O O . THR A 1 676 ? 13.833 -4.336 22.640 1.00 75.44 676 THR A O 1
ATOM 5510 N N . TRP A 1 677 ? 14.461 -3.725 20.570 1.00 70.00 677 TRP A N 1
ATOM 5511 C CA . TRP A 1 677 ? 14.266 -2.281 20.728 1.00 70.00 677 TRP A CA 1
ATOM 5512 C C . TRP A 1 677 ? 12.807 -1.871 20.980 1.00 70.00 677 TRP A C 1
ATOM 5514 O O . TRP A 1 677 ? 11.875 -2.442 20.412 1.00 70.00 677 TRP A O 1
ATOM 5524 N N . ARG A 1 678 ? 12.588 -0.870 21.844 1.00 66.94 678 ARG A N 1
ATOM 5525 C CA . ARG A 1 678 ? 11.257 -0.356 22.219 1.00 66.94 678 ARG A CA 1
ATOM 5526 C C . ARG A 1 678 ? 11.102 1.109 21.807 1.00 66.94 678 ARG A C 1
ATOM 5528 O O . ARG A 1 678 ? 12.019 1.898 21.999 1.00 66.94 678 ARG A O 1
ATOM 5535 N N . GLY A 1 679 ? 9.916 1.473 21.322 1.00 67.94 679 GLY A N 1
ATOM 5536 C CA . GLY A 1 679 ? 9.530 2.858 21.030 1.00 67.94 679 GLY A CA 1
ATOM 5537 C C . GLY A 1 679 ? 9.232 3.115 19.552 1.00 67.94 679 GLY A C 1
ATOM 5538 O O . GLY A 1 679 ? 9.213 2.198 18.739 1.00 67.94 679 GLY A O 1
ATOM 5539 N N . TRP A 1 680 ? 9.014 4.384 19.207 1.00 68.56 680 TRP A N 1
ATOM 5540 C CA . TRP A 1 680 ? 8.536 4.833 17.889 1.00 68.56 680 TRP A CA 1
ATOM 5541 C C . TRP A 1 680 ? 9.592 4.883 16.777 1.00 68.56 680 TRP A C 1
ATOM 5543 O O . TRP A 1 680 ? 9.343 5.407 15.696 1.00 68.56 680 TRP A O 1
ATOM 5553 N N . HIS A 1 681 ? 10.775 4.329 17.034 1.00 65.88 681 HIS A N 1
ATOM 5554 C CA . HIS A 1 681 ? 11.876 4.261 16.082 1.00 65.88 681 HIS A CA 1
ATOM 5555 C C . HIS A 1 681 ? 12.372 2.819 16.045 1.00 65.88 681 HIS A C 1
ATOM 5557 O O . HIS A 1 681 ? 12.843 2.314 17.058 1.00 65.88 681 HIS A O 1
ATOM 5563 N N . GLY A 1 682 ? 12.214 2.136 14.912 1.00 60.34 682 GLY A N 1
ATOM 5564 C CA . GLY A 1 682 ? 12.580 0.725 14.779 1.00 60.34 682 GLY A CA 1
ATOM 5565 C C . GLY A 1 682 ? 14.081 0.546 14.572 1.00 60.34 682 GLY A C 1
ATOM 5566 O O . GLY A 1 682 ? 14.694 1.311 13.830 1.00 60.34 682 GLY A O 1
ATOM 5567 N N . ALA A 1 683 ? 14.667 -0.484 15.186 1.00 62.34 683 ALA A N 1
ATOM 5568 C CA . ALA A 1 683 ? 16.055 -0.884 14.924 1.00 62.34 683 ALA A CA 1
ATOM 5569 C C . ALA A 1 683 ? 16.193 -1.746 13.654 1.00 62.34 683 ALA A C 1
ATOM 5571 O O . ALA A 1 683 ? 17.296 -1.944 13.144 1.00 62.34 683 ALA A O 1
ATOM 5572 N N . VAL A 1 684 ? 15.071 -2.252 13.137 1.00 70.44 684 VAL A N 1
ATOM 5573 C CA . VAL A 1 684 ? 14.999 -3.113 11.956 1.00 70.44 684 VAL A CA 1
ATOM 5574 C C . VAL A 1 684 ? 14.051 -2.504 10.941 1.00 70.44 684 VAL A C 1
ATOM 5576 O O . VAL A 1 684 ? 13.007 -1.945 11.281 1.00 70.44 684 VAL A O 1
ATOM 5579 N N . THR A 1 685 ? 14.440 -2.621 9.684 1.00 67.06 685 THR A N 1
ATOM 5580 C CA . THR A 1 685 ? 13.701 -2.189 8.513 1.00 67.06 685 THR A CA 1
ATOM 5581 C C . THR A 1 685 ? 13.630 -3.297 7.483 1.00 67.06 685 THR A C 1
ATOM 5583 O O . THR A 1 685 ? 14.402 -4.244 7.526 1.00 67.06 685 THR A O 1
ATOM 5586 N N . GLY A 1 686 ? 12.684 -3.203 6.563 1.00 63.16 686 GLY A N 1
ATOM 5587 C CA . GLY A 1 686 ? 12.676 -4.014 5.351 1.00 63.16 686 GLY A CA 1
ATOM 5588 C C . GLY A 1 686 ? 13.031 -3.144 4.157 1.00 63.16 686 GLY A C 1
ATOM 5589 O O . GLY A 1 686 ? 13.036 -1.919 4.269 1.00 63.16 686 GLY A O 1
ATOM 5590 N N . ASP A 1 687 ? 13.281 -3.774 3.017 1.00 61.44 687 ASP A N 1
ATOM 5591 C CA . ASP A 1 687 ? 13.292 -3.063 1.745 1.00 61.44 687 ASP A CA 1
ATOM 5592 C C . ASP A 1 687 ? 11.840 -2.735 1.364 1.00 61.44 687 ASP A C 1
ATOM 5594 O O . ASP A 1 687 ? 11.017 -3.622 1.122 1.00 61.44 687 ASP A O 1
ATOM 5598 N N . TYR A 1 688 ? 11.497 -1.452 1.446 1.00 61.06 688 TYR A N 1
ATOM 5599 C CA . TYR A 1 688 ? 10.116 -0.965 1.391 1.00 61.06 688 TYR A CA 1
ATOM 5600 C C . TYR A 1 688 ? 9.630 -0.664 -0.023 1.00 61.06 688 TYR A C 1
ATOM 5602 O O . TYR A 1 688 ? 8.446 -0.397 -0.204 1.00 61.06 688 TYR A O 1
ATOM 5610 N N . GLU A 1 689 ? 10.531 -0.677 -1.007 1.00 60.31 689 GLU A N 1
ATOM 5611 C CA . GLU A 1 689 ? 10.249 -0.236 -2.375 1.00 60.31 689 GLU A CA 1
ATOM 5612 C C . GLU A 1 689 ? 10.318 -1.384 -3.394 1.00 60.31 689 GLU A C 1
ATOM 5614 O O . GLU A 1 689 ? 10.208 -1.149 -4.600 1.00 60.31 689 GLU A O 1
ATOM 5619 N N . VAL A 1 690 ? 10.440 -2.640 -2.947 1.00 70.50 690 VAL A N 1
ATOM 5620 C CA . VAL A 1 690 ? 10.495 -3.786 -3.864 1.00 70.50 690 VAL A CA 1
ATOM 5621 C C . VAL A 1 690 ? 9.106 -4.110 -4.400 1.00 70.50 690 VAL A C 1
ATOM 5623 O O . VAL A 1 690 ? 8.196 -4.465 -3.653 1.00 70.50 690 VAL A O 1
ATOM 5626 N N . VAL A 1 691 ? 8.963 -4.015 -5.722 1.00 77.31 691 VAL A N 1
ATOM 5627 C CA . VAL A 1 691 ? 7.832 -4.584 -6.461 1.00 77.31 691 VAL A CA 1
ATOM 5628 C C . VAL A 1 691 ? 8.176 -6.024 -6.828 1.00 77.31 691 VAL A C 1
ATOM 5630 O O . VAL A 1 691 ? 9.024 -6.235 -7.698 1.00 77.31 691 VAL A O 1
ATOM 5633 N N . TYR A 1 692 ? 7.499 -6.988 -6.209 1.00 83.94 692 TYR A N 1
ATOM 5634 C CA . TYR A 1 692 ? 7.672 -8.405 -6.507 1.00 83.94 692 TYR A CA 1
ATOM 5635 C C . TYR A 1 692 ? 6.942 -8.791 -7.790 1.00 83.94 692 TYR A C 1
ATOM 5637 O O . TYR A 1 692 ? 5.750 -8.512 -7.927 1.00 83.94 692 TYR A O 1
ATOM 5645 N N . ILE A 1 693 ? 7.642 -9.445 -8.721 1.00 82.88 693 ILE A N 1
ATOM 5646 C CA . ILE A 1 693 ? 7.059 -9.889 -9.999 1.00 82.88 693 ILE A CA 1
ATOM 5647 C C . ILE A 1 693 ? 6.919 -11.405 -10.054 1.00 82.88 693 ILE A C 1
ATOM 5649 O O . ILE A 1 693 ? 5.825 -11.911 -10.291 1.00 82.88 693 ILE A O 1
ATOM 5653 N N . ASP A 1 694 ? 8.017 -12.122 -9.845 1.00 81.69 694 ASP A N 1
ATOM 5654 C CA . ASP A 1 694 ? 8.067 -13.580 -9.900 1.00 81.69 694 ASP A CA 1
ATOM 5655 C C . ASP A 1 694 ? 9.098 -14.110 -8.899 1.00 81.69 694 ASP A C 1
ATOM 5657 O O . ASP A 1 694 ? 10.051 -14.809 -9.248 1.00 81.69 694 ASP A O 1
ATOM 5661 N N . ARG A 1 695 ? 8.924 -13.720 -7.631 1.00 87.62 695 ARG A N 1
ATOM 5662 C CA . ARG A 1 695 ? 9.844 -14.074 -6.549 1.00 87.62 695 ARG A CA 1
ATOM 5663 C C . ARG A 1 695 ? 9.961 -15.593 -6.410 1.00 87.62 695 ARG A C 1
ATOM 5665 O O . ARG A 1 695 ? 8.979 -16.283 -6.128 1.00 87.62 695 ARG A O 1
ATOM 5672 N N . LEU A 1 696 ? 11.188 -16.088 -6.531 1.00 89.94 696 LEU A N 1
ATOM 5673 C CA . LEU A 1 696 ? 11.564 -17.474 -6.300 1.00 89.94 696 LEU A CA 1
ATOM 5674 C C . LEU A 1 696 ? 12.633 -17.547 -5.211 1.00 89.94 696 LEU A C 1
ATOM 5676 O O . LEU A 1 696 ? 13.764 -17.104 -5.405 1.00 89.94 696 LEU A O 1
ATOM 5680 N N . ASP A 1 697 ? 12.276 -18.126 -4.072 1.00 94.50 697 ASP A N 1
ATOM 5681 C CA . ASP A 1 697 ? 13.201 -18.322 -2.960 1.00 94.50 697 ASP A CA 1
ATOM 5682 C C . ASP A 1 697 ? 14.250 -19.394 -3.303 1.00 94.50 697 ASP A C 1
ATOM 5684 O O . ASP A 1 697 ? 13.970 -20.357 -4.020 1.00 94.50 697 ASP A O 1
ATOM 5688 N N . HIS A 1 698 ? 15.464 -19.248 -2.767 1.00 96.75 698 HIS A N 1
ATOM 5689 C CA . HIS A 1 698 ? 16.482 -20.292 -2.839 1.00 96.75 698 HIS A CA 1
ATOM 5690 C C . HIS A 1 698 ? 16.020 -21.517 -2.037 1.00 96.75 698 HIS A C 1
ATOM 5692 O O . HIS A 1 698 ? 15.587 -21.384 -0.890 1.00 96.75 698 HIS A O 1
ATOM 5698 N N . GLU A 1 699 ? 16.159 -22.720 -2.601 1.00 95.38 699 GLU A N 1
ATOM 5699 C CA . GLU A 1 699 ? 15.590 -23.955 -2.034 1.00 95.38 699 GLU A CA 1
ATOM 5700 C C . GLU A 1 699 ? 16.008 -24.212 -0.574 1.00 95.38 699 GLU A C 1
ATOM 5702 O O . GLU A 1 699 ? 15.207 -24.668 0.246 1.00 95.38 699 GLU A O 1
ATOM 5707 N N . THR A 1 700 ? 17.238 -23.835 -0.214 1.00 95.94 700 THR A N 1
ATOM 5708 C CA . THR A 1 700 ? 17.795 -24.052 1.129 1.00 95.94 700 THR A CA 1
ATOM 5709 C C . THR A 1 700 ? 17.136 -23.221 2.218 1.00 95.94 700 THR A C 1
ATOM 5711 O O . THR A 1 700 ? 17.205 -23.619 3.377 1.00 95.94 700 THR A O 1
ATOM 5714 N N . VAL A 1 701 ? 16.529 -22.077 1.881 1.00 95.19 701 VAL A N 1
ATOM 5715 C CA . VAL A 1 701 ? 15.931 -21.159 2.866 1.00 95.19 701 VAL A CA 1
ATOM 5716 C C . VAL A 1 701 ? 14.854 -21.866 3.685 1.00 95.19 701 VAL A C 1
ATOM 5718 O O . VAL A 1 701 ? 14.744 -21.644 4.887 1.00 95.19 701 VAL A O 1
ATOM 5721 N N . SER A 1 702 ? 14.114 -22.780 3.056 1.00 92.88 702 SER A N 1
ATOM 5722 C CA . SER A 1 702 ? 13.090 -23.595 3.717 1.00 92.88 702 SER A CA 1
ATOM 5723 C C . SER A 1 702 ? 13.630 -24.478 4.854 1.00 92.88 702 SER A C 1
ATOM 5725 O O . SER A 1 702 ? 12.875 -24.850 5.750 1.00 92.88 702 SER A O 1
ATOM 5727 N N . GLY A 1 703 ? 14.927 -24.806 4.831 1.00 93.19 703 GLY A N 1
ATOM 5728 C CA . GLY A 1 703 ? 15.601 -25.629 5.836 1.00 93.19 703 GLY A CA 1
ATOM 5729 C C . GLY A 1 703 ? 16.322 -24.836 6.928 1.00 93.19 703 GLY A C 1
ATOM 5730 O O . GLY A 1 703 ? 17.011 -25.439 7.752 1.00 93.19 703 GLY A O 1
ATOM 5731 N N . TRP A 1 704 ? 16.231 -23.505 6.932 1.00 95.19 704 TRP A N 1
ATOM 5732 C CA . TRP A 1 704 ? 16.859 -22.667 7.955 1.00 95.19 704 TRP A CA 1
ATOM 5733 C C . TRP A 1 704 ? 15.996 -22.630 9.214 1.00 95.19 704 TRP A C 1
ATOM 5735 O O . TRP A 1 704 ? 14.770 -22.583 9.143 1.00 95.19 704 TRP A O 1
ATOM 5745 N N . VAL A 1 705 ? 16.629 -22.671 10.389 1.00 93.69 705 VAL A N 1
ATOM 5746 C CA . VAL A 1 705 ? 15.902 -22.855 11.654 1.00 93.69 705 VAL A CA 1
ATOM 5747 C C . VAL A 1 705 ? 16.303 -21.803 12.674 1.00 93.69 705 VAL A C 1
ATOM 5749 O O . VAL A 1 705 ? 17.463 -21.737 13.075 1.00 93.69 705 VAL A O 1
ATOM 5752 N N . THR A 1 706 ? 15.327 -21.031 13.153 1.00 90.56 706 THR A N 1
ATOM 5753 C CA . THR A 1 706 ? 15.494 -20.162 14.327 1.00 90.56 706 THR A CA 1
ATOM 5754 C C . THR A 1 706 ? 15.617 -21.010 15.597 1.00 90.56 706 THR A C 1
ATOM 5756 O O . THR A 1 706 ? 14.835 -21.948 15.820 1.00 90.56 706 THR A O 1
ATOM 5759 N N . GLN A 1 707 ? 16.619 -20.704 16.421 1.00 87.50 707 GLN A N 1
ATOM 5760 C CA . GLN A 1 707 ? 16.993 -21.470 17.607 1.00 87.50 707 GLN A CA 1
ATOM 5761 C C . GLN A 1 707 ? 17.030 -20.608 18.871 1.00 87.50 707 GLN A C 1
ATOM 5763 O O . GLN A 1 707 ? 17.599 -19.517 18.865 1.00 87.50 707 GLN A O 1
ATOM 5768 N N . GLY A 1 708 ? 16.521 -21.180 19.966 1.00 83.06 708 GLY A N 1
ATOM 5769 C CA . GLY A 1 708 ? 16.637 -20.627 21.312 1.00 83.06 708 GLY A CA 1
ATOM 5770 C C . GLY A 1 708 ? 15.964 -19.267 21.489 1.00 83.06 708 GLY A C 1
ATOM 5771 O O . GLY A 1 708 ? 15.274 -18.759 20.606 1.00 83.06 708 GLY A O 1
ATOM 5772 N N . THR A 1 709 ? 16.218 -18.657 22.640 1.00 84.50 709 THR A N 1
ATOM 5773 C CA . THR A 1 709 ? 15.705 -17.332 23.013 1.00 84.50 709 THR A CA 1
ATOM 5774 C C . THR A 1 709 ? 16.474 -16.186 22.355 1.00 84.50 709 THR A C 1
ATOM 5776 O O . THR A 1 709 ? 15.935 -15.095 22.195 1.00 84.50 709 THR A O 1
ATOM 5779 N N . ASP A 1 710 ? 17.714 -16.424 21.925 1.00 82.38 710 ASP A N 1
ATOM 5780 C CA . ASP A 1 710 ? 18.597 -15.380 21.384 1.00 82.38 710 ASP A CA 1
ATOM 5781 C C . ASP A 1 710 ? 18.292 -15.033 19.917 1.00 82.38 710 ASP A C 1
ATOM 5783 O O . ASP A 1 710 ? 18.748 -14.012 19.413 1.00 82.38 710 ASP A O 1
ATOM 5787 N N . GLY A 1 711 ? 17.490 -15.854 19.226 1.00 85.69 711 GLY A N 1
ATOM 5788 C CA . GLY A 1 711 ? 17.095 -15.602 17.838 1.00 85.69 711 GLY A CA 1
ATOM 5789 C C . GLY A 1 711 ? 18.116 -16.034 16.782 1.00 85.69 711 GLY A C 1
ATOM 5790 O O . GLY A 1 711 ? 17.947 -15.705 15.607 1.00 85.69 711 GLY A O 1
ATOM 5791 N N . ASN A 1 712 ? 19.131 -16.804 17.180 1.00 90.25 712 ASN A N 1
ATOM 5792 C CA . ASN A 1 712 ? 20.151 -17.334 16.278 1.00 90.25 712 ASN A CA 1
ATOM 5793 C C . ASN A 1 712 ? 19.534 -18.218 15.186 1.00 90.25 712 ASN A C 1
ATOM 5795 O O . ASN A 1 712 ? 18.521 -18.893 15.400 1.00 90.25 712 ASN A O 1
ATOM 5799 N N . ILE A 1 713 ? 20.180 -18.277 14.021 1.00 93.19 713 ILE A N 1
ATOM 5800 C CA . ILE A 1 713 ? 19.705 -19.074 12.884 1.00 93.19 713 ILE A CA 1
ATOM 5801 C C . ILE A 1 713 ? 20.716 -20.165 12.559 1.00 93.19 713 ILE A C 1
ATOM 5803 O O . ILE A 1 713 ? 21.863 -19.892 12.205 1.00 93.19 713 ILE A O 1
ATOM 5807 N N . ALA A 1 714 ? 20.270 -21.416 12.623 1.00 94.31 714 ALA A N 1
ATOM 5808 C CA . ALA A 1 714 ? 21.039 -22.552 12.144 1.00 94.31 714 ALA A CA 1
ATOM 5809 C C . ALA A 1 714 ? 20.844 -22.738 10.637 1.00 94.31 714 ALA A C 1
ATOM 5811 O O . ALA A 1 714 ? 19.713 -22.841 10.154 1.00 94.31 714 ALA A O 1
ATOM 5812 N N . ILE A 1 715 ? 21.963 -22.831 9.915 1.00 96.06 715 ILE A N 1
ATOM 5813 C CA . ILE A 1 715 ? 22.000 -23.022 8.465 1.00 96.06 715 ILE A CA 1
ATOM 5814 C C . ILE A 1 715 ? 22.883 -24.231 8.143 1.00 96.06 715 ILE A C 1
ATOM 5816 O O . ILE A 1 715 ? 24.094 -24.211 8.369 1.00 96.06 715 ILE A O 1
ATOM 5820 N N . LEU A 1 716 ? 22.266 -25.285 7.599 1.00 96.44 716 LEU A N 1
ATOM 5821 C CA . LEU A 1 716 ? 22.950 -26.516 7.166 1.00 96.44 716 LEU A CA 1
ATOM 5822 C C . LEU A 1 716 ? 23.224 -26.555 5.657 1.00 96.44 716 LEU A C 1
ATOM 5824 O O . LEU A 1 716 ? 24.048 -27.330 5.176 1.00 96.44 716 LEU A O 1
ATOM 5828 N N . SER A 1 717 ? 22.541 -25.710 4.891 1.00 96.69 717 SER A N 1
ATOM 5829 C CA . SER A 1 717 ? 22.841 -25.506 3.482 1.00 96.69 717 SER A CA 1
ATOM 5830 C C . SER A 1 717 ? 22.484 -24.087 3.062 1.00 96.69 717 SER A C 1
ATOM 5832 O O . SER A 1 717 ? 21.538 -23.499 3.589 1.00 96.69 717 SER A O 1
ATOM 5834 N N . ALA A 1 718 ? 23.263 -23.527 2.141 1.00 97.19 718 ALA A N 1
ATOM 5835 C CA . ALA A 1 718 ? 23.078 -22.177 1.632 1.00 97.19 718 ALA A CA 1
ATOM 5836 C C . ALA A 1 718 ? 23.495 -22.075 0.161 1.00 97.19 718 ALA A C 1
ATOM 5838 O O . ALA A 1 718 ? 24.404 -22.777 -0.288 1.00 97.19 718 ALA A O 1
ATOM 5839 N N . GLY A 1 719 ? 22.869 -21.151 -0.565 1.00 97.12 719 GLY A N 1
ATOM 5840 C CA . GLY A 1 719 ? 23.317 -20.721 -1.885 1.00 97.12 719 GLY A CA 1
ATOM 5841 C C . GLY A 1 719 ? 24.448 -19.702 -1.772 1.00 97.12 719 GLY A C 1
ATOM 5842 O O . GLY A 1 719 ? 24.197 -18.501 -1.662 1.00 97.12 719 GLY A O 1
ATOM 5843 N N . VAL A 1 720 ? 25.702 -20.155 -1.771 1.00 96.88 720 VAL A N 1
ATOM 5844 C CA . VAL A 1 720 ? 26.864 -19.254 -1.712 1.00 96.88 720 VAL A CA 1
ATOM 5845 C C . VAL A 1 720 ? 27.113 -18.689 -3.103 1.00 96.88 720 VAL A C 1
ATOM 5847 O O . VAL A 1 720 ? 27.480 -19.423 -4.014 1.00 96.88 720 VAL A O 1
ATOM 5850 N N . THR A 1 721 ? 26.898 -17.385 -3.278 1.00 95.88 721 THR A N 1
ATOM 5851 C CA . THR A 1 721 ? 27.067 -16.750 -4.594 1.00 95.88 721 THR A CA 1
ATOM 5852 C C . THR A 1 721 ? 28.517 -16.377 -4.858 1.00 95.88 721 THR A C 1
ATOM 5854 O O . THR A 1 721 ? 29.012 -16.561 -5.964 1.00 95.88 721 THR A O 1
ATOM 5857 N N . MET A 1 722 ? 29.184 -15.820 -3.847 1.00 94.88 722 MET A N 1
ATOM 5858 C CA . MET A 1 722 ? 30.597 -15.458 -3.911 1.00 94.88 722 MET A CA 1
ATOM 5859 C C . MET A 1 722 ? 31.179 -15.277 -2.509 1.00 94.88 722 MET A C 1
ATOM 5861 O O . MET A 1 722 ? 30.459 -14.975 -1.549 1.00 94.88 722 MET A O 1
ATOM 5865 N N . THR A 1 723 ? 32.496 -15.418 -2.411 1.00 94.62 723 THR A N 1
ATOM 5866 C CA . THR A 1 723 ? 33.280 -15.192 -1.196 1.00 94.62 723 THR A CA 1
ATOM 5867 C C . THR A 1 723 ? 34.424 -14.215 -1.454 1.00 94.62 723 THR A C 1
ATOM 5869 O O . THR A 1 723 ? 34.971 -14.163 -2.554 1.00 94.62 723 THR A O 1
ATOM 5872 N N . SER A 1 724 ? 34.858 -13.462 -0.436 1.00 94.00 724 SER A N 1
ATOM 5873 C CA . SER A 1 724 ? 36.032 -12.576 -0.559 1.00 94.00 724 SER A CA 1
ATOM 5874 C C . SER A 1 724 ? 37.329 -13.327 -0.899 1.00 94.00 724 SER A C 1
ATOM 5876 O O . SER A 1 724 ? 38.302 -12.715 -1.335 1.00 94.00 724 SER A O 1
ATOM 5878 N N . THR A 1 725 ? 37.347 -14.652 -0.741 1.00 92.44 725 THR A N 1
ATOM 5879 C CA . THR A 1 725 ? 38.475 -15.526 -1.084 1.00 92.44 725 THR A CA 1
ATOM 5880 C C . THR A 1 725 ? 38.427 -16.090 -2.502 1.00 92.44 725 THR A C 1
ATOM 5882 O O . THR A 1 725 ? 39.371 -16.772 -2.902 1.00 92.44 725 THR A O 1
ATOM 5885 N N . ASP A 1 726 ? 37.375 -15.805 -3.271 1.00 93.56 726 ASP A N 1
ATOM 5886 C CA . ASP A 1 726 ? 37.268 -16.294 -4.642 1.00 93.56 726 ASP A CA 1
ATOM 5887 C C . ASP A 1 726 ? 38.362 -15.672 -5.538 1.00 93.56 726 ASP A C 1
ATOM 5889 O O . ASP A 1 726 ? 38.759 -14.502 -5.356 1.00 93.56 726 ASP A O 1
ATOM 5893 N N . PRO A 1 727 ? 38.875 -16.439 -6.521 1.00 92.38 727 PRO A N 1
ATOM 5894 C CA . PRO A 1 727 ? 39.806 -15.909 -7.508 1.00 92.38 727 PRO A CA 1
ATOM 5895 C C . PRO A 1 727 ? 39.153 -14.770 -8.294 1.00 92.38 727 PRO A C 1
ATOM 5897 O O . PRO A 1 727 ? 37.933 -14.711 -8.440 1.00 92.38 727 PRO A O 1
ATOM 5900 N N . GLU A 1 728 ? 39.965 -13.841 -8.800 1.00 87.00 728 GLU A N 1
ATOM 5901 C CA . GLU A 1 728 ? 39.428 -12.774 -9.643 1.00 87.00 728 GLU A CA 1
ATOM 5902 C C . GLU A 1 728 ? 38.775 -13.354 -10.901 1.00 87.00 728 GLU A C 1
ATOM 5904 O O . GLU A 1 728 ? 39.333 -14.218 -11.577 1.00 87.00 728 GLU A O 1
ATOM 5909 N N . GLY A 1 729 ? 37.571 -12.869 -11.192 1.00 83.00 729 GLY A N 1
ATOM 5910 C CA . GLY A 1 729 ? 36.779 -13.263 -12.347 1.00 83.00 729 GLY A CA 1
ATOM 5911 C C . GLY A 1 729 ? 36.203 -12.046 -13.061 1.00 83.00 729 GLY A C 1
ATOM 5912 O O . GLY A 1 729 ? 36.580 -10.902 -12.795 1.00 83.00 729 GLY A O 1
ATOM 5913 N N . LYS A 1 730 ? 35.258 -12.292 -13.974 1.00 85.00 730 LYS A N 1
ATOM 5914 C CA . LYS A 1 730 ? 34.537 -11.218 -14.665 1.00 85.00 730 LYS A CA 1
ATOM 5915 C C . LYS A 1 730 ? 33.829 -10.325 -13.627 1.00 85.00 730 LYS A C 1
ATOM 5917 O O . LYS A 1 730 ? 33.123 -10.866 -12.777 1.00 85.00 730 LYS A O 1
ATOM 5922 N N . PRO A 1 731 ? 33.980 -8.987 -13.688 1.00 90.06 731 PRO A N 1
ATOM 5923 C CA . PRO A 1 731 ? 33.297 -8.086 -12.767 1.00 90.06 731 PRO A CA 1
ATOM 5924 C C . PRO A 1 731 ? 31.779 -8.280 -12.810 1.00 90.06 731 PRO A C 1
ATOM 5926 O O . PRO A 1 731 ? 31.172 -8.213 -13.881 1.00 90.06 731 PRO A O 1
ATOM 5929 N N . ILE A 1 732 ? 31.179 -8.497 -11.640 1.00 91.81 732 ILE A N 1
ATOM 5930 C CA . ILE A 1 732 ? 29.725 -8.549 -11.464 1.00 91.81 732 ILE A CA 1
ATOM 5931 C C . ILE A 1 732 ? 29.291 -7.226 -10.844 1.00 91.81 732 ILE A C 1
ATOM 5933 O O . ILE A 1 732 ? 29.767 -6.855 -9.770 1.00 91.81 732 ILE A O 1
ATOM 5937 N N . GLN A 1 733 ? 28.410 -6.508 -11.533 1.00 93.81 733 GLN A N 1
ATOM 5938 C CA . GLN A 1 733 ? 27.819 -5.279 -11.015 1.00 93.81 733 GLN A CA 1
ATOM 5939 C C . GLN A 1 733 ? 26.707 -5.614 -10.020 1.00 93.81 733 GLN A C 1
ATOM 5941 O O . GLN A 1 733 ? 26.089 -6.672 -10.102 1.00 93.81 733 GLN A O 1
ATOM 5946 N N . GLY A 1 734 ? 26.429 -4.709 -9.090 1.00 93.19 734 GLY A N 1
ATOM 5947 C CA . GLY A 1 734 ? 25.359 -4.902 -8.120 1.00 93.19 734 GLY A CA 1
ATOM 5948 C C . GLY A 1 734 ? 25.076 -3.649 -7.313 1.00 93.19 734 GLY A C 1
ATOM 5949 O O . GLY A 1 734 ? 25.631 -2.582 -7.563 1.00 93.19 734 GLY A O 1
ATOM 5950 N N . THR A 1 735 ? 24.193 -3.783 -6.338 1.00 92.00 735 THR A N 1
ATOM 5951 C CA . THR A 1 735 ? 23.952 -2.792 -5.289 1.00 92.00 735 THR A CA 1
ATOM 5952 C C . THR A 1 735 ? 24.080 -3.496 -3.952 1.00 92.00 735 THR A C 1
ATOM 5954 O O . THR A 1 735 ? 23.668 -4.647 -3.818 1.00 92.00 735 THR A O 1
ATOM 5957 N N . LEU A 1 736 ? 24.649 -2.821 -2.962 1.00 90.44 736 LEU A N 1
ATOM 5958 C CA . LEU A 1 736 ? 24.697 -3.336 -1.599 1.00 90.44 736 LEU A CA 1
ATOM 5959 C C . LEU A 1 736 ? 24.399 -2.235 -0.594 1.00 90.44 736 LEU A C 1
ATOM 5961 O O . LEU A 1 736 ? 24.642 -1.054 -0.865 1.00 90.44 736 LEU A O 1
ATOM 5965 N N . SER A 1 737 ? 23.907 -2.648 0.568 1.00 86.38 737 SER A N 1
ATOM 5966 C CA . SER A 1 737 ? 23.835 -1.826 1.769 1.00 86.38 737 SER A CA 1
ATOM 5967 C C . SER A 1 737 ? 24.434 -2.607 2.929 1.00 86.38 737 SER A C 1
ATOM 5969 O O . SER A 1 737 ? 23.940 -3.675 3.286 1.00 86.38 737 SER A O 1
ATOM 5971 N N . CYS A 1 738 ? 25.536 -2.119 3.496 1.00 83.62 738 CYS A N 1
ATOM 5972 C CA . CYS A 1 738 ? 26.210 -2.800 4.595 1.00 83.62 738 CYS A CA 1
ATOM 5973 C C . CYS A 1 738 ? 26.897 -1.837 5.563 1.00 83.62 738 CYS A C 1
ATOM 5975 O O . CYS A 1 738 ? 27.302 -0.733 5.191 1.00 83.62 738 CYS A O 1
ATOM 5977 N N . ALA A 1 739 ? 27.075 -2.287 6.802 1.00 76.06 739 ALA A N 1
ATOM 5978 C CA . ALA A 1 739 ? 27.953 -1.626 7.759 1.00 76.06 739 ALA A CA 1
ATOM 5979 C C . ALA A 1 739 ? 29.420 -1.938 7.423 1.00 76.06 739 ALA A C 1
ATOM 5981 O O . ALA A 1 739 ? 29.750 -3.064 7.045 1.00 76.06 739 ALA A O 1
ATOM 5982 N N . THR A 1 740 ? 30.304 -0.950 7.552 1.00 71.62 740 THR A N 1
ATOM 5983 C CA . THR A 1 740 ? 31.755 -1.145 7.455 1.00 71.62 740 THR A CA 1
ATOM 5984 C C . THR A 1 740 ? 32.381 -1.250 8.849 1.00 71.62 740 THR A C 1
ATOM 5986 O O . THR A 1 740 ? 31.740 -0.972 9.862 1.00 71.62 740 THR A O 1
ATOM 5989 N N . ALA A 1 741 ? 33.649 -1.664 8.906 1.00 65.31 741 ALA A N 1
ATOM 5990 C CA . ALA A 1 741 ? 34.421 -1.720 10.150 1.00 65.31 741 ALA A CA 1
ATOM 5991 C C . ALA A 1 741 ? 34.873 -0.333 10.661 1.00 65.31 741 ALA A C 1
ATOM 5993 O O . ALA A 1 741 ? 35.435 -0.238 11.750 1.00 65.31 741 ALA A O 1
ATOM 5994 N N . GLU A 1 742 ? 34.671 0.728 9.874 1.00 64.69 742 GLU A N 1
ATOM 5995 C CA . GLU A 1 742 ? 34.986 2.103 10.264 1.00 64.69 742 GLU A CA 1
ATOM 5996 C C . GLU A 1 742 ? 33.806 2.714 11.018 1.00 64.69 742 GLU A C 1
ATOM 5998 O O . GLU A 1 742 ? 32.657 2.540 10.614 1.00 64.69 742 GLU A O 1
ATOM 6003 N N . ASP A 1 743 ? 34.085 3.497 12.057 1.00 64.94 743 ASP A N 1
ATOM 6004 C CA . ASP A 1 743 ? 33.078 4.366 12.659 1.00 64.94 743 ASP A CA 1
ATOM 6005 C C . ASP A 1 743 ? 33.037 5.730 11.931 1.00 64.94 743 ASP A C 1
ATOM 6007 O O . ASP A 1 743 ? 34.041 6.225 11.411 1.00 64.94 743 ASP A O 1
ATOM 6011 N N . ASP A 1 744 ? 31.861 6.354 11.878 1.00 59.97 744 ASP A N 1
ATOM 6012 C CA . ASP A 1 744 ? 31.658 7.732 11.449 1.00 59.97 744 ASP A CA 1
ATOM 6013 C C . ASP A 1 744 ? 32.214 8.725 12.489 1.00 59.97 744 ASP A C 1
ATOM 6015 O O . ASP A 1 744 ? 32.673 8.358 13.573 1.00 59.97 744 ASP A O 1
ATOM 6019 N N . GLN A 1 745 ? 32.144 10.025 12.183 1.00 59.34 745 GLN A N 1
ATOM 6020 C CA . GLN A 1 745 ? 32.612 11.085 13.092 1.00 59.34 745 GLN A CA 1
ATOM 6021 C C . GLN A 1 745 ? 31.883 11.102 14.454 1.00 59.34 745 GLN A C 1
ATOM 6023 O O . GLN A 1 745 ? 32.321 11.793 15.371 1.00 59.34 745 GLN A O 1
ATOM 6028 N N . MET A 1 746 ? 30.779 10.359 14.594 1.00 54.19 746 MET A N 1
ATOM 6029 C CA . MET A 1 746 ? 29.971 10.232 15.805 1.00 54.19 746 MET A CA 1
ATOM 6030 C C . MET A 1 746 ? 30.142 8.866 16.505 1.00 54.19 746 MET A C 1
ATOM 6032 O O . MET A 1 746 ? 29.426 8.595 17.470 1.00 54.19 746 MET A O 1
ATOM 6036 N N . GLY A 1 747 ? 31.075 8.007 16.067 1.00 56.59 747 GLY A N 1
ATOM 6037 C CA . GLY A 1 747 ? 31.324 6.690 16.675 1.00 56.59 747 GLY A CA 1
ATOM 6038 C C . GLY A 1 747 ? 30.299 5.604 16.300 1.00 56.59 747 GLY A C 1
ATOM 6039 O O . GLY A 1 747 ? 30.143 4.614 17.030 1.00 56.59 747 GLY A O 1
ATOM 6040 N N . ARG A 1 748 ? 29.541 5.810 15.214 1.00 60.09 748 ARG A N 1
ATOM 6041 C CA . ARG A 1 748 ? 28.559 4.855 14.673 1.00 60.09 748 ARG A CA 1
ATOM 6042 C C . ARG A 1 748 ? 29.160 4.095 13.491 1.00 60.09 748 ARG A C 1
ATOM 6044 O O . ARG A 1 748 ? 29.874 4.726 12.723 1.00 60.09 748 ARG A O 1
ATOM 6051 N N . PRO A 1 749 ? 28.813 2.816 13.257 1.00 63.16 749 PRO A N 1
ATOM 6052 C CA . PRO A 1 749 ? 29.295 2.098 12.082 1.00 63.16 749 PRO A CA 1
ATOM 6053 C C . PRO A 1 749 ? 28.973 2.870 10.800 1.00 63.16 749 PRO A C 1
ATOM 6055 O O . PRO A 1 749 ? 27.819 3.228 10.544 1.00 63.16 749 PRO A O 1
ATOM 6058 N N . LYS A 1 750 ? 29.993 3.149 9.994 1.00 71.31 750 LYS A N 1
ATOM 6059 C CA . LYS A 1 750 ? 29.838 3.832 8.715 1.00 71.31 750 LYS A CA 1
ATOM 6060 C C . LYS A 1 750 ? 29.108 2.900 7.753 1.00 71.31 750 LYS A C 1
ATOM 6062 O O . LYS A 1 750 ? 29.503 1.758 7.542 1.00 71.31 750 LYS A O 1
ATOM 6067 N N . MET A 1 751 ? 28.031 3.392 7.155 1.00 74.75 751 MET A N 1
ATOM 6068 C CA . MET A 1 751 ? 27.244 2.623 6.192 1.00 74.75 751 MET A CA 1
ATOM 6069 C C . MET A 1 751 ? 27.778 2.838 4.774 1.00 74.75 751 MET A C 1
ATOM 6071 O O . MET A 1 751 ? 27.967 3.977 4.340 1.00 74.75 751 MET A O 1
ATOM 6075 N N . ARG A 1 752 ? 27.984 1.750 4.028 1.00 82.06 752 ARG A N 1
ATOM 6076 C CA . ARG A 1 752 ? 28.203 1.767 2.577 1.00 82.06 752 ARG A CA 1
ATOM 6077 C C . ARG A 1 752 ? 26.908 1.334 1.906 1.00 82.06 752 ARG A C 1
ATOM 6079 O O . ARG A 1 752 ? 26.527 0.173 2.003 1.00 82.06 752 ARG A O 1
ATOM 6086 N N . THR A 1 753 ? 26.262 2.260 1.206 1.00 82.38 753 THR A N 1
ATOM 6087 C CA . THR A 1 753 ? 25.059 1.981 0.414 1.00 82.38 753 THR A CA 1
ATOM 6088 C C . THR A 1 753 ? 25.244 2.527 -0.991 1.00 82.38 753 THR A C 1
ATOM 6090 O O . THR A 1 753 ? 25.571 3.703 -1.153 1.00 82.38 753 THR A O 1
ATOM 6093 N N . GLY A 1 754 ? 25.029 1.697 -2.009 1.00 84.94 754 GLY A N 1
ATOM 6094 C CA . GLY A 1 754 ? 25.032 2.153 -3.396 1.00 84.94 754 GLY A CA 1
ATOM 6095 C C . GLY A 1 754 ? 25.421 1.091 -4.415 1.00 84.94 754 GLY A C 1
ATOM 6096 O O . GLY A 1 754 ? 25.693 -0.063 -4.080 1.00 84.94 754 GLY A O 1
ATOM 6097 N N . ALA A 1 755 ? 25.429 1.516 -5.678 1.00 90.12 755 ALA A N 1
ATOM 6098 C CA . ALA A 1 755 ? 25.845 0.690 -6.800 1.00 90.12 755 ALA A CA 1
ATOM 6099 C C . ALA A 1 755 ? 27.355 0.416 -6.752 1.00 90.12 755 ALA A C 1
ATOM 6101 O O . ALA A 1 755 ? 28.154 1.299 -6.432 1.00 90.12 755 ALA A O 1
ATOM 6102 N N . VAL A 1 756 ? 27.744 -0.798 -7.125 1.00 92.56 756 VAL A N 1
ATOM 6103 C CA . VAL A 1 756 ? 29.135 -1.229 -7.244 1.00 92.56 756 VAL A CA 1
ATOM 6104 C C . VAL A 1 756 ? 29.373 -1.846 -8.616 1.00 92.56 756 VAL A C 1
ATOM 6106 O O . VAL A 1 756 ? 28.556 -2.606 -9.135 1.00 92.56 756 VAL A O 1
ATOM 6109 N N . SER A 1 757 ? 30.509 -1.505 -9.221 1.00 92.31 757 SER A N 1
ATOM 6110 C CA . SER A 1 757 ? 30.908 -2.016 -10.537 1.00 92.31 757 SER A CA 1
ATOM 6111 C C . SER A 1 757 ? 31.508 -3.424 -10.472 1.00 92.31 757 SER A C 1
ATOM 6113 O O . SER A 1 757 ? 31.529 -4.126 -11.481 1.00 92.31 757 SER A O 1
ATOM 6115 N N . ASN A 1 758 ? 32.002 -3.829 -9.298 1.00 94.00 758 ASN A N 1
ATOM 6116 C CA . ASN A 1 758 ? 32.575 -5.145 -9.047 1.00 94.00 758 ASN A CA 1
ATOM 6117 C C . ASN A 1 758 ? 32.282 -5.594 -7.603 1.00 94.00 758 ASN A C 1
ATOM 6119 O O . ASN A 1 758 ? 32.923 -5.141 -6.649 1.00 94.00 758 ASN A O 1
ATOM 6123 N N . MET A 1 759 ? 31.309 -6.493 -7.452 1.00 94.31 759 MET A N 1
ATOM 6124 C CA . MET A 1 759 ? 30.886 -7.065 -6.172 1.00 94.31 759 MET A CA 1
ATOM 6125 C C . MET A 1 759 ? 32.022 -7.819 -5.473 1.00 94.31 759 MET A C 1
ATOM 6127 O O . MET A 1 759 ? 32.256 -7.581 -4.292 1.00 94.31 759 MET A O 1
ATOM 6131 N N . LEU A 1 760 ? 32.787 -8.655 -6.187 1.00 94.56 760 LEU A N 1
ATOM 6132 C CA . LEU A 1 760 ? 33.883 -9.432 -5.592 1.00 94.56 760 LEU A CA 1
ATOM 6133 C C . LEU A 1 760 ? 35.000 -8.529 -5.054 1.00 94.56 760 LEU A C 1
ATOM 6135 O O . LEU A 1 760 ? 35.462 -8.723 -3.930 1.00 94.56 760 LEU A O 1
ATOM 6139 N N . ALA A 1 761 ? 35.410 -7.520 -5.830 1.00 92.88 761 ALA A N 1
ATOM 6140 C CA . ALA A 1 761 ? 36.383 -6.531 -5.364 1.00 92.88 761 ALA A CA 1
ATOM 6141 C C . ALA A 1 761 ? 35.865 -5.798 -4.119 1.00 92.88 761 ALA A C 1
ATOM 6143 O O . ALA A 1 761 ? 36.595 -5.630 -3.147 1.00 92.88 761 ALA A O 1
ATOM 6144 N N . THR A 1 762 ? 34.573 -5.463 -4.098 1.00 92.50 762 THR A N 1
ATOM 6145 C CA . THR A 1 762 ? 33.956 -4.822 -2.935 1.00 92.50 762 THR A CA 1
ATOM 6146 C C . THR A 1 762 ? 33.941 -5.734 -1.702 1.00 92.50 762 THR A C 1
ATOM 6148 O O . THR A 1 762 ? 34.226 -5.270 -0.602 1.00 92.50 762 THR A O 1
ATOM 6151 N N . LEU A 1 763 ? 33.674 -7.036 -1.844 1.00 91.75 763 LEU A N 1
ATOM 6152 C CA . LEU A 1 763 ? 33.768 -7.980 -0.721 1.00 91.75 763 LEU A CA 1
ATOM 6153 C C . LEU A 1 763 ? 35.198 -8.096 -0.180 1.00 91.75 763 LEU A C 1
ATOM 6155 O O . LEU A 1 763 ? 35.379 -8.207 1.032 1.00 91.75 763 LEU A O 1
ATOM 6159 N N . LYS A 1 764 ? 36.204 -8.042 -1.061 1.00 91.88 764 LYS A N 1
ATOM 6160 C CA . LYS A 1 764 ? 37.624 -8.000 -0.677 1.00 91.88 764 LYS A CA 1
ATOM 6161 C C . LYS A 1 764 ? 37.987 -6.704 0.052 1.00 91.88 764 LYS A C 1
ATOM 6163 O O . LYS A 1 764 ? 38.766 -6.752 0.993 1.00 91.88 764 LYS A O 1
ATOM 6168 N N . GLU A 1 765 ? 37.403 -5.568 -0.328 1.00 88.62 765 GLU A N 1
ATOM 6169 C CA . GLU A 1 765 ? 37.575 -4.286 0.379 1.00 88.62 765 GLU A CA 1
ATOM 6170 C C . GLU A 1 765 ? 36.916 -4.278 1.764 1.00 88.62 765 GLU A C 1
ATOM 6172 O O . GLU A 1 765 ? 37.449 -3.688 2.700 1.00 88.62 765 GLU A O 1
ATOM 6177 N N . LEU A 1 766 ? 35.746 -4.911 1.900 1.00 84.12 766 LEU A N 1
ATOM 6178 C CA . LEU A 1 766 ? 35.012 -4.993 3.168 1.00 84.12 766 LEU A CA 1
ATOM 6179 C C . LEU A 1 766 ? 35.662 -5.949 4.174 1.00 84.12 766 LEU A C 1
ATOM 6181 O O . LEU A 1 766 ? 35.348 -5.895 5.363 1.00 84.12 766 LEU A O 1
ATOM 6185 N N . GLN A 1 767 ? 36.547 -6.831 3.710 1.00 81.50 767 GLN A N 1
ATOM 6186 C CA . GLN A 1 767 ? 37.234 -7.792 4.553 1.00 81.50 767 GLN A CA 1
ATOM 6187 C C . GLN A 1 767 ? 38.102 -7.085 5.602 1.00 81.50 767 GLN A C 1
ATOM 6189 O O . GLN A 1 767 ? 39.077 -6.403 5.288 1.00 81.50 767 GLN A O 1
ATOM 6194 N N . PHE A 1 768 ? 37.790 -7.324 6.875 1.00 71.00 768 PHE A N 1
ATOM 6195 C CA . PHE A 1 768 ? 38.590 -6.847 7.995 1.00 71.00 768 PHE A CA 1
ATOM 6196 C C . PHE A 1 768 ? 39.458 -7.977 8.568 1.00 71.00 768 PHE A C 1
ATOM 6198 O O . PHE A 1 768 ? 38.971 -8.970 9.117 1.00 71.00 768 PHE A O 1
ATOM 6205 N N . GLY A 1 769 ? 40.779 -7.835 8.449 1.00 74.06 769 GLY A N 1
ATOM 6206 C CA . GLY A 1 769 ? 41.734 -8.843 8.909 1.00 74.06 769 GLY A CA 1
ATOM 6207 C C . GLY A 1 769 ? 41.624 -10.166 8.137 1.00 74.06 769 GLY A C 1
ATOM 6208 O O . GLY A 1 769 ? 41.617 -10.193 6.908 1.00 74.06 769 GLY A O 1
ATOM 6209 N N . ARG A 1 770 ? 41.580 -11.295 8.859 1.00 70.31 770 ARG A N 1
ATOM 6210 C CA . ARG A 1 770 ? 41.526 -12.652 8.269 1.00 70.31 770 ARG A CA 1
ATOM 6211 C C . ARG A 1 770 ? 40.108 -13.209 8.093 1.00 70.31 770 ARG A C 1
ATOM 6213 O O . ARG A 1 770 ? 39.966 -14.370 7.722 1.00 70.31 770 ARG A O 1
ATOM 6220 N N . ARG A 1 771 ? 39.073 -12.427 8.401 1.00 81.75 771 ARG A N 1
ATOM 6221 C CA . ARG A 1 771 ? 37.681 -12.886 8.339 1.00 81.75 771 ARG A CA 1
ATOM 6222 C C . ARG A 1 771 ? 37.192 -12.922 6.900 1.00 81.75 771 ARG A C 1
ATOM 6224 O O . ARG A 1 771 ? 37.542 -12.055 6.108 1.00 81.75 771 ARG A O 1
ATOM 6231 N N . ARG A 1 772 ? 36.399 -13.933 6.556 1.00 90.00 772 ARG A N 1
ATOM 6232 C CA . ARG A 1 772 ? 35.843 -14.076 5.208 1.00 90.00 772 ARG A CA 1
ATOM 6233 C C . ARG A 1 772 ? 34.504 -13.360 5.111 1.00 90.00 772 ARG A C 1
ATOM 6235 O O . ARG A 1 772 ? 33.700 -13.435 6.040 1.00 90.00 772 ARG A O 1
ATOM 6242 N N . MET A 1 773 ? 34.271 -12.721 3.966 1.00 92.38 773 MET A N 1
ATOM 6243 C CA . MET A 1 773 ? 32.984 -12.120 3.614 1.00 92.38 773 MET A CA 1
ATOM 6244 C C . MET A 1 773 ? 32.271 -13.015 2.607 1.00 92.38 773 MET A C 1
ATOM 6246 O O . MET A 1 773 ? 32.887 -13.457 1.635 1.00 92.38 773 MET A O 1
ATOM 6250 N N . LEU A 1 774 ? 30.988 -13.287 2.828 1.00 95.31 774 LEU A N 1
ATOM 6251 C CA . LEU A 1 774 ? 30.185 -14.156 1.973 1.00 95.31 774 LEU A CA 1
ATOM 6252 C C . LEU A 1 774 ? 28.928 -13.429 1.503 1.00 95.31 774 LEU A C 1
ATOM 6254 O O . LEU A 1 774 ? 28.237 -12.801 2.304 1.00 95.31 774 LEU A O 1
ATOM 6258 N N . ALA A 1 775 ? 28.608 -13.565 0.219 1.00 96.50 775 ALA A N 1
ATOM 6259 C CA . ALA A 1 775 ? 27.317 -13.186 -0.339 1.00 96.50 775 ALA A CA 1
ATOM 6260 C C . ALA A 1 775 ? 26.434 -14.433 -0.455 1.00 96.50 775 ALA A C 1
ATOM 6262 O O . ALA A 1 775 ? 26.716 -15.340 -1.246 1.00 96.50 775 ALA A O 1
ATOM 6263 N N . ILE A 1 776 ? 25.380 -14.485 0.357 1.00 97.31 776 ILE A N 1
ATOM 6264 C CA . ILE A 1 776 ? 24.451 -15.612 0.437 1.00 97.31 776 ILE A CA 1
ATOM 6265 C C . ILE A 1 776 ? 23.146 -15.256 -0.264 1.00 97.31 776 ILE A C 1
ATOM 6267 O O . ILE A 1 776 ? 22.477 -14.296 0.117 1.00 97.31 776 ILE A O 1
ATOM 6271 N N . ALA A 1 777 ? 22.787 -16.046 -1.272 1.00 97.19 777 ALA A N 1
ATOM 6272 C CA . ALA A 1 777 ? 21.536 -15.923 -2.004 1.00 97.19 777 ALA A CA 1
ATOM 6273 C C . ALA A 1 777 ? 20.337 -16.253 -1.109 1.00 97.19 777 ALA A C 1
ATOM 6275 O O . ALA A 1 777 ? 20.344 -17.257 -0.394 1.00 97.19 777 ALA A O 1
ATOM 6276 N N . LEU A 1 778 ? 19.295 -15.429 -1.195 1.00 95.62 778 LEU A N 1
ATOM 6277 C CA . LEU A 1 778 ? 18.016 -15.662 -0.529 1.00 95.62 778 LEU A CA 1
ATOM 6278 C C . LEU A 1 778 ? 16.900 -15.939 -1.527 1.00 95.62 778 LEU A C 1
ATOM 6280 O O . LEU A 1 778 ? 16.166 -16.907 -1.361 1.00 95.62 778 LEU A O 1
ATOM 6284 N N . PHE A 1 779 ? 16.770 -15.109 -2.558 1.00 94.31 779 PHE A N 1
ATOM 6285 C CA . PHE A 1 779 ? 15.747 -15.268 -3.585 1.00 94.31 779 PHE A CA 1
ATOM 6286 C C . PHE A 1 779 ? 16.170 -14.593 -4.886 1.00 94.31 779 PHE A C 1
ATOM 6288 O O . PHE A 1 779 ? 17.062 -13.745 -4.911 1.00 94.31 779 PHE A O 1
ATOM 6295 N N . HIS A 1 780 ? 15.512 -14.970 -5.971 1.00 92.06 780 HIS A N 1
ATOM 6296 C CA . HIS A 1 780 ? 15.636 -14.340 -7.272 1.00 92.06 780 HIS A CA 1
ATOM 6297 C C . HIS A 1 780 ? 14.287 -13.751 -7.673 1.00 92.06 780 HIS A C 1
ATOM 6299 O O . HIS A 1 780 ? 13.254 -14.405 -7.543 1.00 92.06 780 HIS A O 1
ATOM 6305 N N . ASP A 1 781 ? 14.293 -12.514 -8.151 1.00 87.81 781 ASP A N 1
ATOM 6306 C CA . ASP A 1 781 ? 13.102 -11.837 -8.654 1.00 87.81 781 ASP A CA 1
ATOM 6307 C C . ASP A 1 781 ? 13.494 -10.824 -9.728 1.00 87.81 781 ASP A C 1
ATOM 6309 O O . ASP A 1 781 ? 14.562 -10.224 -9.656 1.00 87.81 781 ASP A O 1
ATOM 6313 N N . ASN A 1 782 ? 12.646 -10.634 -10.741 1.00 80.81 782 ASN A N 1
ATOM 6314 C CA . ASN A 1 782 ? 12.861 -9.656 -11.814 1.00 80.81 782 ASN A CA 1
ATOM 6315 C C . ASN A 1 782 ? 14.298 -9.672 -12.403 1.00 80.81 782 ASN A C 1
ATOM 6317 O O . ASN A 1 782 ? 14.910 -8.627 -12.623 1.00 80.81 782 ASN A O 1
ATOM 6321 N N . ARG A 1 783 ? 14.842 -10.875 -12.646 1.00 79.62 783 ARG A N 1
ATOM 6322 C CA . ARG A 1 783 ? 16.223 -11.122 -13.120 1.00 79.62 783 ARG A CA 1
ATOM 6323 C C . ARG A 1 783 ? 17.334 -10.638 -12.197 1.00 79.62 783 ARG A C 1
ATOM 6325 O O . ARG A 1 783 ? 18.459 -10.446 -12.647 1.00 79.62 783 ARG A O 1
ATOM 6332 N N . ALA A 1 784 ? 17.047 -10.399 -10.934 1.00 88.12 784 ALA A N 1
ATOM 6333 C CA . ALA A 1 784 ? 18.042 -10.012 -9.963 1.00 88.12 784 ALA A CA 1
ATOM 6334 C C . ALA A 1 784 ? 18.085 -11.031 -8.830 1.00 88.12 784 ALA A C 1
ATOM 6336 O O . ALA A 1 784 ? 17.061 -11.517 -8.348 1.00 88.12 784 ALA A O 1
ATOM 6337 N N . LEU A 1 785 ? 19.303 -11.352 -8.415 1.00 93.75 785 LEU A N 1
ATOM 6338 C CA . LEU A 1 785 ? 19.569 -12.141 -7.231 1.00 93.75 785 LEU A CA 1
ATOM 6339 C C . LEU A 1 785 ? 19.621 -11.216 -6.020 1.00 93.75 785 LEU A C 1
ATOM 6341 O O . LEU A 1 785 ? 20.409 -10.271 -6.001 1.00 93.75 785 LEU A O 1
ATOM 6345 N N . TYR A 1 786 ? 18.833 -11.531 -5.003 1.00 94.31 786 TYR A N 1
ATOM 6346 C CA . TYR A 1 786 ? 18.790 -10.823 -3.732 1.00 94.31 786 TYR A CA 1
ATOM 6347 C C . TYR A 1 786 ? 19.332 -11.715 -2.623 1.00 94.31 786 TYR A C 1
ATOM 6349 O O . TYR A 1 786 ? 19.110 -12.933 -2.603 1.00 94.31 786 TYR A O 1
ATOM 6357 N N . GLY A 1 787 ? 20.041 -11.114 -1.675 1.00 94.88 787 GLY A N 1
ATOM 6358 C CA . GLY A 1 787 ? 20.661 -11.877 -0.606 1.00 94.88 787 GLY A CA 1
ATOM 6359 C C . GLY A 1 787 ? 21.223 -11.044 0.532 1.00 94.88 787 GLY A C 1
ATOM 6360 O O . GLY A 1 787 ? 21.019 -9.832 0.619 1.00 94.88 787 GLY A O 1
ATOM 6361 N N . VAL A 1 788 ? 21.936 -11.726 1.424 1.00 93.94 788 VAL A N 1
ATOM 6362 C CA . VAL A 1 788 ? 22.578 -11.136 2.604 1.00 93.94 788 VAL A CA 1
ATOM 6363 C C . VAL A 1 788 ? 24.088 -11.280 2.545 1.00 93.94 788 VAL A C 1
ATOM 6365 O O . VAL A 1 788 ? 24.629 -12.241 1.996 1.00 93.94 788 VAL A O 1
ATOM 6368 N N . LEU A 1 789 ? 24.769 -10.308 3.141 1.00 92.81 789 LEU A N 1
ATOM 6369 C CA . LEU A 1 789 ? 26.208 -10.321 3.346 1.00 92.81 789 LEU A CA 1
ATOM 6370 C C . LEU A 1 789 ? 26.511 -10.816 4.759 1.00 92.81 789 LEU A C 1
ATOM 6372 O O . LEU A 1 789 ? 25.998 -10.258 5.734 1.00 92.81 789 LEU A O 1
ATOM 6376 N N . LEU A 1 790 ? 27.354 -11.842 4.860 1.00 91.94 790 LEU A N 1
ATOM 6377 C CA . LEU A 1 790 ? 27.782 -12.436 6.124 1.00 91.94 790 LEU A CA 1
ATOM 6378 C C . LEU A 1 790 ? 29.294 -12.275 6.335 1.00 91.94 790 LEU A C 1
ATOM 6380 O O . LEU A 1 790 ? 30.080 -12.436 5.402 1.00 91.94 790 LEU A O 1
ATOM 6384 N N . GLU A 1 791 ? 29.689 -11.998 7.576 1.00 90.50 791 GLU A N 1
ATOM 6385 C CA . GLU A 1 791 ? 31.071 -12.008 8.071 1.00 90.50 791 GLU A CA 1
ATOM 6386 C C . GLU A 1 791 ? 31.295 -13.268 8.920 1.00 90.50 791 GLU A C 1
ATOM 6388 O O . GLU A 1 791 ? 30.533 -13.534 9.851 1.00 90.50 791 GLU A O 1
ATOM 6393 N N . GLU A 1 792 ? 32.359 -14.020 8.643 1.00 90.19 792 GLU A N 1
ATOM 6394 C CA . GLU A 1 792 ? 32.779 -15.148 9.482 1.00 90.19 792 GLU A CA 1
ATOM 6395 C C . GLU A 1 792 ? 33.487 -14.678 10.760 1.00 90.19 792 GLU A C 1
ATOM 6397 O O . GLU A 1 792 ? 34.448 -13.908 10.710 1.00 90.19 792 GLU A O 1
ATOM 6402 N N . LEU A 1 793 ? 33.043 -15.173 11.918 1.00 85.19 793 LEU A N 1
ATOM 6403 C CA . LEU A 1 793 ? 33.547 -14.749 13.227 1.00 85.19 793 LEU A CA 1
ATOM 6404 C C . LEU A 1 793 ? 34.520 -15.742 13.854 1.00 85.19 793 LEU A C 1
ATOM 6406 O O . LEU A 1 793 ? 35.471 -15.326 14.519 1.00 85.19 793 LEU A O 1
ATOM 6410 N N . GLY A 1 794 ? 34.277 -17.035 13.655 1.00 84.25 794 GLY A N 1
ATOM 6411 C CA . GLY A 1 794 ? 35.054 -18.119 14.241 1.00 84.25 794 GLY A CA 1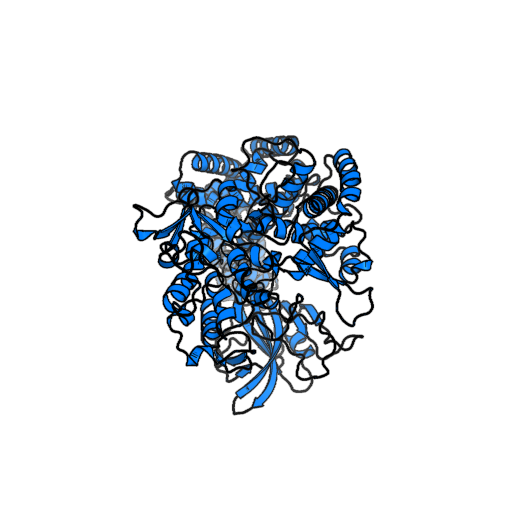
ATOM 6412 C C . GLY A 1 794 ? 34.259 -19.420 14.298 1.00 84.25 794 GLY A C 1
ATOM 6413 O O . GLY A 1 794 ? 33.184 -19.527 13.719 1.00 84.25 794 GLY A O 1
ATOM 6414 N N . VAL A 1 795 ? 34.791 -20.415 15.006 1.00 85.31 795 VAL A N 1
ATOM 6415 C CA . VAL A 1 795 ? 34.135 -21.716 15.191 1.00 85.31 795 VAL A CA 1
ATOM 6416 C C . VAL A 1 795 ? 33.777 -21.898 16.660 1.00 85.31 795 VAL A C 1
ATOM 6418 O O . VAL A 1 795 ? 34.647 -21.812 17.527 1.00 85.31 795 VAL A O 1
ATOM 6421 N N . SER A 1 796 ? 32.512 -22.201 16.935 1.00 80.00 796 SER A N 1
ATOM 6422 C CA . SER A 1 796 ? 31.987 -22.491 18.267 1.00 80.00 796 SER A CA 1
ATOM 6423 C C . SER A 1 796 ? 31.145 -23.759 18.223 1.00 80.00 796 SER A C 1
ATOM 6425 O O . SER A 1 796 ? 30.299 -23.934 17.349 1.00 80.00 796 SER A O 1
ATOM 6427 N N . ARG A 1 797 ? 31.392 -24.690 19.154 1.00 79.00 797 ARG A N 1
ATOM 6428 C CA . ARG A 1 797 ? 30.632 -25.953 19.291 1.00 79.00 797 ARG A CA 1
ATOM 6429 C C . ARG A 1 797 ? 30.476 -26.743 17.973 1.00 79.00 797 ARG A C 1
ATOM 6431 O O . ARG A 1 797 ? 29.437 -27.347 17.724 1.00 79.00 797 ARG A O 1
ATOM 6438 N N . GLY A 1 798 ? 31.504 -26.733 17.120 1.00 83.06 798 GLY A N 1
ATOM 6439 C CA . GLY A 1 798 ? 31.502 -27.436 15.829 1.00 83.06 798 GLY A CA 1
ATOM 6440 C C . GLY A 1 798 ? 30.723 -26.742 14.703 1.00 83.06 798 GLY A C 1
ATOM 6441 O O . GLY A 1 798 ? 30.579 -27.327 13.631 1.00 83.06 798 GLY A O 1
ATOM 6442 N N . ARG A 1 799 ? 30.240 -25.513 14.923 1.00 88.25 799 ARG A N 1
ATOM 6443 C CA . ARG A 1 799 ? 29.596 -24.650 13.923 1.00 88.25 799 ARG A CA 1
ATOM 6444 C C . ARG A 1 799 ? 30.444 -23.415 13.657 1.00 88.25 799 ARG A C 1
ATOM 6446 O O . ARG A 1 799 ? 31.172 -22.968 14.540 1.00 88.25 799 ARG A O 1
ATOM 6453 N N . VAL A 1 800 ? 30.346 -22.864 12.454 1.00 91.69 800 VAL A N 1
ATOM 6454 C CA . VAL A 1 800 ? 30.953 -21.565 12.141 1.00 91.69 800 VAL A CA 1
ATOM 6455 C C . VAL A 1 800 ? 29.973 -20.474 12.558 1.00 91.69 800 VAL A C 1
ATOM 6457 O O . VAL A 1 800 ? 28.853 -20.429 12.047 1.00 91.69 800 VAL A O 1
ATOM 6460 N N . ASP A 1 801 ? 30.384 -19.621 13.488 1.00 91.25 801 ASP A N 1
ATOM 6461 C CA . ASP A 1 801 ? 29.611 -18.450 13.880 1.00 91.25 801 ASP A CA 1
ATOM 6462 C C . ASP A 1 801 ? 29.791 -17.353 12.830 1.00 91.25 801 ASP A C 1
ATOM 6464 O O . ASP A 1 801 ? 30.911 -17.011 12.433 1.00 91.25 801 ASP A O 1
ATOM 6468 N N . MET A 1 802 ? 28.673 -16.789 12.395 1.00 90.50 802 MET A N 1
ATOM 6469 C CA . MET A 1 802 ? 28.609 -15.770 11.354 1.00 90.50 802 MET A CA 1
ATOM 6470 C C . MET A 1 802 ? 27.784 -14.586 11.858 1.00 90.50 802 MET A C 1
ATOM 6472 O O . MET A 1 802 ? 26.880 -14.757 12.671 1.00 90.50 802 MET A O 1
ATOM 6476 N N . ALA A 1 803 ? 28.050 -13.393 11.336 1.00 87.31 803 ALA A N 1
ATOM 6477 C CA . ALA A 1 803 ? 27.212 -12.220 11.563 1.00 87.31 803 ALA A CA 1
ATOM 6478 C C . ALA A 1 803 ? 26.722 -11.638 10.246 1.00 87.31 803 ALA A C 1
ATOM 6480 O O . ALA A 1 803 ? 27.478 -11.539 9.279 1.00 87.31 803 ALA A O 1
ATOM 6481 N N . LYS A 1 804 ? 25.473 -11.175 10.227 1.00 88.38 804 LYS A N 1
ATOM 6482 C CA . LYS A 1 804 ? 24.967 -10.385 9.109 1.00 88.38 804 LYS A CA 1
ATOM 6483 C C . LYS A 1 804 ? 25.529 -8.969 9.169 1.00 88.38 804 LYS A C 1
ATOM 6485 O O . LYS A 1 804 ? 25.435 -8.287 10.190 1.00 88.38 804 LYS A O 1
ATOM 6490 N N . ILE A 1 805 ? 26.066 -8.512 8.044 1.00 86.06 805 ILE A N 1
ATOM 6491 C CA . ILE A 1 805 ? 26.632 -7.165 7.905 1.00 86.06 805 ILE A CA 1
ATOM 6492 C C . ILE A 1 805 ? 25.904 -6.303 6.869 1.00 86.06 805 ILE A C 1
ATOM 6494 O O . ILE A 1 805 ? 26.115 -5.093 6.838 1.00 86.06 805 ILE A O 1
ATOM 6498 N N . GLY A 1 806 ? 25.036 -6.893 6.041 1.00 86.75 806 GLY A N 1
ATOM 6499 C CA . GLY A 1 806 ? 24.288 -6.152 5.027 1.00 86.75 806 GLY A CA 1
ATOM 6500 C C . GLY A 1 806 ? 23.422 -7.011 4.110 1.00 86.75 806 GLY A C 1
ATOM 6501 O O . GLY A 1 806 ? 23.259 -8.214 4.326 1.00 86.75 806 GLY A O 1
ATOM 6502 N N . THR A 1 807 ? 22.899 -6.372 3.070 1.00 91.19 807 THR A N 1
ATOM 6503 C CA . THR A 1 807 ? 22.097 -6.942 1.978 1.00 91.19 807 THR A CA 1
ATOM 6504 C C . THR A 1 807 ? 22.737 -6.616 0.629 1.00 91.19 807 THR A C 1
ATOM 6506 O O . THR A 1 807 ? 23.552 -5.693 0.510 1.00 91.19 807 THR A O 1
ATOM 6509 N N . PHE A 1 808 ? 22.398 -7.393 -0.400 1.00 93.12 808 PHE A N 1
ATOM 6510 C CA . PHE A 1 808 ? 22.819 -7.117 -1.770 1.00 93.12 808 PHE A CA 1
ATOM 6511 C C . PHE A 1 808 ? 21.735 -7.460 -2.793 1.00 93.12 808 PHE A C 1
ATOM 6513 O O . PHE A 1 808 ? 20.874 -8.309 -2.557 1.00 93.12 808 PHE A O 1
ATOM 6520 N N . MET A 1 809 ? 21.864 -6.840 -3.965 1.00 93.25 809 MET A N 1
ATOM 6521 C CA . MET A 1 809 ? 21.151 -7.168 -5.193 1.00 93.25 809 MET A CA 1
ATOM 6522 C C . MET A 1 809 ? 22.149 -7.237 -6.357 1.00 93.25 809 MET A C 1
ATOM 6524 O O . MET A 1 809 ? 22.976 -6.336 -6.524 1.00 93.25 809 MET A O 1
ATOM 6528 N N . MET A 1 810 ? 22.082 -8.294 -7.166 1.00 93.75 810 MET A N 1
ATOM 6529 C CA . MET A 1 810 ? 22.898 -8.466 -8.372 1.00 93.75 810 MET A CA 1
ATOM 6530 C C . MET A 1 810 ? 22.014 -8.747 -9.596 1.00 93.75 810 MET A C 1
ATOM 6532 O O . MET A 1 810 ? 21.361 -9.791 -9.636 1.00 93.75 810 MET A O 1
ATOM 6536 N N . PRO A 1 811 ? 21.983 -7.859 -10.606 1.00 89.19 811 PRO A N 1
ATOM 6537 C CA . PRO A 1 811 ? 21.204 -8.073 -11.817 1.00 89.19 811 PRO A CA 1
ATOM 6538 C C . PRO A 1 811 ? 21.838 -9.144 -12.713 1.00 89.19 811 PRO A C 1
ATOM 6540 O O . PRO A 1 811 ? 23.059 -9.245 -12.819 1.00 89.19 811 PRO A O 1
ATOM 6543 N N . ASN A 1 812 ? 20.993 -9.889 -13.420 1.00 83.69 812 ASN A N 1
ATOM 6544 C CA . ASN A 1 812 ? 21.336 -10.959 -14.358 1.00 83.69 812 ASN A CA 1
ATOM 6545 C C . ASN A 1 812 ? 22.209 -12.070 -13.746 1.00 83.69 812 ASN A C 1
ATOM 6547 O O . ASN A 1 812 ? 23.034 -12.669 -14.435 1.00 83.69 812 ASN A O 1
ATOM 6551 N N . VAL A 1 813 ? 22.036 -12.338 -12.450 1.00 88.88 813 VAL A N 1
ATOM 6552 C CA . VAL A 1 813 ? 22.678 -13.452 -11.744 1.00 88.88 813 VAL A CA 1
ATOM 6553 C C . VAL A 1 813 ? 21.594 -14.442 -11.329 1.00 88.88 813 VAL A C 1
ATOM 6555 O O . VAL A 1 813 ? 20.601 -14.053 -10.719 1.00 88.88 813 VAL A O 1
ATOM 6558 N N . SER A 1 814 ? 21.769 -15.717 -11.673 1.00 89.56 814 SER A N 1
ATOM 6559 C CA . SER A 1 814 ? 20.843 -16.789 -11.296 1.00 89.56 814 SER A CA 1
ATOM 6560 C C . SER A 1 814 ? 21.047 -17.235 -9.845 1.00 89.56 814 SER A C 1
ATOM 6562 O O . SER A 1 814 ? 22.081 -16.961 -9.235 1.00 89.56 814 SER A O 1
ATOM 6564 N N . LEU A 1 815 ? 20.086 -17.988 -9.301 1.00 92.62 815 LEU A N 1
ATOM 6565 C CA . LEU A 1 815 ? 20.278 -18.673 -8.021 1.00 92.62 815 LEU A CA 1
ATOM 6566 C C . LEU A 1 815 ? 21.477 -19.641 -8.121 1.00 92.62 815 LEU A C 1
ATOM 6568 O O . LEU A 1 815 ? 21.544 -20.414 -9.082 1.00 92.62 815 LEU A O 1
ATOM 6572 N N . PRO A 1 816 ? 22.437 -19.592 -7.178 1.00 95.31 816 PRO A N 1
ATOM 6573 C CA . PRO A 1 816 ? 23.548 -20.539 -7.135 1.00 95.31 816 PRO A CA 1
ATOM 6574 C C . PRO A 1 816 ? 23.068 -21.937 -6.700 1.00 95.31 816 PRO A C 1
ATOM 6576 O O . PRO A 1 816 ? 21.966 -22.069 -6.175 1.00 95.31 816 PRO A O 1
ATOM 6579 N N . PRO A 1 817 ? 23.876 -22.994 -6.889 1.00 96.00 817 PRO A N 1
ATOM 6580 C CA . PRO A 1 817 ? 23.565 -24.311 -6.348 1.00 96.00 817 PRO A CA 1
ATOM 6581 C C . PRO A 1 817 ? 23.706 -24.356 -4.819 1.00 96.00 817 PRO A C 1
ATOM 6583 O O . PRO A 1 817 ? 24.517 -23.647 -4.213 1.00 96.00 817 PRO A O 1
ATOM 6586 N N . SER A 1 818 ? 22.963 -25.272 -4.202 1.00 95.94 818 SER A N 1
ATOM 6587 C CA . SER A 1 818 ? 23.033 -25.545 -2.768 1.00 95.94 818 SER A CA 1
ATOM 6588 C C . SER A 1 818 ? 24.400 -26.075 -2.342 1.00 95.94 818 SER A C 1
ATOM 6590 O O . SER A 1 818 ? 24.905 -27.064 -2.870 1.00 95.94 818 SER A O 1
ATOM 6592 N N . THR A 1 819 ? 24.992 -25.432 -1.336 1.00 96.12 819 THR A N 1
ATOM 6593 C CA . THR A 1 819 ? 26.255 -25.846 -0.715 1.00 96.12 819 THR A CA 1
ATOM 6594 C C . THR A 1 819 ? 25.989 -26.314 0.710 1.00 96.12 819 THR A C 1
ATOM 6596 O O . THR A 1 819 ? 25.278 -25.642 1.458 1.00 96.12 819 THR A O 1
ATOM 6599 N N . GLY A 1 820 ? 26.532 -27.470 1.099 1.00 95.88 820 GLY A N 1
ATOM 6600 C CA . GLY A 1 820 ? 26.467 -27.955 2.479 1.00 95.88 820 GLY A CA 1
ATOM 6601 C C . GLY A 1 820 ? 27.332 -27.094 3.398 1.00 95.88 820 GLY A C 1
ATOM 6602 O O . GLY A 1 820 ? 28.516 -26.895 3.132 1.00 95.88 820 GLY A O 1
ATOM 6603 N N . VAL A 1 821 ? 26.741 -26.579 4.471 1.00 94.88 821 VAL A N 1
ATOM 6604 C CA . VAL A 1 821 ? 27.410 -25.728 5.463 1.00 94.88 821 VAL A CA 1
ATOM 6605 C C . VAL A 1 821 ? 27.015 -26.159 6.879 1.00 94.88 821 VAL A C 1
ATOM 6607 O O . VAL A 1 821 ? 26.194 -27.050 7.066 1.00 94.88 821 VAL A O 1
ATOM 6610 N N . ASN A 1 822 ? 27.612 -25.556 7.903 1.00 94.81 822 ASN A N 1
ATOM 6611 C CA . ASN A 1 822 ? 27.187 -25.760 9.288 1.00 94.81 822 ASN A CA 1
ATOM 6612 C C . ASN A 1 822 ? 27.383 -24.458 10.062 1.00 94.81 822 ASN A C 1
ATOM 6614 O O . ASN A 1 822 ? 28.360 -24.287 10.799 1.00 94.81 822 ASN A O 1
ATOM 6618 N N . TRP A 1 823 ? 26.504 -23.500 9.788 1.00 95.62 823 TRP A N 1
ATOM 6619 C CA . TRP A 1 823 ? 26.610 -22.139 10.289 1.00 95.62 823 TRP A CA 1
ATOM 6620 C C . TRP A 1 823 ? 25.600 -21.864 11.391 1.00 95.62 823 TRP A C 1
ATOM 6622 O O . TRP A 1 823 ? 24.492 -22.405 11.412 1.00 95.62 823 TRP A O 1
ATOM 6632 N N . ASN A 1 824 ? 26.012 -20.987 12.292 1.00 93.56 824 ASN A N 1
ATOM 6633 C CA . ASN A 1 824 ? 25.178 -20.377 13.302 1.00 93.56 824 ASN A CA 1
ATOM 6634 C C . ASN A 1 824 ? 25.250 -18.863 13.095 1.00 93.56 824 ASN A C 1
ATOM 6636 O O . ASN A 1 824 ? 26.311 -18.264 13.269 1.00 93.56 824 ASN A O 1
ATOM 6640 N N . ILE A 1 825 ? 24.153 -18.258 12.648 1.00 90.81 825 ILE A N 1
ATOM 6641 C CA . ILE A 1 825 ? 24.090 -16.809 12.468 1.00 90.81 825 ILE A CA 1
ATOM 6642 C C . ILE A 1 825 ? 23.650 -16.190 13.788 1.00 90.81 825 ILE A C 1
ATOM 6644 O O . ILE A 1 825 ? 22.581 -16.550 14.288 1.00 90.81 825 ILE A O 1
ATOM 6648 N N . LEU A 1 826 ? 24.497 -15.313 14.326 1.00 84.31 826 LEU A N 1
ATOM 6649 C CA . LEU A 1 826 ? 24.266 -14.563 15.561 1.00 84.31 826 LEU A CA 1
ATOM 6650 C C . LEU A 1 826 ? 23.383 -13.333 15.338 1.00 84.31 826 LEU A C 1
ATOM 6652 O O . LEU A 1 826 ? 23.458 -12.745 14.229 1.00 84.31 826 LEU A O 1
#